Protein AF-A0A4Q7DIK8-F1 (afdb_monomer)

Structure (mmCIF, N/CA/C/O backbone):
data_AF-A0A4Q7DIK8-F1
#
_entry.id   AF-A0A4Q7DIK8-F1
#
loop_
_atom_site.group_PDB
_atom_site.id
_atom_site.type_symbol
_atom_site.label_atom_id
_atom_site.label_alt_id
_atom_site.label_comp_id
_atom_site.label_asym_id
_atom_site.label_entity_id
_atom_site.label_seq_id
_atom_site.pdbx_PDB_ins_code
_atom_site.Cartn_x
_atom_site.Cartn_y
_atom_site.Cartn_z
_atom_site.occupancy
_atom_site.B_iso_or_equiv
_atom_site.auth_seq_id
_atom_site.auth_comp_id
_atom_site.auth_asym_id
_atom_site.auth_atom_id
_atom_site.pdbx_PDB_model_num
ATOM 1 N N . MET A 1 1 ? 10.953 -14.340 -21.131 1.00 89.56 1 MET A N 1
ATOM 2 C CA . MET A 1 1 ? 10.930 -12.918 -20.715 1.00 89.56 1 MET A CA 1
ATOM 3 C C . MET A 1 1 ? 12.337 -12.342 -20.830 1.00 89.56 1 MET A C 1
ATOM 5 O O . MET A 1 1 ? 13.291 -13.097 -20.706 1.00 89.56 1 MET A O 1
ATOM 9 N N . THR A 1 2 ? 12.480 -11.043 -21.079 1.00 90.94 2 THR A N 1
ATOM 10 C CA . THR A 1 2 ? 13.755 -10.317 -20.963 1.00 90.94 2 THR A CA 1
ATOM 11 C C . THR A 1 2 ? 13.645 -9.273 -19.855 1.00 90.94 2 THR A C 1
ATOM 13 O O . THR A 1 2 ? 12.573 -8.693 -19.676 1.00 90.94 2 THR A O 1
ATOM 16 N N . PHE A 1 3 ? 14.715 -9.043 -19.096 1.00 88.62 3 PHE A N 1
ATOM 17 C CA . PHE A 1 3 ? 14.772 -7.987 -18.077 1.00 88.62 3 PHE A CA 1
ATOM 18 C C . PHE A 1 3 ? 16.204 -7.491 -17.864 1.00 88.62 3 PHE A C 1
ATOM 20 O O . PHE A 1 3 ? 17.167 -8.199 -18.154 1.00 88.62 3 PHE A O 1
ATOM 27 N N . ARG A 1 4 ? 16.341 -6.267 -17.352 1.00 85.25 4 ARG A N 1
ATOM 28 C CA . ARG A 1 4 ? 17.624 -5.615 -17.062 1.00 85.25 4 ARG A CA 1
ATOM 29 C C . ARG A 1 4 ? 17.922 -5.702 -15.569 1.00 85.25 4 ARG A C 1
ATOM 31 O O . ARG A 1 4 ? 17.053 -5.410 -14.754 1.00 85.25 4 ARG A O 1
ATOM 38 N N . VAL A 1 5 ? 19.151 -6.060 -15.213 1.00 82.25 5 VAL A N 1
ATOM 39 C CA . VAL A 1 5 ? 19.637 -6.062 -13.827 1.00 82.25 5 VAL A CA 1
ATOM 40 C C . VAL A 1 5 ? 20.800 -5.088 -13.712 1.00 82.25 5 VAL A C 1
ATOM 42 O O . VAL A 1 5 ? 21.776 -5.178 -14.457 1.00 82.25 5 VAL A O 1
ATOM 45 N N . HIS A 1 6 ? 20.708 -4.159 -12.764 1.00 76.75 6 HIS A N 1
ATOM 46 C CA . HIS A 1 6 ? 21.832 -3.304 -12.393 1.00 76.75 6 HIS A CA 1
ATOM 47 C C . HIS A 1 6 ? 22.761 -4.078 -11.462 1.00 76.75 6 HIS A C 1
ATOM 49 O O . HIS A 1 6 ? 22.359 -4.472 -10.368 1.00 76.75 6 HIS A O 1
ATOM 55 N N . VAL A 1 7 ? 24.006 -4.289 -11.886 1.00 70.88 7 VAL A N 1
ATOM 56 C CA . VAL A 1 7 ? 25.005 -4.997 -11.086 1.00 70.88 7 VAL A CA 1
ATOM 57 C C . VAL A 1 7 ? 25.750 -3.966 -10.230 1.00 70.88 7 VAL A C 1
ATOM 59 O O . VAL A 1 7 ? 26.405 -3.075 -10.783 1.00 70.88 7 VAL A O 1
ATOM 62 N N . PRO A 1 8 ? 25.672 -4.035 -8.887 1.00 59.69 8 PRO A N 1
ATOM 63 C CA . PRO A 1 8 ? 26.447 -3.150 -8.031 1.00 59.69 8 PRO A CA 1
ATOM 64 C C . PRO A 1 8 ? 27.931 -3.503 -8.174 1.00 59.69 8 PRO A C 1
ATOM 66 O O . PRO A 1 8 ? 28.354 -4.585 -7.775 1.00 59.69 8 PRO A O 1
ATOM 69 N N . LYS A 1 9 ? 28.739 -2.600 -8.735 1.00 54.91 9 LYS A N 1
ATOM 70 C CA . LYS A 1 9 ? 30.202 -2.673 -8.626 1.00 54.91 9 LYS A CA 1
ATOM 71 C C . LYS A 1 9 ? 30.689 -1.690 -7.568 1.00 54.91 9 LYS A C 1
ATOM 73 O O . LYS A 1 9 ? 30.215 -0.557 -7.495 1.00 54.91 9 LYS A O 1
ATOM 78 N N . HIS A 1 10 ? 31.670 -2.117 -6.777 1.00 51.19 10 HIS A N 1
ATOM 79 C CA . HIS A 1 10 ? 32.476 -1.223 -5.954 1.00 51.19 10 HIS A CA 1
ATOM 80 C C . HIS A 1 10 ? 33.332 -0.343 -6.886 1.00 51.19 10 HIS A C 1
ATOM 82 O O . HIS A 1 10 ? 34.371 -0.812 -7.317 1.00 51.19 10 HIS A O 1
ATOM 88 N N . ASN A 1 11 ? 32.872 0.877 -7.213 1.00 42.81 11 ASN A N 1
ATOM 89 C CA . ASN A 1 11 ? 33.620 1.991 -7.844 1.00 42.81 11 ASN A CA 1
ATOM 90 C C . ASN A 1 11 ? 34.547 1.671 -9.054 1.00 42.81 11 ASN A C 1
ATOM 92 O O . ASN A 1 11 ? 35.601 1.074 -8.847 1.00 42.81 11 ASN A O 1
ATOM 96 N N . PRO A 1 12 ? 34.405 2.337 -10.223 1.00 53.75 12 PRO A N 1
ATOM 97 C CA . PRO A 1 12 ? 33.257 2.613 -11.114 1.00 53.75 12 PRO A CA 1
ATOM 98 C C . PRO A 1 12 ? 33.407 1.906 -12.507 1.00 53.75 12 PRO A C 1
ATOM 100 O O . PRO A 1 12 ? 34.456 1.305 -12.745 1.00 53.75 12 PRO A O 1
ATOM 103 N N . PRO A 1 13 ? 32.437 1.977 -13.467 1.00 52.47 13 PRO A N 1
ATOM 104 C CA . PRO A 1 13 ? 31.058 2.486 -13.410 1.00 52.47 13 PRO A CA 1
ATOM 105 C C . PRO A 1 13 ? 29.984 1.374 -13.313 1.00 52.47 13 PRO A C 1
ATOM 107 O O . PRO A 1 13 ? 30.248 0.190 -13.536 1.00 52.47 13 PRO A O 1
ATOM 110 N N . HIS A 1 14 ? 28.754 1.771 -12.957 1.00 57.34 14 HIS A N 1
ATOM 111 C CA . HIS A 1 14 ? 27.573 0.902 -12.883 1.00 57.34 14 HIS A CA 1
ATOM 112 C C . HIS A 1 14 ? 27.315 0.211 -14.227 1.00 57.34 14 HIS A C 1
ATOM 114 O O . HIS A 1 14 ? 27.015 0.870 -15.219 1.00 57.34 14 HIS A O 1
ATOM 120 N N . TYR A 1 15 ? 27.399 -1.118 -14.245 1.00 70.88 15 TYR A N 1
ATOM 121 C CA . TYR A 1 15 ? 27.060 -1.923 -15.410 1.00 70.88 15 TYR A CA 1
ATOM 122 C C . TYR A 1 15 ? 25.641 -2.473 -15.253 1.00 70.88 15 TYR A C 1
ATOM 124 O O . TYR A 1 15 ? 25.227 -2.855 -14.154 1.00 70.88 15 TYR A O 1
ATOM 132 N N . ALA A 1 16 ? 24.891 -2.497 -16.349 1.00 75.81 16 ALA A N 1
ATOM 133 C CA . ALA A 1 16 ? 23.603 -3.160 -16.393 1.00 75.81 16 ALA A CA 1
ATOM 134 C C . ALA A 1 16 ? 23.646 -4.269 -17.435 1.00 75.81 16 ALA A C 1
ATOM 136 O O . ALA A 1 16 ? 24.087 -4.054 -18.562 1.00 75.81 16 ALA A O 1
ATOM 137 N N . GLU A 1 17 ? 23.168 -5.439 -17.044 1.00 86.25 17 GLU A N 1
ATOM 138 C CA . GLU A 1 17 ? 23.144 -6.619 -17.891 1.00 86.25 17 GLU A CA 1
ATOM 139 C C . GLU A 1 17 ? 21.695 -6.972 -18.209 1.00 86.25 17 GLU A C 1
ATOM 141 O O . GLU A 1 17 ? 20.828 -6.958 -17.331 1.00 86.25 17 GLU A O 1
ATOM 146 N N . THR A 1 18 ? 21.422 -7.268 -19.477 1.00 88.75 18 THR A N 1
ATOM 147 C CA . THR A 1 18 ? 20.115 -7.778 -19.888 1.00 88.75 18 THR A CA 1
ATOM 148 C C . THR A 1 18 ? 20.141 -9.299 -19.860 1.00 88.75 18 THR A C 1
ATOM 150 O O . THR A 1 18 ? 21.050 -9.923 -20.405 1.00 88.75 18 THR A O 1
ATOM 153 N N . PHE A 1 19 ? 19.120 -9.894 -19.254 1.00 90.75 19 PHE A N 1
ATOM 154 C CA . PHE A 1 19 ? 18.935 -11.332 -19.126 1.00 90.75 19 PHE A CA 1
ATOM 155 C C . PHE A 1 19 ? 17.759 -11.805 -19.971 1.00 90.75 19 PHE A C 1
ATOM 157 O O . PHE A 1 19 ? 16.762 -11.098 -20.138 1.00 90.75 19 PHE A O 1
ATOM 164 N N . PHE A 1 20 ? 17.874 -13.029 -20.472 1.00 91.88 20 PHE A N 1
ATOM 165 C CA . PHE A 1 20 ? 16.754 -13.848 -20.902 1.00 91.88 20 PHE A CA 1
ATOM 166 C C . PHE A 1 20 ? 16.366 -14.779 -19.752 1.00 91.88 20 PHE A C 1
ATOM 168 O O . PHE A 1 20 ? 17.232 -15.354 -19.097 1.00 91.88 20 PHE A O 1
ATOM 175 N N . ALA A 1 21 ? 15.069 -14.942 -19.522 1.00 90.00 21 ALA A N 1
ATOM 176 C CA . ALA A 1 21 ? 14.540 -15.875 -18.544 1.00 90.00 21 ALA A CA 1
ATOM 177 C C . ALA A 1 21 ? 13.369 -16.670 -19.102 1.00 90.00 21 ALA A C 1
ATOM 179 O O . ALA A 1 21 ? 12.461 -16.117 -19.734 1.00 90.00 21 ALA A O 1
ATOM 180 N N . GLU A 1 22 ? 13.373 -17.960 -18.812 1.00 88.50 22 GLU A N 1
ATOM 181 C CA . GLU A 1 22 ? 12.197 -18.801 -18.919 1.00 88.50 22 GLU A CA 1
ATOM 182 C C . GLU A 1 22 ? 11.321 -18.567 -17.689 1.00 88.50 22 GLU A C 1
ATOM 184 O O . GLU A 1 22 ? 11.814 -18.438 -16.564 1.00 88.50 22 GLU A O 1
ATOM 189 N N . VAL A 1 23 ? 10.018 -18.445 -17.921 1.00 85.62 23 VAL A N 1
ATOM 190 C CA . VAL A 1 23 ? 9.044 -18.214 -16.859 1.00 85.62 23 VAL A CA 1
ATOM 191 C C . VAL A 1 23 ? 7.925 -19.234 -16.978 1.00 85.62 23 VAL A C 1
ATOM 193 O O . VAL A 1 23 ? 7.512 -19.570 -18.089 1.00 85.62 23 VAL A O 1
ATOM 196 N N . ASP A 1 24 ? 7.445 -19.730 -15.844 1.00 84.75 24 ASP A N 1
ATOM 197 C CA . ASP A 1 24 ? 6.290 -20.621 -15.806 1.00 84.75 24 ASP A CA 1
ATOM 198 C C . ASP A 1 24 ? 4.965 -19.859 -16.032 1.00 84.75 24 ASP A C 1
ATOM 200 O O . ASP A 1 24 ? 4.926 -18.639 -16.211 1.00 84.75 24 ASP A O 1
ATOM 204 N N . GLN A 1 25 ? 3.846 -20.587 -16.010 1.00 80.62 25 GLN A N 1
ATOM 205 C CA . GLN A 1 25 ? 2.493 -20.028 -16.154 1.00 80.62 25 GLN A CA 1
ATOM 206 C C . GLN A 1 25 ? 2.082 -19.042 -15.041 1.00 80.62 25 GLN A C 1
ATOM 208 O O . GLN A 1 25 ? 1.108 -18.309 -15.197 1.00 80.62 25 GLN A O 1
ATOM 213 N N . ASN A 1 26 ? 2.806 -19.028 -13.919 1.00 77.50 26 ASN A N 1
ATOM 214 C CA . ASN A 1 26 ? 2.636 -18.090 -12.811 1.00 77.50 26 ASN A CA 1
ATOM 215 C C . ASN A 1 26 ? 3.695 -16.973 -12.839 1.00 77.50 26 ASN A C 1
ATOM 217 O O . ASN A 1 26 ? 3.801 -16.208 -11.882 1.00 77.50 26 ASN A O 1
ATOM 221 N N . PHE A 1 27 ? 4.471 -16.877 -13.924 1.00 79.75 27 PHE A N 1
ATOM 222 C CA . PHE A 1 27 ? 5.581 -15.946 -14.113 1.00 79.75 27 PHE A CA 1
ATOM 223 C C . PHE A 1 27 ? 6.752 -16.128 -13.135 1.00 79.75 27 PHE A C 1
ATOM 225 O O . PHE A 1 27 ? 7.579 -15.226 -12.983 1.00 79.75 27 PHE A O 1
ATOM 232 N N . GLY A 1 28 ? 6.864 -17.294 -12.496 1.00 79.12 28 GLY A N 1
ATOM 233 C CA . GLY A 1 28 ? 8.049 -17.678 -11.738 1.00 79.12 28 GLY A CA 1
ATOM 234 C C . GLY A 1 28 ? 9.219 -17.939 -12.682 1.00 79.12 28 GLY A C 1
ATOM 235 O O . GLY A 1 28 ? 9.071 -18.683 -13.649 1.00 79.12 28 GLY A O 1
ATOM 236 N N . ILE A 1 29 ? 10.381 -17.330 -12.421 1.00 82.75 29 ILE A N 1
ATOM 237 C CA . ILE A 1 29 ? 11.603 -17.581 -13.200 1.00 82.75 29 ILE A CA 1
ATOM 238 C C . ILE A 1 29 ? 12.072 -19.012 -12.920 1.00 82.75 29 ILE A C 1
ATOM 240 O O . ILE A 1 29 ? 12.455 -19.330 -11.795 1.00 82.75 29 ILE A O 1
ATOM 244 N N . THR A 1 30 ? 12.059 -19.864 -13.943 1.00 85.81 30 THR A N 1
ATOM 245 C CA . THR A 1 30 ? 12.507 -21.264 -13.848 1.00 85.81 30 THR A CA 1
ATOM 246 C C . THR A 1 30 ? 13.972 -21.414 -14.235 1.00 85.81 30 THR A C 1
ATOM 248 O O . THR A 1 30 ? 14.693 -22.233 -13.668 1.00 85.81 30 THR A O 1
ATOM 251 N N . SER A 1 31 ? 14.429 -20.598 -15.183 1.00 86.38 31 SER A N 1
ATOM 252 C CA . SER A 1 31 ? 15.817 -20.524 -15.622 1.00 86.38 31 SER A CA 1
ATOM 253 C C . SER A 1 31 ? 16.116 -19.129 -16.174 1.00 86.38 31 SER A C 1
ATOM 255 O O . SER A 1 31 ? 15.218 -18.430 -16.647 1.00 86.38 31 SER A O 1
ATOM 257 N N . TYR A 1 32 ? 17.372 -18.688 -16.099 1.00 90.19 32 TYR A N 1
ATOM 258 C CA . TYR A 1 32 ? 17.796 -17.432 -16.714 1.00 90.19 32 TYR A CA 1
ATOM 259 C C . TYR A 1 32 ? 19.259 -17.480 -17.153 1.00 90.19 32 TYR A C 1
ATOM 261 O O . TYR A 1 32 ? 20.084 -18.190 -16.576 1.00 90.19 32 TYR A O 1
ATOM 269 N N . CYS A 1 33 ? 19.589 -16.700 -18.176 1.00 87.62 33 CYS A N 1
ATOM 270 C CA . CYS A 1 33 ? 20.948 -16.515 -18.665 1.00 87.62 33 CYS A CA 1
ATOM 271 C C . CYS A 1 33 ? 21.146 -15.081 -19.176 1.00 87.62 33 CYS A C 1
ATOM 273 O O . CYS A 1 33 ? 20.181 -14.444 -19.609 1.00 87.62 33 CYS A O 1
ATOM 275 N N . PRO A 1 34 ? 22.378 -14.543 -19.152 1.00 88.62 34 PRO A N 1
ATOM 276 C CA . PRO A 1 34 ? 22.680 -13.297 -19.845 1.00 88.62 34 PRO A CA 1
ATOM 277 C C . PRO A 1 34 ? 22.240 -13.370 -21.308 1.00 88.62 34 PRO A C 1
ATOM 279 O O . PRO A 1 34 ? 22.505 -14.366 -21.986 1.00 88.62 34 PRO A O 1
ATOM 282 N N . LEU A 1 35 ? 21.563 -12.326 -21.790 1.00 85.50 35 LEU A N 1
ATOM 283 C CA . LEU A 1 35 ? 21.054 -12.263 -23.160 1.00 85.50 35 LEU A CA 1
ATOM 284 C C . LEU A 1 35 ? 22.212 -12.310 -24.166 1.00 85.50 35 LEU A C 1
ATOM 286 O O . LEU A 1 35 ? 22.162 -13.040 -25.154 1.00 85.50 35 LEU A O 1
ATOM 290 N N . ILE A 1 36 ? 23.263 -11.542 -23.879 1.00 83.25 36 ILE A N 1
ATOM 291 C CA . ILE A 1 36 ? 24.505 -11.471 -24.645 1.00 83.25 36 ILE A CA 1
ATOM 292 C C . ILE A 1 36 ? 25.635 -11.617 -23.644 1.00 83.25 36 ILE A C 1
ATOM 294 O O . ILE A 1 36 ? 25.729 -10.852 -22.684 1.00 83.25 36 ILE A O 1
ATOM 298 N N . ARG A 1 37 ? 26.508 -12.596 -23.868 1.00 71.75 37 ARG A N 1
ATOM 299 C CA . ARG A 1 37 ? 27.737 -12.701 -23.093 1.00 71.75 37 ARG A CA 1
ATOM 300 C C . ARG A 1 37 ? 28.683 -11.640 -23.629 1.00 71.75 37 ARG A C 1
ATOM 302 O O . ARG A 1 37 ? 29.248 -11.824 -24.706 1.00 71.75 37 ARG A O 1
ATOM 309 N N . LEU A 1 38 ? 28.821 -10.525 -22.915 1.00 62.56 38 LEU A N 1
ATOM 310 C CA . LEU A 1 38 ? 29.802 -9.524 -23.308 1.00 62.56 38 LEU A CA 1
ATOM 311 C C . LEU A 1 38 ? 31.180 -10.197 -23.417 1.00 62.56 38 LEU A C 1
ATOM 313 O O . LEU A 1 38 ? 31.559 -10.942 -22.499 1.00 62.56 38 LEU A O 1
ATOM 317 N N . PRO A 1 39 ? 31.942 -9.973 -24.505 1.00 58.38 39 PRO A N 1
ATOM 318 C CA . PRO A 1 39 ? 33.358 -10.298 -24.479 1.00 58.38 39 PRO A CA 1
ATOM 319 C C . PRO A 1 39 ? 33.961 -9.601 -23.256 1.00 58.38 39 PRO A C 1
ATOM 321 O O . PRO A 1 39 ? 33.611 -8.456 -22.965 1.00 58.38 39 PRO A O 1
ATOM 324 N N . LYS A 1 40 ? 34.804 -10.312 -22.491 1.00 55.03 40 LYS A N 1
ATOM 325 C CA . LYS A 1 40 ? 35.503 -9.713 -21.347 1.00 55.03 40 LYS A CA 1
ATOM 326 C C . LYS A 1 40 ? 36.159 -8.427 -21.842 1.00 55.03 40 LYS A C 1
ATOM 328 O O . LYS A 1 40 ? 37.007 -8.500 -22.728 1.00 55.03 40 LYS A O 1
ATOM 333 N N . ILE A 1 41 ? 35.727 -7.292 -21.298 1.00 55.66 41 ILE A N 1
ATOM 334 C CA . ILE A 1 41 ? 36.354 -5.994 -21.541 1.00 55.66 41 ILE A CA 1
ATOM 335 C C . ILE A 1 41 ? 37.841 -6.193 -21.232 1.00 55.66 41 ILE A C 1
ATOM 337 O O . ILE A 1 41 ? 38.178 -6.605 -20.120 1.00 55.66 41 ILE A O 1
ATOM 341 N N . GLN A 1 42 ? 38.709 -6.022 -22.232 1.00 52.72 42 GLN A N 1
ATOM 342 C CA . GLN A 1 42 ? 40.143 -5.938 -21.973 1.00 52.72 42 GLN A CA 1
ATOM 343 C C . GLN A 1 42 ? 40.355 -4.664 -21.157 1.00 52.72 42 GLN A C 1
ATOM 345 O O . GLN A 1 42 ? 39.875 -3.605 -21.549 1.00 52.72 42 GLN A O 1
ATOM 350 N N . GLU A 1 43 ? 41.004 -4.789 -19.998 1.00 55.69 43 GLU A N 1
ATOM 351 C CA . GLU A 1 43 ? 41.092 -3.741 -18.967 1.00 55.69 43 GLU A CA 1
ATOM 352 C C . GLU A 1 43 ? 41.741 -2.429 -19.455 1.00 55.69 43 GLU A C 1
ATOM 354 O O . GLU A 1 43 ? 41.616 -1.406 -18.786 1.00 55.69 43 GLU A O 1
ATOM 359 N N . ASP A 1 44 ? 42.360 -2.437 -20.638 1.00 53.91 44 ASP A N 1
ATOM 360 C CA . ASP A 1 44 ? 43.131 -1.321 -21.188 1.00 53.91 44 ASP A CA 1
ATOM 361 C C . ASP A 1 44 ? 42.332 -0.383 -22.123 1.00 53.91 44 ASP A C 1
ATOM 363 O O . ASP A 1 44 ? 42.804 0.709 -22.437 1.00 53.91 44 ASP A O 1
ATOM 367 N N . GLU A 1 45 ? 41.103 -0.737 -22.527 1.00 57.91 45 GLU A N 1
ATOM 368 C CA . GLU A 1 45 ? 40.205 0.141 -23.296 1.00 57.91 45 GLU A CA 1
ATOM 369 C C . GLU A 1 45 ? 38.839 0.241 -22.594 1.00 57.91 45 GLU A C 1
ATOM 371 O O . GLU A 1 45 ? 38.057 -0.710 -22.575 1.00 57.91 45 GLU A O 1
ATOM 376 N N . TRP A 1 46 ? 38.530 1.405 -22.008 1.00 60.75 46 TRP A N 1
ATOM 377 C CA . TRP A 1 46 ? 37.281 1.680 -21.274 1.00 60.75 46 TRP A CA 1
ATOM 378 C C . TRP A 1 46 ? 36.067 1.833 -22.213 1.00 60.75 46 TRP A C 1
ATOM 380 O O . TRP A 1 46 ? 35.387 2.860 -22.233 1.00 60.75 46 TRP A O 1
ATOM 390 N N . LEU A 1 47 ? 35.786 0.806 -23.015 1.00 67.88 47 LEU A N 1
ATOM 391 C CA . LEU A 1 47 ? 34.574 0.683 -23.815 1.00 67.88 47 LEU A CA 1
ATOM 392 C C . LEU A 1 47 ? 33.472 0.068 -22.949 1.00 67.88 47 LEU A C 1
ATOM 394 O O . LEU A 1 47 ? 33.456 -1.140 -22.700 1.00 67.88 47 LEU A O 1
ATOM 398 N N . VAL A 1 48 ? 32.523 0.888 -22.496 1.00 70.12 48 VAL A N 1
ATOM 399 C CA . VAL A 1 48 ? 31.336 0.371 -21.806 1.00 70.12 48 VAL A CA 1
ATOM 400 C C . VAL A 1 48 ? 30.249 0.142 -22.845 1.00 70.12 48 VAL A C 1
ATOM 402 O O . VAL A 1 48 ? 29.659 1.091 -23.361 1.00 70.12 48 VAL A O 1
ATOM 405 N N . VAL A 1 49 ? 30.001 -1.131 -23.147 1.00 79.50 49 VAL A N 1
ATOM 406 C CA . VAL A 1 49 ? 28.855 -1.563 -23.949 1.00 79.50 49 VAL A CA 1
ATOM 407 C C . VAL A 1 49 ? 27.790 -2.072 -22.998 1.00 79.50 49 VAL A C 1
ATO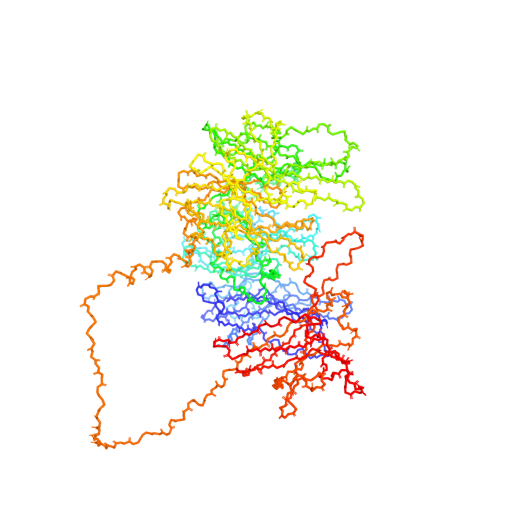M 409 O O . VAL A 1 49 ? 28.068 -2.990 -22.235 1.00 79.50 49 VAL A O 1
ATOM 412 N N . PHE A 1 50 ? 26.585 -1.517 -23.037 1.00 85.69 50 PHE A N 1
ATOM 413 C CA . PHE A 1 50 ? 25.435 -2.096 -22.346 1.00 85.69 50 PHE A CA 1
ATOM 414 C C . PHE A 1 50 ? 24.273 -2.308 -23.307 1.00 85.69 50 PHE A C 1
ATOM 416 O O . PHE A 1 50 ? 24.189 -1.701 -24.375 1.00 85.69 50 PHE A O 1
ATOM 423 N N . HIS A 1 51 ? 23.398 -3.235 -22.930 1.00 90.06 51 HIS A N 1
ATOM 424 C CA . HIS A 1 51 ? 22.243 -3.612 -23.728 1.00 90.06 51 HIS A CA 1
ATOM 425 C C . HIS A 1 51 ? 20.970 -3.292 -22.962 1.00 90.06 51 HIS A C 1
ATOM 427 O O . HIS A 1 51 ? 20.842 -3.686 -21.800 1.00 90.06 51 HIS A O 1
ATOM 433 N N . GLU A 1 52 ? 20.033 -2.613 -23.612 1.00 90.44 52 GLU A N 1
ATOM 434 C CA . GLU A 1 52 ? 18.756 -2.220 -23.024 1.00 90.44 52 GLU A CA 1
ATOM 435 C C . GLU A 1 52 ? 17.578 -2.455 -23.977 1.00 90.44 52 GLU A C 1
ATOM 437 O O . GLU A 1 52 ? 17.744 -2.819 -25.144 1.00 90.44 52 GLU A O 1
ATOM 442 N N . ASP A 1 53 ? 16.364 -2.321 -23.445 1.00 91.81 53 ASP A N 1
ATOM 443 C CA . ASP A 1 53 ? 15.106 -2.407 -24.190 1.00 91.81 53 ASP A CA 1
ATOM 444 C C . ASP A 1 53 ? 14.948 -3.660 -25.069 1.00 91.81 53 ASP A C 1
ATOM 446 O O . ASP A 1 53 ? 14.410 -3.597 -26.179 1.00 91.81 53 ASP A O 1
ATOM 450 N N . ALA A 1 54 ? 15.403 -4.817 -24.579 1.00 94.06 54 ALA A N 1
ATOM 451 C CA . ALA A 1 54 ? 15.307 -6.069 -25.319 1.00 94.06 54 ALA A CA 1
ATOM 452 C C . ALA A 1 54 ? 13.852 -6.538 -25.488 1.00 94.06 54 ALA A C 1
ATOM 454 O O . ALA A 1 54 ? 13.105 -6.666 -24.516 1.00 94.06 54 ALA A O 1
ATOM 455 N N . ARG A 1 55 ? 13.477 -6.867 -26.726 1.00 94.25 55 ARG A N 1
ATOM 456 C CA . ARG A 1 55 ? 12.155 -7.354 -27.141 1.00 94.25 55 ARG A CA 1
ATOM 457 C C . ARG A 1 55 ? 12.311 -8.675 -27.868 1.00 94.25 55 ARG A C 1
ATOM 459 O O . ARG A 1 55 ? 13.190 -8.808 -28.714 1.00 94.25 55 ARG A O 1
ATOM 466 N N . LEU A 1 56 ? 11.442 -9.630 -27.563 1.00 95.06 56 LEU A N 1
ATOM 467 C CA . LEU A 1 56 ? 11.444 -10.948 -28.190 1.00 95.06 56 LEU A CA 1
ATOM 468 C C . LEU A 1 56 ? 10.507 -10.969 -29.400 1.00 95.06 56 LEU A C 1
ATOM 470 O O . LEU A 1 56 ? 9.400 -10.429 -29.344 1.00 95.06 56 LEU A O 1
ATOM 474 N N . VAL A 1 57 ? 10.939 -11.611 -30.481 1.00 94.69 57 VAL A N 1
ATOM 475 C CA . VAL A 1 57 ? 10.127 -11.852 -31.679 1.00 94.69 57 VAL A CA 1
ATOM 476 C C . VAL A 1 57 ? 10.350 -13.280 -32.163 1.00 94.69 57 VAL A C 1
ATOM 478 O O . VAL A 1 57 ? 11.473 -13.783 -32.144 1.00 94.69 57 VAL A O 1
ATOM 481 N N . VAL A 1 58 ? 9.273 -13.938 -32.578 1.00 93.50 58 VAL A N 1
ATOM 482 C CA . VAL A 1 58 ? 9.331 -15.241 -33.245 1.00 93.50 58 VAL A CA 1
ATOM 483 C C . VAL A 1 58 ? 9.172 -15.004 -34.740 1.00 93.50 58 VAL A C 1
ATOM 485 O O . VAL A 1 58 ? 8.287 -14.256 -35.150 1.00 93.50 58 VAL A O 1
ATOM 488 N N . PHE A 1 59 ? 10.047 -15.610 -35.537 1.00 95.12 59 PHE A N 1
ATOM 489 C CA . PHE A 1 59 ? 9.974 -15.581 -36.993 1.00 95.12 59 PHE A CA 1
ATOM 490 C C . PHE A 1 59 ? 10.443 -16.919 -37.559 1.00 95.12 59 PHE A C 1
ATOM 492 O O . PHE A 1 59 ? 11.554 -17.353 -37.247 1.00 95.12 59 PHE A O 1
ATOM 499 N N . LYS A 1 60 ? 9.616 -17.573 -38.387 1.00 93.88 60 LYS A N 1
ATOM 500 C CA . LYS A 1 60 ? 9.911 -18.904 -38.967 1.00 93.88 60 LYS A CA 1
ATOM 501 C C . LYS A 1 60 ? 10.389 -19.911 -37.908 1.00 93.88 60 LYS A C 1
ATOM 503 O O . LYS A 1 60 ? 11.458 -20.508 -38.046 1.00 93.88 60 LYS A O 1
ATOM 508 N N . ASP A 1 61 ? 9.627 -20.013 -36.819 1.00 90.69 61 ASP A N 1
ATOM 509 C CA . ASP A 1 61 ? 9.880 -20.896 -35.667 1.00 90.69 61 ASP A CA 1
ATOM 510 C C . ASP A 1 61 ? 11.217 -20.668 -34.943 1.00 90.69 61 ASP A C 1
ATOM 512 O O . ASP A 1 61 ? 11.659 -21.492 -34.141 1.00 90.69 61 ASP A O 1
ATOM 516 N N . LYS A 1 62 ? 11.874 -19.531 -35.192 1.00 92.00 62 LYS A N 1
ATOM 517 C CA . LYS A 1 62 ? 13.095 -19.123 -34.498 1.00 92.00 62 LYS A CA 1
ATOM 518 C C . LYS A 1 62 ? 12.825 -17.918 -33.619 1.00 92.00 62 LYS A C 1
ATOM 520 O O . LYS A 1 62 ? 12.141 -16.975 -34.017 1.00 92.00 62 LYS A O 1
ATOM 525 N N . LEU A 1 63 ? 13.400 -17.952 -32.423 1.00 92.69 63 LEU A N 1
ATOM 526 C CA . LEU A 1 63 ? 13.371 -16.833 -31.499 1.00 92.69 63 LEU A CA 1
ATOM 527 C C . LEU A 1 63 ? 14.506 -15.862 -31.833 1.00 92.69 63 LEU A C 1
ATOM 529 O O . LEU A 1 63 ? 15.664 -16.259 -32.004 1.00 92.69 63 LEU A O 1
ATOM 533 N N . TYR A 1 64 ? 14.168 -14.582 -31.861 1.00 94.56 64 TYR A N 1
ATOM 534 C CA . TYR A 1 64 ? 15.099 -13.473 -31.978 1.00 94.56 64 TYR A CA 1
ATOM 535 C C . TYR A 1 64 ? 14.858 -12.484 -30.842 1.00 94.56 64 TYR A C 1
ATOM 537 O O . TYR A 1 64 ? 13.765 -12.415 -30.270 1.00 94.56 64 TYR A O 1
ATOM 545 N N . ALA A 1 65 ? 15.873 -11.684 -30.539 1.00 95.12 65 ALA A N 1
ATOM 546 C CA . ALA A 1 65 ? 15.735 -10.509 -29.700 1.00 95.12 65 ALA A CA 1
ATOM 547 C C . ALA A 1 65 ? 16.218 -9.273 -30.452 1.00 95.12 65 ALA A C 1
ATOM 549 O O . ALA A 1 65 ? 17.326 -9.264 -30.986 1.00 95.12 65 ALA A O 1
ATOM 550 N N . SER A 1 66 ? 15.409 -8.220 -30.450 1.00 95.25 66 SER A N 1
ATOM 551 C CA . SER A 1 66 ? 15.851 -6.875 -30.810 1.00 95.25 66 SER A CA 1
ATOM 552 C C . SER A 1 66 ? 16.159 -6.091 -29.545 1.00 95.25 66 SER A C 1
ATOM 554 O O . SER A 1 66 ? 15.343 -6.103 -28.628 1.00 95.25 66 SER A O 1
ATOM 556 N N . TYR A 1 67 ? 17.282 -5.395 -29.488 1.00 95.00 67 TYR A N 1
ATOM 557 C CA . TYR A 1 67 ? 17.716 -4.647 -28.308 1.00 95.00 67 TYR A CA 1
ATOM 558 C C . TYR A 1 67 ? 18.517 -3.417 -28.733 1.00 95.00 67 TYR A C 1
ATOM 560 O O . TYR A 1 67 ? 19.025 -3.346 -29.855 1.00 95.00 67 TYR A O 1
ATOM 568 N N . VAL A 1 68 ? 18.612 -2.441 -27.839 1.00 93.81 68 VAL A N 1
ATOM 569 C CA . VAL A 1 68 ? 19.501 -1.292 -27.998 1.00 93.81 68 VAL A CA 1
ATOM 570 C C . VAL A 1 68 ? 20.867 -1.696 -27.466 1.00 93.81 68 VAL A C 1
ATOM 572 O O . VAL A 1 68 ? 20.973 -2.291 -26.396 1.00 93.81 68 VAL A O 1
ATOM 575 N N . SER A 1 69 ? 21.913 -1.414 -28.230 1.00 91.94 69 SER A N 1
ATOM 576 C CA . SER A 1 69 ? 23.290 -1.473 -27.765 1.00 91.94 69 SER A CA 1
ATOM 577 C C . SER A 1 69 ? 23.803 -0.052 -27.648 1.00 91.94 69 SER A C 1
ATOM 579 O O . SER A 1 69 ? 23.965 0.633 -28.663 1.00 91.94 69 SER A O 1
ATOM 581 N N . ASP A 1 70 ? 24.072 0.349 -26.416 1.00 88.38 70 ASP A N 1
ATOM 582 C CA . ASP A 1 70 ? 24.684 1.622 -26.093 1.00 88.38 70 ASP A CA 1
ATOM 583 C C . ASP A 1 70 ? 26.175 1.434 -25.911 1.00 88.38 70 ASP A C 1
ATOM 585 O O . ASP A 1 70 ? 26.628 0.560 -25.168 1.00 88.38 70 ASP A O 1
ATOM 589 N N . VAL A 1 71 ? 26.936 2.254 -26.618 1.00 84.19 71 VAL A N 1
ATOM 590 C CA . VAL A 1 71 ? 28.387 2.291 -26.533 1.00 84.19 71 VAL A CA 1
ATOM 591 C C . VAL A 1 71 ? 28.778 3.678 -26.051 1.00 84.19 71 VAL A C 1
ATOM 593 O O . VAL A 1 71 ? 28.492 4.676 -26.716 1.00 84.19 71 VAL A O 1
ATOM 596 N N . SER A 1 72 ? 29.414 3.728 -24.882 1.00 78.31 72 SER A N 1
ATOM 597 C CA . SER A 1 72 ? 30.011 4.946 -24.339 1.00 78.31 72 SER A CA 1
ATOM 598 C C . SER A 1 72 ? 31.522 4.882 -24.518 1.00 78.31 72 SER A C 1
ATOM 600 O O . SER A 1 72 ? 32.170 3.971 -23.998 1.00 78.31 72 SER A O 1
ATOM 602 N N . TYR A 1 73 ? 32.074 5.865 -25.226 1.00 75.31 73 TYR A N 1
ATOM 603 C CA . TYR A 1 73 ? 33.516 6.047 -25.371 1.00 75.31 73 TYR A CA 1
ATOM 604 C C . TYR A 1 73 ? 33.997 7.072 -24.344 1.00 75.31 73 TYR A C 1
ATOM 606 O O . TYR A 1 73 ? 33.503 8.199 -24.316 1.00 75.31 73 TYR A O 1
ATOM 614 N N . GLN A 1 74 ? 34.954 6.687 -23.501 1.00 62.94 74 GLN A N 1
ATOM 615 C CA . GLN A 1 74 ? 35.600 7.598 -22.559 1.00 62.94 74 GLN A CA 1
ATOM 616 C C . GLN A 1 74 ? 36.771 8.321 -23.249 1.00 62.94 74 GLN A C 1
ATOM 618 O O . GLN A 1 74 ? 37.931 8.075 -22.936 1.00 62.94 74 GLN A O 1
ATOM 623 N N . ASP A 1 75 ? 36.469 9.176 -24.230 1.00 65.44 75 ASP A N 1
ATOM 624 C CA . ASP A 1 75 ? 37.379 10.255 -24.648 1.00 65.44 75 ASP A CA 1
ATOM 625 C C . ASP A 1 75 ? 36.926 11.593 -24.030 1.00 65.44 75 ASP A C 1
ATOM 627 O O . ASP A 1 75 ? 35.876 11.649 -23.380 1.00 65.44 75 ASP A O 1
ATOM 631 N N . ASP A 1 76 ? 37.699 12.669 -24.219 1.00 55.59 76 ASP A N 1
ATOM 632 C CA . ASP A 1 76 ? 37.428 14.016 -23.678 1.00 55.59 76 ASP A CA 1
ATOM 633 C C . ASP A 1 76 ? 36.043 14.605 -24.058 1.00 55.59 76 ASP A C 1
ATOM 635 O O . ASP A 1 76 ? 35.665 15.667 -23.560 1.00 55.59 76 ASP A O 1
ATOM 639 N N . SER A 1 77 ? 35.259 13.942 -24.917 1.00 59.47 77 SER A N 1
ATOM 640 C CA . SER A 1 77 ? 33.985 14.420 -25.460 1.00 59.47 77 SER A CA 1
ATOM 641 C C . SER A 1 77 ? 32.758 13.513 -25.249 1.00 59.47 77 SER A C 1
ATOM 643 O O . SER A 1 77 ? 31.691 13.863 -25.751 1.00 59.47 77 SER A O 1
ATOM 645 N N . TYR A 1 78 ? 32.847 12.419 -24.472 1.00 63.53 78 TYR A N 1
ATOM 646 C CA . TYR A 1 78 ? 31.726 11.494 -24.177 1.00 63.53 78 TYR A CA 1
ATOM 647 C C . TYR A 1 78 ? 30.837 11.210 -25.405 1.00 63.53 78 TYR A C 1
ATOM 649 O O . TYR A 1 78 ? 29.676 11.626 -25.485 1.00 63.53 78 TYR A O 1
ATOM 657 N N . HIS A 1 79 ? 31.365 10.481 -26.386 1.00 69.31 79 HIS A N 1
ATOM 658 C CA . HIS A 1 79 ? 30.550 10.023 -27.508 1.00 69.31 79 HIS A CA 1
ATOM 659 C C . HIS A 1 79 ? 29.602 8.899 -27.064 1.00 69.31 79 HIS A C 1
ATOM 661 O O . HIS A 1 79 ? 30.046 7.824 -26.654 1.00 69.31 79 HIS A O 1
ATOM 667 N N . TYR A 1 80 ? 28.293 9.150 -27.173 1.00 77.69 80 TYR A N 1
ATOM 668 C CA . TYR A 1 80 ? 27.235 8.179 -26.896 1.00 77.69 80 TYR A CA 1
ATOM 669 C C . TYR A 1 80 ? 26.621 7.682 -28.206 1.00 77.69 80 TYR A C 1
ATOM 671 O O . TYR A 1 80 ? 26.153 8.475 -29.030 1.00 77.69 80 TYR A O 1
ATOM 679 N N . GLN A 1 81 ? 26.628 6.367 -28.411 1.00 86.25 81 GLN A N 1
ATOM 680 C CA . GLN A 1 81 ? 26.019 5.729 -29.572 1.00 86.25 81 GLN A CA 1
ATOM 681 C C . GLN A 1 81 ? 24.990 4.692 -29.119 1.00 86.25 81 GLN A C 1
ATOM 683 O O . GLN A 1 81 ? 25.381 3.646 -28.614 1.00 86.25 81 GLN A O 1
ATOM 688 N N . SER A 1 82 ? 23.706 4.947 -29.377 1.00 91.44 82 SER A N 1
ATOM 689 C CA . SER A 1 82 ? 22.620 3.969 -29.234 1.00 91.44 82 SER A CA 1
ATOM 690 C C . SER A 1 82 ? 22.276 3.400 -30.598 1.00 91.44 82 SER A C 1
ATOM 692 O O . SER A 1 82 ? 21.818 4.126 -31.490 1.00 91.44 82 SER A O 1
ATOM 694 N N . CYS A 1 83 ? 22.502 2.105 -30.786 1.00 93.50 83 CYS A N 1
ATOM 695 C CA . CYS A 1 83 ? 22.158 1.422 -32.025 1.00 93.50 83 CYS A CA 1
ATOM 696 C C . CYS A 1 83 ? 21.216 0.250 -31.783 1.00 93.50 83 CYS A C 1
ATOM 698 O O . CYS A 1 83 ? 21.360 -0.503 -30.823 1.00 93.50 83 CYS A O 1
ATOM 700 N N . MET A 1 84 ? 20.269 0.066 -32.696 1.00 95.31 84 MET A N 1
ATOM 701 C CA . MET A 1 84 ? 19.401 -1.101 -32.694 1.00 95.31 84 MET A CA 1
ATOM 702 C C . MET A 1 84 ? 20.162 -2.304 -33.241 1.00 95.31 84 MET A C 1
ATOM 704 O O . MET A 1 84 ? 20.733 -2.251 -34.336 1.00 95.31 84 MET A O 1
ATOM 708 N N . GLN A 1 85 ? 20.125 -3.398 -32.491 1.00 94.88 85 GLN A N 1
ATOM 709 C CA . GLN A 1 85 ? 20.635 -4.700 -32.891 1.00 94.88 85 GLN A CA 1
ATOM 710 C C . GLN A 1 85 ? 19.511 -5.733 -32.875 1.00 94.88 85 GLN A C 1
ATOM 712 O O . GLN A 1 85 ? 18.515 -5.595 -32.163 1.00 94.88 85 GLN A O 1
ATOM 717 N N . VAL A 1 86 ? 19.681 -6.782 -33.670 1.00 94.50 86 VAL A N 1
ATOM 718 C CA . VAL A 1 86 ? 18.817 -7.961 -33.680 1.00 94.50 86 VAL A CA 1
ATOM 719 C C . VAL A 1 86 ? 19.687 -9.204 -33.657 1.00 94.50 86 VAL A C 1
ATOM 721 O O . VAL A 1 86 ? 20.619 -9.324 -34.447 1.00 94.50 86 VAL A O 1
ATOM 724 N N . GLY A 1 87 ? 19.406 -10.124 -32.745 1.00 92.50 87 GLY A N 1
ATOM 725 C CA . GLY A 1 87 ? 20.173 -11.350 -32.593 1.00 92.50 87 GLY A CA 1
ATOM 726 C C . GLY A 1 87 ? 19.292 -12.585 -32.560 1.00 92.50 87 GLY A C 1
ATOM 727 O O . GLY A 1 87 ? 18.174 -12.543 -32.046 1.00 92.50 87 GLY A O 1
ATOM 728 N N . SER A 1 88 ? 19.789 -13.685 -33.121 1.00 91.69 88 SER A N 1
ATOM 729 C CA . SER A 1 88 ? 19.129 -14.990 -33.023 1.00 91.69 88 SER A CA 1
ATOM 730 C C . SER A 1 88 ? 19.642 -15.764 -31.816 1.00 91.69 88 SER A C 1
ATOM 732 O O . SER A 1 88 ? 20.846 -15.757 -31.535 1.00 91.69 88 SER A O 1
ATOM 734 N N . PHE A 1 89 ? 18.741 -16.466 -31.137 1.00 89.19 89 PHE A N 1
ATOM 735 C CA . PHE A 1 89 ? 19.098 -17.316 -30.008 1.00 89.19 89 PHE A CA 1
ATOM 736 C C . PHE A 1 89 ? 19.754 -18.626 -30.465 1.00 89.19 89 PHE A C 1
ATOM 738 O O . PHE A 1 89 ? 19.336 -19.257 -31.435 1.00 89.19 89 PHE A O 1
ATOM 745 N N . SER A 1 90 ? 20.781 -19.050 -29.732 1.00 85.75 90 SER A N 1
ATOM 746 C CA . SER A 1 90 ? 21.311 -20.418 -29.764 1.00 85.75 90 SER A CA 1
ATOM 747 C C . SER A 1 90 ? 20.411 -21.381 -28.971 1.00 85.75 90 SER A C 1
ATOM 749 O O . SER A 1 90 ? 19.568 -20.921 -28.199 1.00 85.75 90 SER A O 1
ATOM 751 N N . PRO A 1 91 ? 20.614 -22.713 -29.071 1.00 80.06 91 PRO A N 1
ATOM 752 C CA . PRO A 1 91 ? 19.894 -23.685 -28.238 1.00 80.06 91 PRO A CA 1
ATOM 753 C C . PRO A 1 91 ? 20.033 -23.462 -26.721 1.00 80.06 91 PRO A C 1
ATOM 755 O O . PRO A 1 91 ? 19.186 -23.915 -25.964 1.00 80.06 91 PRO A O 1
ATOM 758 N N . GLY A 1 92 ? 21.083 -22.762 -26.273 1.00 80.19 92 GLY A N 1
ATOM 759 C CA . GLY A 1 92 ? 21.290 -22.384 -24.869 1.00 80.19 92 GLY A CA 1
ATOM 760 C C . GLY A 1 92 ? 20.688 -21.029 -24.482 1.00 80.19 92 GLY A C 1
ATOM 761 O O . GLY A 1 92 ? 21.107 -20.458 -23.481 1.00 80.19 92 GLY A O 1
ATOM 762 N N . TYR A 1 93 ? 19.784 -20.476 -25.297 1.00 84.69 93 TYR A N 1
ATOM 763 C CA . TYR A 1 93 ? 19.126 -19.180 -25.094 1.00 84.69 93 TYR A CA 1
ATOM 764 C C . TYR A 1 93 ? 20.068 -17.974 -24.934 1.00 84.69 93 TYR A C 1
ATOM 766 O O . TYR A 1 93 ? 19.696 -16.939 -24.384 1.00 84.69 93 TYR A O 1
ATOM 774 N N . GLN A 1 94 ? 21.261 -18.058 -25.521 1.00 86.50 94 GLN A N 1
ATOM 775 C CA . GLN A 1 94 ? 22.174 -16.922 -25.669 1.00 86.50 94 GLN A CA 1
ATOM 776 C C . GLN A 1 94 ? 22.154 -16.405 -27.102 1.00 86.50 94 GLN A C 1
ATOM 778 O O . GLN A 1 94 ? 22.132 -17.206 -28.045 1.00 86.50 94 GLN A O 1
ATOM 783 N N . ILE A 1 95 ? 22.219 -15.085 -27.276 1.00 86.56 95 ILE A N 1
ATOM 784 C CA . ILE A 1 95 ? 22.455 -14.475 -28.584 1.00 86.56 95 ILE A CA 1
ATOM 785 C C . ILE A 1 95 ? 23.905 -14.746 -28.983 1.00 86.56 95 ILE A C 1
ATOM 787 O O . ILE A 1 95 ? 24.838 -14.241 -28.363 1.00 86.56 95 ILE A O 1
ATOM 791 N N . VAL A 1 96 ? 24.084 -15.562 -30.021 1.00 78.75 96 VAL A N 1
ATOM 792 C CA . VAL A 1 96 ? 25.410 -15.936 -30.551 1.00 78.75 96 VAL A CA 1
ATOM 793 C C . VAL A 1 96 ? 25.801 -15.141 -31.790 1.00 78.75 96 VAL A C 1
ATOM 795 O O . VAL A 1 96 ? 26.979 -15.037 -32.112 1.00 78.75 96 VAL A O 1
ATOM 798 N N . THR A 1 97 ? 24.816 -14.582 -32.489 1.00 82.69 97 THR A N 1
ATOM 799 C CA . THR A 1 97 ? 25.015 -13.713 -33.649 1.00 82.69 97 THR A CA 1
ATOM 800 C C . THR A 1 97 ? 24.077 -12.524 -33.528 1.00 82.69 97 THR A C 1
ATOM 802 O O . THR A 1 97 ? 22.887 -12.699 -33.253 1.00 82.69 97 THR A O 1
ATOM 805 N N . SER A 1 98 ? 24.619 -11.321 -33.710 1.00 89.69 98 SER A N 1
ATOM 806 C CA . SER A 1 98 ? 23.856 -10.080 -33.755 1.00 89.69 98 SER A CA 1
ATOM 807 C C . SER A 1 98 ? 24.125 -9.335 -35.055 1.00 89.69 98 SER A C 1
ATOM 809 O O . SER A 1 98 ? 25.220 -9.374 -35.614 1.00 89.69 98 SER A O 1
ATOM 811 N N . PHE A 1 99 ? 23.093 -8.665 -35.544 1.00 91.38 99 PHE A N 1
ATOM 812 C CA . PHE A 1 99 ? 23.108 -7.866 -36.755 1.00 91.38 99 PHE A CA 1
ATOM 813 C C . PHE A 1 99 ? 22.688 -6.448 -36.398 1.00 91.38 99 PHE A C 1
ATOM 815 O O . PHE A 1 99 ? 21.815 -6.240 -35.552 1.00 91.38 99 PHE A O 1
ATOM 822 N N . ARG A 1 100 ? 23.288 -5.469 -37.070 1.00 93.38 100 ARG A N 1
ATOM 823 C CA . ARG A 1 100 ? 22.953 -4.053 -36.936 1.00 93.38 100 ARG A CA 1
ATOM 824 C C . ARG A 1 100 ? 22.289 -3.599 -38.236 1.00 93.38 100 ARG A C 1
ATOM 826 O O . ARG A 1 100 ? 23.001 -3.365 -39.212 1.00 93.38 100 ARG A O 1
ATOM 833 N N . PRO A 1 101 ? 20.947 -3.511 -38.301 1.00 94.25 101 PRO A N 1
ATOM 834 C CA . PRO A 1 101 ? 20.284 -3.210 -39.562 1.00 94.25 101 PRO A CA 1
ATOM 835 C C . PRO A 1 101 ? 20.659 -1.811 -40.056 1.00 94.25 101 PRO A C 1
ATOM 837 O O . PRO A 1 101 ? 20.628 -0.845 -39.287 1.00 94.25 101 PRO A O 1
ATOM 840 N N . ASN A 1 102 ? 20.985 -1.688 -41.340 1.00 94.69 102 ASN A N 1
ATOM 841 C CA . ASN A 1 102 ? 21.430 -0.454 -41.978 1.00 94.69 102 ASN A CA 1
ATOM 842 C C . ASN A 1 102 ? 20.246 0.465 -42.342 1.00 94.69 102 ASN A C 1
ATOM 844 O O . ASN A 1 102 ? 19.974 0.736 -43.509 1.00 94.69 102 ASN A O 1
ATOM 848 N N . ILE A 1 103 ? 19.509 0.923 -41.326 1.00 92.88 103 ILE A N 1
ATOM 849 C CA . ILE A 1 103 ? 18.334 1.800 -41.456 1.00 92.88 103 ILE A CA 1
ATOM 850 C C . ILE A 1 103 ? 18.588 3.134 -40.738 1.00 92.88 103 ILE A C 1
ATOM 852 O O . ILE A 1 103 ? 19.170 3.137 -39.663 1.00 92.88 103 ILE A O 1
ATOM 856 N N . ALA A 1 104 ? 18.119 4.265 -41.283 1.00 82.94 104 ALA A N 1
ATOM 857 C CA . ALA A 1 104 ? 18.023 5.562 -40.585 1.00 82.94 104 ALA A CA 1
ATOM 858 C C . ALA A 1 104 ? 19.290 5.993 -39.808 1.00 82.94 104 ALA A C 1
ATOM 860 O O . ALA A 1 104 ? 19.213 6.461 -38.673 1.00 82.94 104 ALA A O 1
ATOM 861 N N . ASN A 1 105 ? 20.472 5.835 -40.415 1.00 89.38 105 ASN A N 1
ATOM 862 C CA . ASN A 1 105 ? 21.773 6.129 -39.798 1.00 89.38 105 ASN A CA 1
ATOM 863 C C . ASN A 1 105 ? 22.101 5.271 -38.569 1.00 89.38 105 ASN A C 1
ATOM 865 O O . ASN A 1 105 ? 22.951 5.653 -37.771 1.00 89.38 105 ASN A O 1
ATOM 869 N N . ASN A 1 106 ? 21.491 4.096 -38.419 1.00 92.31 106 ASN A N 1
ATOM 870 C CA . ASN A 1 106 ? 21.774 3.186 -37.315 1.00 92.31 106 ASN A CA 1
ATOM 871 C C . ASN A 1 106 ? 23.236 2.758 -37.262 1.00 92.31 106 ASN A C 1
ATOM 873 O O . ASN A 1 106 ? 23.639 2.337 -36.199 1.00 92.31 106 ASN A O 1
ATOM 877 N N . ASN A 1 107 ? 24.027 2.899 -38.335 1.00 88.50 107 ASN A N 1
ATOM 878 C CA . ASN A 1 107 ? 25.477 2.647 -38.373 1.00 88.50 107 ASN A CA 1
ATOM 879 C C . ASN A 1 107 ? 26.349 3.908 -38.208 1.00 88.50 107 ASN A C 1
ATOM 881 O O . ASN A 1 107 ? 27.574 3.810 -38.165 1.00 88.50 107 ASN A O 1
ATOM 885 N N . ALA A 1 108 ? 25.752 5.099 -38.132 1.00 88.44 108 ALA A N 1
ATOM 886 C CA . ALA A 1 108 ? 26.504 6.345 -38.036 1.00 88.44 108 ALA A CA 1
ATOM 887 C C . ALA A 1 108 ? 27.133 6.523 -36.649 1.00 88.44 108 ALA A C 1
ATOM 889 O O . ALA A 1 108 ? 26.566 6.117 -35.630 1.00 88.44 108 ALA A O 1
ATOM 890 N N . LYS A 1 109 ? 28.289 7.196 -36.602 1.00 81.00 109 LYS A N 1
ATOM 891 C CA . LYS A 1 109 ? 28.840 7.726 -35.348 1.00 81.00 109 LYS A CA 1
ATOM 892 C C . LYS A 1 109 ? 27.803 8.677 -34.733 1.00 81.00 109 LYS A C 1
ATOM 894 O O . LYS A 1 109 ? 27.238 9.494 -35.456 1.00 81.00 109 LYS A O 1
ATOM 899 N N . ASN A 1 110 ? 27.539 8.546 -33.432 1.00 83.25 110 ASN A N 1
ATOM 900 C CA . ASN A 1 110 ? 26.503 9.295 -32.701 1.00 83.25 110 ASN A CA 1
ATOM 901 C C . ASN A 1 110 ? 25.052 8.993 -33.126 1.00 83.25 110 ASN A C 1
ATOM 903 O O . ASN A 1 110 ? 24.180 9.859 -33.034 1.00 83.25 110 ASN A O 1
ATOM 907 N N . CYS A 1 111 ? 24.762 7.783 -33.618 1.00 86.69 111 CYS A N 1
ATOM 908 C CA . CYS A 1 111 ? 23.373 7.382 -33.813 1.00 86.69 111 CYS A CA 1
ATOM 909 C C . CYS A 1 111 ? 22.655 7.261 -32.459 1.00 86.69 111 CYS A C 1
ATOM 911 O O . CYS A 1 111 ? 23.221 6.744 -31.500 1.00 86.69 111 CYS A O 1
ATOM 913 N N . LEU A 1 112 ? 21.409 7.729 -32.398 1.00 89.69 112 LEU A N 1
ATOM 914 C CA . LEU A 1 112 ? 20.520 7.599 -31.239 1.00 89.69 112 LEU A CA 1
ATOM 915 C C . LEU A 1 112 ? 19.265 6.822 -31.652 1.00 89.69 112 LEU A C 1
ATOM 917 O O . LEU A 1 112 ? 18.142 7.314 -31.554 1.00 89.69 112 LEU A O 1
ATOM 921 N N . GLN A 1 113 ? 19.475 5.636 -32.225 1.00 92.06 113 GLN A N 1
ATOM 922 C CA . GLN A 1 113 ? 18.400 4.763 -32.682 1.00 92.06 113 GLN A CA 1
ATOM 923 C C . GLN A 1 113 ? 17.977 3.840 -31.542 1.00 92.06 113 GLN A C 1
ATOM 925 O O . GLN A 1 113 ? 18.777 3.059 -31.034 1.00 92.06 113 GLN A O 1
ATOM 930 N N . ASN A 1 114 ? 16.705 3.916 -31.167 1.00 93.25 114 ASN A N 1
ATOM 931 C CA . ASN A 1 114 ? 16.086 3.027 -30.196 1.00 93.25 114 ASN A CA 1
ATOM 932 C C . ASN A 1 114 ? 14.656 2.673 -30.623 1.00 93.25 114 ASN A C 1
ATOM 934 O O . ASN A 1 114 ? 14.138 3.202 -31.607 1.00 93.25 114 ASN A O 1
ATOM 938 N N . ASN A 1 115 ? 14.006 1.792 -29.858 1.00 92.81 115 ASN A N 1
ATOM 939 C CA . ASN A 1 115 ? 12.562 1.569 -29.950 1.00 92.81 115 ASN A CA 1
ATOM 940 C C . ASN A 1 115 ? 12.042 1.045 -31.301 1.00 92.81 115 ASN A C 1
ATOM 942 O O . ASN A 1 115 ? 10.900 1.318 -31.655 1.00 92.81 115 ASN A O 1
ATOM 946 N N . TRP A 1 116 ? 12.826 0.279 -32.065 1.00 96.00 116 TRP A N 1
ATOM 947 C CA . TRP A 1 116 ? 12.281 -0.382 -33.259 1.00 96.00 116 TRP A CA 1
ATOM 948 C C . TRP A 1 116 ? 11.491 -1.638 -32.891 1.00 96.00 116 TRP A C 1
ATOM 950 O O . TRP A 1 116 ? 11.840 -2.349 -31.946 1.00 96.00 116 TRP A O 1
ATOM 960 N N . LEU A 1 117 ? 10.441 -1.917 -33.662 1.00 96.12 117 LEU A N 1
ATOM 961 C CA . LEU A 1 117 ? 9.568 -3.074 -33.469 1.00 96.12 117 LEU A CA 1
ATOM 962 C C . LEU A 1 117 ? 9.787 -4.092 -34.573 1.00 96.12 117 LEU A C 1
ATOM 964 O O . LEU A 1 117 ? 9.813 -3.732 -35.749 1.00 96.12 117 LEU A O 1
ATOM 968 N N . PHE A 1 118 ? 9.874 -5.358 -34.193 1.00 96.56 118 PHE A N 1
ATOM 969 C CA . PHE A 1 118 ? 10.041 -6.475 -35.110 1.00 96.56 118 PHE A CA 1
ATOM 970 C C . PHE A 1 118 ? 8.813 -7.372 -35.018 1.00 96.56 118 PHE A C 1
ATOM 972 O O . PHE A 1 118 ? 8.381 -7.721 -33.921 1.00 96.56 118 PHE A O 1
ATOM 979 N N . PHE A 1 119 ? 8.234 -7.749 -36.152 1.00 96.81 119 PHE A N 1
ATOM 980 C CA . PHE A 1 119 ? 7.062 -8.622 -36.167 1.00 96.81 119 PHE A CA 1
ATOM 981 C C . PHE A 1 119 ? 6.948 -9.393 -37.475 1.00 96.81 119 PHE A C 1
ATOM 983 O O . PHE A 1 119 ? 7.431 -8.956 -38.521 1.00 96.81 119 PHE A O 1
ATOM 990 N N . GLU A 1 120 ? 6.294 -10.549 -37.403 1.00 96.44 120 GLU A N 1
ATOM 991 C CA . GLU A 1 120 ? 5.992 -11.363 -38.571 1.00 96.44 120 GLU A CA 1
ATOM 992 C C . GLU A 1 120 ? 4.640 -10.961 -39.180 1.00 96.44 120 GLU A C 1
ATOM 994 O O . GLU A 1 120 ? 3.632 -10.800 -38.485 1.00 96.44 120 GLU A O 1
ATOM 999 N N . LYS A 1 121 ? 4.611 -10.816 -40.505 1.00 95.94 121 LYS A N 1
ATOM 1000 C CA . LYS A 1 121 ? 3.393 -10.603 -41.289 1.00 95.94 121 LYS A CA 1
ATOM 1001 C C . LYS A 1 121 ? 3.500 -11.340 -42.611 1.00 95.94 121 LYS A C 1
ATOM 1003 O O . LYS A 1 121 ? 4.401 -11.058 -43.389 1.00 95.94 121 LYS A O 1
ATOM 1008 N N . ASP A 1 122 ? 2.553 -12.234 -42.889 1.00 95.31 122 ASP A N 1
ATOM 1009 C CA . ASP A 1 122 ? 2.490 -12.982 -44.151 1.00 95.31 122 ASP A CA 1
ATOM 1010 C C . ASP A 1 122 ? 3.844 -13.657 -44.495 1.00 95.31 122 ASP A C 1
ATOM 1012 O O . ASP A 1 122 ? 4.349 -13.520 -45.607 1.00 95.31 122 ASP A O 1
ATOM 1016 N N . GLN A 1 123 ? 4.463 -14.331 -43.510 1.00 95.94 123 GLN A N 1
ATOM 1017 C CA . GLN A 1 123 ? 5.795 -14.968 -43.591 1.00 95.94 123 GLN A CA 1
ATOM 1018 C C . GLN A 1 123 ? 6.977 -14.015 -43.847 1.00 95.94 123 GLN A C 1
ATOM 1020 O O . GLN A 1 123 ? 8.083 -14.456 -44.180 1.00 95.94 123 GLN A O 1
ATOM 1025 N N . ARG A 1 124 ? 6.765 -12.707 -43.672 1.00 96.94 124 ARG A N 1
ATOM 1026 C CA . ARG A 1 124 ? 7.792 -11.670 -43.792 1.00 96.94 124 ARG A CA 1
ATOM 1027 C C . ARG A 1 124 ? 8.175 -11.135 -42.426 1.00 96.94 124 ARG A C 1
ATOM 1029 O O . ARG A 1 124 ? 7.303 -10.896 -41.591 1.00 96.94 124 ARG A O 1
ATOM 1036 N N . LEU A 1 125 ? 9.466 -10.898 -42.225 1.00 97.38 125 LEU A N 1
ATOM 1037 C CA . LEU A 1 125 ? 9.973 -10.216 -41.041 1.00 97.38 125 LEU A CA 1
ATOM 1038 C C . LEU A 1 125 ? 10.001 -8.717 -41.313 1.00 97.38 125 LEU A C 1
ATOM 1040 O O . LEU A 1 125 ? 10.747 -8.251 -42.174 1.00 97.38 125 LEU A O 1
ATOM 1044 N N . LEU A 1 126 ? 9.188 -7.963 -40.584 1.00 97.88 126 LEU A N 1
ATOM 1045 C CA . LEU A 1 126 ? 9.061 -6.523 -40.758 1.00 97.88 126 LEU A CA 1
ATOM 1046 C C . LEU A 1 126 ? 9.690 -5.769 -39.589 1.00 97.88 126 LEU A C 1
ATOM 1048 O O . LEU A 1 126 ? 9.634 -6.219 -38.445 1.00 97.88 126 LEU A O 1
ATOM 1052 N N . ILE A 1 127 ? 10.256 -4.600 -39.893 1.00 97.69 127 ILE A N 1
ATOM 1053 C CA . ILE A 1 127 ? 10.846 -3.675 -38.923 1.00 97.69 127 ILE A CA 1
ATOM 1054 C C . ILE A 1 127 ? 10.100 -2.349 -39.003 1.00 97.69 127 ILE A C 1
ATOM 1056 O O . ILE A 1 127 ? 10.105 -1.693 -40.043 1.00 97.69 127 ILE A O 1
ATOM 1060 N N . MET A 1 128 ? 9.489 -1.930 -37.904 1.00 96.94 128 MET A N 1
ATOM 1061 C CA . MET A 1 128 ? 8.857 -0.621 -37.771 1.00 96.94 128 MET A CA 1
ATOM 1062 C C . MET A 1 128 ? 9.760 0.293 -36.946 1.00 96.94 128 MET A C 1
ATOM 1064 O O . MET A 1 128 ? 9.997 0.034 -35.767 1.00 96.94 128 MET A O 1
ATOM 1068 N N . THR A 1 129 ? 10.283 1.352 -37.567 1.00 93.25 129 THR A N 1
ATOM 1069 C CA . THR A 1 129 ? 11.293 2.228 -36.943 1.00 93.25 129 THR A CA 1
ATOM 1070 C C . THR A 1 129 ? 10.711 3.510 -36.361 1.00 93.25 129 THR A C 1
ATOM 1072 O O . THR A 1 129 ? 11.287 4.090 -35.448 1.00 93.25 129 THR A O 1
ATOM 1075 N N . ILE A 1 130 ? 9.580 3.974 -36.895 1.00 90.00 130 ILE A N 1
ATOM 1076 C CA . ILE A 1 130 ? 8.850 5.161 -36.432 1.00 90.00 130 ILE A CA 1
ATOM 1077 C C . ILE A 1 130 ? 7.361 4.813 -36.481 1.00 90.00 130 ILE A C 1
ATOM 1079 O O . ILE A 1 130 ? 6.922 4.174 -37.438 1.00 90.00 130 ILE A O 1
ATOM 1083 N N . LEU A 1 131 ? 6.599 5.198 -35.451 1.00 87.31 131 LEU A N 1
ATOM 1084 C CA . LEU A 1 131 ? 5.151 4.962 -35.404 1.00 87.31 131 LEU A CA 1
ATOM 1085 C C . LEU A 1 131 ? 4.336 6.041 -36.114 1.00 87.31 131 LEU A C 1
ATOM 1087 O O . LEU A 1 131 ? 3.306 5.717 -36.690 1.00 87.31 131 LEU A O 1
ATOM 1091 N N . ASP A 1 132 ? 4.757 7.304 -36.056 1.00 86.56 132 ASP A N 1
ATOM 1092 C CA . ASP A 1 132 ? 3.994 8.423 -36.613 1.00 86.56 132 ASP A CA 1
ATOM 1093 C C . ASP A 1 132 ? 4.929 9.578 -37.045 1.00 86.56 132 ASP A C 1
ATOM 1095 O O . ASP A 1 132 ? 5.380 10.341 -36.186 1.00 86.56 132 ASP A O 1
ATOM 1099 N N . PRO A 1 133 ? 5.261 9.729 -38.346 1.00 90.44 133 PRO A N 1
ATOM 1100 C CA . PRO A 1 133 ? 4.812 8.917 -39.485 1.00 90.44 133 PRO A CA 1
ATOM 1101 C C . PRO A 1 133 ? 5.217 7.442 -39.361 1.00 90.44 133 PRO A C 1
ATOM 1103 O O . PRO A 1 133 ? 6.309 7.137 -38.884 1.00 90.44 133 PRO A O 1
ATOM 1106 N N . MET A 1 134 ? 4.348 6.518 -39.786 1.00 93.56 134 MET A N 1
ATOM 1107 C CA . MET A 1 134 ? 4.654 5.088 -39.694 1.00 93.56 134 MET A CA 1
ATOM 1108 C C . MET A 1 134 ? 5.628 4.682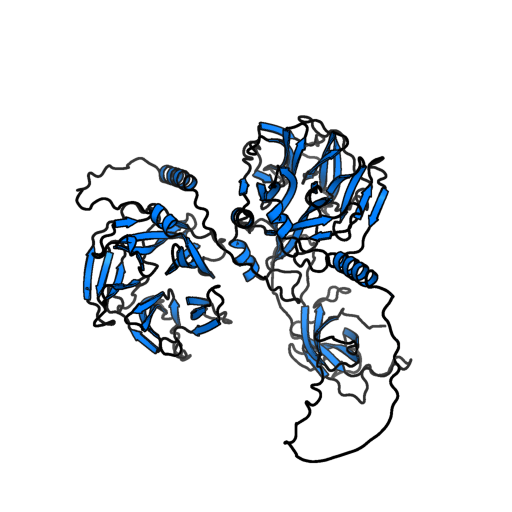 -40.801 1.00 93.56 134 MET A C 1
ATOM 1110 O O . MET A 1 134 ? 5.288 4.763 -41.982 1.00 93.56 134 MET A O 1
ATOM 1114 N N . VAL A 1 135 ? 6.819 4.205 -40.433 1.00 95.69 135 VAL A N 1
ATOM 1115 C CA . VAL A 1 135 ? 7.852 3.759 -41.383 1.00 95.69 135 VAL A CA 1
ATOM 1116 C C . VAL A 1 135 ? 8.160 2.284 -41.163 1.00 95.69 135 VAL A C 1
ATOM 1118 O O . VAL A 1 135 ? 8.549 1.891 -40.061 1.00 95.69 135 VAL A O 1
ATOM 1121 N N . VAL A 1 136 ? 8.016 1.479 -42.221 1.00 96.88 136 VAL A N 1
ATOM 1122 C CA . VAL A 1 136 ? 8.204 0.020 -42.169 1.00 96.88 136 VAL A CA 1
ATOM 1123 C C . VAL A 1 136 ? 9.204 -0.443 -43.227 1.00 96.88 136 VAL A C 1
ATOM 1125 O O . VAL A 1 136 ? 9.159 -0.012 -44.385 1.00 96.88 136 VAL A O 1
ATOM 1128 N N . TYR A 1 137 ? 10.078 -1.359 -42.825 1.00 97.94 137 TYR A N 1
ATOM 1129 C CA . TYR A 1 137 ? 11.058 -2.055 -43.650 1.00 97.94 137 TYR A CA 1
ATOM 1130 C C . TYR A 1 137 ? 10.773 -3.558 -43.655 1.00 97.94 137 TYR A C 1
ATOM 1132 O O . TYR A 1 137 ? 10.224 -4.103 -42.702 1.00 97.94 137 TYR A O 1
ATOM 1140 N N . ASP A 1 138 ? 11.165 -4.224 -44.730 1.00 97.69 138 ASP A N 1
ATOM 1141 C CA . ASP A 1 138 ? 11.146 -5.671 -44.886 1.00 97.69 138 ASP A CA 1
ATOM 1142 C C . ASP A 1 138 ? 12.568 -6.218 -44.751 1.00 97.69 138 ASP A C 1
ATOM 1144 O O . ASP A 1 138 ? 13.457 -5.838 -45.515 1.00 97.69 138 ASP A O 1
ATOM 1148 N N . ALA A 1 139 ? 12.763 -7.091 -43.770 1.00 97.12 139 ALA A N 1
ATOM 1149 C CA . ALA A 1 139 ? 14.027 -7.730 -43.428 1.00 97.12 139 ALA A CA 1
ATOM 1150 C C . ALA A 1 139 ? 14.001 -9.250 -43.676 1.00 97.12 139 ALA A C 1
ATOM 1152 O O . ALA A 1 139 ? 14.842 -9.976 -43.150 1.00 97.12 139 ALA A O 1
ATOM 1153 N N . THR A 1 140 ? 13.035 -9.740 -44.463 1.00 95.69 140 THR A N 1
ATOM 1154 C CA . THR A 1 140 ? 12.842 -11.176 -44.743 1.00 95.69 140 THR A CA 1
ATOM 1155 C C . THR A 1 140 ? 14.065 -11.811 -45.395 1.00 95.69 140 THR A C 1
ATOM 1157 O O . THR A 1 140 ? 14.460 -12.910 -45.006 1.00 95.69 140 THR A O 1
ATOM 1160 N N . ASP A 1 141 ? 14.663 -11.107 -46.359 1.00 95.56 141 ASP A N 1
ATOM 1161 C CA . ASP A 1 141 ? 15.807 -11.600 -47.132 1.00 95.56 141 ASP A CA 1
ATOM 1162 C C . ASP A 1 141 ? 17.153 -11.197 -46.505 1.00 95.56 141 ASP A C 1
ATOM 1164 O O . ASP A 1 141 ? 18.167 -11.857 -46.723 1.00 95.56 141 ASP A O 1
ATOM 1168 N N . SER A 1 142 ? 17.183 -10.113 -45.718 1.00 95.25 142 SER A N 1
ATOM 1169 C CA . SER A 1 142 ? 18.390 -9.615 -45.051 1.00 95.25 142 SER A CA 1
ATOM 1170 C C . SER A 1 142 ? 18.058 -8.778 -43.813 1.00 95.25 142 SER A C 1
ATOM 1172 O O . SER A 1 142 ? 17.405 -7.739 -43.911 1.00 95.25 142 SER A O 1
ATOM 1174 N N . LEU A 1 143 ? 18.580 -9.194 -42.654 1.00 91.94 143 LEU A N 1
ATOM 1175 C CA . LEU A 1 143 ? 18.544 -8.404 -41.415 1.00 91.94 143 LEU A CA 1
ATOM 1176 C C . LEU A 1 143 ? 19.490 -7.197 -41.460 1.00 91.94 143 LEU A C 1
ATOM 1178 O O . LEU A 1 143 ? 19.242 -6.197 -40.794 1.00 91.94 143 LEU A O 1
ATOM 1182 N N . GLU A 1 144 ? 20.576 -7.291 -42.227 1.00 93.19 144 GLU A N 1
ATOM 1183 C CA . GLU A 1 144 ? 21.590 -6.241 -42.327 1.00 93.19 144 GLU A CA 1
ATOM 1184 C C . GLU A 1 144 ? 21.161 -5.124 -43.280 1.00 93.19 144 GLU A C 1
ATOM 1186 O O . GLU A 1 144 ? 21.348 -3.950 -42.970 1.00 93.19 144 GLU A O 1
ATOM 1191 N N . ASN A 1 145 ? 20.506 -5.471 -44.393 1.00 95.56 145 ASN A N 1
ATOM 1192 C CA . ASN A 1 145 ? 20.054 -4.509 -45.400 1.00 95.56 145 ASN A CA 1
ATOM 1193 C C . ASN A 1 145 ? 18.534 -4.582 -45.649 1.00 95.56 145 ASN A C 1
ATOM 1195 O O . ASN A 1 145 ? 18.112 -4.978 -46.740 1.00 95.56 145 ASN A O 1
ATOM 1199 N N . PRO A 1 146 ? 17.688 -4.198 -44.672 1.00 96.62 146 PRO A N 1
ATOM 1200 C CA . PRO A 1 146 ? 16.240 -4.202 -44.853 1.00 96.62 146 PRO A CA 1
ATOM 1201 C C . PRO A 1 146 ? 15.780 -3.199 -45.916 1.00 96.62 146 PRO A C 1
ATOM 1203 O O . PRO A 1 146 ? 16.277 -2.074 -46.002 1.00 96.62 146 PRO A O 1
ATOM 1206 N N . ARG A 1 147 ? 14.757 -3.564 -46.690 1.00 96.94 147 ARG A N 1
ATOM 1207 C CA . ARG A 1 147 ? 14.181 -2.711 -47.739 1.00 96.94 147 ARG A CA 1
ATOM 1208 C C . ARG A 1 147 ? 12.996 -1.917 -47.203 1.00 96.94 147 ARG A C 1
ATOM 1210 O O . ARG A 1 147 ? 12.042 -2.511 -46.717 1.00 96.94 147 ARG A O 1
ATOM 1217 N N . LYS A 1 148 ? 12.994 -0.589 -47.344 1.00 97.06 148 LYS A N 1
ATOM 1218 C CA . LYS A 1 148 ? 11.829 0.246 -46.989 1.00 97.06 148 LYS A CA 1
ATOM 1219 C C . LYS A 1 148 ? 10.619 -0.144 -47.844 1.00 97.06 148 LYS A C 1
ATOM 1221 O O . LYS A 1 148 ? 10.730 -0.173 -49.068 1.00 97.06 148 LYS A O 1
ATOM 1226 N N . ILE A 1 149 ? 9.480 -0.430 -47.215 1.00 96.31 149 ILE A N 1
ATOM 1227 C CA . ILE A 1 149 ? 8.247 -0.833 -47.916 1.00 96.31 149 ILE A CA 1
ATOM 1228 C C . ILE A 1 149 ? 7.124 0.192 -47.813 1.00 96.31 149 ILE A C 1
ATOM 1230 O O . ILE A 1 149 ? 6.292 0.251 -48.711 1.00 96.31 149 ILE A O 1
ATOM 1234 N N . THR A 1 150 ? 7.090 1.000 -46.752 1.00 93.69 150 THR A N 1
ATOM 1235 C CA . THR A 1 150 ? 6.085 2.056 -46.605 1.00 93.69 150 THR A CA 1
ATOM 1236 C C . THR A 1 150 ? 6.590 3.205 -45.737 1.00 93.69 150 THR A C 1
ATOM 1238 O O . THR A 1 150 ? 7.435 3.026 -44.857 1.00 93.69 150 THR A O 1
ATOM 1241 N N . GLU A 1 151 ? 6.033 4.384 -45.983 1.00 92.56 151 GLU A N 1
ATOM 1242 C CA . GLU A 1 151 ? 6.076 5.550 -45.107 1.00 92.56 151 GLU A CA 1
ATOM 1243 C C . GLU A 1 151 ? 4.704 6.216 -45.178 1.00 92.56 151 GLU A C 1
ATOM 1245 O O . GLU A 1 151 ? 4.321 6.757 -46.213 1.00 92.56 151 GLU A O 1
ATOM 1250 N N . GLN A 1 152 ? 3.935 6.097 -44.101 1.00 89.44 152 GLN A N 1
ATOM 1251 C CA . GLN A 1 152 ? 2.620 6.716 -43.991 1.00 89.44 152 GLN A CA 1
ATOM 1252 C C . GLN A 1 152 ? 2.768 8.125 -43.420 1.00 89.44 152 GLN A C 1
ATOM 1254 O O . GLN A 1 152 ? 3.593 8.321 -42.529 1.00 89.44 152 GLN A O 1
ATOM 1259 N N . PRO A 1 153 ? 1.979 9.111 -43.878 1.00 86.81 153 PRO A N 1
ATOM 1260 C CA . PRO A 1 153 ? 2.022 10.454 -43.316 1.00 86.81 153 PRO A CA 1
ATOM 1261 C C . PRO A 1 153 ? 1.625 10.444 -41.837 1.00 86.81 153 PRO A C 1
ATOM 1263 O O . PRO A 1 153 ? 0.994 9.509 -41.351 1.00 86.81 153 PRO A O 1
ATOM 1266 N N . LYS A 1 154 ? 1.954 11.524 -41.127 1.00 86.62 154 LYS A N 1
ATOM 1267 C CA . LYS A 1 154 ? 1.582 11.694 -39.722 1.00 86.62 154 LYS A CA 1
ATOM 1268 C C . LYS A 1 154 ? 0.052 11.690 -39.548 1.00 86.62 154 LYS A C 1
ATOM 1270 O O . LYS A 1 154 ? -0.628 12.587 -40.054 1.00 86.62 154 LYS A O 1
ATOM 1275 N N . VAL A 1 155 ? -0.486 10.715 -38.817 1.00 84.12 155 VAL A N 1
ATOM 1276 C CA . VAL A 1 155 ? -1.926 10.538 -38.552 1.00 84.12 155 VAL A CA 1
ATOM 1277 C C . VAL A 1 155 ? -2.284 10.905 -37.109 1.00 84.12 155 VAL A C 1
ATOM 1279 O O . VAL A 1 155 ? -3.389 11.398 -36.858 1.00 84.12 155 VAL A O 1
ATOM 1282 N N . ILE A 1 156 ? -1.370 10.734 -36.145 1.00 86.31 156 ILE A N 1
ATOM 1283 C CA . ILE A 1 156 ? -1.664 10.982 -34.728 1.00 86.31 156 ILE A CA 1
ATOM 1284 C C . ILE A 1 156 ? -1.480 12.470 -34.400 1.00 86.31 156 ILE A C 1
ATOM 1286 O O . ILE A 1 156 ? -0.408 12.951 -34.036 1.00 86.31 156 ILE A O 1
ATOM 1290 N N . LYS A 1 157 ? -2.571 13.232 -34.536 1.00 84.38 157 LYS A N 1
ATOM 1291 C CA . LYS A 1 157 ? -2.589 14.685 -34.273 1.00 84.38 157 LYS A CA 1
ATOM 1292 C C . LYS A 1 157 ? -2.996 15.053 -32.843 1.00 84.38 157 LYS A C 1
ATOM 1294 O O . LYS A 1 157 ? -2.521 16.052 -32.319 1.00 84.38 157 LYS A O 1
ATOM 1299 N N . ASN A 1 158 ? -3.833 14.233 -32.206 1.00 85.81 158 ASN A N 1
ATOM 1300 C CA . ASN A 1 158 ? -4.459 14.550 -30.910 1.00 85.81 158 ASN A CA 1
ATOM 1301 C C . ASN A 1 158 ? -3.861 13.735 -29.754 1.00 85.81 158 ASN A C 1
ATOM 1303 O O . ASN A 1 158 ? -4.599 13.196 -28.935 1.00 85.81 158 ASN A O 1
ATOM 1307 N N . TRP A 1 159 ? -2.542 13.552 -29.739 1.00 90.31 159 TRP A N 1
ATOM 1308 C CA . TRP A 1 159 ? -1.845 12.966 -28.597 1.00 90.31 159 TRP A CA 1
ATOM 1309 C C . TRP A 1 159 ? -1.053 14.065 -27.892 1.00 90.31 159 TRP A C 1
ATOM 1311 O O . TRP A 1 159 ? -0.054 14.556 -28.413 1.00 90.31 159 TRP A O 1
ATOM 1321 N N . HIS A 1 160 ? -1.534 14.475 -26.721 1.00 91.56 160 HIS A N 1
ATOM 1322 C CA . HIS A 1 160 ? -1.010 15.636 -25.995 1.00 91.56 160 HIS A CA 1
ATOM 1323 C C . HIS A 1 160 ? 0.115 15.285 -25.009 1.00 91.56 160 HIS A C 1
ATOM 1325 O O . HIS A 1 160 ? 0.706 16.173 -24.406 1.00 91.56 160 HIS A O 1
ATOM 1331 N N . PHE A 1 161 ? 0.457 14.001 -24.878 1.00 91.00 161 PHE A N 1
ATOM 1332 C CA . PHE A 1 161 ? 1.362 13.488 -23.844 1.00 91.00 161 PHE A CA 1
ATOM 1333 C C . PHE A 1 161 ? 2.801 13.282 -24.348 1.00 91.00 161 PHE A C 1
ATOM 1335 O O . PHE A 1 161 ? 3.525 12.408 -23.869 1.00 91.00 161 PHE A O 1
ATOM 1342 N N . GLY A 1 162 ? 3.223 14.076 -25.336 1.00 93.25 162 GLY A N 1
ATOM 1343 C CA . GLY A 1 162 ? 4.588 14.090 -25.873 1.00 93.25 162 GLY A CA 1
ATOM 1344 C C . GLY A 1 162 ? 4.788 13.283 -27.156 1.00 93.25 162 GLY A C 1
ATOM 1345 O O . GLY A 1 162 ? 3.836 12.845 -27.793 1.00 93.25 162 GLY A O 1
ATOM 1346 N N . HIS A 1 163 ? 6.044 13.094 -27.569 1.00 92.81 163 HIS A N 1
ATOM 1347 C CA . HIS A 1 163 ? 6.350 12.371 -28.809 1.00 92.81 163 HIS A CA 1
ATOM 1348 C C . HIS A 1 163 ? 6.123 10.865 -28.645 1.00 92.81 163 HIS A C 1
ATOM 1350 O O . HIS A 1 163 ? 6.672 10.253 -27.729 1.00 92.81 163 HIS A O 1
ATOM 1356 N N . ILE A 1 164 ? 5.355 10.268 -29.556 1.00 94.12 164 ILE A N 1
ATOM 1357 C CA . ILE A 1 164 ? 5.072 8.830 -29.563 1.00 94.12 164 ILE A CA 1
ATOM 1358 C C . ILE A 1 164 ? 6.313 8.057 -30.005 1.00 94.12 164 ILE A C 1
ATOM 1360 O O . ILE A 1 164 ? 6.950 8.382 -31.006 1.00 94.12 164 ILE A O 1
ATOM 1364 N N . LYS A 1 165 ? 6.650 7.016 -29.255 1.00 94.25 165 LYS A N 1
ATOM 1365 C CA . LYS A 1 165 ? 7.757 6.101 -29.511 1.00 94.25 165 LYS A CA 1
ATOM 1366 C C . LYS A 1 165 ? 7.226 4.678 -29.504 1.00 94.25 165 LYS A C 1
ATOM 1368 O O . LYS A 1 165 ? 6.395 4.311 -28.671 1.00 94.25 165 LYS A O 1
ATOM 1373 N N . ALA A 1 166 ? 7.700 3.885 -30.455 1.00 93.50 166 ALA A N 1
ATOM 1374 C CA . ALA A 1 166 ? 7.368 2.473 -30.514 1.00 93.50 166 ALA A CA 1
ATOM 1375 C C . ALA A 1 166 ? 7.821 1.759 -29.237 1.00 93.50 166 ALA A C 1
ATOM 1377 O O . ALA A 1 166 ? 8.810 2.142 -28.619 1.00 93.50 166 ALA A O 1
ATOM 1378 N N . SER A 1 167 ? 7.060 0.760 -28.792 1.00 93.50 167 SER A N 1
ATOM 1379 C CA . SER A 1 167 ? 7.351 0.134 -27.506 1.00 93.50 167 SER A CA 1
ATOM 1380 C C . SER A 1 167 ? 7.168 -1.379 -27.493 1.00 93.50 167 SER A C 1
ATOM 1382 O O . SER A 1 167 ? 8.119 -2.064 -27.142 1.00 93.50 167 SER A O 1
ATOM 1384 N N . THR A 1 168 ? 6.039 -1.931 -27.945 1.00 96.62 168 THR A N 1
ATOM 1385 C CA . THR A 1 168 ? 5.860 -3.396 -28.050 1.00 96.62 168 THR A CA 1
ATOM 1386 C C . THR A 1 168 ? 5.841 -3.864 -29.491 1.00 96.62 168 THR A C 1
ATOM 1388 O O . THR A 1 168 ? 5.281 -3.173 -30.333 1.00 96.62 168 THR A O 1
ATOM 1391 N N . ASN A 1 169 ? 6.332 -5.072 -29.765 1.00 96.88 169 ASN A N 1
ATOM 1392 C CA . ASN A 1 169 ? 6.118 -5.706 -31.067 1.00 96.88 169 ASN A CA 1
ATOM 1393 C C . ASN A 1 169 ? 4.608 -5.838 -31.370 1.00 96.88 169 ASN A C 1
ATOM 1395 O O . ASN A 1 169 ? 3.854 -6.218 -30.467 1.00 96.88 169 ASN A O 1
ATOM 1399 N N . PRO A 1 170 ? 4.148 -5.515 -32.596 1.00 97.56 170 PRO A N 1
ATOM 1400 C CA . PRO A 1 170 ? 2.743 -5.642 -32.956 1.00 97.56 170 PRO A CA 1
ATOM 1401 C C . PRO A 1 170 ? 2.232 -7.081 -32.851 1.00 97.56 170 PRO A C 1
ATOM 1403 O O . PRO A 1 170 ? 2.885 -8.012 -33.320 1.00 97.56 170 PRO A O 1
ATOM 1406 N N . ILE A 1 171 ? 1.027 -7.250 -32.309 1.00 97.00 171 ILE A N 1
ATOM 1407 C CA . ILE A 1 171 ? 0.311 -8.531 -32.285 1.00 97.00 171 ILE A CA 1
ATOM 1408 C C . ILE A 1 171 ? -0.917 -8.463 -33.186 1.00 97.00 171 ILE A C 1
ATOM 1410 O O . ILE A 1 171 ? -1.608 -7.447 -33.228 1.00 97.00 171 ILE A O 1
ATOM 1414 N N . PHE A 1 172 ? -1.202 -9.536 -33.916 1.00 97.31 172 PHE A N 1
ATOM 1415 C CA . PHE A 1 172 ? -2.361 -9.582 -34.803 1.00 97.31 172 PHE A CA 1
ATOM 1416 C C . PHE A 1 172 ? -3.627 -9.988 -34.033 1.00 97.31 172 PHE A C 1
ATOM 1418 O O . PHE A 1 172 ? -3.652 -11.004 -33.336 1.00 97.31 172 PHE A O 1
ATOM 1425 N N . ILE A 1 173 ? -4.683 -9.183 -34.147 1.00 97.38 173 ILE A N 1
ATOM 1426 C CA . ILE A 1 173 ? -5.997 -9.412 -33.545 1.00 97.38 173 ILE A CA 1
ATOM 1427 C C . ILE A 1 173 ? -6.929 -9.928 -34.642 1.00 97.38 173 ILE A C 1
ATOM 1429 O O . ILE A 1 173 ? -7.484 -9.146 -35.416 1.00 97.38 173 ILE A O 1
ATOM 1433 N N . ASN A 1 174 ? -7.065 -11.256 -34.718 1.00 95.50 174 ASN A N 1
ATOM 1434 C CA . ASN A 1 174 ? -7.778 -11.961 -35.790 1.00 95.50 174 ASN A CA 1
ATOM 1435 C C . ASN A 1 174 ? -9.190 -11.417 -36.038 1.00 95.50 174 ASN A C 1
ATOM 1437 O O . ASN A 1 174 ? -9.546 -11.140 -37.176 1.00 95.50 174 ASN A O 1
ATOM 1441 N N . GLU A 1 175 ? -9.974 -11.219 -34.980 1.00 95.31 175 GLU A N 1
ATOM 1442 C CA . GLU A 1 175 ? -11.364 -10.760 -35.047 1.00 95.31 175 GLU A CA 1
ATOM 1443 C C . GLU A 1 175 ? -11.525 -9.321 -35.556 1.00 95.31 175 GLU A C 1
ATOM 1445 O O . GLU A 1 175 ? -12.624 -8.933 -35.940 1.00 95.31 175 GLU A O 1
ATOM 1450 N N . LEU A 1 176 ? -10.445 -8.534 -35.572 1.00 96.00 176 LEU A N 1
ATOM 1451 C CA . LEU A 1 176 ? -10.430 -7.175 -36.118 1.00 96.00 176 LEU A CA 1
ATOM 1452 C C . LEU A 1 176 ? -9.677 -7.080 -37.449 1.00 96.00 176 LEU A C 1
ATOM 1454 O O . LEU A 1 176 ? -9.669 -6.011 -38.053 1.00 96.00 176 LEU A O 1
ATOM 1458 N N . GLU A 1 177 ? -8.989 -8.149 -37.858 1.00 97.00 177 GLU A N 1
ATOM 1459 C CA . GLU A 1 177 ? -8.016 -8.170 -38.956 1.00 97.00 177 GLU A CA 1
ATOM 1460 C C . GLU A 1 177 ? -6.982 -7.027 -38.902 1.00 97.00 177 GLU A C 1
ATOM 1462 O O . GLU A 1 177 ? -6.551 -6.481 -39.923 1.00 97.00 177 GLU A O 1
ATOM 1467 N N . ARG A 1 178 ? -6.568 -6.654 -37.687 1.00 97.75 178 ARG A N 1
ATOM 1468 C CA . ARG A 1 178 ? -5.676 -5.518 -37.413 1.00 97.75 178 ARG A CA 1
ATOM 1469 C C . ARG A 1 178 ? -4.559 -5.903 -36.459 1.00 97.75 178 ARG A C 1
ATOM 1471 O O . ARG A 1 178 ? -4.673 -6.855 -35.693 1.00 97.75 178 ARG A O 1
ATOM 1478 N N . TYR A 1 179 ? -3.487 -5.127 -36.480 1.00 98.06 179 TYR A N 1
ATOM 1479 C CA . TYR A 1 179 ? -2.383 -5.234 -35.539 1.00 98.06 179 TYR A CA 1
ATOM 1480 C C . TYR A 1 179 ? -2.575 -4.264 -34.378 1.00 98.06 179 TYR A C 1
ATOM 1482 O O . TYR A 1 179 ? -2.832 -3.084 -34.602 1.00 98.06 179 TYR A O 1
ATOM 1490 N N . LEU A 1 180 ? -2.408 -4.753 -33.152 1.00 97.88 180 LEU A N 1
ATOM 1491 C CA . LEU A 1 180 ? -2.355 -3.964 -31.927 1.00 97.88 180 LEU A CA 1
ATOM 1492 C C . LEU A 1 180 ? -0.899 -3.755 -31.515 1.00 97.88 180 LEU A C 1
ATOM 1494 O O . LEU A 1 180 ? -0.123 -4.708 -31.455 1.00 97.88 180 LEU A O 1
ATOM 1498 N N . SER A 1 181 ? -0.544 -2.517 -31.188 1.00 97.62 181 SER A N 1
ATOM 1499 C CA . SER A 1 181 ? 0.757 -2.174 -30.618 1.00 97.62 181 SER A CA 1
ATOM 1500 C C . SER A 1 181 ? 0.593 -1.169 -29.488 1.00 97.62 181 SER A C 1
ATOM 1502 O O . SER A 1 181 ? -0.160 -0.203 -29.608 1.00 97.62 181 SER A O 1
ATOM 1504 N N . PHE A 1 182 ? 1.352 -1.358 -28.415 1.00 97.88 182 PHE A N 1
ATOM 1505 C CA . PHE A 1 182 ? 1.533 -0.359 -27.375 1.00 97.88 182 PHE A CA 1
ATOM 1506 C C . PHE A 1 182 ? 2.712 0.548 -27.713 1.00 97.88 182 PHE A C 1
ATOM 1508 O O . PHE A 1 182 ? 3.713 0.138 -28.315 1.00 97.88 182 PHE A O 1
ATOM 1515 N N . PHE A 1 183 ? 2.577 1.801 -27.312 1.00 96.88 183 PHE A N 1
ATOM 1516 C CA . PHE A 1 183 ? 3.571 2.842 -27.491 1.00 96.88 183 PHE A CA 1
ATOM 1517 C C . PHE A 1 183 ? 3.776 3.578 -26.171 1.00 96.88 183 PHE A C 1
ATOM 1519 O O . PHE A 1 183 ? 2.935 3.509 -25.273 1.00 96.88 183 PHE A O 1
ATOM 1526 N N . HIS A 1 184 ? 4.885 4.298 -26.057 1.00 96.31 184 HIS A N 1
ATOM 1527 C CA . HIS A 1 184 ? 5.087 5.224 -24.953 1.00 96.31 184 HIS A CA 1
ATOM 1528 C C . HIS A 1 184 ? 5.380 6.628 -25.478 1.00 96.31 184 HIS A C 1
ATOM 1530 O O . HIS A 1 184 ? 5.779 6.821 -26.625 1.00 96.31 184 HIS A O 1
ATOM 1536 N N . SER A 1 185 ? 5.181 7.626 -24.636 1.00 95.69 185 SER A N 1
ATOM 1537 C CA . SER A 1 185 ? 5.598 9.004 -24.876 1.00 95.69 185 SER A CA 1
ATOM 1538 C C . SER A 1 185 ? 6.098 9.617 -23.577 1.00 95.69 185 SER A C 1
ATOM 1540 O O . SER A 1 185 ? 6.008 8.992 -22.522 1.00 95.69 185 SER A O 1
ATOM 1542 N N . ASN A 1 186 ? 6.681 10.813 -23.634 1.00 94.38 186 ASN A N 1
ATOM 1543 C CA . ASN A 1 186 ? 7.035 11.543 -22.421 1.00 94.38 186 ASN A CA 1
ATOM 1544 C C . ASN A 1 186 ? 6.877 13.050 -22.554 1.00 94.38 186 ASN A C 1
ATOM 1546 O O . ASN A 1 186 ? 7.067 13.614 -23.631 1.00 94.38 186 ASN A O 1
ATOM 1550 N N . LEU A 1 187 ? 6.589 13.673 -21.414 1.00 89.75 187 LEU A N 1
ATOM 1551 C CA . LEU A 1 187 ? 6.688 15.109 -21.183 1.00 89.75 187 LEU A CA 1
ATOM 1552 C C . LEU A 1 187 ? 7.712 15.370 -20.076 1.00 89.75 187 LEU A C 1
ATOM 1554 O O . LEU A 1 187 ? 7.991 14.489 -19.264 1.00 89.75 187 LEU A O 1
ATOM 1558 N N . LEU A 1 188 ? 8.261 16.581 -20.040 1.00 87.56 188 LEU A N 1
ATOM 1559 C CA . LEU A 1 188 ? 8.996 17.063 -18.873 1.00 87.56 188 LEU A CA 1
ATOM 1560 C C . LEU A 1 188 ? 7.989 17.627 -17.868 1.00 87.56 188 LEU A C 1
ATOM 1562 O O . LEU A 1 188 ? 7.101 18.389 -18.251 1.00 87.56 188 LEU A O 1
ATOM 1566 N N . THR A 1 189 ? 8.114 17.243 -16.601 1.00 77.62 189 THR A N 1
ATOM 1567 C CA . THR A 1 189 ? 7.405 17.892 -15.496 1.00 77.62 189 THR A CA 1
ATOM 1568 C C . THR A 1 189 ? 7.963 19.297 -15.269 1.00 77.62 189 THR A C 1
ATOM 1570 O O . THR A 1 189 ? 9.013 19.661 -15.808 1.00 77.62 189 THR A O 1
ATOM 1573 N N . THR A 1 190 ? 7.285 20.088 -14.436 1.00 72.94 190 THR A N 1
ATOM 1574 C CA . THR A 1 190 ? 7.763 21.412 -13.996 1.00 72.94 190 THR A CA 1
ATOM 1575 C C . THR A 1 190 ? 9.157 21.361 -13.371 1.00 72.94 190 THR A C 1
ATOM 1577 O O . THR A 1 190 ? 9.920 22.311 -13.508 1.00 72.94 190 THR A O 1
ATOM 1580 N N . ASP A 1 191 ? 9.517 20.226 -12.769 1.00 74.75 191 ASP A N 1
ATOM 1581 C CA . ASP A 1 191 ? 10.809 20.002 -12.111 1.00 74.75 191 ASP A CA 1
ATOM 1582 C C . ASP A 1 191 ? 11.879 19.441 -13.069 1.00 74.75 191 ASP A C 1
ATOM 1584 O O . ASP A 1 191 ? 12.954 19.024 -12.643 1.00 74.75 191 ASP A O 1
ATOM 1588 N N . GLY A 1 192 ? 11.585 19.374 -14.373 1.00 81.88 192 GLY A N 1
ATOM 1589 C CA . GLY A 1 192 ? 12.498 18.853 -15.394 1.00 81.88 192 GLY A CA 1
ATOM 1590 C C . GLY A 1 192 ? 12.631 17.325 -15.418 1.00 81.88 192 GLY A C 1
ATOM 1591 O O . GLY A 1 192 ? 13.468 16.797 -16.152 1.00 81.88 192 GLY A O 1
ATOM 1592 N N . ILE A 1 193 ? 11.811 16.593 -14.659 1.00 81.62 193 ILE A N 1
ATOM 1593 C CA . ILE A 1 193 ? 11.804 15.124 -14.650 1.00 81.62 193 ILE A CA 1
ATOM 1594 C C . ILE A 1 193 ? 10.958 14.625 -15.825 1.00 81.62 193 ILE A C 1
ATOM 1596 O O . ILE A 1 193 ? 9.878 15.141 -16.093 1.00 81.62 193 ILE A O 1
ATOM 1600 N N . ARG A 1 194 ? 11.418 13.602 -16.553 1.00 87.12 194 ARG A N 1
ATOM 1601 C CA . ARG A 1 194 ? 10.600 12.986 -17.612 1.00 87.12 194 ARG A CA 1
ATOM 1602 C C . ARG A 1 194 ? 9.487 12.144 -16.992 1.00 87.12 194 ARG A C 1
ATOM 1604 O O . ARG A 1 194 ? 9.775 11.246 -16.208 1.00 87.12 194 ARG A O 1
ATOM 1611 N N . GLN A 1 195 ? 8.247 12.397 -17.393 1.00 90.81 195 GLN A N 1
ATOM 1612 C CA . GLN A 1 195 ? 7.074 11.587 -17.079 1.00 90.81 195 GLN A CA 1
ATOM 1613 C C . GLN A 1 195 ? 6.675 10.784 -18.314 1.00 90.81 195 GLN A C 1
ATOM 1615 O O . GLN A 1 195 ? 6.347 11.371 -19.347 1.00 90.81 195 GLN A O 1
ATOM 1620 N N . HIS A 1 196 ? 6.691 9.456 -18.210 1.00 93.19 196 HIS A N 1
ATOM 1621 C CA . HIS A 1 196 ? 6.268 8.570 -19.287 1.00 93.19 196 HIS A CA 1
ATOM 1622 C C . HIS A 1 196 ? 4.772 8.244 -19.221 1.00 93.19 196 HIS A C 1
ATOM 1624 O O . HIS A 1 196 ? 4.165 8.111 -18.153 1.00 93.19 196 HIS A O 1
ATOM 1630 N N . PHE A 1 197 ? 4.199 8.081 -20.408 1.00 93.56 197 PHE A N 1
ATOM 1631 C CA . PHE A 1 197 ? 2.802 7.738 -20.635 1.00 93.56 197 PHE A CA 1
ATOM 1632 C C . PHE A 1 197 ? 2.736 6.550 -21.583 1.00 93.56 197 PHE A C 1
ATOM 1634 O O . PHE A 1 197 ? 3.467 6.514 -22.572 1.00 93.56 197 PHE A O 1
ATOM 1641 N N . LEU A 1 198 ? 1.855 5.599 -21.295 1.00 96.31 198 LEU A N 1
ATOM 1642 C CA . LEU A 1 198 ? 1.653 4.386 -22.077 1.00 96.31 198 LEU A CA 1
ATOM 1643 C C . LEU A 1 198 ? 0.336 4.498 -22.848 1.00 96.31 198 LEU A C 1
ATOM 1645 O O . LEU A 1 198 ? -0.713 4.722 -22.246 1.00 96.31 198 LEU A O 1
ATOM 1649 N N . GLY A 1 199 ? 0.383 4.332 -24.168 1.00 96.88 199 GLY A N 1
ATOM 1650 C CA . GLY A 1 199 ? -0.787 4.301 -25.048 1.00 96.88 199 GLY A CA 1
ATOM 1651 C C . GLY A 1 199 ? -0.847 3.035 -25.904 1.00 96.88 199 GLY A C 1
ATOM 1652 O O . GLY A 1 199 ? 0.069 2.209 -25.888 1.00 96.88 199 GLY A O 1
ATOM 1653 N N . ALA A 1 200 ? -1.927 2.878 -26.667 1.00 97.69 200 ALA A N 1
ATOM 1654 C CA . ALA A 1 200 ? -2.086 1.789 -27.630 1.00 97.69 200 ALA A CA 1
ATOM 1655 C C . ALA A 1 200 ? -2.684 2.281 -28.949 1.00 97.69 200 ALA A C 1
ATOM 1657 O O . ALA A 1 200 ? -3.411 3.276 -28.992 1.00 97.69 200 ALA A O 1
ATOM 1658 N N . LEU A 1 201 ? -2.375 1.577 -30.036 1.00 97.75 201 LEU A N 1
ATOM 1659 C CA . LEU A 1 201 ? -2.925 1.839 -31.360 1.00 97.75 201 LEU A CA 1
ATOM 1660 C C . LEU A 1 201 ? -3.220 0.557 -32.132 1.00 97.75 201 LEU A C 1
ATOM 1662 O O . LEU A 1 201 ? -2.607 -0.486 -31.898 1.00 97.75 201 LEU A O 1
ATOM 1666 N N . LEU A 1 202 ? -4.158 0.673 -33.069 1.00 97.62 202 LEU A N 1
ATOM 1667 C CA . LEU A 1 202 ? -4.467 -0.323 -34.081 1.00 97.62 202 LEU A CA 1
ATOM 1668 C C . LEU A 1 202 ? -4.043 0.185 -35.455 1.00 97.62 202 LEU A C 1
ATOM 1670 O O . LEU A 1 202 ? -4.279 1.347 -35.800 1.00 97.62 202 LEU A O 1
ATOM 1674 N N . PHE A 1 203 ? -3.490 -0.713 -36.261 1.00 97.12 203 PHE A N 1
ATOM 1675 C CA . PHE A 1 203 ? -3.257 -0.472 -37.678 1.00 97.12 203 PHE A CA 1
ATOM 1676 C C . PHE A 1 203 ? -3.655 -1.676 -38.532 1.00 97.12 203 PHE A C 1
ATOM 1678 O O . PHE A 1 203 ? -3.647 -2.819 -38.074 1.00 97.12 203 PHE A O 1
ATOM 1685 N N . ASP A 1 204 ? -4.051 -1.417 -39.773 1.00 96.56 204 ASP A N 1
ATOM 1686 C CA . ASP A 1 204 ? -4.486 -2.456 -40.707 1.00 96.56 204 ASP A CA 1
ATOM 1687 C C . ASP A 1 204 ? -3.306 -3.191 -41.379 1.00 96.56 204 ASP A C 1
ATOM 1689 O O . ASP A 1 204 ? -2.128 -2.894 -41.163 1.00 96.56 204 ASP A O 1
ATOM 1693 N N . ARG A 1 205 ? -3.612 -4.168 -42.240 1.00 95.75 205 ARG A N 1
ATOM 1694 C CA . ARG A 1 205 ? -2.601 -4.924 -43.003 1.00 95.75 205 ARG A CA 1
ATOM 1695 C C . ARG A 1 205 ? -1.794 -4.077 -44.003 1.00 95.75 205 ARG A C 1
ATOM 1697 O O . ARG A 1 205 ? -0.788 -4.571 -44.514 1.00 95.75 205 ARG A O 1
ATOM 1704 N N . ASN A 1 206 ? -2.215 -2.845 -44.274 1.00 95.19 206 ASN A N 1
ATOM 1705 C CA . ASN A 1 206 ? -1.536 -1.879 -45.137 1.00 95.19 206 ASN A CA 1
ATOM 1706 C C . ASN A 1 206 ? -0.781 -0.812 -44.328 1.00 95.19 206 ASN A C 1
ATOM 1708 O O . ASN A 1 206 ? -0.290 0.156 -44.907 1.00 95.19 206 ASN A O 1
ATOM 1712 N N . PHE A 1 207 ? -0.651 -1.009 -43.010 1.00 95.38 207 PHE A N 1
ATOM 1713 C CA . PHE A 1 207 ? 0.037 -0.109 -42.085 1.00 95.38 207 PHE A CA 1
ATOM 1714 C C . PHE A 1 207 ? -0.671 1.239 -41.882 1.00 95.38 207 PHE A C 1
ATOM 1716 O O . PHE A 1 207 ? -0.064 2.192 -41.398 1.00 95.38 207 PHE A O 1
ATOM 1723 N N . ASN A 1 208 ? -1.965 1.338 -42.202 1.00 93.88 208 ASN A N 1
ATOM 1724 C CA . ASN A 1 208 ? -2.749 2.524 -41.878 1.00 93.88 208 ASN A CA 1
ATOM 1725 C C . ASN A 1 208 ? -3.153 2.473 -40.407 1.00 93.88 208 ASN A C 1
ATOM 1727 O O . ASN A 1 208 ? -3.824 1.531 -39.987 1.00 93.88 208 ASN A O 1
ATOM 1731 N N . ILE A 1 209 ? -2.796 3.497 -39.631 1.00 94.88 209 ILE A N 1
ATOM 1732 C CA . ILE A 1 209 ? -3.275 3.647 -38.251 1.00 94.88 209 ILE A CA 1
ATOM 1733 C C . ILE A 1 209 ? -4.781 3.910 -38.291 1.00 94.88 209 ILE A C 1
ATOM 1735 O O . ILE A 1 209 ? -5.224 4.981 -38.715 1.00 94.88 209 ILE A O 1
ATOM 1739 N N . THR A 1 210 ? -5.568 2.941 -37.835 1.00 95.50 210 THR A N 1
ATOM 1740 C CA . THR A 1 210 ? -7.033 3.009 -37.846 1.00 95.50 210 THR A CA 1
ATOM 1741 C C . THR A 1 210 ? -7.582 3.609 -36.561 1.00 95.50 210 THR A C 1
ATOM 1743 O O . THR A 1 210 ? -8.569 4.337 -36.595 1.00 95.50 210 THR A O 1
ATOM 1746 N N . GLU A 1 211 ? -6.964 3.302 -35.418 1.00 95.81 211 GLU A N 1
ATOM 1747 C CA . GLU A 1 211 ? -7.429 3.741 -34.100 1.00 95.81 211 GLU A CA 1
ATOM 1748 C C . GLU A 1 211 ? -6.248 3.918 -33.147 1.00 95.81 211 GLU A C 1
ATOM 1750 O O . GLU A 1 211 ? -5.223 3.255 -33.290 1.00 95.81 211 GLU A O 1
ATOM 1755 N N . TYR A 1 212 ? -6.381 4.804 -32.165 1.00 96.38 212 TYR A N 1
ATOM 1756 C CA . TYR A 1 212 ? -5.400 4.955 -31.091 1.00 96.38 212 TYR A CA 1
ATOM 1757 C C . TYR A 1 212 ? -6.045 5.548 -29.836 1.00 96.38 212 TYR A C 1
ATOM 1759 O O . TYR A 1 212 ? -7.070 6.235 -29.918 1.00 96.38 212 TYR A O 1
ATOM 1767 N N . SER A 1 213 ? -5.445 5.291 -28.675 1.00 92.50 213 SER A N 1
ATOM 1768 C CA . SER A 1 213 ? -5.867 5.858 -27.394 1.00 92.50 213 SER A CA 1
ATOM 1769 C C . SER A 1 213 ? -5.660 7.375 -27.394 1.00 92.50 213 SER A C 1
ATOM 1771 O O . SER A 1 213 ? -4.549 7.840 -27.650 1.00 92.50 213 SER A O 1
ATOM 1773 N N . LYS A 1 214 ? -6.701 8.167 -27.107 1.00 89.62 214 LYS A N 1
ATOM 1774 C CA . LYS A 1 214 ? -6.581 9.642 -27.028 1.00 89.62 214 LYS A CA 1
ATOM 1775 C C . LYS A 1 214 ? -5.976 10.129 -25.706 1.00 89.62 214 LYS A C 1
ATOM 1777 O O . LYS A 1 214 ? -5.427 11.226 -25.656 1.00 89.62 214 LYS A O 1
ATOM 1782 N N . ILE A 1 215 ? -6.070 9.303 -24.669 1.00 88.12 215 ILE A N 1
ATOM 1783 C CA . ILE A 1 215 ? -5.498 9.518 -23.337 1.00 88.12 215 ILE A CA 1
ATOM 1784 C C . ILE A 1 215 ? -4.568 8.348 -22.978 1.00 88.12 215 ILE A C 1
ATOM 1786 O O . ILE A 1 215 ? -4.689 7.280 -23.588 1.00 88.12 215 ILE A O 1
ATOM 1790 N N . PRO A 1 216 ? -3.639 8.516 -22.022 1.00 91.69 216 PRO A N 1
ATOM 1791 C CA . PRO A 1 216 ? -2.780 7.437 -21.563 1.00 91.69 216 PRO A CA 1
ATOM 1792 C C . PRO A 1 216 ? -3.612 6.325 -20.934 1.00 91.69 216 PRO A C 1
ATOM 1794 O O . PRO A 1 216 ? -4.494 6.587 -20.121 1.00 91.69 216 PRO A O 1
ATOM 1797 N N . LEU A 1 217 ? -3.294 5.082 -21.285 1.00 89.19 217 LEU A N 1
ATOM 1798 C CA . LEU A 1 217 ? -3.813 3.903 -20.593 1.00 89.19 217 LEU A CA 1
ATOM 1799 C C . LEU A 1 217 ? -3.197 3.790 -19.201 1.00 89.19 217 LEU A C 1
ATOM 1801 O O . LEU A 1 217 ? -3.870 3.413 -18.249 1.00 89.19 217 LEU A O 1
ATOM 1805 N N . PHE A 1 218 ? -1.910 4.129 -19.103 1.00 90.81 218 PHE A N 1
ATOM 1806 C CA . PHE A 1 218 ? -1.169 4.159 -17.853 1.00 90.81 218 PHE A CA 1
ATOM 1807 C C . PHE A 1 218 ? -0.184 5.327 -17.841 1.00 90.81 218 PHE A C 1
ATOM 1809 O O . PHE A 1 218 ? 0.296 5.781 -18.884 1.00 90.81 218 PHE A O 1
ATOM 1816 N N . MET A 1 219 ? 0.155 5.775 -16.639 1.00 89.69 219 MET A N 1
ATOM 1817 C CA . MET A 1 219 ? 1.232 6.722 -16.375 1.00 89.69 219 MET A CA 1
ATOM 1818 C C . MET A 1 219 ? 2.134 6.166 -15.278 1.00 89.69 219 MET A C 1
ATOM 1820 O O . MET A 1 219 ? 1.672 5.440 -14.399 1.00 89.69 219 MET A O 1
ATOM 1824 N N . SER A 1 220 ? 3.423 6.485 -15.332 1.00 78.88 220 SER A N 1
ATOM 1825 C CA . SER A 1 220 ? 4.360 6.098 -14.278 1.00 78.88 220 SER A CA 1
ATOM 1826 C C . SER A 1 220 ? 4.023 6.766 -12.949 1.00 78.88 220 SER A C 1
ATOM 1828 O O . SER A 1 220 ? 3.604 7.924 -12.919 1.00 78.88 220 SER A O 1
ATOM 1830 N N . THR A 1 221 ? 4.259 6.064 -11.843 1.00 73.81 221 THR A N 1
ATOM 1831 C CA . THR A 1 221 ? 4.155 6.652 -10.504 1.00 73.81 221 THR A CA 1
ATOM 1832 C C . THR A 1 221 ? 5.219 7.744 -10.340 1.00 73.81 221 THR A C 1
ATOM 1834 O O . THR A 1 221 ? 6.379 7.475 -10.666 1.00 73.81 221 THR A O 1
ATOM 1837 N N . PRO A 1 222 ? 4.891 8.930 -9.803 1.00 65.75 222 PRO A N 1
ATOM 1838 C CA . PRO A 1 222 ? 5.891 9.950 -9.508 1.00 65.75 222 PRO A CA 1
ATOM 1839 C C . PRO A 1 222 ? 6.974 9.384 -8.580 1.00 65.75 222 PRO A C 1
ATOM 1841 O O . PRO A 1 222 ? 6.680 8.951 -7.465 1.00 65.75 222 PRO A O 1
ATOM 1844 N N . HIS A 1 223 ? 8.224 9.330 -9.035 1.00 56.94 223 HIS A N 1
ATOM 1845 C CA . HIS A 1 223 ? 9.345 8.911 -8.207 1.00 56.94 223 HIS A CA 1
ATOM 1846 C C . HIS A 1 223 ? 9.884 10.097 -7.401 1.00 56.94 223 HIS A C 1
ATOM 1848 O O . HIS A 1 223 ? 9.877 11.241 -7.852 1.00 56.94 223 HIS A O 1
ATOM 1854 N N . THR A 1 224 ? 10.354 9.830 -6.179 1.00 48.47 224 THR A N 1
ATOM 1855 C CA . THR A 1 224 ? 10.864 10.885 -5.292 1.00 48.47 224 THR A CA 1
ATOM 1856 C C . THR A 1 224 ? 12.109 11.569 -5.883 1.00 48.47 224 THR A C 1
ATOM 1858 O O . THR A 1 224 ? 12.966 10.869 -6.428 1.00 48.47 224 THR A O 1
ATOM 1861 N N . PRO A 1 225 ? 12.307 12.880 -5.654 1.00 46.88 225 PRO A N 1
ATOM 1862 C CA . PRO A 1 225 ? 13.320 13.719 -6.317 1.00 46.88 225 PRO A CA 1
ATOM 1863 C C . PRO A 1 225 ? 14.803 13.373 -6.064 1.00 46.88 225 PRO A C 1
ATOM 1865 O O . PRO A 1 225 ? 15.680 14.088 -6.535 1.00 46.88 225 PRO A O 1
ATOM 1868 N N . ARG A 1 226 ? 15.145 12.305 -5.323 1.00 44.38 226 ARG A N 1
ATOM 1869 C CA . ARG A 1 226 ? 16.560 11.983 -5.022 1.00 44.38 226 ARG A CA 1
ATOM 1870 C C . ARG A 1 226 ? 17.295 11.212 -6.114 1.00 44.38 226 ARG A C 1
ATOM 1872 O O . ARG A 1 226 ? 18.516 11.115 -6.044 1.00 44.38 226 ARG A O 1
ATOM 1879 N N . HIS A 1 227 ? 16.594 10.663 -7.097 1.00 51.53 227 HIS A N 1
ATOM 1880 C CA . HIS A 1 227 ? 17.232 10.015 -8.236 1.00 51.53 227 HIS A CA 1
ATOM 1881 C C . HIS A 1 227 ? 16.788 10.756 -9.489 1.00 51.53 227 HIS A C 1
ATOM 1883 O O . HIS A 1 227 ? 15.593 10.844 -9.741 1.00 51.53 227 HIS A O 1
ATOM 1889 N N . MET A 1 228 ? 17.734 11.274 -10.278 1.00 51.78 228 MET A N 1
ATOM 1890 C CA . MET A 1 228 ? 17.460 11.925 -11.572 1.00 51.78 228 MET A CA 1
ATOM 1891 C C . MET A 1 228 ? 16.921 10.948 -12.642 1.00 51.78 228 MET A C 1
ATOM 1893 O O . MET A 1 228 ? 17.072 11.178 -13.839 1.00 51.78 228 MET A O 1
ATOM 1897 N N . THR A 1 229 ? 16.360 9.814 -12.230 1.00 63.50 229 THR A N 1
ATOM 1898 C CA . THR A 1 229 ? 15.765 8.815 -13.111 1.00 63.50 229 THR A CA 1
ATOM 1899 C C . THR A 1 229 ? 14.377 9.284 -13.522 1.00 63.50 229 THR A C 1
ATOM 1901 O O . THR A 1 229 ? 13.647 9.857 -12.713 1.00 63.50 229 THR A O 1
ATOM 1904 N N . ALA A 1 230 ? 14.011 9.047 -14.777 1.00 71.69 230 ALA A N 1
ATOM 1905 C CA . ALA A 1 230 ? 12.685 9.370 -15.281 1.00 71.69 230 ALA A CA 1
ATOM 1906 C C . ALA A 1 230 ? 11.596 8.600 -14.508 1.00 71.69 230 ALA A C 1
ATOM 1908 O O . ALA A 1 230 ? 11.806 7.467 -14.069 1.00 71.69 230 ALA A O 1
ATOM 1909 N N . ASN A 1 231 ? 10.412 9.200 -14.374 1.00 82.25 231 ASN A N 1
ATOM 1910 C CA . ASN A 1 231 ? 9.210 8.447 -14.039 1.00 82.25 231 ASN A CA 1
ATOM 1911 C C . ASN A 1 231 ? 8.875 7.654 -15.304 1.00 82.25 231 ASN A C 1
ATOM 1913 O O . ASN A 1 231 ? 8.476 8.228 -16.323 1.00 82.25 231 ASN A O 1
ATOM 1917 N N . THR A 1 232 ? 9.138 6.350 -15.278 1.00 85.50 232 THR A N 1
ATOM 1918 C CA . THR A 1 232 ? 9.106 5.507 -16.477 1.00 85.50 232 THR A CA 1
ATOM 1919 C C . THR A 1 232 ? 8.032 4.442 -16.358 1.00 85.50 232 THR A C 1
ATOM 1921 O O . THR A 1 232 ? 7.919 3.764 -15.345 1.00 85.50 232 THR A O 1
ATOM 1924 N N . ILE A 1 233 ? 7.210 4.309 -17.395 1.00 89.94 233 ILE A N 1
ATOM 1925 C CA . ILE A 1 233 ? 6.367 3.142 -17.628 1.00 89.94 233 ILE A CA 1
ATOM 1926 C C . ILE A 1 233 ? 6.551 2.765 -19.094 1.00 89.94 233 ILE A C 1
ATOM 1928 O O . ILE A 1 233 ? 6.110 3.479 -19.993 1.00 89.94 233 ILE A O 1
ATOM 1932 N N . MET A 1 234 ? 7.288 1.688 -19.343 1.00 91.94 234 MET A N 1
ATOM 1933 C CA . MET A 1 234 ? 7.673 1.291 -20.696 1.00 91.94 234 MET A CA 1
ATOM 1934 C C . MET A 1 234 ? 7.212 -0.126 -20.993 1.00 91.94 234 MET A C 1
ATOM 1936 O O . MET A 1 234 ? 7.695 -1.063 -20.363 1.00 91.94 234 MET A O 1
ATOM 1940 N N . PRO A 1 235 ? 6.279 -0.320 -21.938 1.00 95.12 235 PRO A N 1
ATOM 1941 C CA . PRO A 1 235 ? 5.905 -1.661 -22.351 1.00 95.12 235 PRO A CA 1
ATOM 1942 C C . PRO A 1 235 ? 6.923 -2.212 -23.358 1.00 95.12 235 PRO A C 1
ATOM 1944 O O . PRO A 1 235 ? 7.250 -1.538 -24.332 1.00 95.12 235 PRO A O 1
ATOM 1947 N N . HIS A 1 236 ? 7.414 -3.435 -23.159 1.00 92.31 236 HIS A N 1
ATOM 1948 C CA . HIS A 1 236 ? 8.460 -4.025 -24.014 1.00 92.31 236 HIS A CA 1
ATOM 1949 C C . HIS A 1 236 ? 7.959 -5.203 -24.858 1.00 92.31 236 HIS A C 1
ATOM 1951 O O . HIS A 1 236 ? 8.390 -5.381 -25.996 1.00 92.31 236 HIS A O 1
ATOM 1957 N N . GLY A 1 237 ? 7.019 -5.995 -24.346 1.00 94.56 237 GLY A N 1
ATOM 1958 C CA . GLY A 1 237 ? 6.458 -7.146 -25.047 1.00 94.56 237 GLY A CA 1
ATOM 1959 C C . GLY A 1 237 ? 4.978 -7.315 -24.747 1.00 94.56 237 GLY A C 1
ATOM 1960 O O . GLY A 1 237 ? 4.526 -7.015 -23.647 1.00 94.56 237 GLY A O 1
ATOM 1961 N N . CYS A 1 238 ? 4.222 -7.794 -25.730 1.00 96.25 238 CYS A N 1
ATOM 1962 C CA . CYS A 1 238 ? 2.817 -8.126 -25.562 1.00 96.25 238 CYS A CA 1
ATOM 1963 C C . CYS A 1 238 ? 2.527 -9.466 -26.235 1.00 96.25 238 CYS A C 1
ATOM 1965 O O . CYS A 1 238 ? 2.962 -9.693 -27.362 1.00 96.25 238 CYS A O 1
ATOM 1967 N N . ILE A 1 239 ? 1.794 -10.338 -25.549 1.00 95.19 239 ILE A N 1
ATOM 1968 C CA . ILE A 1 239 ? 1.210 -11.547 -26.133 1.00 95.19 239 ILE A CA 1
ATOM 1969 C C . ILE A 1 239 ? -0.273 -11.611 -25.794 1.00 95.19 239 ILE A C 1
ATOM 1971 O O . ILE A 1 239 ? -0.723 -11.055 -24.789 1.00 95.19 239 ILE A O 1
ATOM 1975 N N . ARG A 1 240 ? -1.036 -12.306 -26.633 1.00 95.31 240 ARG A N 1
ATOM 1976 C CA . ARG A 1 240 ? -2.446 -12.584 -26.377 1.00 95.31 240 ARG A CA 1
ATOM 1977 C C . ARG A 1 240 ? -2.595 -13.941 -25.701 1.00 95.31 240 ARG A C 1
ATOM 1979 O O . ARG A 1 240 ? -2.095 -14.941 -26.202 1.00 95.31 240 ARG A O 1
ATOM 1986 N N . GLU A 1 241 ? -3.341 -13.964 -24.608 1.00 93.50 241 GLU A N 1
ATOM 1987 C CA . GLU A 1 241 ? -3.773 -15.163 -23.898 1.00 93.50 241 GLU A CA 1
ATOM 1988 C C . GLU A 1 241 ? -5.306 -15.135 -23.796 1.00 93.50 241 GLU A C 1
ATOM 1990 O O . GLU A 1 241 ? -5.881 -14.490 -22.913 1.00 93.50 241 GLU A O 1
ATOM 1995 N N . ASN A 1 242 ? -5.984 -15.831 -24.713 1.00 93.94 242 ASN A N 1
ATOM 1996 C CA . ASN A 1 242 ? -7.447 -15.807 -24.845 1.00 93.94 242 ASN A CA 1
ATOM 1997 C C . ASN A 1 242 ? -7.978 -14.363 -25.013 1.00 93.94 242 ASN A C 1
ATOM 1999 O O . ASN A 1 242 ? -7.566 -13.654 -25.935 1.00 93.94 242 ASN A O 1
ATOM 2003 N N . ASP A 1 243 ? -8.857 -13.916 -24.112 1.00 94.12 243 ASP A N 1
ATOM 2004 C CA . ASP A 1 243 ? -9.418 -12.556 -24.070 1.00 94.12 243 ASP A CA 1
ATOM 2005 C C . ASP A 1 243 ? -8.553 -11.555 -23.290 1.00 94.12 243 ASP A C 1
ATOM 2007 O O . ASP A 1 243 ? -8.982 -10.432 -23.013 1.00 94.12 243 ASP A O 1
ATOM 2011 N N . ASN A 1 244 ? -7.340 -11.948 -22.902 1.00 94.38 244 ASN A N 1
ATOM 2012 C CA . ASN A 1 244 ? -6.406 -11.097 -22.181 1.00 94.38 244 ASN A CA 1
ATOM 2013 C C . ASN A 1 244 ? -5.144 -10.840 -22.998 1.00 94.38 244 ASN A C 1
ATOM 2015 O O . ASN A 1 244 ? -4.726 -11.630 -23.843 1.00 94.38 244 ASN A O 1
ATOM 2019 N N . LEU A 1 245 ? -4.510 -9.724 -22.685 1.00 96.25 245 LEU A N 1
ATOM 2020 C CA . LEU A 1 245 ? -3.174 -9.368 -23.108 1.00 96.25 245 LEU A CA 1
ATOM 2021 C C . LEU A 1 245 ? -2.249 -9.512 -21.906 1.00 96.25 245 LEU A C 1
ATOM 2023 O O . LEU A 1 245 ? -2.568 -9.030 -20.819 1.00 96.25 245 LEU A O 1
ATOM 2027 N N . LEU A 1 246 ? -1.106 -10.155 -22.107 1.00 95.50 246 LEU A N 1
ATOM 2028 C CA . LEU A 1 246 ? -0.002 -10.156 -21.158 1.00 95.50 246 LEU A CA 1
ATOM 2029 C C . LEU A 1 246 ? 1.031 -9.157 -21.670 1.00 95.50 246 LEU A C 1
ATOM 2031 O O . LEU A 1 246 ? 1.616 -9.355 -22.735 1.00 95.50 246 LEU A O 1
ATOM 2035 N N . LEU A 1 247 ? 1.204 -8.060 -20.941 1.00 96.06 247 LEU A N 1
ATOM 2036 C CA . LEU A 1 247 ? 2.046 -6.928 -21.313 1.00 96.06 247 LEU A CA 1
ATOM 2037 C C . LEU A 1 247 ? 3.223 -6.830 -20.341 1.00 96.06 247 LEU A C 1
ATOM 2039 O O . LEU A 1 247 ? 3.015 -6.540 -19.165 1.00 96.06 247 LEU A O 1
ATOM 2043 N N . SER A 1 248 ? 4.453 -7.050 -20.804 1.00 94.75 248 SER A N 1
ATOM 2044 C CA . SER A 1 248 ? 5.636 -6.804 -19.977 1.00 94.75 248 SER A CA 1
ATOM 2045 C C . SER A 1 248 ? 5.943 -5.311 -19.918 1.00 94.75 248 SER A C 1
ATOM 2047 O O . SER A 1 248 ? 5.927 -4.624 -20.943 1.00 94.75 248 SER A O 1
ATOM 2049 N N . VAL A 1 249 ? 6.227 -4.812 -18.717 1.00 93.38 249 VAL A N 1
ATOM 2050 C CA . VAL A 1 249 ? 6.444 -3.389 -18.439 1.00 93.38 249 VAL A CA 1
ATOM 2051 C C . VAL A 1 249 ? 7.675 -3.171 -17.561 1.00 93.38 249 VAL A C 1
ATOM 2053 O O . VAL A 1 249 ? 7.886 -3.895 -16.591 1.00 93.38 249 VAL A O 1
ATOM 2056 N N . GLY A 1 250 ? 8.473 -2.159 -17.885 1.00 90.94 250 GLY A N 1
ATOM 2057 C CA . GLY A 1 250 ? 9.454 -1.559 -16.983 1.00 90.94 250 GLY A CA 1
ATOM 2058 C C . GLY A 1 250 ? 8.828 -0.379 -16.240 1.00 90.94 250 GLY A C 1
ATOM 2059 O O . GLY A 1 250 ? 8.137 0.433 -16.856 1.00 90.94 250 GLY A O 1
ATOM 2060 N N . ILE A 1 251 ? 9.048 -0.286 -14.929 1.00 86.12 251 ILE A N 1
ATOM 2061 C CA . ILE A 1 251 ? 8.522 0.763 -14.051 1.00 86.12 251 ILE A CA 1
ATOM 2062 C C . ILE A 1 251 ? 9.698 1.463 -13.354 1.00 86.12 251 ILE A C 1
ATOM 2064 O O . ILE A 1 251 ? 10.473 0.839 -12.623 1.00 86.12 251 ILE A O 1
ATOM 2068 N N . ASN A 1 252 ? 9.815 2.771 -13.593 1.00 82.75 252 ASN A N 1
ATOM 2069 C CA . ASN A 1 252 ? 10.820 3.697 -13.057 1.00 82.75 252 ASN A CA 1
ATOM 2070 C C . ASN A 1 252 ? 12.267 3.204 -13.193 1.00 82.75 252 ASN A C 1
ATOM 2072 O O . ASN A 1 252 ? 13.071 3.440 -12.295 1.00 82.75 252 ASN A O 1
ATOM 2076 N N . ASP A 1 253 ? 12.566 2.466 -14.267 1.00 80.56 253 ASP A N 1
ATOM 2077 C CA . ASP A 1 253 ? 13.878 1.863 -14.549 1.00 80.56 253 ASP A CA 1
ATOM 2078 C C . ASP A 1 253 ? 14.430 1.007 -13.392 1.00 80.56 253 ASP A C 1
ATOM 2080 O O . ASP A 1 253 ? 15.636 0.824 -13.238 1.00 80.56 253 ASP A O 1
ATOM 2084 N N . LYS A 1 254 ? 13.531 0.485 -12.548 1.00 78.25 254 LYS A N 1
ATOM 2085 C CA . LYS A 1 254 ? 13.860 -0.249 -11.317 1.00 78.25 254 LYS A CA 1
ATOM 2086 C C . LYS A 1 254 ? 13.155 -1.587 -11.218 1.00 78.25 254 LYS A C 1
ATOM 2088 O O . LYS A 1 254 ? 13.722 -2.543 -10.701 1.00 78.25 254 LYS A O 1
ATOM 2093 N N . ILE A 1 255 ? 11.912 -1.640 -11.683 1.00 80.94 255 ILE A N 1
ATOM 2094 C CA . ILE A 1 255 ? 11.045 -2.804 -11.540 1.00 80.94 255 ILE A CA 1
ATOM 2095 C C . ILE A 1 255 ? 10.654 -3.275 -12.934 1.00 80.94 255 ILE A C 1
ATOM 2097 O O . ILE A 1 255 ? 10.307 -2.471 -13.793 1.00 80.94 255 ILE A O 1
ATOM 2101 N N . SER A 1 256 ? 10.700 -4.583 -13.159 1.00 85.12 256 SER A N 1
ATOM 2102 C CA . SER A 1 256 ? 10.069 -5.218 -14.317 1.00 85.12 256 SER A CA 1
ATOM 2103 C C . SER A 1 256 ? 8.826 -5.963 -13.845 1.00 85.12 256 SER A C 1
ATOM 2105 O O . SER A 1 256 ? 8.850 -6.595 -12.791 1.00 85.12 256 SER A O 1
ATOM 2107 N N . GLY A 1 257 ? 7.741 -5.894 -14.608 1.00 86.44 257 GLY A N 1
ATOM 2108 C CA . GLY A 1 257 ? 6.473 -6.536 -14.275 1.00 86.44 257 GLY A CA 1
ATOM 2109 C C . GLY A 1 257 ? 5.726 -7.034 -15.506 1.00 86.44 257 GLY A C 1
ATOM 2110 O O . GLY A 1 257 ? 6.115 -6.767 -16.644 1.00 86.44 257 GLY A O 1
ATOM 2111 N N . ILE A 1 258 ? 4.638 -7.764 -15.268 1.00 90.31 258 ILE A N 1
ATOM 2112 C CA . ILE A 1 258 ? 3.705 -8.226 -16.299 1.00 90.31 258 ILE A CA 1
ATOM 2113 C C . ILE A 1 258 ? 2.302 -7.772 -15.901 1.00 90.31 258 ILE A C 1
ATOM 2115 O O . ILE A 1 258 ? 1.833 -8.056 -14.801 1.00 90.31 258 ILE A O 1
ATOM 2119 N N . MET A 1 259 ? 1.627 -7.064 -16.801 1.00 91.88 259 MET A N 1
ATOM 2120 C CA . MET A 1 259 ? 0.236 -6.654 -16.651 1.00 91.88 259 MET A CA 1
ATOM 2121 C C . MET A 1 259 ? -0.669 -7.607 -17.429 1.00 91.88 259 MET A C 1
ATOM 2123 O O . MET A 1 259 ? -0.421 -7.880 -18.603 1.00 91.88 259 MET A O 1
ATOM 2127 N N . LYS A 1 260 ? -1.748 -8.073 -16.793 1.00 91.62 260 LYS A N 1
ATOM 2128 C CA . LYS A 1 260 ? -2.818 -8.826 -17.456 1.00 91.62 260 LYS A CA 1
ATOM 2129 C C . LYS A 1 260 ? -3.992 -7.895 -17.740 1.00 91.62 260 LYS A C 1
ATOM 2131 O O . LYS A 1 260 ? -4.650 -7.425 -16.815 1.00 91.62 260 LYS A O 1
ATOM 2136 N N . LEU A 1 261 ? -4.234 -7.612 -19.015 1.00 91.75 261 LEU A N 1
ATOM 2137 C CA . LEU A 1 261 ? -5.179 -6.592 -19.468 1.00 91.75 261 LEU A CA 1
ATOM 2138 C C . LEU A 1 261 ? -6.294 -7.238 -20.298 1.00 91.75 261 LEU A C 1
ATOM 2140 O O . LEU A 1 261 ? -5.988 -7.842 -21.325 1.00 91.75 261 LEU A O 1
ATOM 2144 N N . PRO A 1 262 ? -7.579 -7.107 -19.927 1.00 94.31 262 PRO A N 1
ATOM 2145 C CA . PRO A 1 262 ? -8.664 -7.589 -20.776 1.00 94.31 262 PRO A CA 1
ATOM 2146 C C . PRO A 1 262 ? -8.640 -6.881 -22.138 1.00 94.31 262 PRO A C 1
ATOM 2148 O O . PRO A 1 262 ? -8.719 -5.651 -22.198 1.00 94.31 262 PRO A O 1
ATOM 2151 N N . LEU A 1 263 ? -8.566 -7.640 -23.236 1.00 95.06 263 LEU A N 1
ATOM 2152 C CA . LEU A 1 263 ? -8.470 -7.107 -24.601 1.00 95.06 263 LEU A CA 1
ATOM 2153 C C . LEU A 1 263 ? -9.633 -6.157 -24.901 1.00 95.06 263 LEU A C 1
ATOM 2155 O O . LEU A 1 263 ? -9.419 -5.048 -25.383 1.00 95.06 263 LEU A O 1
ATOM 2159 N N . LYS A 1 264 ? -10.854 -6.556 -24.527 1.00 91.88 264 LYS A N 1
ATOM 2160 C CA . LYS A 1 264 ? -12.064 -5.734 -24.667 1.00 91.88 264 LYS A CA 1
ATOM 2161 C C . LYS A 1 264 ? -11.905 -4.343 -24.046 1.00 91.88 264 LYS A C 1
ATOM 2163 O O . LYS A 1 264 ? -12.356 -3.365 -24.634 1.00 91.88 264 LYS A O 1
ATOM 2168 N N . ASN A 1 265 ? -11.263 -4.251 -22.883 1.00 88.75 265 ASN A N 1
ATOM 2169 C CA . ASN A 1 265 ? -11.088 -2.979 -22.189 1.00 88.75 265 ASN A CA 1
ATOM 2170 C C . ASN A 1 265 ? -10.086 -2.093 -22.925 1.00 88.75 265 ASN A C 1
ATOM 2172 O O . ASN A 1 265 ? -10.331 -0.903 -23.064 1.00 88.75 265 ASN A O 1
ATOM 2176 N N . ILE A 1 266 ? -8.996 -2.669 -23.440 1.00 94.81 266 ILE A N 1
ATOM 2177 C CA . ILE A 1 266 ? -8.026 -1.924 -24.250 1.00 94.81 266 ILE A CA 1
ATOM 2178 C C . ILE A 1 266 ? -8.690 -1.403 -25.520 1.00 94.81 266 ILE A C 1
ATOM 2180 O O . ILE A 1 266 ? -8.616 -0.209 -25.788 1.00 94.81 266 ILE A O 1
ATOM 2184 N N . LEU A 1 267 ? -9.414 -2.250 -26.250 1.00 93.69 267 LEU A N 1
ATOM 2185 C CA . LEU A 1 267 ? -10.118 -1.839 -27.466 1.00 93.69 267 LEU A CA 1
ATOM 2186 C C . LEU A 1 267 ? -11.134 -0.717 -27.203 1.00 93.69 267 LEU A C 1
ATOM 2188 O O . LEU A 1 267 ? -11.212 0.221 -27.986 1.00 93.69 267 LEU A O 1
ATOM 2192 N N . ALA A 1 268 ? -11.846 -0.752 -26.073 1.00 85.94 268 ALA A N 1
ATOM 2193 C CA . ALA A 1 268 ? -12.812 0.286 -25.703 1.00 85.94 268 ALA A CA 1
ATOM 2194 C C . ALA A 1 268 ? -12.191 1.679 -25.462 1.00 85.94 268 ALA A C 1
ATOM 2196 O O . ALA A 1 268 ? -12.911 2.674 -25.478 1.00 85.94 268 ALA A O 1
ATOM 2197 N N . THR A 1 269 ? -10.875 1.768 -25.241 1.00 83.88 269 THR A N 1
ATOM 2198 C CA . THR A 1 269 ? -10.161 3.054 -25.089 1.00 83.88 269 THR A CA 1
ATOM 2199 C C . THR A 1 269 ? -9.688 3.652 -26.412 1.00 83.88 269 THR A C 1
ATOM 2201 O O . THR A 1 269 ? -9.250 4.806 -26.456 1.00 83.88 269 THR A O 1
ATOM 2204 N N . LEU A 1 270 ? -9.729 2.870 -27.492 1.00 92.38 270 LEU A N 1
ATOM 2205 C CA . LEU A 1 270 ? -9.243 3.299 -28.791 1.00 92.38 270 LEU A CA 1
ATOM 2206 C C . LEU A 1 270 ? -10.332 4.092 -29.504 1.00 92.38 270 LEU A C 1
ATOM 2208 O O . LEU A 1 270 ? -11.521 3.795 -29.424 1.00 92.38 270 LEU A O 1
ATOM 2212 N N . SER A 1 271 ? -9.920 5.159 -30.177 1.00 86.44 271 SER A N 1
ATOM 2213 C CA . SER A 1 271 ? -10.816 5.990 -30.973 1.00 86.44 271 SER A CA 1
ATOM 2214 C C . SER A 1 271 ? -10.345 6.029 -32.422 1.00 86.44 271 SER A C 1
ATOM 2216 O O . SER A 1 271 ? -9.128 6.109 -32.643 1.00 86.44 271 SER A O 1
ATOM 2218 N N . PRO A 1 272 ? -11.271 6.075 -33.400 1.00 84.81 272 PRO A N 1
ATOM 2219 C CA . PRO A 1 272 ? -10.938 6.221 -34.811 1.00 84.81 272 PRO A CA 1
ATOM 2220 C C . PRO A 1 272 ? -9.944 7.356 -35.080 1.00 84.81 272 PRO A C 1
ATOM 2222 O O . PRO A 1 272 ? -9.987 8.434 -34.463 1.00 84.81 272 PRO A O 1
ATOM 2225 N N . SER A 1 273 ? -9.024 7.112 -36.009 1.00 61.69 273 SER A N 1
ATOM 2226 C CA . SER A 1 273 ? -8.251 8.175 -36.638 1.00 61.69 273 SER A CA 1
ATOM 2227 C C . SER A 1 273 ? -9.158 8.952 -37.608 1.00 61.69 273 SER A C 1
ATOM 2229 O O . SER A 1 273 ? -10.045 8.367 -38.235 1.00 61.69 273 SER A O 1
ATOM 2231 N N . PRO A 1 274 ? -9.005 10.285 -37.726 1.00 64.81 274 PRO A N 1
ATOM 2232 C CA . PRO A 1 274 ? -9.747 11.041 -38.729 1.00 64.81 274 PRO A CA 1
ATOM 2233 C C . PRO A 1 274 ? -9.395 10.512 -40.131 1.00 64.81 274 PRO A C 1
ATOM 2235 O O . PRO A 1 274 ? -8.209 10.294 -40.394 1.00 64.81 274 PRO A O 1
ATOM 2238 N N . PRO A 1 275 ? -10.367 10.331 -41.044 1.00 57.62 275 PRO A N 1
ATOM 2239 C CA . PRO A 1 275 ? -10.068 9.884 -42.398 1.00 57.62 275 PRO A CA 1
ATOM 2240 C C . PRO A 1 275 ? -9.105 10.858 -43.094 1.00 57.62 275 PRO A C 1
ATOM 2242 O O . PRO A 1 275 ? -9.294 12.076 -43.047 1.00 57.62 275 PRO A O 1
ATOM 2245 N N . GLN A 1 276 ? -8.077 10.320 -43.764 1.00 51.50 276 GLN A N 1
ATOM 2246 C CA . GLN A 1 276 ? -7.018 11.097 -44.432 1.00 51.50 276 GLN A CA 1
ATOM 2247 C C . GLN A 1 276 ? -7.540 12.046 -45.536 1.00 51.50 276 GLN A C 1
ATOM 2249 O O . GLN A 1 276 ? -6.815 12.942 -45.962 1.00 51.50 276 GLN A O 1
ATOM 2254 N N . SER A 1 277 ? -8.788 11.892 -45.991 1.00 46.22 277 SER A N 1
ATOM 2255 C CA . SER A 1 277 ? -9.382 12.658 -47.095 1.00 46.22 277 SER A CA 1
ATOM 2256 C C . SER A 1 277 ? -9.972 14.026 -46.714 1.00 46.22 277 SER A C 1
ATOM 2258 O O . SER A 1 277 ? -10.454 14.737 -47.595 1.00 46.22 277 SER A O 1
ATOM 2260 N N . LEU A 1 278 ? -9.933 14.439 -45.444 1.00 41.78 278 LEU A N 1
ATOM 2261 C CA . LEU A 1 278 ? -10.375 15.776 -45.029 1.00 41.78 278 LEU A CA 1
ATOM 2262 C C . LEU A 1 278 ? -9.198 16.763 -45.048 1.00 41.78 278 LEU A C 1
ATOM 2264 O O . LEU A 1 278 ? -8.381 16.802 -44.125 1.00 41.78 278 LEU A O 1
ATOM 2268 N N . LYS A 1 279 ? -9.120 17.587 -46.105 1.00 38.25 279 LYS A N 1
ATOM 2269 C CA . LYS A 1 279 ? -8.302 18.812 -46.111 1.00 38.25 279 LYS A CA 1
ATOM 2270 C C . LYS A 1 279 ? -8.735 19.666 -44.916 1.00 38.25 279 LYS A C 1
ATOM 2272 O O . LYS A 1 279 ? -9.892 20.056 -44.824 1.00 38.25 279 LYS A O 1
ATOM 2277 N N . SER A 1 280 ? -7.821 19.889 -43.981 1.00 37.97 280 SER A N 1
ATOM 2278 C CA . SER A 1 280 ? -8.099 20.542 -42.705 1.00 37.97 280 SER A CA 1
ATOM 2279 C C . SER A 1 280 ? -8.509 22.005 -42.888 1.00 37.97 280 SER A C 1
ATOM 2281 O O . SER A 1 280 ? -7.660 22.833 -43.216 1.00 37.97 280 SER A O 1
ATOM 2283 N N . GLU A 1 281 ? -9.762 22.341 -42.585 1.00 33.50 281 GLU A N 1
ATOM 2284 C CA . GLU A 1 281 ? -10.065 23.644 -41.993 1.00 33.50 281 GLU A CA 1
ATOM 2285 C C . GLU A 1 281 ? -9.452 23.652 -40.590 1.00 33.50 281 GLU A C 1
ATOM 2287 O O . GLU A 1 281 ? -9.838 22.888 -39.702 1.00 33.50 281 GLU A O 1
ATOM 2292 N N . VAL A 1 282 ? -8.411 24.460 -40.414 1.00 34.53 282 VAL A N 1
ATOM 2293 C CA . VAL A 1 282 ? -7.775 24.678 -39.118 1.00 34.53 282 VAL A CA 1
ATOM 2294 C C . VAL A 1 282 ? -8.708 25.570 -38.305 1.00 34.53 282 VAL A C 1
ATOM 2296 O O . VAL A 1 282 ? -8.684 26.789 -38.440 1.00 34.53 282 VAL A O 1
ATOM 2299 N N . VAL A 1 283 ? -9.535 24.969 -37.451 1.00 35.50 283 VAL A N 1
ATOM 2300 C CA . VAL A 1 283 ? -10.190 25.706 -36.366 1.00 35.50 283 VAL A CA 1
ATOM 2301 C C . VAL A 1 283 ? -9.104 26.026 -35.341 1.00 35.50 283 VAL A C 1
ATOM 2303 O O . VAL A 1 283 ? -8.640 25.151 -34.610 1.00 35.50 283 VAL A O 1
ATOM 2306 N N . SER A 1 284 ? -8.634 27.272 -35.333 1.00 35.47 284 SER A N 1
ATOM 2307 C CA . SER A 1 284 ? -7.651 27.751 -34.367 1.00 35.47 284 SER A CA 1
ATOM 2308 C C . SER A 1 284 ? -8.245 27.715 -32.957 1.00 35.47 284 SER A C 1
ATOM 2310 O O . SER A 1 284 ? -9.118 28.512 -32.622 1.00 35.47 284 SER A O 1
ATOM 2312 N N . LEU A 1 285 ? -7.729 26.838 -32.095 1.00 41.19 285 LEU A N 1
ATOM 2313 C CA . LEU A 1 285 ? -7.943 26.881 -30.640 1.00 41.19 285 LEU A CA 1
ATOM 2314 C C . LEU A 1 285 ? -7.096 27.992 -29.983 1.00 41.19 285 LEU A C 1
ATOM 2316 O O . LEU A 1 285 ? -6.502 27.801 -28.925 1.00 41.19 285 LEU A O 1
ATOM 2320 N N . SER A 1 286 ? -7.004 29.160 -30.619 1.00 35.34 286 SER A N 1
ATOM 2321 C CA . SER A 1 286 ? -6.362 30.336 -30.038 1.00 35.34 286 SER A CA 1
ATOM 2322 C C . SER A 1 286 ? -7.253 30.878 -28.919 1.00 35.34 286 SER A C 1
ATOM 2324 O O . SER A 1 286 ? -8.292 31.472 -29.205 1.00 35.34 286 SER A O 1
ATOM 2326 N N . GLY A 1 287 ? -6.872 30.655 -27.657 1.00 41.91 287 GLY A N 1
ATOM 2327 C CA . GLY A 1 287 ? -7.511 31.307 -26.505 1.00 41.91 287 GLY A CA 1
ATOM 2328 C C . GLY A 1 287 ? -7.748 30.456 -25.255 1.00 41.91 287 GLY A C 1
ATOM 2329 O O . GLY A 1 287 ? -8.254 31.004 -24.285 1.00 41.91 287 GLY A O 1
ATOM 2330 N N . LYS A 1 288 ? -7.404 29.160 -25.240 1.00 47.53 288 LYS A N 1
ATOM 2331 C CA . LYS A 1 288 ? -7.475 28.334 -24.018 1.00 47.53 288 LYS A CA 1
ATOM 2332 C C . LYS A 1 288 ? -6.101 28.190 -23.380 1.00 47.53 288 LYS A C 1
ATOM 2334 O O . LYS A 1 288 ? -5.121 27.982 -24.100 1.00 47.53 288 LYS A O 1
ATOM 2339 N N . THR A 1 289 ? -6.026 28.322 -22.060 1.00 54.62 289 THR A N 1
ATOM 2340 C CA . THR A 1 289 ? -4.772 28.148 -21.318 1.00 54.62 289 THR A CA 1
ATOM 2341 C C . THR A 1 289 ? -4.415 26.661 -21.223 1.00 54.62 289 THR A C 1
ATOM 2343 O O . THR A 1 289 ? -5.252 25.778 -21.426 1.00 54.62 289 THR A O 1
ATOM 2346 N N . THR A 1 290 ? -3.151 26.358 -20.924 1.00 40.78 290 THR A N 1
ATOM 2347 C CA . THR A 1 290 ? -2.704 24.983 -20.648 1.00 40.78 290 THR A CA 1
ATOM 2348 C C . THR A 1 290 ? -3.464 24.372 -19.459 1.00 40.78 290 THR A C 1
ATOM 2350 O O . THR A 1 290 ? -3.712 23.167 -19.457 1.00 40.78 290 THR A O 1
ATOM 2353 N N . GLU A 1 291 ? -3.893 25.193 -18.495 1.00 42.97 291 GLU A N 1
ATOM 2354 C CA . GLU A 1 291 ? -4.744 24.788 -17.364 1.00 42.97 291 GLU A CA 1
ATOM 2355 C C . GLU A 1 291 ? -6.141 24.349 -17.822 1.00 42.97 291 GLU A C 1
ATOM 2357 O O . GLU A 1 291 ? -6.543 23.236 -17.497 1.00 42.97 291 GLU A O 1
ATOM 2362 N N . ASP A 1 292 ? -6.820 25.109 -18.692 1.00 44.28 292 ASP A N 1
ATOM 2363 C CA . ASP A 1 292 ? -8.162 24.752 -19.196 1.00 44.28 292 ASP A CA 1
ATOM 2364 C C . ASP A 1 292 ? -8.190 23.394 -19.923 1.00 44.28 292 ASP A C 1
ATOM 2366 O O . ASP A 1 292 ? -9.196 22.678 -19.941 1.00 44.28 292 ASP A O 1
ATOM 2370 N N . ILE A 1 293 ? -7.085 23.054 -20.592 1.00 45.75 293 ILE A N 1
ATOM 2371 C CA . ILE A 1 293 ? -6.916 21.775 -21.288 1.00 45.75 293 ILE A CA 1
ATOM 2372 C C . ILE A 1 293 ? -6.630 20.659 -20.275 1.00 45.75 293 ILE A C 1
ATOM 2374 O O . ILE A 1 293 ? -7.159 19.559 -20.423 1.00 45.75 293 ILE A O 1
ATOM 2378 N N . THR A 1 294 ? -5.832 20.943 -19.245 1.00 42.34 294 THR A N 1
ATOM 2379 C CA . THR A 1 294 ? -5.458 19.980 -18.199 1.00 42.34 294 THR A CA 1
ATOM 2380 C C . THR A 1 294 ? -6.660 19.605 -17.332 1.00 42.34 294 THR A C 1
ATOM 2382 O O . THR A 1 294 ? -6.906 18.417 -17.130 1.00 42.34 294 THR A O 1
ATOM 2385 N N . ASP A 1 295 ? -7.469 20.580 -16.917 1.00 44.16 295 ASP A N 1
ATOM 2386 C CA . ASP A 1 295 ? -8.664 20.354 -16.095 1.00 44.16 295 ASP A CA 1
ATOM 2387 C C . ASP A 1 295 ? -9.728 19.551 -16.843 1.00 44.16 295 ASP A C 1
ATOM 2389 O O . ASP A 1 295 ? -10.303 18.610 -16.298 1.00 44.16 295 ASP A O 1
ATOM 2393 N N . LYS A 1 296 ? -9.930 19.841 -18.133 1.00 44.56 296 LYS A N 1
ATOM 2394 C CA . LYS A 1 296 ? -10.848 19.065 -18.972 1.00 44.56 296 LYS A CA 1
ATOM 2395 C C . LYS A 1 296 ? -10.368 17.625 -19.189 1.00 44.56 296 LYS A C 1
ATOM 2397 O O . LYS A 1 296 ? -11.179 16.704 -19.190 1.00 44.56 296 LYS A O 1
ATOM 2402 N N . ILE A 1 297 ? -9.058 17.419 -19.350 1.00 43.19 297 ILE A N 1
ATOM 2403 C CA . ILE A 1 297 ? -8.461 16.078 -19.451 1.00 43.19 297 ILE A CA 1
ATOM 2404 C C . ILE A 1 297 ? -8.632 15.307 -18.136 1.00 43.19 297 ILE A C 1
ATOM 2406 O O . ILE A 1 297 ? -8.955 14.122 -18.180 1.00 43.19 297 ILE A O 1
ATOM 2410 N N . LEU A 1 298 ? -8.447 15.956 -16.983 1.00 41.75 298 LEU A N 1
ATOM 2411 C CA . LEU A 1 298 ? -8.662 15.349 -15.665 1.00 41.75 298 LEU A CA 1
ATOM 2412 C C . LEU A 1 298 ? -10.140 15.002 -15.431 1.00 41.75 298 LEU A C 1
ATOM 2414 O O . LEU A 1 298 ? -10.441 13.924 -14.919 1.00 41.75 298 LEU A O 1
ATOM 2418 N N . GLU A 1 299 ? -11.066 15.862 -15.860 1.00 41.94 299 GLU A N 1
ATOM 2419 C CA . GLU A 1 299 ? -12.507 15.604 -15.777 1.00 41.94 299 GLU A CA 1
ATOM 2420 C C . GLU A 1 299 ? -12.932 14.409 -16.651 1.00 41.94 299 GLU A C 1
ATOM 2422 O O . GLU A 1 299 ? -13.686 13.545 -16.197 1.00 41.94 299 GLU A O 1
ATOM 2427 N N . ASP A 1 300 ? -12.408 14.311 -17.878 1.00 42.06 300 ASP A N 1
ATOM 2428 C CA . ASP A 1 300 ? -12.652 13.177 -18.778 1.00 42.06 300 ASP A CA 1
ATOM 2429 C C . ASP A 1 300 ? -11.981 11.882 -18.264 1.00 42.06 300 ASP A C 1
ATOM 2431 O O . ASP A 1 300 ? -12.555 10.798 -18.392 1.00 42.06 300 ASP A O 1
ATOM 2435 N N . PHE A 1 301 ? -10.811 11.978 -17.615 1.00 37.59 301 PHE A N 1
ATOM 2436 C CA . PHE A 1 301 ? -10.100 10.848 -16.998 1.00 37.59 301 PHE A CA 1
ATOM 2437 C C . PHE A 1 301 ? -10.885 10.241 -15.824 1.00 37.59 301 PHE A C 1
ATOM 2439 O O . PHE A 1 301 ? -11.017 9.022 -15.732 1.00 37.59 301 PHE A O 1
ATOM 2446 N N . CYS A 1 302 ? -11.495 11.073 -14.974 1.00 36.25 302 CYS A N 1
ATOM 2447 C CA . CYS A 1 302 ? -12.317 10.626 -13.842 1.00 36.25 302 CYS A CA 1
ATOM 2448 C C . CYS A 1 302 ? -13.622 9.916 -14.253 1.00 36.25 302 CYS A C 1
ATOM 2450 O O . CYS A 1 302 ? -14.225 9.220 -13.436 1.00 36.25 302 CYS A O 1
ATOM 2452 N N . ARG A 1 303 ? -14.082 10.068 -15.504 1.00 34.50 303 ARG A N 1
ATOM 2453 C CA . ARG A 1 303 ? -15.326 9.446 -16.002 1.00 34.50 303 ARG A CA 1
ATOM 2454 C C . ARG A 1 303 ? -15.131 8.026 -16.539 1.00 34.50 303 ARG A C 1
ATOM 2456 O O . ARG A 1 303 ? -16.113 7.296 -16.693 1.00 34.50 303 ARG A O 1
ATOM 2463 N N . VAL A 1 304 ? -13.896 7.606 -16.811 1.00 32.09 304 VAL A N 1
ATOM 2464 C CA . VAL A 1 304 ? -13.596 6.260 -17.311 1.00 32.09 304 VAL A CA 1
ATOM 2465 C C . VAL A 1 304 ? -13.270 5.346 -16.125 1.00 32.09 304 VAL A C 1
ATOM 2467 O O . VAL A 1 304 ? -12.155 5.341 -15.617 1.00 32.09 304 VAL A O 1
ATOM 2470 N N . ASN A 1 305 ? -14.247 4.545 -15.682 1.00 28.23 305 ASN A N 1
ATOM 2471 C CA . ASN A 1 305 ? -14.057 3.517 -14.650 1.00 28.23 305 ASN A CA 1
ATOM 2472 C C . ASN A 1 305 ? -13.120 2.401 -15.153 1.00 28.23 305 ASN A C 1
ATOM 2474 O O . ASN A 1 305 ? -13.573 1.359 -15.628 1.00 28.23 305 ASN A O 1
ATOM 2478 N N . PHE A 1 306 ? -11.810 2.611 -15.056 1.00 31.75 306 PHE A N 1
ATOM 2479 C CA . PHE A 1 306 ? -10.801 1.578 -15.263 1.00 31.75 306 PHE A CA 1
ATOM 2480 C C . PHE A 1 306 ? -10.360 1.048 -13.897 1.00 31.75 306 PHE A C 1
ATOM 2482 O O . PHE A 1 306 ? -9.647 1.716 -13.156 1.00 31.75 306 PHE A O 1
ATOM 2489 N N . THR A 1 307 ? -10.768 -0.171 -13.555 1.00 27.75 307 THR A N 1
ATOM 2490 C CA . THR A 1 307 ? -10.132 -0.941 -12.477 1.00 27.75 307 THR A CA 1
ATOM 2491 C C . THR A 1 307 ? -9.419 -2.115 -13.141 1.00 27.75 307 THR A C 1
ATOM 2493 O O . THR A 1 307 ? -10.022 -3.178 -13.316 1.00 27.75 307 THR A O 1
ATOM 2496 N N . PRO A 1 308 ? -8.176 -1.949 -13.629 1.00 26.61 308 PRO A N 1
ATOM 2497 C CA . PRO A 1 308 ? -7.397 -3.104 -14.032 1.00 26.61 308 PRO A CA 1
ATOM 2498 C C . PRO A 1 308 ? -7.208 -3.973 -12.787 1.00 26.61 308 PRO A C 1
ATOM 2500 O O . PRO A 1 308 ? -6.709 -3.519 -11.762 1.00 26.61 308 PRO A O 1
ATOM 2503 N N . SER A 1 309 ? -7.635 -5.231 -12.852 1.00 24.92 309 SER A N 1
ATOM 2504 C CA . SER A 1 309 ? -7.270 -6.207 -11.835 1.00 24.92 309 SER A CA 1
ATOM 2505 C C . SER A 1 309 ? -5.784 -6.512 -12.002 1.00 24.92 309 SER A C 1
ATOM 2507 O O . SER A 1 309 ? -5.418 -7.418 -12.754 1.00 24.92 309 SER A O 1
ATOM 2509 N N . ILE A 1 310 ? -4.916 -5.757 -11.331 1.00 27.72 310 ILE A N 1
ATOM 2510 C CA . ILE A 1 310 ? -3.550 -6.210 -11.098 1.00 27.72 310 ILE A CA 1
ATOM 2511 C C . ILE A 1 310 ? -3.682 -7.386 -10.132 1.00 27.72 310 ILE A C 1
ATOM 2513 O O . ILE A 1 310 ? -3.870 -7.210 -8.930 1.00 27.72 310 ILE A O 1
ATOM 2517 N N . ARG A 1 311 ? -3.650 -8.617 -10.657 1.00 28.59 311 ARG A N 1
ATOM 2518 C CA . ARG A 1 311 ? -3.401 -9.784 -9.810 1.00 28.59 311 ARG A CA 1
ATOM 2519 C C . ARG A 1 311 ? -1.940 -9.729 -9.399 1.00 28.59 311 ARG A C 1
ATOM 2521 O O . ARG A 1 311 ? -1.081 -10.311 -10.052 1.00 28.59 311 ARG A O 1
ATOM 2528 N N . VAL A 1 312 ? -1.671 -9.026 -8.309 1.00 29.88 312 VAL A N 1
ATOM 2529 C CA . VAL A 1 312 ? -0.500 -9.321 -7.497 1.00 29.88 312 VAL A CA 1
ATOM 2530 C C . VAL A 1 312 ? -0.803 -10.674 -6.855 1.00 29.88 312 VAL A C 1
ATOM 2532 O O . VAL A 1 312 ? -1.589 -10.755 -5.915 1.00 29.88 312 VAL A O 1
ATOM 2535 N N . HIS A 1 313 ? -0.319 -11.755 -7.475 1.00 30.95 313 HIS A N 1
ATOM 2536 C CA . HIS A 1 313 ? -0.454 -13.116 -6.952 1.00 30.95 313 HIS A CA 1
ATOM 2537 C C . HIS A 1 313 ? -0.067 -13.144 -5.474 1.00 30.95 313 HIS A C 1
ATOM 2539 O O . HIS A 1 313 ? 0.871 -12.446 -5.118 1.00 30.95 313 HIS A O 1
ATOM 2545 N N . ASN A 1 314 ? -0.768 -13.947 -4.660 1.00 28.69 314 ASN A N 1
ATOM 2546 C CA . ASN A 1 314 ? -0.403 -14.324 -3.288 1.00 28.69 314 ASN A CA 1
ATOM 2547 C C . ASN A 1 314 ? 1.118 -14.273 -3.073 1.00 28.69 314 ASN A C 1
ATOM 2549 O O . ASN A 1 314 ? 1.825 -15.220 -3.421 1.00 28.69 314 ASN A O 1
ATOM 2553 N N . ILE A 1 315 ? 1.621 -13.155 -2.548 1.00 31.83 315 ILE A N 1
ATOM 2554 C CA . ILE A 1 315 ? 3.039 -13.027 -2.248 1.00 31.83 315 ILE A CA 1
ATOM 2555 C C . ILE A 1 315 ? 3.219 -13.633 -0.872 1.00 31.83 315 ILE A C 1
ATOM 2557 O O . ILE A 1 315 ? 2.925 -13.001 0.142 1.00 31.83 315 ILE A O 1
ATOM 2561 N N . ASP A 1 316 ? 3.725 -14.861 -0.852 1.00 29.22 316 ASP A N 1
ATOM 2562 C CA . ASP A 1 316 ? 4.505 -15.333 0.281 1.00 29.22 316 ASP A CA 1
ATOM 2563 C C . ASP A 1 316 ? 5.732 -14.420 0.384 1.00 29.22 316 ASP A C 1
ATOM 2565 O O . ASP A 1 316 ? 6.764 -14.658 -0.250 1.00 29.22 316 ASP A O 1
ATOM 2569 N N . ILE A 1 317 ? 5.618 -13.332 1.154 1.00 31.59 317 ILE A N 1
ATOM 2570 C CA . ILE A 1 317 ? 6.789 -12.580 1.600 1.00 31.59 317 ILE A CA 1
ATOM 2571 C C . ILE A 1 317 ? 7.509 -13.528 2.553 1.00 31.59 317 ILE A C 1
ATOM 2573 O O . ILE A 1 317 ? 7.169 -13.635 3.732 1.00 31.59 317 ILE A O 1
ATOM 2577 N N . LYS A 1 318 ? 8.459 -14.299 2.020 1.00 29.84 318 LYS A N 1
ATOM 2578 C CA . LYS A 1 318 ? 9.330 -15.156 2.820 1.00 29.84 318 LYS A CA 1
ATOM 2579 C C . LYS A 1 318 ? 10.297 -14.255 3.573 1.00 29.84 318 LYS A C 1
ATOM 2581 O O . LYS A 1 318 ? 11.408 -14.007 3.115 1.00 29.84 318 LYS A O 1
ATOM 2586 N N . PHE A 1 319 ? 9.854 -13.764 4.727 1.00 33.72 319 PHE A N 1
ATOM 2587 C CA . PHE A 1 319 ? 10.728 -13.106 5.685 1.00 33.72 319 PHE A CA 1
ATOM 2588 C C . PHE A 1 319 ? 11.868 -14.057 6.023 1.00 33.72 319 PHE A C 1
ATOM 2590 O O . PHE A 1 319 ? 11.641 -15.189 6.459 1.00 33.72 319 PHE A O 1
ATOM 2597 N N . HIS A 1 320 ? 13.100 -13.602 5.820 1.00 29.88 320 HIS A N 1
ATOM 2598 C CA . HIS A 1 320 ? 14.247 -14.326 6.333 1.00 29.88 320 HIS A CA 1
ATOM 2599 C C . HIS A 1 320 ? 14.139 -14.296 7.872 1.00 29.88 320 HIS A C 1
ATOM 2601 O O . HIS A 1 320 ? 14.091 -13.200 8.439 1.00 29.88 320 HIS A O 1
ATOM 2607 N N . PRO A 1 321 ? 14.089 -15.445 8.578 1.00 32.12 321 PRO A N 1
ATOM 2608 C CA . PRO A 1 321 ? 13.823 -15.495 10.025 1.00 32.12 321 PRO A CA 1
ATOM 2609 C C . PRO A 1 321 ? 14.791 -14.662 10.884 1.00 32.12 321 PRO A C 1
ATOM 2611 O O . PRO A 1 321 ? 14.501 -14.353 12.035 1.00 32.12 321 PRO A O 1
ATOM 2614 N N . SER A 1 322 ? 15.937 -14.281 10.317 1.00 35.03 322 SER A N 1
ATOM 2615 C CA . SER A 1 322 ? 16.983 -13.479 10.947 1.00 35.03 322 SER A CA 1
ATOM 2616 C C . SER A 1 322 ? 16.728 -11.960 10.974 1.00 35.03 322 SER A C 1
ATOM 2618 O O . SER A 1 322 ? 17.506 -11.257 11.612 1.00 35.03 322 SER A O 1
ATOM 2620 N N . GLU A 1 323 ? 15.695 -11.427 10.301 1.00 42.12 323 GLU A N 1
ATOM 2621 C CA . GLU A 1 323 ? 15.450 -9.970 10.170 1.00 42.12 323 GLU A CA 1
ATOM 2622 C C . GLU A 1 323 ? 14.007 -9.539 10.520 1.00 42.12 323 GLU A C 1
ATOM 2624 O O . GLU A 1 323 ? 13.427 -8.655 9.897 1.00 42.12 323 GLU A O 1
ATOM 2629 N N . SER A 1 324 ? 13.411 -10.112 11.568 1.00 39.16 324 SER A N 1
ATOM 2630 C CA . SER A 1 324 ? 11.995 -9.919 11.957 1.00 39.16 324 SER A CA 1
ATOM 2631 C C . SER A 1 324 ? 11.562 -8.497 12.380 1.00 39.16 324 SER A C 1
ATOM 2633 O O . SER A 1 324 ? 10.430 -8.310 12.821 1.00 39.16 324 SER A O 1
ATOM 2635 N N . SER A 1 325 ? 12.426 -7.481 12.270 1.00 41.91 325 SER A N 1
ATOM 2636 C CA . SER A 1 325 ? 12.126 -6.100 12.695 1.00 41.91 325 SER A CA 1
ATOM 2637 C C . SER A 1 325 ? 12.233 -5.038 11.596 1.00 41.91 325 SER A C 1
ATOM 2639 O O . SER A 1 325 ? 11.907 -3.876 11.858 1.00 41.91 325 SER A O 1
ATOM 2641 N N . ARG A 1 326 ? 12.671 -5.392 10.377 1.00 40.88 326 ARG A N 1
ATOM 2642 C CA . ARG A 1 326 ? 12.890 -4.432 9.282 1.00 40.88 326 ARG A CA 1
ATOM 2643 C C . ARG A 1 326 ? 12.440 -5.005 7.940 1.00 40.88 326 ARG A C 1
ATOM 2645 O O . ARG A 1 326 ? 12.612 -6.185 7.681 1.00 40.88 326 ARG A O 1
ATOM 2652 N N . LEU A 1 327 ? 11.892 -4.141 7.088 1.00 37.91 327 LEU A N 1
ATOM 2653 C CA . LEU A 1 327 ? 11.676 -4.435 5.668 1.00 37.91 327 LEU A CA 1
ATOM 2654 C C . LEU A 1 327 ? 12.940 -4.079 4.881 1.00 37.91 327 LEU A C 1
ATOM 2656 O O . LEU A 1 327 ? 13.522 -3.012 5.109 1.00 37.91 327 LEU A O 1
ATOM 2660 N N . SER A 1 328 ? 13.333 -4.920 3.927 1.00 47.00 328 SER A N 1
ATOM 2661 C CA . SER A 1 328 ? 14.372 -4.577 2.955 1.00 47.00 328 SER A CA 1
ATOM 2662 C C . SER A 1 328 ? 13.915 -3.437 2.032 1.00 47.00 328 SER A C 1
ATOM 2664 O O . SER A 1 328 ? 12.720 -3.170 1.873 1.00 47.00 328 SER A O 1
ATOM 2666 N N . HIS A 1 329 ? 14.866 -2.763 1.375 1.00 40.84 329 HIS A N 1
ATOM 2667 C CA . HIS A 1 329 ? 14.544 -1.725 0.386 1.00 40.84 329 HIS A CA 1
ATOM 2668 C C . HIS A 1 329 ? 13.669 -2.263 -0.756 1.00 40.84 329 HIS A C 1
ATOM 2670 O O . HIS A 1 329 ? 12.762 -1.563 -1.189 1.00 40.84 329 HIS A O 1
ATOM 2676 N N . ALA A 1 330 ? 13.899 -3.501 -1.207 1.00 37.00 330 ALA A N 1
ATOM 2677 C CA . ALA A 1 330 ? 13.128 -4.117 -2.286 1.00 37.00 330 ALA A CA 1
ATOM 2678 C C . ALA A 1 330 ? 11.676 -4.410 -1.872 1.00 37.00 330 ALA A C 1
ATOM 2680 O O . ALA A 1 330 ? 10.753 -4.145 -2.638 1.00 37.00 330 ALA A O 1
ATOM 2681 N N . GLU A 1 331 ? 11.455 -4.890 -0.644 1.00 42.56 331 GLU A N 1
ATOM 2682 C CA . GLU A 1 331 ? 10.107 -5.109 -0.100 1.00 42.56 331 GLU A CA 1
ATOM 2683 C C . GLU A 1 331 ? 9.379 -3.779 0.137 1.00 42.56 331 GLU A C 1
ATOM 2685 O O . GLU A 1 331 ? 8.208 -3.642 -0.210 1.00 42.56 331 GLU A O 1
ATOM 2690 N N . SER A 1 332 ? 10.084 -2.769 0.659 1.00 44.12 332 SER A N 1
ATOM 2691 C CA . SER A 1 332 ? 9.560 -1.404 0.807 1.00 44.12 332 SER A CA 1
ATOM 2692 C C . SER A 1 332 ? 9.193 -0.787 -0.546 1.00 44.12 332 SER A C 1
ATOM 2694 O O . SER A 1 332 ? 8.124 -0.197 -0.681 1.00 44.12 332 SER A O 1
ATOM 2696 N N . ASP A 1 333 ? 10.036 -0.954 -1.568 1.00 44.19 333 ASP A N 1
ATOM 2697 C CA . ASP A 1 333 ? 9.789 -0.455 -2.923 1.00 44.19 333 ASP A CA 1
ATOM 2698 C C . ASP A 1 333 ? 8.633 -1.185 -3.615 1.00 44.19 333 ASP A C 1
ATOM 2700 O O . ASP A 1 333 ? 7.853 -0.556 -4.326 1.00 44.19 333 ASP A O 1
ATOM 2704 N N . PHE A 1 334 ? 8.456 -2.481 -3.367 1.00 41.88 334 PHE A N 1
ATOM 2705 C CA . PHE A 1 334 ? 7.316 -3.234 -3.882 1.00 41.88 334 PHE A CA 1
ATOM 2706 C C . PHE A 1 334 ? 5.987 -2.771 -3.260 1.00 41.88 334 PHE A C 1
ATOM 2708 O O . PHE A 1 334 ? 5.006 -2.544 -3.970 1.00 41.88 334 PHE A O 1
ATOM 2715 N N . LEU A 1 335 ? 5.967 -2.530 -1.944 1.00 43.53 335 LEU A N 1
ATOM 2716 C CA . LEU A 1 335 ? 4.809 -1.967 -1.239 1.00 43.53 335 LEU A CA 1
ATOM 2717 C C . LEU A 1 335 ? 4.442 -0.549 -1.728 1.00 43.53 335 LEU A C 1
ATOM 2719 O O . LEU A 1 335 ? 3.307 -0.117 -1.532 1.00 43.53 335 LEU A O 1
ATOM 2723 N N . LYS A 1 336 ? 5.347 0.156 -2.436 1.00 52.47 336 LYS A N 1
ATOM 2724 C CA . LYS A 1 336 ? 5.048 1.437 -3.117 1.00 52.47 336 LYS A CA 1
ATOM 2725 C C . LYS A 1 336 ? 4.069 1.306 -4.272 1.00 52.47 336 LYS A C 1
ATOM 2727 O O . LYS A 1 336 ? 3.480 2.307 -4.666 1.00 52.47 336 LYS A O 1
ATOM 2732 N N . CYS A 1 337 ? 3.911 0.108 -4.826 1.00 41.56 337 CYS A N 1
ATOM 2733 C CA . CYS A 1 337 ? 3.170 -0.100 -6.065 1.00 41.56 337 CYS A CA 1
ATOM 2734 C C . CYS A 1 337 ? 1.692 -0.461 -5.866 1.00 41.56 337 CYS A C 1
ATOM 2736 O O . CYS A 1 337 ? 0.989 -0.540 -6.866 1.00 41.56 337 CYS A O 1
ATOM 2738 N N . ILE A 1 338 ? 1.216 -0.683 -4.629 1.00 56.44 338 ILE A N 1
ATOM 2739 C CA . ILE A 1 338 ? -0.164 -1.134 -4.379 1.00 56.44 338 ILE A CA 1
ATOM 2740 C C . ILE A 1 338 ? -0.936 -0.104 -3.552 1.00 56.44 338 ILE A C 1
ATOM 2742 O O . ILE A 1 338 ? -0.721 0.061 -2.350 1.00 56.44 338 ILE A O 1
ATOM 2746 N N . THR A 1 339 ? -1.894 0.558 -4.188 1.00 75.88 339 THR A N 1
ATOM 2747 C CA . THR A 1 339 ? -2.789 1.527 -3.551 1.00 75.88 339 THR A CA 1
ATOM 2748 C C . THR A 1 339 ? -3.751 0.851 -2.566 1.00 75.88 339 THR A C 1
ATOM 2750 O O . THR A 1 339 ? -4.110 -0.317 -2.750 1.00 75.88 339 THR A O 1
ATOM 2753 N N . PRO A 1 340 ? -4.269 1.558 -1.540 1.00 80.44 340 PRO A N 1
ATOM 2754 C CA . PRO A 1 340 ? -5.274 0.978 -0.651 1.00 80.44 340 PRO A CA 1
ATOM 2755 C C . PRO A 1 340 ? -6.539 0.556 -1.415 1.00 80.44 340 PRO A C 1
ATOM 2757 O O . PRO A 1 340 ? -7.202 -0.398 -1.023 1.00 80.44 340 PRO A O 1
ATOM 2760 N N . ALA A 1 341 ? -6.856 1.218 -2.535 1.00 78.12 341 ALA A N 1
ATOM 2761 C CA . ALA A 1 341 ? -7.985 0.868 -3.394 1.00 78.12 341 ALA A CA 1
ATOM 2762 C C . ALA A 1 341 ? -7.807 -0.503 -4.072 1.00 78.12 341 ALA A C 1
ATOM 2764 O O . ALA A 1 341 ? -8.753 -1.293 -4.110 1.00 78.12 341 ALA A O 1
ATOM 2765 N N . GLU A 1 342 ? -6.606 -0.815 -4.561 1.00 79.06 342 GLU A N 1
ATOM 2766 C CA . GLU A 1 342 ? -6.286 -2.125 -5.145 1.00 79.06 342 GLU A CA 1
ATOM 2767 C C . GLU A 1 342 ? -6.325 -3.228 -4.087 1.00 79.06 342 GLU A C 1
ATOM 2769 O O . GLU A 1 342 ? -6.929 -4.278 -4.313 1.00 79.06 342 GLU A O 1
ATOM 2774 N N . GLN A 1 343 ? -5.768 -2.965 -2.899 1.00 87.06 343 GLN A N 1
ATOM 2775 C CA . GLN A 1 343 ? -5.812 -3.911 -1.781 1.00 87.06 343 GLN A CA 1
ATOM 2776 C C . GLN A 1 343 ? -7.262 -4.212 -1.376 1.00 87.06 343 GLN A C 1
ATOM 2778 O O . GLN A 1 343 ? -7.640 -5.373 -1.251 1.00 87.06 343 GLN A O 1
ATOM 2783 N N . VAL A 1 344 ? -8.116 -3.193 -1.254 1.00 88.62 344 VAL A N 1
ATOM 2784 C CA . VAL A 1 344 ? -9.549 -3.362 -0.951 1.00 88.62 344 VAL A CA 1
ATOM 2785 C C . VAL A 1 344 ? -10.284 -4.119 -2.062 1.00 88.62 344 VAL A C 1
ATOM 2787 O O . VAL A 1 344 ? -11.087 -5.011 -1.778 1.00 88.62 344 VAL A O 1
ATOM 2790 N N . SER A 1 345 ? -9.972 -3.825 -3.325 1.00 86.38 345 SER A N 1
ATOM 2791 C CA . SER A 1 345 ? -10.567 -4.509 -4.479 1.00 86.38 345 SER A CA 1
ATOM 2792 C C . SER A 1 345 ? -10.204 -5.996 -4.530 1.00 86.38 345 SER A C 1
ATOM 2794 O O . SER A 1 345 ? -11.019 -6.802 -4.978 1.00 86.38 345 SER A O 1
ATOM 2796 N N . SER A 1 346 ? -9.032 -6.393 -4.018 1.00 85.12 346 SER A N 1
ATOM 2797 C CA . SER A 1 346 ? -8.624 -7.807 -3.936 1.00 85.12 346 SER A CA 1
ATOM 2798 C C . SER A 1 346 ? -9.545 -8.658 -3.045 1.00 85.12 346 SER A C 1
ATOM 2800 O O . SER A 1 346 ? -9.719 -9.850 -3.295 1.00 85.12 346 SER A O 1
ATOM 2802 N N . TYR A 1 347 ? -10.229 -8.028 -2.084 1.00 88.44 347 TYR A N 1
ATOM 2803 C CA . TYR A 1 347 ? -11.260 -8.652 -1.248 1.00 88.44 347 TYR A CA 1
ATOM 2804 C C . TYR A 1 347 ? -12.675 -8.538 -1.840 1.00 88.44 347 TYR A C 1
ATOM 2806 O O . TYR A 1 347 ? -13.649 -8.914 -1.189 1.00 88.44 347 TYR A O 1
ATOM 2814 N N . GLY A 1 348 ? -12.814 -8.005 -3.060 1.00 90.88 348 GLY A N 1
ATOM 2815 C CA . GLY A 1 348 ? -14.104 -7.651 -3.657 1.00 90.88 348 GLY A CA 1
ATOM 2816 C C . GLY A 1 348 ? -14.765 -6.435 -2.998 1.00 90.88 348 GLY A C 1
ATOM 2817 O O . GLY A 1 348 ? -15.975 -6.257 -3.127 1.00 90.88 348 GLY A O 1
ATOM 2818 N N . GLY A 1 349 ? -13.993 -5.637 -2.256 1.00 95.00 349 GLY A N 1
ATOM 2819 C CA . GLY A 1 349 ? -14.469 -4.449 -1.562 1.00 95.00 349 GLY A CA 1
ATOM 2820 C C . GLY A 1 349 ? -14.404 -3.172 -2.399 1.00 95.00 349 GLY A C 1
ATOM 2821 O O . GLY A 1 349 ? -14.014 -3.181 -3.567 1.00 95.00 349 GLY A O 1
ATOM 2822 N N . LYS A 1 350 ? -14.767 -2.045 -1.777 1.00 94.50 350 LYS A N 1
ATOM 2823 C CA . LYS A 1 350 ? -14.652 -0.695 -2.356 1.00 94.50 350 LYS A CA 1
ATOM 2824 C C . LYS A 1 350 ? -14.030 0.275 -1.360 1.00 94.50 350 LYS A C 1
ATOM 2826 O O . LYS A 1 350 ? -14.384 0.260 -0.185 1.00 94.50 350 LYS A O 1
ATOM 2831 N N . LEU A 1 351 ? -13.145 1.148 -1.833 1.00 93.88 351 LEU A N 1
ATOM 2832 C CA . LEU A 1 351 ? -12.618 2.263 -1.047 1.00 93.88 351 LEU A CA 1
ATOM 2833 C C . LEU A 1 351 ? -13.375 3.543 -1.414 1.00 93.88 351 LEU A C 1
ATOM 2835 O O . LEU A 1 351 ? -13.473 3.885 -2.590 1.00 93.88 351 LEU A O 1
ATOM 2839 N N . LYS A 1 352 ? -13.891 4.256 -0.414 1.00 92.81 352 LYS A N 1
ATOM 2840 C CA . LYS A 1 352 ? -14.539 5.564 -0.568 1.00 92.81 352 LYS A CA 1
ATOM 2841 C C . LYS A 1 352 ? -13.707 6.604 0.169 1.00 92.81 352 LYS A C 1
ATOM 2843 O O . LYS A 1 352 ? -13.584 6.528 1.390 1.00 92.81 352 LYS A O 1
ATOM 2848 N N . LEU A 1 353 ? -13.122 7.549 -0.562 1.00 90.88 353 LEU A N 1
ATOM 2849 C CA . LEU A 1 353 ? -12.480 8.711 0.054 1.00 90.88 353 LEU A CA 1
ATOM 2850 C C . LEU A 1 353 ? -13.565 9.650 0.575 1.00 90.88 353 LEU A C 1
ATOM 2852 O O . LEU A 1 353 ? -14.588 9.837 -0.083 1.00 90.88 353 LEU A O 1
ATOM 2856 N N . ILE A 1 354 ? -13.352 10.205 1.763 1.00 86.56 354 ILE A N 1
ATOM 2857 C CA . ILE A 1 354 ? -14.288 11.151 2.364 1.00 86.56 354 ILE A CA 1
ATOM 2858 C C . ILE A 1 354 ? -13.862 12.553 1.947 1.00 86.56 354 ILE A C 1
ATOM 2860 O O . ILE A 1 354 ? -12.713 12.937 2.164 1.00 86.56 354 ILE A O 1
ATOM 2864 N N . ASP A 1 355 ? -14.789 13.322 1.381 1.00 85.25 355 ASP A N 1
ATOM 2865 C CA . ASP A 1 355 ? -14.571 14.746 1.156 1.00 85.25 355 ASP A CA 1
ATOM 2866 C C . ASP A 1 355 ? -14.589 15.484 2.500 1.00 85.25 355 ASP A C 1
ATOM 2868 O O . ASP A 1 355 ? -15.628 15.658 3.140 1.00 85.25 355 ASP A O 1
ATOM 2872 N N . THR A 1 356 ? -13.402 15.886 2.940 1.00 87.25 356 THR A N 1
ATOM 2873 C CA . THR A 1 356 ? -13.176 16.606 4.193 1.00 87.25 356 THR A CA 1
ATOM 2874 C C . THR A 1 356 ? -12.940 18.102 3.982 1.00 87.25 356 THR A C 1
ATOM 2876 O O . THR A 1 356 ? -12.506 18.776 4.914 1.00 87.25 356 THR A O 1
ATOM 2879 N N . SER A 1 357 ? -13.215 18.638 2.786 1.00 81.06 357 SER A N 1
ATOM 2880 C CA . SER A 1 357 ? -12.988 20.051 2.431 1.00 81.06 357 SER A CA 1
ATOM 2881 C C . SER A 1 357 ? -13.788 21.046 3.278 1.00 81.06 357 SER A C 1
ATOM 2883 O O . SER A 1 357 ? -13.411 22.209 3.396 1.00 81.06 357 SER A O 1
ATOM 2885 N N . VAL A 1 358 ? -14.864 20.585 3.924 1.00 81.56 358 VAL A N 1
ATOM 2886 C CA . VAL A 1 358 ? -15.640 21.376 4.891 1.00 81.56 358 VAL A CA 1
ATOM 2887 C C . VAL A 1 358 ? -14.828 21.771 6.130 1.00 81.56 358 VAL A C 1
ATOM 2889 O O . VAL A 1 358 ? -15.168 22.740 6.809 1.00 81.56 358 VAL A O 1
ATOM 2892 N N . PHE A 1 359 ? -13.751 21.043 6.443 1.00 85.12 359 PHE A N 1
ATOM 2893 C CA . PHE A 1 359 ? -12.818 21.430 7.492 1.00 85.12 359 PHE A CA 1
ATOM 2894 C C . PHE A 1 359 ? -11.751 22.357 6.900 1.00 85.12 359 PHE A C 1
ATOM 2896 O O . PHE A 1 359 ? -11.037 21.975 5.980 1.00 85.12 359 PHE A O 1
ATOM 2903 N N . LEU A 1 360 ? -11.576 23.552 7.471 1.00 80.50 360 LEU A N 1
ATOM 2904 C CA . LEU A 1 360 ? -10.552 24.529 7.054 1.00 80.50 360 LEU A CA 1
ATOM 2905 C C . LEU A 1 360 ? -9.113 24.129 7.477 1.00 80.50 360 LEU A C 1
ATOM 2907 O O . LEU A 1 360 ? -8.295 24.984 7.813 1.00 80.50 360 LEU A O 1
ATOM 2911 N N . GLY A 1 361 ? -8.820 22.828 7.539 1.00 78.44 361 GLY A N 1
ATOM 2912 C CA . GLY A 1 361 ? -7.537 22.265 7.960 1.00 78.44 361 GLY A CA 1
ATOM 2913 C C . GLY A 1 361 ? -6.627 21.878 6.790 1.00 78.44 361 GLY A C 1
ATOM 2914 O O . GLY A 1 361 ? -7.046 21.834 5.639 1.00 78.44 361 GLY A O 1
ATOM 2915 N N . THR A 1 362 ? -5.367 21.558 7.091 1.00 75.00 362 THR A N 1
ATOM 2916 C CA . THR A 1 362 ? -4.392 21.009 6.128 1.00 75.00 362 THR A CA 1
ATOM 2917 C C . THR A 1 362 ? -4.525 19.501 5.931 1.00 75.00 362 THR A C 1
ATOM 2919 O O . THR A 1 362 ? -4.005 18.960 4.957 1.00 75.00 362 THR A O 1
ATOM 2922 N N . ALA A 1 363 ? -5.164 18.807 6.872 1.00 85.25 363 ALA A N 1
ATOM 2923 C CA . ALA A 1 363 ? -5.386 17.367 6.837 1.00 85.25 363 ALA A CA 1
ATOM 2924 C C . ALA A 1 363 ? -6.572 16.997 7.726 1.00 85.25 363 ALA A C 1
ATOM 2926 O O . ALA A 1 363 ? -6.736 17.586 8.794 1.00 85.25 363 ALA A O 1
ATOM 2927 N N . ALA A 1 364 ? -7.351 15.994 7.324 1.00 90.94 364 ALA A N 1
ATOM 2928 C CA . ALA A 1 364 ? -8.420 15.415 8.130 1.00 90.94 364 ALA A CA 1
ATOM 2929 C C . ALA A 1 364 ? -8.362 13.888 8.017 1.00 90.94 364 ALA A C 1
ATOM 2931 O O . ALA A 1 364 ? -8.650 13.308 6.969 1.00 90.94 364 ALA A O 1
ATOM 2932 N N . HIS A 1 365 ? -7.954 13.224 9.093 1.00 94.81 365 HIS A N 1
ATOM 2933 C CA . HIS A 1 365 ? -7.590 11.807 9.084 1.00 94.81 365 HIS A CA 1
ATOM 2934 C C . HIS A 1 365 ? -8.044 11.089 10.365 1.00 94.81 365 HIS A C 1
ATOM 2936 O O . HIS A 1 365 ? -8.716 11.666 11.223 1.00 94.81 365 HIS A O 1
ATOM 2942 N N . ASN A 1 366 ? -7.689 9.806 10.477 1.00 96.50 366 ASN A N 1
ATOM 2943 C CA . ASN A 1 366 ? -7.989 8.925 11.613 1.00 96.50 366 ASN A CA 1
ATOM 2944 C C . ASN A 1 366 ? -9.477 8.887 12.023 1.00 96.50 366 ASN A C 1
ATOM 2946 O O . ASN A 1 366 ? -9.791 9.055 13.205 1.00 96.50 366 ASN A O 1
ATOM 2950 N N . PRO A 1 367 ? -10.414 8.682 11.075 1.00 98.00 367 PRO A N 1
ATOM 2951 C CA . PRO A 1 367 ? -11.828 8.789 11.377 1.00 98.00 367 PRO A CA 1
ATOM 2952 C C . PRO A 1 367 ? -12.384 7.548 12.076 1.00 98.00 367 PRO A C 1
ATOM 2954 O O . PRO A 1 367 ? -12.157 6.430 11.612 1.00 98.00 367 PRO A O 1
ATOM 2957 N N . SER A 1 368 ? -13.192 7.710 13.126 1.00 98.44 368 SER A N 1
ATOM 2958 C CA . SER A 1 368 ? -13.959 6.609 13.732 1.00 98.44 368 SER A CA 1
ATOM 2959 C C . SER A 1 368 ? -15.424 6.674 13.330 1.00 98.44 368 SER A C 1
ATOM 2961 O O . SER A 1 368 ? -16.063 7.692 13.555 1.00 98.44 368 SER A O 1
ATOM 2963 N N . LEU A 1 369 ? -15.952 5.594 12.757 1.00 98.44 369 LEU A N 1
ATOM 2964 C CA . LEU A 1 369 ? -17.340 5.439 12.316 1.00 98.44 369 LEU A CA 1
ATOM 2965 C C . LEU A 1 369 ? -18.206 4.695 13.345 1.00 98.44 369 LEU A C 1
ATOM 2967 O O . LEU A 1 369 ? -17.788 3.667 13.880 1.00 98.44 369 LEU A O 1
ATOM 2971 N N . ILE A 1 370 ? -19.440 5.169 13.552 1.00 98.44 370 ILE A N 1
ATOM 2972 C CA . ILE A 1 370 ? -20.486 4.461 14.303 1.00 98.44 370 ILE A CA 1
ATOM 2973 C C . ILE A 1 370 ? -21.890 4.723 13.742 1.00 98.44 370 ILE A C 1
ATOM 2975 O O . ILE A 1 370 ? -22.140 5.744 13.099 1.00 98.44 370 ILE A O 1
ATOM 2979 N N . GLU A 1 371 ? -22.826 3.827 14.056 1.00 97.94 371 GLU A N 1
ATOM 2980 C CA . GLU A 1 371 ? -24.261 4.052 13.898 1.00 97.94 371 GLU A CA 1
ATOM 2981 C C . GLU A 1 371 ? -24.919 4.279 15.267 1.00 97.94 371 GLU A C 1
ATOM 2983 O O . GLU A 1 371 ? -24.690 3.528 16.216 1.00 97.94 371 GLU A O 1
ATOM 2988 N N . TYR A 1 372 ? -25.735 5.327 15.382 1.00 98.12 372 TYR A N 1
ATOM 2989 C CA . TYR A 1 372 ? -26.476 5.648 16.601 1.00 98.12 372 TYR A CA 1
ATOM 2990 C C . TYR A 1 372 ? -27.828 6.273 16.251 1.00 98.12 372 TYR A C 1
ATOM 2992 O O . TYR A 1 372 ? -27.904 7.187 15.430 1.00 98.12 372 TYR A O 1
ATOM 3000 N N . ALA A 1 373 ? -28.909 5.772 16.858 1.00 96.81 373 ALA A N 1
ATOM 3001 C CA . ALA A 1 373 ? -30.279 6.232 16.606 1.00 96.81 373 ALA A CA 1
ATOM 3002 C C . ALA A 1 373 ? -30.627 6.341 15.099 1.00 96.81 373 ALA A C 1
ATOM 3004 O O . ALA A 1 373 ? -31.189 7.342 14.654 1.00 96.81 373 ALA A O 1
ATOM 3005 N N . GLY A 1 374 ? -30.229 5.340 14.300 1.00 96.38 374 GLY A N 1
ATOM 3006 C CA . GLY A 1 374 ? -30.485 5.272 12.852 1.00 96.38 374 GLY A CA 1
ATOM 3007 C C . GLY A 1 374 ? -29.686 6.259 11.990 1.00 96.38 374 GLY A C 1
ATOM 3008 O O . GLY A 1 374 ? -29.975 6.408 10.806 1.00 96.38 374 GLY A O 1
ATOM 3009 N N . ASN A 1 375 ? -28.703 6.957 12.561 1.00 98.12 375 ASN A N 1
ATOM 3010 C CA . ASN A 1 375 ? -27.840 7.899 11.852 1.00 98.12 375 ASN A CA 1
ATOM 3011 C C . ASN A 1 375 ? -26.380 7.436 11.903 1.00 98.12 375 ASN A C 1
ATOM 3013 O O . ASN A 1 375 ? -25.959 6.797 12.869 1.00 98.12 375 ASN A O 1
ATOM 3017 N N . ARG A 1 376 ? -25.598 7.813 10.887 1.00 98.38 376 ARG A N 1
ATOM 3018 C CA . ARG A 1 376 ? -24.151 7.584 10.855 1.00 98.38 376 ARG A CA 1
ATOM 3019 C C . ARG A 1 376 ? -23.402 8.795 11.368 1.00 98.38 376 ARG A C 1
ATOM 3021 O O . ARG A 1 376 ? -23.692 9.934 10.990 1.00 98.38 376 ARG A O 1
ATOM 3028 N N . TYR A 1 377 ? -22.405 8.524 12.193 1.00 98.69 377 TYR A N 1
ATOM 3029 C CA . TYR A 1 377 ? -21.531 9.541 12.742 1.00 98.69 377 TYR A CA 1
ATOM 3030 C C . TYR A 1 377 ? -20.077 9.142 12.572 1.00 98.69 377 TYR A C 1
ATOM 3032 O O . TYR A 1 377 ? -19.733 7.963 12.660 1.00 98.69 377 TYR A O 1
ATOM 3040 N N . MET A 1 378 ? -19.235 10.143 12.342 1.00 98.62 378 MET A N 1
ATOM 3041 C CA . MET A 1 378 ? -17.796 9.979 12.244 1.00 98.62 378 MET A CA 1
ATOM 3042 C C . MET A 1 378 ? -17.071 11.000 13.113 1.00 98.62 378 MET A C 1
ATOM 3044 O O . MET A 1 378 ? -17.544 12.123 13.288 1.00 98.62 378 MET A O 1
ATOM 3048 N N . THR A 1 379 ? -15.918 10.624 13.652 1.00 98.50 379 THR A N 1
ATOM 3049 C CA . THR A 1 379 ? -14.927 11.592 14.137 1.00 98.50 379 THR A CA 1
ATOM 3050 C C . THR A 1 379 ? -13.892 11.872 13.059 1.00 98.50 379 THR A C 1
ATOM 3052 O O . THR A 1 379 ? -13.696 11.047 12.175 1.00 98.50 379 THR A O 1
ATOM 3055 N N . PHE A 1 380 ? -13.222 13.019 13.135 1.00 97.44 380 PHE A N 1
ATOM 3056 C CA . PHE A 1 380 ? -12.086 13.364 12.279 1.00 97.44 380 PHE A CA 1
ATOM 3057 C C . PHE A 1 380 ? -11.034 14.089 13.107 1.00 97.44 380 PHE A C 1
ATOM 3059 O O . PHE A 1 380 ? -11.369 15.040 13.813 1.00 97.44 380 PHE A O 1
ATOM 3066 N N . ARG A 1 381 ? -9.767 13.681 13.007 1.00 95.69 381 ARG A N 1
ATOM 3067 C CA . ARG A 1 381 ? -8.636 14.468 13.504 1.00 95.69 381 ARG A CA 1
ATOM 3068 C C . ARG A 1 381 ? -8.224 15.446 12.412 1.00 95.69 381 ARG A C 1
ATOM 3070 O O . ARG A 1 381 ? -7.755 15.021 11.360 1.00 95.69 381 ARG A O 1
ATOM 3077 N N . VAL A 1 382 ? -8.401 16.735 12.665 1.00 92.69 382 VAL A N 1
ATOM 3078 C CA . VAL A 1 382 ? -8.127 17.812 11.713 1.00 92.69 382 VAL A CA 1
ATOM 3079 C C . VAL A 1 382 ? -6.904 18.591 12.168 1.00 92.69 382 VAL A C 1
ATOM 3081 O O . VAL A 1 382 ? -6.878 19.095 13.288 1.00 92.69 382 VAL A O 1
ATOM 3084 N N . HIS A 1 383 ? -5.890 18.689 11.313 1.00 88.06 383 HIS A N 1
ATOM 3085 C CA . HIS A 1 383 ? -4.715 19.527 11.559 1.00 88.06 383 HIS A CA 1
ATOM 3086 C C . HIS A 1 383 ? -4.939 20.900 10.947 1.00 88.06 383 HIS A C 1
ATOM 3088 O O . HIS A 1 383 ? -5.370 21.003 9.801 1.00 88.06 383 HIS A O 1
ATOM 3094 N N . PHE A 1 384 ? -4.610 21.951 11.688 1.00 83.44 384 PHE A N 1
ATOM 3095 C CA . PHE A 1 384 ? -4.676 23.326 11.207 1.00 83.44 384 PHE A CA 1
ATOM 3096 C C . PHE A 1 384 ? -3.272 23.888 10.969 1.00 83.44 384 PHE A C 1
ATOM 3098 O O . PHE A 1 384 ? -2.354 23.589 11.742 1.00 83.44 384 PHE A O 1
ATOM 3105 N N . PRO A 1 385 ? -3.090 24.725 9.933 1.00 72.19 385 PRO A N 1
ATOM 3106 C CA . PRO A 1 385 ? -1.851 25.463 9.752 1.00 72.19 385 PRO A CA 1
ATOM 3107 C C . PRO A 1 385 ? -1.791 26.546 10.837 1.00 72.19 385 PRO A C 1
ATOM 3109 O O . PRO A 1 385 ? -2.610 27.464 10.833 1.00 72.19 385 PRO A O 1
ATOM 3112 N N . LYS A 1 386 ? -0.864 26.446 11.797 1.00 61.84 386 LYS A N 1
ATOM 3113 C CA . LYS A 1 386 ? -0.655 27.500 12.803 1.00 61.84 386 LYS A CA 1
ATOM 3114 C C . LYS A 1 386 ? 0.691 28.190 12.610 1.00 61.84 386 LYS A C 1
ATOM 3116 O O . LYS A 1 386 ? 1.699 27.558 12.299 1.00 61.84 386 LYS A O 1
ATOM 3121 N N . HIS A 1 387 ? 0.705 29.500 12.856 1.00 49.25 387 HIS A N 1
ATOM 3122 C CA . HIS A 1 387 ? 1.928 30.258 13.087 1.00 49.25 387 HIS A CA 1
ATOM 3123 C C . HIS A 1 387 ? 2.487 29.862 14.461 1.00 49.25 387 HIS A C 1
ATOM 3125 O O . HIS A 1 387 ? 2.037 30.390 15.465 1.00 49.25 387 HIS A O 1
ATOM 3131 N N . ASN A 1 388 ? 3.426 28.911 14.479 1.00 49.66 388 ASN A N 1
ATOM 3132 C CA . ASN A 1 388 ? 4.367 28.610 15.570 1.00 49.66 388 ASN A CA 1
ATOM 3133 C C . ASN A 1 388 ? 3.752 28.488 17.000 1.00 49.66 388 ASN A C 1
ATOM 3135 O O . ASN A 1 388 ? 3.539 29.507 17.654 1.00 49.66 388 ASN A O 1
ATOM 3139 N N . PRO A 1 389 ? 3.517 27.276 17.553 1.00 53.12 389 PRO A N 1
ATOM 3140 C CA . PRO A 1 389 ? 4.089 25.986 17.164 1.00 53.12 389 PRO A CA 1
ATOM 3141 C C . PRO A 1 389 ? 3.451 25.395 15.896 1.00 53.12 389 PRO A C 1
ATOM 3143 O O . PRO A 1 389 ? 2.308 25.717 15.571 1.00 53.12 389 PRO A O 1
ATOM 3146 N N . PRO A 1 390 ? 4.194 24.558 15.147 1.00 55.94 390 PRO A N 1
ATOM 3147 C CA . PRO A 1 390 ? 3.946 24.353 13.721 1.00 55.94 390 PRO A CA 1
ATOM 3148 C C . PRO A 1 390 ? 2.645 23.612 13.378 1.00 55.94 390 PRO A C 1
ATOM 3150 O O . PRO A 1 390 ? 2.186 23.752 12.250 1.00 55.94 390 PRO A O 1
ATOM 3153 N N . TYR A 1 391 ? 2.013 22.886 14.312 1.00 65.25 391 TYR A N 1
ATOM 3154 C CA . TYR A 1 391 ? 0.754 22.174 14.051 1.00 65.25 391 TYR A CA 1
ATOM 3155 C C . TYR A 1 391 ? -0.111 22.064 15.312 1.00 65.25 391 TYR A C 1
ATOM 3157 O O . TYR A 1 391 ? 0.381 21.727 16.387 1.00 65.25 391 TYR A O 1
ATOM 3165 N N . TYR A 1 392 ? -1.413 22.318 15.170 1.00 80.25 392 TYR A N 1
ATOM 3166 C CA . TYR A 1 392 ? -2.422 22.017 16.186 1.00 80.25 392 TYR A CA 1
ATOM 3167 C C . TYR A 1 392 ? -3.495 21.117 15.571 1.00 80.25 392 TYR A C 1
ATOM 3169 O O . TYR A 1 392 ? -3.953 21.371 14.455 1.00 80.25 392 TYR A O 1
ATOM 3177 N N . ALA A 1 393 ? -3.859 20.056 16.293 1.00 87.75 393 ALA A N 1
ATOM 3178 C CA . ALA A 1 393 ? -4.873 19.100 15.879 1.00 87.75 393 ALA A CA 1
ATOM 3179 C C . ALA A 1 393 ? -6.115 19.200 16.771 1.00 87.75 393 ALA A C 1
ATOM 3181 O O . ALA A 1 393 ? -6.013 19.180 17.999 1.00 87.75 393 ALA A O 1
ATOM 3182 N N . GLU A 1 394 ? -7.285 19.242 16.141 1.00 91.69 394 GLU A N 1
ATOM 3183 C CA . GLU A 1 394 ? -8.586 19.207 16.803 1.00 91.69 394 GLU A CA 1
ATOM 3184 C C . GLU A 1 394 ? -9.380 17.996 16.330 1.00 91.69 394 GLU A C 1
ATOM 3186 O O . GLU A 1 394 ? -9.289 17.586 15.173 1.00 91.69 394 GLU A O 1
ATOM 3191 N N . THR A 1 395 ? -10.187 17.422 17.218 1.00 95.50 395 THR A N 1
ATOM 3192 C CA . THR A 1 395 ? -11.104 16.350 16.836 1.00 95.50 395 THR A CA 1
ATOM 3193 C C . THR A 1 395 ? -12.499 16.914 16.595 1.00 95.50 395 THR A C 1
ATOM 3195 O O . THR A 1 395 ? -13.096 17.501 17.497 1.00 95.50 395 THR A O 1
ATOM 3198 N N . PHE A 1 396 ? -13.053 16.662 15.413 1.00 96.44 396 PHE A N 1
ATOM 3199 C CA . PHE A 1 396 ? -14.430 16.985 15.052 1.00 96.44 396 PHE A CA 1
ATOM 3200 C C . PHE A 1 396 ? -15.331 15.760 15.148 1.00 96.44 396 PHE A C 1
ATOM 3202 O O . PHE A 1 396 ? -14.896 14.638 14.903 1.00 96.44 396 PHE A O 1
ATOM 3209 N N . PHE A 1 397 ? -16.595 15.994 15.482 1.00 98.12 397 PHE A N 1
ATOM 3210 C CA . PHE A 1 397 ? -17.696 15.047 15.385 1.00 98.12 397 PHE A CA 1
ATOM 3211 C C . PHE A 1 397 ? -18.610 15.475 14.241 1.00 98.12 397 PHE A C 1
ATOM 3213 O O . PHE A 1 397 ? -19.034 16.628 14.180 1.00 98.12 397 PHE A O 1
ATOM 3220 N N . ALA A 1 398 ? -18.931 14.554 13.345 1.00 97.81 398 ALA A N 1
ATOM 3221 C CA . ALA A 1 398 ? -19.722 14.825 12.160 1.00 97.81 398 ALA A CA 1
ATOM 3222 C C . ALA A 1 398 ? -20.838 13.799 11.996 1.00 97.81 398 ALA A C 1
ATOM 3224 O O . ALA A 1 398 ? -20.652 12.604 12.217 1.00 97.81 398 ALA A O 1
ATOM 3225 N N . LYS A 1 399 ? -21.998 14.271 11.547 1.00 98.38 399 LYS A N 1
ATOM 3226 C CA . LYS A 1 399 ? -23.045 13.425 10.982 1.00 98.38 399 LYS A CA 1
ATOM 3227 C C . LYS A 1 399 ? -22.762 13.239 9.497 1.00 98.38 399 LYS A C 1
ATOM 3229 O O . LYS A 1 399 ? -22.599 14.229 8.778 1.00 98.38 399 LYS A O 1
ATOM 3234 N N . VAL A 1 400 ? -22.768 11.996 9.035 1.00 97.88 400 VAL A N 1
ATOM 3235 C CA . VAL A 1 400 ? -22.552 11.663 7.623 1.00 97.88 400 VAL A CA 1
ATOM 3236 C C . VAL A 1 400 ? -23.780 10.982 7.027 1.00 97.88 400 VAL A C 1
ATOM 3238 O O . VAL A 1 400 ? -24.556 10.341 7.742 1.00 97.88 400 VAL A O 1
ATOM 3241 N N . ASP A 1 401 ? -23.986 11.148 5.726 1.00 96.94 401 ASP A N 1
ATOM 3242 C CA . ASP A 1 401 ? -25.030 10.435 4.993 1.00 96.94 401 ASP A CA 1
ATOM 3243 C C . ASP A 1 401 ? -24.598 9.001 4.608 1.00 96.94 401 ASP A C 1
ATOM 3245 O O . ASP A 1 401 ? -23.560 8.487 5.034 1.00 96.94 401 ASP A O 1
ATOM 3249 N N . GLN A 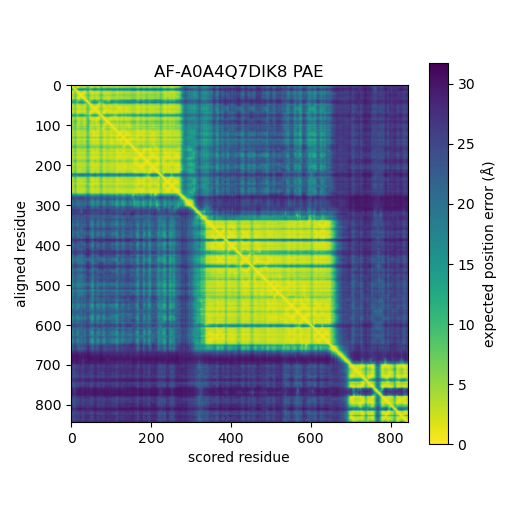1 402 ? -25.420 8.317 3.808 1.00 94.69 402 GLN A N 1
ATOM 3250 C CA . GLN A 1 402 ? -25.151 6.947 3.352 1.00 94.69 402 GLN A CA 1
ATOM 3251 C C . GLN A 1 402 ? -23.940 6.841 2.406 1.00 94.69 402 GLN A C 1
ATOM 3253 O O . GLN A 1 402 ? -23.324 5.778 2.319 1.00 94.69 402 GLN A O 1
ATOM 3258 N N . ASN A 1 403 ? -23.581 7.938 1.736 1.00 91.44 403 ASN A N 1
ATOM 3259 C CA . ASN A 1 403 ? -22.425 8.057 0.850 1.00 91.44 403 ASN A CA 1
ATOM 3260 C C . ASN A 1 403 ? -21.198 8.645 1.564 1.00 91.44 403 ASN A C 1
ATOM 3262 O O . ASN A 1 403 ? -20.193 8.913 0.912 1.00 91.44 403 ASN A O 1
ATOM 3266 N N . PHE A 1 404 ? -21.263 8.809 2.890 1.00 95.56 404 PHE A N 1
ATOM 3267 C CA . PHE A 1 404 ? -20.237 9.439 3.720 1.00 95.56 404 PHE A CA 1
ATOM 3268 C C . PHE A 1 404 ? -20.010 10.933 3.438 1.00 95.56 404 PHE A C 1
ATOM 3270 O O . PHE A 1 404 ? -18.980 11.480 3.826 1.00 95.56 404 PHE A O 1
ATOM 3277 N N . GLY A 1 405 ? -20.983 11.617 2.829 1.00 91.19 405 GLY A N 1
ATOM 3278 C CA . GLY A 1 405 ? -21.000 13.076 2.748 1.00 91.19 405 GLY A CA 1
ATOM 3279 C C . GLY A 1 405 ? -21.239 13.693 4.128 1.00 91.19 405 GLY A C 1
ATOM 3280 O O . GLY A 1 405 ? -22.154 13.280 4.847 1.00 91.19 405 GLY A O 1
ATOM 3281 N N . ILE A 1 406 ? -20.420 14.672 4.523 1.00 92.44 406 ILE A N 1
ATOM 3282 C CA . ILE A 1 406 ? -20.561 15.372 5.808 1.00 92.44 406 ILE A CA 1
ATOM 3283 C C . ILE A 1 406 ? -21.762 16.325 5.737 1.00 92.44 406 ILE A C 1
ATOM 3285 O O . ILE A 1 406 ? -21.757 17.297 4.991 1.00 92.44 406 ILE A O 1
ATOM 3289 N N . THR A 1 407 ? -22.793 16.059 6.544 1.00 94.25 407 THR A N 1
ATOM 3290 C CA . THR A 1 407 ? -24.054 16.834 6.548 1.00 94.25 407 THR A CA 1
ATOM 3291 C C . THR A 1 407 ? -24.114 17.890 7.650 1.00 94.25 407 THR A C 1
ATOM 3293 O O . THR A 1 407 ? -24.801 18.898 7.521 1.00 94.25 407 THR A O 1
ATOM 3296 N N . SER A 1 408 ? -23.399 17.663 8.750 1.00 93.50 408 SER A N 1
ATOM 3297 C CA . SER A 1 408 ? -23.229 18.616 9.850 1.00 93.50 408 SER A CA 1
ATOM 3298 C C . SER A 1 408 ? -22.027 18.198 10.686 1.00 93.50 408 SER A C 1
ATOM 3300 O O . SER A 1 408 ? -21.779 16.996 10.809 1.00 93.50 408 SER A O 1
ATOM 3302 N N . TYR A 1 409 ? -21.325 19.144 11.301 1.00 97.00 409 TYR A N 1
ATOM 3303 C CA . TYR A 1 409 ? -20.196 18.849 12.179 1.00 97.00 409 TYR A CA 1
ATOM 3304 C C . TYR A 1 409 ? -20.062 19.879 13.303 1.00 97.00 409 TYR A C 1
ATOM 3306 O O . TYR A 1 409 ? -20.551 21.003 13.204 1.00 97.00 409 TYR A O 1
ATOM 3314 N N . CYS A 1 410 ? -19.390 19.488 14.380 1.00 94.75 410 CYS A N 1
ATOM 3315 C CA . CYS A 1 410 ? -18.972 20.363 15.469 1.00 94.75 410 CYS A CA 1
ATOM 3316 C C . CYS A 1 410 ? -17.641 19.860 16.050 1.00 94.75 410 CYS A C 1
ATOM 3318 O O . CYS A 1 410 ? -17.327 18.676 15.900 1.00 94.75 410 CYS A O 1
ATOM 3320 N N . PRO A 1 411 ? -16.850 20.702 16.734 1.00 94.88 411 PRO A N 1
ATOM 3321 C CA . PRO A 1 411 ? -15.774 20.205 17.586 1.00 94.88 411 PRO A CA 1
ATOM 3322 C C . PRO A 1 411 ? -16.308 19.137 18.543 1.00 94.88 411 PRO A C 1
ATOM 3324 O O . PRO A 1 411 ? -17.385 19.306 19.116 1.00 94.88 411 PRO A O 1
ATOM 3327 N N . LEU A 1 412 ? -15.596 18.025 18.706 1.00 95.81 412 LEU A N 1
ATOM 3328 C CA . LEU A 1 412 ? -16.031 16.951 19.600 1.00 95.81 412 LEU A CA 1
ATOM 3329 C C . LEU A 1 412 ? -15.817 17.332 21.066 1.00 95.81 412 LEU A C 1
ATOM 3331 O O . LEU A 1 412 ? -16.601 16.939 21.924 1.00 95.81 412 LEU A O 1
ATOM 3335 N N . ILE A 1 413 ? -14.745 18.062 21.370 1.00 94.12 413 ILE A N 1
ATOM 3336 C CA . ILE A 1 413 ? -14.304 18.332 22.740 1.00 94.12 413 ILE A CA 1
ATOM 3337 C C . ILE A 1 413 ? -14.300 19.835 22.961 1.00 94.12 413 ILE A C 1
ATOM 3339 O O . ILE A 1 413 ? -13.737 20.579 22.159 1.00 94.12 413 ILE A O 1
ATOM 3343 N N . GLN A 1 414 ? -14.906 20.275 24.064 1.00 88.19 414 GLN A N 1
ATOM 3344 C CA . GLN A 1 414 ? -14.808 21.666 24.467 1.00 88.19 414 GLN A CA 1
ATOM 3345 C C . GLN A 1 414 ? -13.425 21.897 25.057 1.00 88.19 414 GLN A C 1
ATOM 3347 O O . GLN A 1 414 ? -13.138 21.500 26.188 1.00 88.19 414 GLN A O 1
ATOM 3352 N N . LEU A 1 415 ? -12.555 22.535 24.285 1.00 75.75 415 LEU A N 1
ATOM 3353 C CA . LEU A 1 415 ? -11.250 22.906 24.796 1.00 75.75 415 LEU A CA 1
ATOM 3354 C C . LEU A 1 415 ? -11.394 24.041 25.811 1.00 75.75 415 LEU A C 1
ATOM 3356 O O . LEU A 1 415 ? -12.129 25.004 25.556 1.00 75.75 415 LEU A O 1
ATOM 3360 N N . PRO A 1 416 ? -10.707 23.965 26.966 1.00 72.31 416 PRO A N 1
ATOM 3361 C CA . PRO A 1 416 ? -10.552 25.145 27.797 1.00 72.31 416 PRO A CA 1
ATOM 3362 C C . PRO A 1 416 ? -9.913 26.243 26.941 1.00 72.31 416 PRO A C 1
ATOM 3364 O O . PRO A 1 416 ? -8.987 25.977 26.176 1.00 72.31 416 PRO A O 1
ATOM 3367 N N . LYS A 1 417 ? -10.421 27.477 27.046 1.00 68.19 417 LYS A N 1
ATOM 3368 C CA . LYS A 1 417 ? -9.779 28.641 26.427 1.00 68.19 417 LYS A CA 1
ATOM 3369 C C . LYS A 1 417 ? -8.443 28.865 27.131 1.00 68.19 417 LYS A C 1
ATOM 3371 O O . LYS A 1 417 ? -8.398 29.540 28.155 1.00 68.19 417 LYS A O 1
ATOM 3376 N N . ILE A 1 418 ? -7.386 28.243 26.627 1.00 66.50 418 ILE A N 1
ATOM 3377 C CA . ILE A 1 418 ? -6.020 28.533 27.049 1.00 66.50 418 ILE A CA 1
ATOM 3378 C C . ILE A 1 418 ? -5.597 29.779 26.256 1.00 66.50 418 ILE A C 1
ATOM 3380 O O . ILE A 1 418 ? -5.757 29.775 25.032 1.00 66.50 418 ILE A O 1
ATOM 3384 N N . PRO A 1 419 ? -5.150 30.864 26.915 1.00 69.25 419 PRO A N 1
ATOM 3385 C CA . PRO A 1 419 ? -4.569 32.014 26.227 1.00 69.25 419 PRO A CA 1
ATOM 3386 C C . PRO A 1 419 ? -3.483 31.563 25.239 1.00 69.25 419 PRO A C 1
ATOM 3388 O O . PRO A 1 419 ? -2.747 30.624 25.530 1.00 69.25 419 PRO A O 1
ATOM 3391 N N . GLU A 1 420 ? -3.404 32.187 24.059 1.00 64.88 420 GLU A N 1
ATOM 3392 C CA . GLU A 1 420 ? -2.510 31.743 22.969 1.00 64.88 420 GLU A CA 1
ATOM 3393 C C . GLU A 1 420 ? -1.021 31.710 23.356 1.00 64.88 420 GLU A C 1
ATOM 3395 O O . GLU A 1 420 ? -0.234 31.017 22.715 1.00 64.88 420 GLU A O 1
ATOM 3400 N N . ASP A 1 421 ? -0.650 32.424 24.414 1.00 68.75 421 ASP A N 1
ATOM 3401 C CA . ASP A 1 421 ? 0.687 32.542 24.984 1.00 68.75 421 ASP A CA 1
ATOM 3402 C C . ASP A 1 421 ? 0.967 31.570 26.146 1.00 68.75 421 ASP A C 1
ATOM 3404 O O . ASP A 1 421 ? 2.085 31.544 26.662 1.00 68.75 421 ASP A O 1
ATOM 3408 N N . GLN A 1 422 ? -0.009 30.761 26.573 1.00 65.44 422 GLN A N 1
ATOM 3409 C CA . GLN A 1 422 ? 0.121 29.917 27.761 1.00 65.44 422 GLN A CA 1
ATOM 3410 C C . GLN A 1 422 ? 0.273 28.430 27.433 1.00 65.44 422 GLN A C 1
ATOM 3412 O O . GLN A 1 422 ? -0.566 27.800 26.793 1.00 65.44 422 GLN A O 1
ATOM 3417 N N . TRP A 1 423 ? 1.351 27.854 27.959 1.00 63.84 423 TRP A N 1
ATOM 3418 C CA . TRP A 1 423 ? 1.585 26.415 28.020 1.00 63.84 423 TRP A CA 1
ATOM 3419 C C . TRP A 1 423 ? 0.987 25.819 29.303 1.00 63.84 423 TRP A C 1
ATOM 3421 O O . TRP A 1 423 ? 0.926 26.509 30.325 1.00 63.84 423 TRP A O 1
ATOM 3431 N N . PRO A 1 424 ? 0.585 24.531 29.308 1.00 70.69 424 PRO A N 1
ATOM 3432 C CA . PRO A 1 424 ? 0.793 23.513 28.272 1.00 70.69 424 PRO A CA 1
ATOM 3433 C C . PRO A 1 424 ? -0.232 23.531 27.127 1.00 70.69 424 PRO A C 1
ATOM 3435 O O . PRO A 1 424 ? -1.403 23.840 27.336 1.00 70.69 424 PRO A O 1
ATOM 3438 N N . VAL A 1 425 ? 0.189 23.095 25.934 1.00 76.31 425 VAL A N 1
ATOM 3439 C CA . VAL A 1 425 ? -0.732 22.849 24.813 1.00 76.31 425 VAL A CA 1
ATOM 3440 C C . VAL A 1 425 ? -1.321 21.449 24.953 1.00 76.31 425 VAL A C 1
ATOM 3442 O O . VAL A 1 425 ? -0.590 20.468 25.118 1.00 76.31 425 VAL A O 1
ATOM 3445 N N . VAL A 1 426 ? -2.650 21.364 24.901 1.00 84.00 426 VAL A N 1
ATOM 3446 C CA . VAL A 1 426 ? -3.387 20.101 24.973 1.00 84.00 426 VAL A CA 1
ATOM 3447 C C . VAL A 1 426 ? -3.959 19.774 23.600 1.00 84.00 426 VAL A C 1
ATOM 3449 O O . VAL A 1 426 ? -4.728 20.557 23.046 1.00 84.00 426 VAL A O 1
ATOM 3452 N N . PHE A 1 427 ? -3.619 18.598 23.082 1.00 87.94 427 PHE A N 1
ATOM 3453 C CA . PHE A 1 427 ? -4.153 18.060 21.837 1.00 87.94 427 PHE A CA 1
ATOM 3454 C C . PHE A 1 427 ? -5.079 16.884 22.123 1.00 87.94 427 PHE A C 1
ATOM 3456 O O . PHE A 1 427 ? -4.904 16.136 23.095 1.00 87.94 427 PHE A O 1
ATOM 3463 N N . HIS A 1 428 ? -6.077 16.716 21.262 1.00 92.75 428 HIS A N 1
ATOM 3464 C CA . HIS A 1 428 ? -7.002 15.598 21.329 1.00 92.75 428 HIS A CA 1
ATOM 3465 C C . HIS A 1 428 ? -7.012 14.857 20.007 1.00 92.75 428 HIS A C 1
ATOM 3467 O O . HIS A 1 428 ? -7.355 15.421 18.968 1.00 92.75 428 HIS A O 1
ATOM 3473 N N . GLU A 1 429 ? -6.628 13.590 20.066 1.00 94.31 429 GLU A N 1
ATOM 3474 C CA . GLU A 1 429 ? -6.335 12.790 18.888 1.00 94.31 429 GLU A CA 1
ATOM 3475 C C . GLU A 1 429 ? -7.128 11.488 18.908 1.00 94.31 429 GLU A C 1
ATOM 3477 O O . GLU A 1 429 ? -7.494 10.971 19.971 1.00 94.31 429 GLU A O 1
ATOM 3482 N N . ASP A 1 430 ? -7.315 10.915 17.718 1.00 96.44 430 ASP A N 1
ATOM 3483 C CA . ASP A 1 430 ? -7.594 9.489 17.567 1.00 96.44 430 ASP A CA 1
ATOM 3484 C C . ASP A 1 430 ? -8.869 9.020 18.293 1.00 96.44 430 ASP A C 1
ATOM 3486 O O . ASP A 1 430 ? -8.923 7.937 18.893 1.00 96.44 430 ASP A O 1
ATOM 3490 N N . ALA A 1 431 ? -9.904 9.865 18.264 1.00 97.94 431 ALA A N 1
ATOM 3491 C CA . ALA A 1 431 ? -11.162 9.601 18.939 1.00 97.94 431 ALA A CA 1
ATOM 3492 C C . ALA A 1 431 ? -11.913 8.423 18.315 1.00 97.94 431 ALA A C 1
ATOM 3494 O O . ALA A 1 431 ? -12.136 8.389 17.107 1.00 97.94 431 ALA A O 1
ATOM 3495 N N . ARG A 1 432 ? -12.366 7.502 19.166 1.00 98.31 432 ARG A N 1
ATOM 3496 C CA . ARG A 1 432 ? -13.142 6.307 18.831 1.00 98.31 432 ARG A CA 1
ATOM 3497 C C . ARG A 1 432 ? -14.542 6.423 19.405 1.00 98.31 432 ARG A C 1
ATOM 3499 O O . ARG A 1 432 ? -14.693 6.673 20.603 1.00 98.31 432 ARG A O 1
ATOM 3506 N N . LEU A 1 433 ? -15.549 6.237 18.561 1.00 98.50 433 LEU A N 1
ATOM 3507 C CA . LEU A 1 433 ? -16.950 6.306 18.959 1.00 98.50 433 LEU A CA 1
ATOM 3508 C C . LEU A 1 433 ? -17.444 4.949 19.463 1.00 98.50 433 LEU A C 1
ATOM 3510 O O . LEU A 1 433 ? -17.094 3.902 18.919 1.00 98.50 433 LEU A O 1
ATOM 3514 N N . MET A 1 434 ? -18.281 4.965 20.496 1.00 98.06 434 MET A N 1
ATOM 3515 C CA . MET A 1 434 ? -18.975 3.776 20.992 1.00 98.06 434 MET A CA 1
ATOM 3516 C C . MET A 1 434 ? -20.359 4.129 21.538 1.00 98.06 434 MET A C 1
ATOM 3518 O O . MET A 1 434 ? -20.604 5.261 21.959 1.00 98.06 434 MET A O 1
ATOM 3522 N N . VAL A 1 435 ? -21.240 3.135 21.595 1.00 98.12 435 VAL A N 1
ATOM 3523 C CA . VAL A 1 435 ? -22.523 3.225 22.297 1.00 98.12 435 VAL A CA 1
ATOM 3524 C C . VAL A 1 435 ? -22.449 2.347 23.541 1.00 98.12 435 VAL A C 1
ATOM 3526 O O . VAL A 1 435 ? -21.953 1.226 23.474 1.00 98.12 435 VAL A O 1
ATOM 3529 N N . PHE A 1 436 ? -22.920 2.866 24.673 1.00 98.00 436 PHE A N 1
ATOM 3530 C CA . PHE A 1 436 ? -23.080 2.100 25.907 1.00 98.00 436 PHE A CA 1
ATOM 3531 C C . PHE A 1 436 ? -24.356 2.521 26.622 1.00 98.00 436 PHE A C 1
ATOM 3533 O O . PHE A 1 436 ? -24.565 3.716 26.849 1.00 98.00 436 PHE A O 1
ATOM 3540 N N . LYS A 1 437 ? -25.228 1.559 26.956 1.00 97.00 437 LYS A N 1
ATOM 3541 C CA . LYS A 1 437 ? -26.534 1.826 27.594 1.00 97.00 437 LYS A CA 1
ATOM 3542 C C . LYS A 1 437 ? -27.320 2.930 26.869 1.00 97.00 437 LYS A C 1
ATOM 3544 O O . LYS A 1 437 ? -27.847 3.853 27.492 1.00 97.00 437 LYS A O 1
ATOM 3549 N N . ASN A 1 438 ? -27.358 2.836 25.537 1.00 96.50 438 ASN A N 1
ATOM 3550 C CA . ASN A 1 438 ? -28.027 3.780 24.636 1.00 96.50 438 ASN A CA 1
ATOM 3551 C C . ASN A 1 438 ? -27.550 5.244 24.768 1.00 96.50 438 ASN A C 1
ATOM 3553 O O . ASN A 1 438 ? -28.319 6.179 24.561 1.00 96.50 438 ASN A O 1
ATOM 3557 N N . LYS A 1 439 ? -26.284 5.456 25.139 1.00 97.81 439 LYS A N 1
ATOM 3558 C CA . LYS A 1 439 ? -25.628 6.767 25.129 1.00 97.81 439 LYS A CA 1
ATOM 3559 C C . LYS A 1 439 ? -24.379 6.714 24.269 1.00 97.81 439 LYS A C 1
ATOM 3561 O O . LYS A 1 439 ? -23.679 5.702 24.252 1.00 97.81 439 LYS A O 1
ATOM 3566 N N . LEU A 1 440 ? -24.104 7.816 23.581 1.00 98.25 440 LEU A N 1
ATOM 3567 C CA . LEU A 1 440 ? -22.917 7.964 22.755 1.00 98.25 440 LEU A CA 1
ATOM 3568 C C . LEU A 1 440 ? -21.731 8.405 23.619 1.00 98.25 440 LEU A C 1
ATOM 3570 O O . LEU A 1 440 ? -21.844 9.321 24.439 1.00 98.25 440 LEU A O 1
ATOM 3574 N N . TYR A 1 441 ? -20.594 7.748 23.421 1.00 98.50 441 TYR A N 1
ATOM 3575 C CA . TYR A 1 441 ? -19.323 8.077 24.049 1.00 98.50 441 TYR A CA 1
ATOM 3576 C C . TYR A 1 441 ? -18.243 8.224 22.983 1.00 98.50 441 TYR A C 1
ATOM 3578 O O . TYR A 1 441 ? -18.290 7.571 21.939 1.00 98.50 441 TYR A O 1
ATOM 3586 N N . ALA A 1 442 ? -17.239 9.044 23.281 1.00 98.44 442 ALA A N 1
ATOM 3587 C CA . ALA A 1 442 ? -15.982 9.031 22.553 1.00 98.44 442 ALA A CA 1
ATOM 3588 C C . ALA A 1 442 ? -14.826 8.802 23.522 1.00 98.44 442 ALA A C 1
ATOM 3590 O O . ALA A 1 442 ? -14.704 9.510 24.526 1.00 98.44 442 ALA A O 1
ATOM 3591 N N . SER A 1 443 ? -13.970 7.834 23.202 1.00 98.19 443 SER A N 1
ATOM 3592 C CA . SER A 1 443 ? -12.667 7.670 23.842 1.00 98.19 443 SER A CA 1
ATOM 3593 C C . SER A 1 443 ? -11.581 8.257 22.954 1.00 98.19 443 SER A C 1
ATOM 3595 O O . SER A 1 443 ? -11.575 7.973 21.762 1.00 98.19 443 SER A O 1
ATOM 3597 N N . TYR A 1 444 ? -10.654 9.031 23.496 1.00 97.75 444 TYR A N 1
ATOM 3598 C CA . TYR A 1 444 ? -9.642 9.743 22.715 1.00 97.75 444 TYR A CA 1
ATOM 3599 C C . TYR A 1 444 ? -8.333 9.867 23.489 1.00 97.75 444 TYR A C 1
ATOM 3601 O O . TYR A 1 444 ? -8.30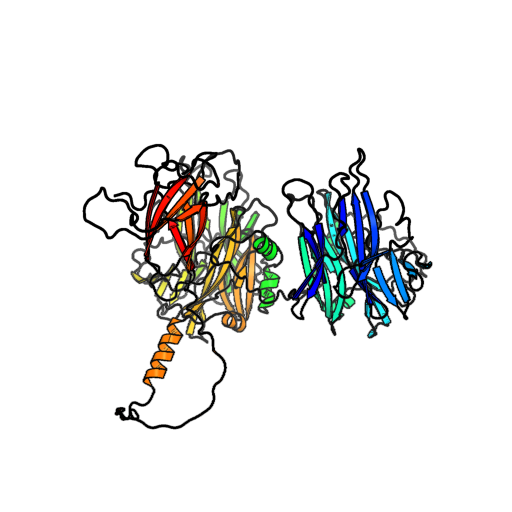4 9.747 24.719 1.00 97.75 444 TYR A O 1
ATOM 3609 N N . VAL A 1 445 ? -7.248 10.108 22.759 1.00 96.25 445 VAL A N 1
ATOM 3610 C CA . VAL A 1 445 ? -5.944 10.416 23.342 1.00 96.25 445 VAL A CA 1
ATOM 3611 C C . VAL A 1 445 ? -5.914 11.904 23.670 1.00 96.25 445 VAL A C 1
ATOM 3613 O O . VAL A 1 445 ? -6.261 12.738 22.840 1.00 96.25 445 VAL A O 1
ATOM 3616 N N . SER A 1 446 ? -5.513 12.244 24.889 1.00 94.06 446 SER A N 1
ATOM 3617 C CA . SER A 1 446 ? -5.203 13.607 25.301 1.00 94.06 446 SER A CA 1
ATOM 3618 C C . SER A 1 446 ? -3.699 13.709 25.490 1.00 94.06 446 SER A C 1
ATOM 3620 O O . SER A 1 446 ? -3.174 13.168 26.466 1.00 94.06 446 SER A O 1
ATOM 3622 N N . ASP A 1 447 ? -3.052 14.416 24.571 1.00 88.50 447 ASP A N 1
ATOM 3623 C CA . ASP A 1 447 ? -1.624 14.706 24.616 1.00 88.50 447 ASP A CA 1
ATOM 3624 C C . ASP A 1 447 ? -1.416 16.081 25.248 1.00 88.50 447 ASP A C 1
ATOM 3626 O O . ASP A 1 447 ? -2.065 17.053 24.866 1.00 88.50 447 ASP A O 1
ATOM 3630 N N . VAL A 1 448 ? -0.551 16.159 26.254 1.00 84.31 448 VAL A N 1
ATOM 3631 C CA . VAL A 1 448 ? -0.163 17.410 26.909 1.00 84.31 448 VAL A CA 1
ATOM 3632 C C . VAL A 1 448 ? 1.323 17.608 26.664 1.00 84.31 448 VAL A C 1
ATOM 3634 O O . VAL A 1 448 ? 2.129 16.764 27.058 1.00 84.31 448 VAL A O 1
ATOM 3637 N N . SER A 1 449 ? 1.668 18.709 26.002 1.00 78.44 449 SER A N 1
ATOM 3638 C CA . SER A 1 449 ? 3.052 19.124 25.789 1.00 78.44 449 SER A CA 1
ATOM 3639 C C . SER A 1 449 ? 3.366 20.278 26.735 1.00 78.44 449 SER A C 1
ATOM 3641 O O . SER A 1 449 ? 2.608 21.246 26.793 1.00 78.44 449 SER A O 1
ATOM 3643 N N . TYR A 1 450 ? 4.472 20.184 27.471 1.00 75.50 450 TYR A N 1
ATOM 3644 C CA . TYR A 1 450 ? 4.966 21.229 28.376 1.00 75.50 450 TYR A CA 1
ATOM 3645 C C . TYR A 1 450 ? 6.180 21.934 27.749 1.00 75.50 450 TYR A C 1
ATOM 3647 O O . TYR A 1 450 ? 6.981 21.277 27.094 1.00 75.50 450 TYR A O 1
ATOM 3655 N N . GLN A 1 451 ? 6.316 23.252 27.946 1.00 63.34 451 GLN A N 1
ATOM 3656 C CA . GLN A 1 451 ? 7.380 24.074 27.334 1.00 63.34 451 GLN A CA 1
ATOM 3657 C C . GLN A 1 451 ? 8.757 23.949 28.010 1.00 63.34 451 GLN A C 1
ATOM 3659 O O . GLN A 1 451 ? 9.684 24.642 27.612 1.00 63.34 451 GLN A O 1
ATOM 3664 N N . ASP A 1 452 ? 8.893 23.135 29.057 1.00 62.53 452 ASP A N 1
ATOM 3665 C CA . ASP A 1 452 ? 10.163 23.023 29.783 1.00 62.53 452 ASP A CA 1
ATOM 3666 C C . ASP A 1 452 ? 11.259 22.394 28.895 1.00 62.53 452 ASP A C 1
ATOM 3668 O O . ASP A 1 452 ? 10.937 21.656 27.957 1.00 62.53 452 ASP A O 1
ATOM 3672 N N . ASP A 1 453 ? 12.538 22.652 29.199 1.00 54.59 453 ASP A N 1
ATOM 3673 C CA . ASP A 1 453 ? 13.736 22.335 28.382 1.00 54.59 453 ASP A CA 1
ATOM 3674 C C . ASP A 1 453 ? 13.881 20.840 27.986 1.00 54.59 453 ASP A C 1
ATOM 3676 O O . ASP A 1 453 ? 14.752 20.459 27.197 1.00 54.59 453 ASP A O 1
ATOM 3680 N N . SER A 1 454 ? 13.017 19.968 28.507 1.00 58.12 454 SER A N 1
ATOM 3681 C CA . SER A 1 454 ? 12.993 18.519 28.303 1.00 58.12 454 SER A CA 1
ATOM 3682 C C . SER A 1 454 ? 11.826 17.977 27.460 1.00 58.12 454 SER A C 1
ATOM 3684 O O . SER A 1 454 ? 11.745 16.757 27.332 1.00 58.12 454 SER A O 1
ATOM 3686 N N . TYR A 1 455 ? 10.935 18.808 26.886 1.00 59.84 455 TYR A N 1
ATOM 3687 C CA . TYR A 1 455 ? 9.757 18.366 26.101 1.00 59.84 455 TYR A CA 1
ATOM 3688 C C . TYR A 1 455 ? 9.057 17.137 26.717 1.00 59.84 455 TYR A C 1
ATOM 3690 O O . TYR A 1 455 ? 8.999 16.052 26.135 1.00 59.84 455 TYR A O 1
ATOM 3698 N N . HIS A 1 456 ? 8.524 17.274 27.932 1.00 64.62 456 HIS A N 1
ATOM 3699 C CA . HIS A 1 456 ? 7.743 16.190 28.522 1.00 64.62 456 HIS A CA 1
ATOM 3700 C C . HIS A 1 456 ? 6.408 16.032 27.778 1.00 64.62 456 HIS A C 1
ATOM 3702 O O . HIS A 1 456 ? 5.560 16.925 27.816 1.00 64.62 456 HIS A O 1
ATOM 3708 N N . TYR A 1 457 ? 6.218 14.880 27.131 1.00 75.19 457 TYR A N 1
ATOM 3709 C CA . TYR A 1 457 ? 4.950 14.477 26.526 1.00 75.19 457 TYR A CA 1
ATOM 3710 C C . TYR A 1 457 ? 4.198 13.539 27.463 1.00 75.19 457 TYR A C 1
ATOM 3712 O O . TYR A 1 457 ? 4.688 12.468 27.825 1.00 75.19 457 TYR A O 1
ATOM 3720 N N . GLN A 1 458 ? 2.978 13.925 27.823 1.00 86.06 458 GLN A N 1
ATOM 3721 C CA . GLN A 1 458 ? 2.039 13.041 28.498 1.00 86.06 458 GLN A CA 1
ATOM 3722 C C . GLN A 1 458 ? 0.931 12.657 27.524 1.00 86.06 458 GLN A C 1
ATOM 3724 O O . GLN A 1 458 ? 0.154 13.518 27.124 1.00 86.06 458 GLN A O 1
ATOM 3729 N N . SER A 1 459 ? 0.806 11.368 27.217 1.00 92.38 459 SER A N 1
ATOM 3730 C CA . SER A 1 459 ? -0.329 10.809 26.480 1.00 92.38 459 SER A CA 1
ATOM 3731 C C . SER A 1 459 ? -1.211 10.003 27.417 1.00 92.38 459 SER A C 1
ATOM 3733 O O . SER A 1 459 ? -0.751 9.062 28.074 1.00 92.38 459 SER A O 1
ATOM 3735 N N . CYS A 1 460 ? -2.488 10.359 27.496 1.00 94.69 460 CYS A N 1
ATOM 3736 C CA . CYS A 1 460 ? -3.452 9.620 28.303 1.00 94.69 460 CYS A CA 1
ATOM 3737 C C . CYS A 1 460 ? -4.758 9.366 27.561 1.00 94.69 460 CYS A C 1
ATOM 3739 O O . CYS A 1 460 ? -5.200 10.175 26.747 1.00 94.69 460 CYS A O 1
ATOM 3741 N N . MET A 1 461 ? -5.409 8.256 27.893 1.00 97.00 461 MET A N 1
ATOM 3742 C CA . MET A 1 461 ? -6.735 7.929 27.387 1.00 97.00 461 MET A CA 1
ATOM 3743 C C . MET A 1 461 ? -7.804 8.621 28.233 1.00 97.00 461 MET A C 1
ATOM 3745 O O . MET A 1 461 ? -7.813 8.509 29.465 1.00 97.00 461 MET A O 1
ATOM 3749 N N . LYS A 1 462 ? -8.728 9.310 27.562 1.00 97.06 462 LYS A N 1
ATOM 3750 C CA . LYS A 1 462 ? -9.933 9.914 28.143 1.00 97.06 462 LYS A CA 1
ATOM 3751 C C . LYS A 1 462 ? -11.179 9.353 27.471 1.00 97.06 462 LYS A C 1
ATOM 3753 O O . LYS A 1 462 ? -11.120 8.904 26.332 1.00 97.06 462 LYS A O 1
ATOM 3758 N N . ILE A 1 463 ? -12.305 9.393 28.174 1.00 97.88 463 ILE A N 1
ATOM 3759 C CA . ILE A 1 463 ? -13.622 9.035 27.642 1.00 97.88 463 ILE A CA 1
ATOM 3760 C C . ILE A 1 463 ? -14.686 9.992 28.182 1.00 97.88 463 ILE A C 1
ATOM 3762 O O . ILE A 1 463 ? -14.671 10.347 29.362 1.00 97.88 463 ILE A O 1
ATOM 3766 N N . GLY A 1 464 ? -15.611 10.420 27.328 1.00 97.38 464 GLY A N 1
ATOM 3767 C CA . GLY A 1 464 ? -16.732 11.278 27.711 1.00 97.38 464 GLY A CA 1
ATOM 3768 C C . GLY A 1 464 ? -18.000 10.914 26.948 1.00 97.38 464 GLY A C 1
ATOM 3769 O O . GLY A 1 464 ? -17.932 10.530 25.781 1.00 97.38 464 GLY A O 1
ATOM 3770 N N . SER A 1 465 ? -19.148 11.013 27.619 1.00 97.38 465 SER A N 1
ATOM 3771 C CA . SER A 1 465 ? -20.461 10.903 26.976 1.00 97.38 465 SER A CA 1
ATOM 3772 C C . SER A 1 465 ? -20.909 12.250 26.429 1.00 97.38 465 SER A C 1
ATOM 3774 O O . SER A 1 465 ? -20.645 13.280 27.051 1.00 97.38 465 SER A O 1
ATOM 3776 N N . PHE A 1 466 ? -21.665 12.239 25.340 1.00 97.62 466 PHE A N 1
ATOM 3777 C CA . PHE A 1 466 ? -22.237 13.442 24.742 1.00 97.62 466 PHE A CA 1
ATOM 3778 C C . PHE A 1 466 ? -23.493 13.096 23.932 1.00 97.62 466 PHE A C 1
ATOM 3780 O O . PHE A 1 466 ? -23.784 11.924 23.684 1.00 97.62 466 PHE A O 1
ATOM 3787 N N . SER A 1 467 ? -24.247 14.117 23.526 1.00 97.44 467 SER A N 1
ATOM 3788 C CA . SER A 1 467 ? -25.349 13.964 22.566 1.00 97.44 467 SER A CA 1
ATOM 3789 C C . SER A 1 467 ? -24.916 14.482 21.192 1.00 97.44 467 SER A C 1
ATOM 3791 O O . SER A 1 467 ? -24.102 15.405 21.137 1.00 97.44 467 SER A O 1
ATOM 3793 N N . PRO A 1 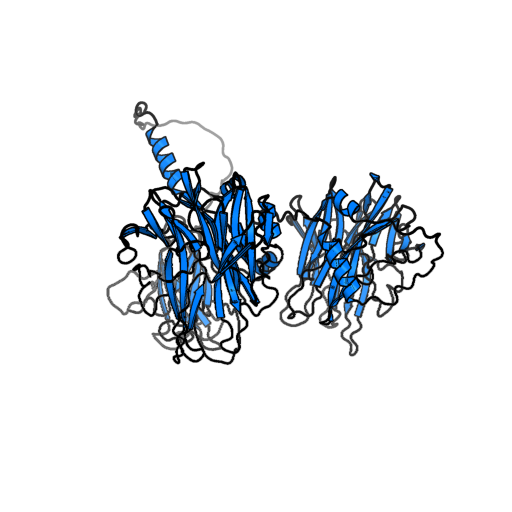468 ? -25.462 13.965 20.075 1.00 96.12 468 PRO A N 1
ATOM 3794 C CA . PRO A 1 468 ? -25.168 14.510 18.752 1.00 96.12 468 PRO A CA 1
ATOM 3795 C C . PRO A 1 468 ? -25.374 16.033 18.684 1.00 96.12 468 PRO A C 1
ATOM 3797 O O . PRO A 1 468 ? -26.413 16.540 19.104 1.00 96.12 468 PRO A O 1
ATOM 3800 N N . GLY A 1 469 ? -24.375 16.755 18.168 1.00 89.00 469 GLY A N 1
ATOM 3801 C CA . GLY A 1 469 ? -24.362 18.223 18.101 1.00 89.00 469 GLY A CA 1
ATOM 3802 C C . GLY A 1 469 ? -23.887 18.931 19.379 1.00 89.00 469 GLY A C 1
ATOM 3803 O O . GLY A 1 469 ? -23.812 20.156 19.396 1.00 89.00 469 GLY A O 1
ATOM 3804 N N . GLN A 1 470 ? -23.555 18.189 20.440 1.00 94.56 470 GLN A N 1
ATOM 3805 C CA . GLN A 1 470 ? -22.953 18.718 21.666 1.00 94.56 470 GLN A CA 1
ATOM 3806 C C . GLN A 1 470 ? -21.474 18.336 21.759 1.00 94.56 470 GLN A C 1
ATOM 3808 O O . GLN A 1 470 ? -21.052 17.300 21.248 1.00 94.56 470 GLN A O 1
ATOM 3813 N N . GLN A 1 471 ? -20.704 19.162 22.465 1.00 96.19 471 GLN A N 1
ATOM 3814 C CA . GLN A 1 471 ? -19.304 18.886 22.782 1.00 96.19 471 GLN A CA 1
ATOM 3815 C C . GLN A 1 471 ? -19.195 18.068 24.077 1.00 96.19 471 GLN A C 1
ATOM 3817 O O . GLN A 1 471 ? -20.048 18.159 24.963 1.00 96.19 471 GLN A O 1
ATOM 3822 N N . ILE A 1 472 ? -18.109 17.316 24.228 1.00 95.62 472 ILE A N 1
ATOM 3823 C CA . ILE A 1 472 ? -17.708 16.717 25.501 1.00 95.62 472 ILE A CA 1
ATOM 3824 C C . ILE A 1 472 ? -17.184 17.837 26.400 1.00 95.62 472 ILE A C 1
ATOM 3826 O O . ILE A 1 472 ? -16.102 18.376 26.172 1.00 95.62 472 ILE A O 1
ATOM 3830 N N . ILE A 1 473 ? -17.968 18.168 27.427 1.00 92.06 473 ILE A N 1
ATOM 3831 C CA . ILE A 1 473 ? -17.627 19.176 28.445 1.00 92.06 473 ILE A CA 1
ATOM 3832 C C . ILE A 1 473 ? -16.899 18.523 29.625 1.00 92.06 473 ILE A C 1
ATOM 3834 O O . ILE A 1 473 ? -15.977 19.090 30.205 1.00 92.06 473 ILE A O 1
ATOM 3838 N N . THR A 1 474 ? -17.303 17.303 29.986 1.00 90.88 474 THR A N 1
ATOM 3839 C CA . THR A 1 474 ? -16.688 16.523 31.061 1.00 90.88 474 THR A CA 1
ATOM 3840 C C . THR A 1 474 ? -16.200 15.188 30.517 1.00 90.88 474 THR A C 1
ATOM 3842 O O . THR A 1 474 ? -16.929 14.448 29.860 1.00 90.88 474 THR A O 1
ATOM 3845 N N . SER A 1 475 ? -14.933 14.880 30.785 1.00 93.81 475 SER A N 1
ATOM 3846 C CA . SER A 1 475 ? -14.322 13.599 30.441 1.00 93.81 475 SER A CA 1
ATOM 3847 C C . SER A 1 475 ? -13.741 12.947 31.687 1.00 93.81 475 SER A C 1
ATOM 3849 O O . SER A 1 475 ? -13.341 13.608 32.645 1.00 93.81 475 SER A O 1
ATOM 3851 N N . SER A 1 476 ? -13.719 11.623 31.677 1.00 94.44 476 SER A N 1
ATOM 3852 C CA . SER A 1 476 ? -13.081 10.802 32.694 1.00 94.44 476 SER A CA 1
ATOM 3853 C C . SER A 1 476 ? -11.781 10.234 32.147 1.00 94.44 476 SER A C 1
ATOM 3855 O O . SER A 1 476 ? -11.695 9.851 30.981 1.00 94.44 476 SER A O 1
ATOM 3857 N N . ARG A 1 477 ? -10.773 10.154 33.011 1.00 94.56 477 ARG A N 1
ATOM 3858 C CA . ARG A 1 477 ? -9.491 9.506 32.740 1.00 94.56 477 ARG A CA 1
ATOM 3859 C C . ARG A 1 477 ? -9.479 8.179 33.500 1.00 94.56 477 ARG A C 1
ATOM 3861 O O . ARG A 1 477 ? -9.443 8.224 34.733 1.00 94.56 477 ARG A O 1
ATOM 3868 N N . PRO A 1 478 ? -9.598 7.017 32.830 1.00 95.06 478 PRO A N 1
ATOM 3869 C CA . PRO A 1 478 ? -9.704 5.768 33.565 1.00 95.06 478 PRO A CA 1
ATOM 3870 C C . PRO A 1 478 ? -8.419 5.476 34.347 1.00 95.06 478 PRO A C 1
ATOM 3872 O O . PRO A 1 478 ? -7.324 5.629 33.801 1.00 95.06 478 PRO A O 1
ATOM 3875 N N . CYS A 1 479 ? -8.544 5.065 35.613 1.00 94.38 479 CYS A N 1
ATOM 3876 C CA . CYS A 1 479 ? -7.399 4.738 36.474 1.00 94.38 479 CYS A CA 1
ATOM 3877 C C . CYS A 1 479 ? -6.901 3.312 36.200 1.00 94.38 479 CYS A C 1
ATOM 3879 O O . CYS A 1 479 ? -7.083 2.409 37.011 1.00 94.38 479 CYS A O 1
ATOM 3881 N N . ILE A 1 480 ? -6.335 3.109 35.012 1.00 93.88 480 ILE A N 1
ATOM 3882 C CA . ILE A 1 480 ? -5.740 1.841 34.579 1.00 93.88 480 ILE A CA 1
ATOM 3883 C C . ILE A 1 480 ? -4.257 2.074 34.320 1.00 93.88 480 ILE A C 1
ATOM 3885 O O . ILE A 1 480 ? -3.889 3.071 33.695 1.00 93.88 480 ILE A O 1
ATOM 3889 N N . ASP A 1 481 ? -3.417 1.159 34.795 1.00 89.94 481 ASP A N 1
ATOM 3890 C CA . ASP A 1 481 ? -1.963 1.214 34.660 1.00 89.94 481 ASP A CA 1
ATOM 3891 C C . ASP A 1 481 ? -1.402 2.578 35.103 1.00 89.94 481 ASP A C 1
ATOM 3893 O O . ASP A 1 481 ? -1.812 3.153 36.114 1.00 89.94 481 ASP A O 1
ATOM 3897 N N . ASN A 1 482 ? -0.468 3.138 34.337 1.00 90.06 482 ASN A N 1
ATOM 3898 C CA . ASN A 1 482 ? 0.061 4.471 34.577 1.00 90.06 482 ASN A CA 1
ATOM 3899 C C . ASN A 1 482 ? -0.773 5.566 33.900 1.00 90.06 482 ASN A C 1
ATOM 3901 O O . ASN A 1 482 ? -0.296 6.692 33.816 1.00 90.06 482 ASN A O 1
ATOM 3905 N N . ASN A 1 483 ? -2.006 5.295 33.443 1.00 92.38 483 ASN A N 1
ATOM 3906 C CA . ASN A 1 483 ? -2.788 6.265 32.679 1.00 92.38 483 ASN A CA 1
ATOM 3907 C C . ASN A 1 483 ? -3.031 7.558 33.433 1.00 92.38 483 ASN A C 1
ATOM 3909 O O . ASN A 1 483 ? -3.348 8.493 32.738 1.00 92.38 483 ASN A O 1
ATOM 3913 N N . ASN A 1 484 ? -2.868 7.649 34.761 1.00 86.44 484 ASN A N 1
ATOM 3914 C CA . ASN A 1 484 ? -3.002 8.875 35.567 1.00 86.44 484 ASN A CA 1
ATOM 3915 C C . ASN A 1 484 ? -1.674 9.568 35.940 1.00 86.44 484 ASN A C 1
ATOM 3917 O O . ASN A 1 484 ? -1.695 10.604 36.606 1.00 86.44 484 ASN A O 1
ATOM 3921 N N . THR A 1 485 ? -0.520 9.035 35.537 1.00 85.81 485 THR A N 1
ATOM 3922 C CA . THR A 1 485 ? 0.792 9.583 35.920 1.00 85.81 485 THR A CA 1
ATOM 3923 C C . THR A 1 485 ? 1.295 10.605 34.903 1.00 85.81 485 THR A C 1
ATOM 3925 O O . THR A 1 485 ? 0.917 10.566 33.733 1.00 85.81 485 THR A O 1
ATOM 3928 N N . LYS A 1 486 ? 2.162 11.536 35.330 1.00 77.94 486 LYS A N 1
ATOM 3929 C CA . LYS A 1 486 ? 2.732 12.594 34.467 1.00 77.94 486 LYS A CA 1
ATOM 3930 C C . LYS A 1 486 ? 3.526 12.058 33.264 1.00 77.94 486 LYS A C 1
ATOM 3932 O O . LYS A 1 486 ? 3.573 12.735 32.251 1.00 77.94 486 LYS A O 1
ATOM 3937 N N . ASN A 1 487 ? 4.034 10.827 33.344 1.00 80.19 487 ASN A N 1
ATOM 3938 C CA . ASN A 1 487 ? 4.852 10.191 32.303 1.00 80.19 487 ASN A CA 1
ATOM 3939 C C . ASN A 1 487 ? 4.096 9.060 31.581 1.00 80.19 487 ASN A C 1
ATOM 3941 O O . ASN A 1 487 ? 4.695 8.086 31.127 1.00 80.19 487 ASN A O 1
ATOM 3945 N N . SER A 1 488 ? 2.763 9.125 31.555 1.00 82.12 488 SER A N 1
ATOM 3946 C CA . SER A 1 488 ? 1.950 8.125 30.871 1.00 82.12 488 SER A CA 1
ATOM 3947 C C . SER A 1 488 ? 2.096 8.263 29.358 1.00 82.12 488 SER A C 1
ATOM 3949 O O . SER A 1 488 ? 1.987 9.366 28.831 1.00 82.12 488 SER A O 1
ATOM 3951 N N . LEU A 1 489 ? 2.283 7.142 28.659 1.00 90.44 489 LEU A N 1
ATOM 3952 C CA . LEU A 1 489 ? 2.240 7.059 27.193 1.00 90.44 489 LEU A CA 1
ATOM 3953 C C . LEU A 1 489 ? 1.115 6.113 26.754 1.00 90.44 489 LEU A C 1
ATOM 3955 O O . LEU A 1 489 ? 1.316 5.173 25.987 1.00 90.44 489 LEU A O 1
ATOM 3959 N N . GLN A 1 490 ? -0.077 6.329 27.311 1.00 94.44 490 GLN A N 1
ATOM 3960 C CA . GLN A 1 490 ? -1.241 5.482 27.077 1.00 94.44 490 GLN A CA 1
ATOM 3961 C C . GLN A 1 490 ? -1.989 5.955 25.832 1.00 94.44 490 GLN A C 1
ATOM 3963 O O . GLN A 1 490 ? -2.479 7.084 25.777 1.00 94.44 490 GLN A O 1
ATOM 3968 N N . LYS A 1 491 ? -2.068 5.073 24.835 1.00 95.88 491 LYS A N 1
ATOM 3969 C CA . LYS A 1 491 ? -2.779 5.268 23.567 1.00 95.88 491 LYS A CA 1
ATOM 3970 C C . LYS A 1 491 ? -3.472 3.959 23.179 1.00 95.88 491 LYS A C 1
ATOM 3972 O O . LYS A 1 491 ? -3.168 2.909 23.741 1.00 95.88 491 LYS A O 1
ATOM 3977 N N . ASN A 1 492 ? -4.337 4.008 22.166 1.00 96.50 492 ASN A N 1
ATOM 3978 C CA . ASN A 1 492 ? -4.840 2.810 21.479 1.00 96.50 492 ASN A CA 1
ATOM 3979 C C . ASN A 1 492 ? -5.630 1.826 22.356 1.00 96.50 492 ASN A C 1
ATOM 3981 O O . ASN A 1 492 ? -5.565 0.621 22.133 1.00 96.50 492 ASN A O 1
ATOM 3985 N N . TRP A 1 493 ? -6.383 2.317 23.343 1.00 98.00 493 TRP A N 1
ATOM 3986 C CA . TRP A 1 493 ? -7.352 1.471 24.044 1.00 98.00 493 TRP A CA 1
ATOM 3987 C C . TRP A 1 493 ? -8.637 1.345 23.229 1.00 98.00 493 TRP A C 1
ATOM 3989 O O . TRP A 1 493 ? -9.044 2.294 22.554 1.00 98.00 493 TRP A O 1
ATOM 3999 N N . ALA A 1 494 ? -9.286 0.188 23.329 1.00 97.81 494 ALA A N 1
ATOM 4000 C CA . ALA A 1 494 ? -10.573 -0.070 22.698 1.00 97.81 494 ALA A CA 1
ATOM 4001 C C . ALA A 1 494 ? -11.656 -0.252 23.763 1.00 97.81 494 ALA A C 1
ATOM 4003 O O . ALA A 1 494 ? -11.453 -0.951 24.756 1.00 97.81 494 ALA A O 1
ATOM 4004 N N . PHE A 1 495 ? -12.810 0.371 23.550 1.00 98.25 495 PHE A N 1
ATOM 4005 C CA . PHE A 1 495 ? -13.934 0.339 24.477 1.00 98.25 495 PHE A CA 1
ATOM 4006 C C . PHE A 1 495 ? -15.150 -0.273 23.786 1.00 98.25 495 PHE A C 1
ATOM 4008 O O . PHE A 1 495 ? -15.409 0.008 22.618 1.00 98.25 495 PHE A O 1
ATOM 4015 N N . PHE A 1 496 ? -15.909 -1.110 24.487 1.00 98.06 496 PHE A N 1
ATOM 4016 C CA . PHE A 1 496 ? -17.098 -1.742 23.914 1.00 98.06 496 PHE A CA 1
ATOM 4017 C C . PHE A 1 496 ? -18.084 -2.187 24.991 1.00 98.06 496 PHE A C 1
ATOM 4019 O O . PHE A 1 496 ? -17.735 -2.330 26.164 1.00 98.06 496 PHE A O 1
ATOM 4026 N N . GLU A 1 497 ? -19.332 -2.393 24.579 1.00 98.12 497 GLU A N 1
ATOM 4027 C CA . GLU A 1 497 ? -20.37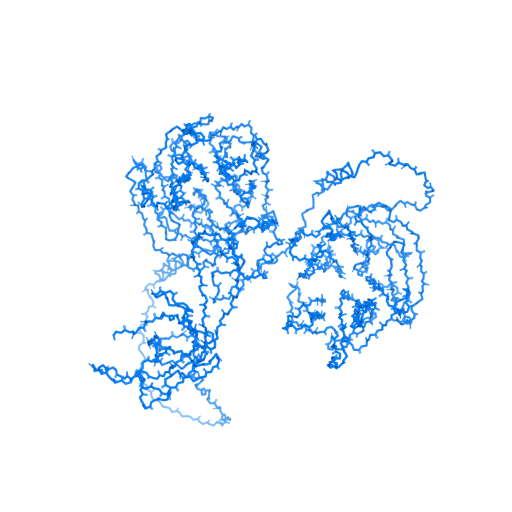6 -2.953 25.428 1.00 98.12 497 GLU A CA 1
ATOM 4028 C C . GLU A 1 497 ? -20.429 -4.478 25.263 1.00 98.12 497 GLU A C 1
ATOM 4030 O O . GLU A 1 497 ? -20.516 -5.000 24.150 1.00 98.12 497 GLU A O 1
ATOM 4035 N N . LYS A 1 498 ? -20.400 -5.201 26.385 1.00 97.44 498 LYS A N 1
ATOM 4036 C CA . LYS A 1 498 ? -20.637 -6.649 26.444 1.00 97.44 498 LYS A CA 1
ATOM 4037 C C . LYS A 1 498 ? -21.555 -6.948 27.614 1.00 97.44 498 LYS A C 1
ATOM 4039 O O . LYS A 1 498 ? -21.217 -6.611 28.741 1.00 97.44 498 LYS A O 1
ATOM 4044 N N . ASP A 1 499 ? -22.700 -7.577 27.363 1.00 96.81 499 ASP A N 1
ATOM 4045 C CA . ASP A 1 499 ? -23.664 -7.958 28.406 1.00 96.81 499 ASP A CA 1
ATOM 4046 C C . ASP A 1 499 ? -24.028 -6.785 29.346 1.00 96.81 499 ASP A C 1
ATOM 4048 O O . ASP A 1 499 ? -24.016 -6.922 30.567 1.00 96.81 499 ASP A O 1
ATOM 4052 N N . GLN A 1 500 ? -24.296 -5.601 28.773 1.00 97.31 500 GLN A N 1
ATOM 4053 C CA . GLN A 1 500 ? -24.569 -4.341 29.494 1.00 97.31 500 GLN A CA 1
ATOM 4054 C C . GLN A 1 500 ? -23.417 -3.818 30.373 1.00 97.31 500 GLN A C 1
ATOM 4056 O O . GLN A 1 500 ? -23.623 -2.944 31.228 1.00 97.31 500 GLN A O 1
ATOM 4061 N N . ARG A 1 501 ? -22.197 -4.322 30.158 1.00 98.06 501 ARG A N 1
ATOM 4062 C CA . ARG A 1 501 ? -20.974 -3.904 30.850 1.00 98.06 501 ARG A CA 1
ATOM 4063 C C . ARG A 1 501 ? -20.071 -3.098 29.930 1.00 98.06 501 ARG A C 1
ATOM 4065 O O . ARG A 1 501 ? -19.949 -3.406 28.744 1.00 98.06 501 ARG A O 1
ATOM 4072 N N . LEU A 1 502 ? -19.442 -2.067 30.489 1.00 98.38 502 LEU A N 1
ATOM 4073 C CA . LEU A 1 502 ? -18.464 -1.237 29.794 1.00 98.38 502 LEU A CA 1
ATOM 4074 C C . LEU A 1 502 ? -17.089 -1.888 29.918 1.00 98.38 502 LEU A C 1
ATOM 4076 O O . LEU A 1 502 ? -16.477 -1.857 30.985 1.00 98.38 502 LEU A O 1
ATOM 4080 N N . MET A 1 503 ? -16.608 -2.456 28.822 1.00 98.56 503 MET A N 1
ATOM 4081 C CA . MET A 1 503 ? -15.340 -3.173 28.771 1.00 98.56 503 MET A CA 1
ATOM 4082 C C . MET A 1 503 ? -14.258 -2.300 28.143 1.00 98.56 503 MET A C 1
ATOM 4084 O O . MET A 1 503 ? -14.528 -1.537 27.212 1.00 98.56 503 MET A O 1
ATOM 4088 N N . ILE A 1 504 ? -13.028 -2.430 28.639 1.00 98.50 504 ILE A N 1
ATOM 4089 C CA . ILE A 1 504 ? -11.853 -1.698 28.153 1.00 98.50 504 ILE A CA 1
ATOM 4090 C C . ILE A 1 504 ? -10.743 -2.699 27.856 1.00 98.50 504 ILE A C 1
ATOM 4092 O O . ILE A 1 504 ? -10.300 -3.401 28.763 1.00 98.50 504 ILE A O 1
ATOM 4096 N N . ILE A 1 505 ? -10.271 -2.737 26.611 1.00 98.31 505 ILE A N 1
ATOM 4097 C CA . ILE A 1 505 ? -9.065 -3.469 26.214 1.00 98.31 505 ILE A CA 1
ATOM 4098 C C . ILE A 1 505 ? -7.906 -2.478 26.170 1.00 98.31 505 ILE A C 1
ATOM 4100 O O . ILE A 1 505 ? -7.920 -1.550 25.356 1.00 98.31 505 ILE A O 1
ATOM 4104 N N . THR A 1 506 ? -6.901 -2.677 27.024 1.00 97.50 506 THR A N 1
ATOM 4105 C CA . THR A 1 506 ? -5.684 -1.843 27.034 1.00 97.50 506 THR A CA 1
ATOM 4106 C C . THR A 1 506 ? -4.540 -2.459 26.232 1.00 97.50 506 THR A C 1
ATOM 4108 O O . THR A 1 506 ? -3.690 -1.734 25.719 1.00 97.50 506 THR A O 1
ATOM 4111 N N . MET A 1 507 ? -4.547 -3.784 26.051 1.00 95.81 507 MET A N 1
ATOM 4112 C CA . MET A 1 507 ? -3.628 -4.527 25.186 1.00 95.81 507 MET A CA 1
ATOM 4113 C C . MET A 1 507 ? -4.363 -5.699 24.530 1.00 95.81 507 MET A C 1
ATOM 4115 O O . MET A 1 507 ? -5.153 -6.368 25.193 1.00 95.81 507 MET A O 1
ATOM 4119 N N . LEU A 1 508 ? -4.114 -5.937 23.236 1.00 93.81 508 LEU A N 1
ATOM 4120 C CA . LEU A 1 508 ? -4.710 -7.065 22.507 1.00 93.8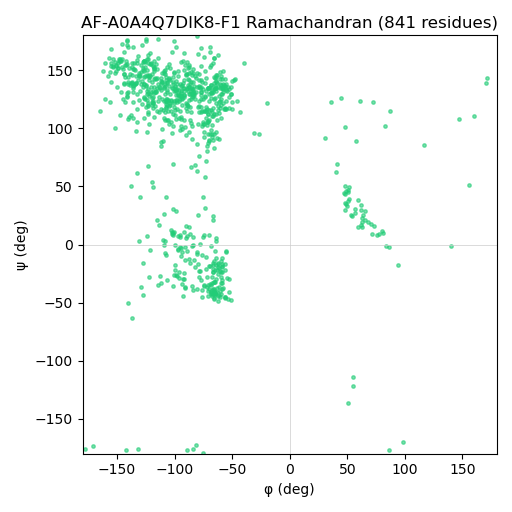1 508 LEU A CA 1
ATOM 4121 C C . LEU A 1 508 ? -3.934 -8.366 22.699 1.00 93.81 508 LEU A C 1
ATOM 4123 O O . LEU A 1 508 ? -4.558 -9.412 22.816 1.00 93.81 508 LEU A O 1
ATOM 4127 N N . ASP A 1 509 ? -2.601 -8.302 22.733 1.00 90.75 509 ASP A N 1
ATOM 4128 C CA . ASP A 1 509 ? -1.757 -9.470 22.971 1.00 90.75 509 ASP A CA 1
ATOM 4129 C C . ASP A 1 509 ? -0.475 -9.069 23.739 1.00 90.75 509 ASP A C 1
ATOM 4131 O O . ASP A 1 509 ? 0.341 -8.311 23.199 1.00 90.75 509 ASP A O 1
ATOM 4135 N N . PRO A 1 510 ? -0.296 -9.487 25.011 1.00 94.00 510 PRO A N 1
ATOM 4136 C CA . PRO A 1 510 ? -1.264 -10.222 25.832 1.00 94.00 510 PRO A CA 1
ATOM 4137 C C . PRO A 1 510 ? -2.611 -9.491 25.955 1.00 94.00 510 PRO A C 1
ATOM 4139 O O . PRO A 1 510 ? -2.649 -8.263 26.052 1.00 94.00 510 PRO A O 1
ATOM 4142 N N . MET A 1 511 ? -3.715 -10.244 25.947 1.00 96.31 511 MET A N 1
ATOM 4143 C CA . MET A 1 511 ? -5.066 -9.682 26.066 1.00 96.31 511 MET A CA 1
ATOM 4144 C C . MET A 1 511 ? -5.311 -9.216 27.504 1.00 96.31 511 MET A C 1
ATOM 4146 O O . MET A 1 511 ? -5.371 -10.043 28.419 1.00 96.31 511 MET A O 1
ATOM 4150 N N . VAL A 1 512 ? -5.494 -7.909 27.701 1.00 97.44 512 VAL A N 1
ATOM 4151 C CA . VAL A 1 512 ? -5.771 -7.306 29.014 1.00 97.44 512 VAL A CA 1
ATOM 4152 C C . VAL A 1 512 ? -7.075 -6.521 28.970 1.00 97.44 512 VAL A C 1
ATOM 4154 O O . VAL A 1 512 ? -7.203 -5.555 28.213 1.00 97.44 512 VAL A O 1
ATOM 4157 N N . VAL A 1 513 ? -8.036 -6.935 29.802 1.00 98.06 513 VAL A N 1
ATOM 4158 C CA . VAL A 1 513 ? -9.404 -6.396 29.808 1.00 98.06 513 VAL A CA 1
ATOM 4159 C C . VAL A 1 513 ? -9.813 -5.940 31.204 1.00 98.06 513 VAL A C 1
ATOM 4161 O O . VAL A 1 513 ? -9.634 -6.655 32.195 1.00 98.06 513 VAL A O 1
ATOM 4164 N N . PHE A 1 514 ? -10.437 -4.769 31.266 1.00 98.44 514 PHE A N 1
ATOM 4165 C CA . PHE A 1 514 ? -11.025 -4.186 32.466 1.00 98.44 514 PHE A CA 1
ATOM 4166 C C . PHE A 1 514 ? -12.536 -4.004 32.307 1.00 98.44 514 PHE A C 1
ATOM 4168 O O . PHE A 1 514 ? -13.033 -3.739 31.215 1.00 98.44 514 PHE A O 1
ATOM 4175 N N . ASP A 1 515 ? -13.251 -4.102 33.422 1.00 98.25 515 ASP A N 1
ATOM 4176 C CA . ASP A 1 515 ? -14.651 -3.722 33.572 1.00 98.25 515 ASP A CA 1
ATOM 4177 C C . ASP A 1 515 ? -14.743 -2.352 34.239 1.00 98.25 515 ASP A C 1
ATOM 4179 O O . ASP A 1 515 ? -14.316 -2.179 35.382 1.00 98.25 515 ASP A O 1
ATOM 4183 N N . ALA A 1 516 ? -15.318 -1.388 33.533 1.00 97.81 516 ALA A N 1
ATOM 4184 C CA . ALA A 1 516 ? -15.532 -0.030 34.012 1.00 97.81 516 ALA A CA 1
ATOM 4185 C C . ALA A 1 516 ? -17.022 0.326 34.144 1.00 97.81 516 ALA A C 1
ATOM 4187 O O . ALA A 1 516 ? -17.367 1.507 34.156 1.00 97.81 516 ALA A O 1
ATOM 4188 N N . THR A 1 517 ? -17.904 -0.676 34.239 1.00 97.44 517 THR A N 1
ATOM 4189 C CA . THR A 1 517 ? -19.367 -0.494 34.301 1.00 97.44 517 THR A CA 1
ATOM 4190 C C . THR A 1 517 ? -19.797 0.405 35.451 1.00 97.44 517 THR A C 1
ATOM 4192 O O . THR A 1 517 ? -20.623 1.296 35.251 1.00 97.44 517 THR A O 1
ATOM 4195 N N . ASP A 1 518 ? -19.220 0.186 36.634 1.00 95.69 518 ASP A N 1
ATOM 4196 C CA . ASP A 1 518 ? -19.603 0.897 37.856 1.00 95.69 518 ASP A CA 1
ATOM 4197 C C . ASP A 1 518 ? -18.759 2.158 38.084 1.00 95.69 518 ASP A C 1
ATOM 4199 O O . ASP A 1 518 ? -19.219 3.126 38.691 1.00 95.69 518 ASP A O 1
ATOM 4203 N N . SER A 1 519 ? -17.505 2.164 37.615 1.00 95.06 519 SER A N 1
ATOM 4204 C CA . SER A 1 519 ? -16.586 3.282 37.822 1.00 95.06 519 SER A CA 1
ATOM 4205 C C . SER A 1 519 ? -15.420 3.286 36.838 1.00 95.06 519 SER A C 1
ATOM 4207 O O . SER A 1 519 ? -14.607 2.365 36.806 1.00 95.06 519 SER A O 1
ATOM 4209 N N . LEU A 1 520 ? -15.248 4.405 36.130 1.00 91.56 520 LEU A N 1
ATOM 4210 C CA . LEU A 1 520 ? -14.024 4.688 35.371 1.00 91.56 520 LEU A CA 1
ATOM 4211 C C . LEU A 1 520 ? -12.843 5.044 36.289 1.00 91.56 520 LEU A C 1
ATOM 4213 O O . LEU A 1 520 ? -11.692 4.912 35.885 1.00 91.56 520 LEU A O 1
ATOM 4217 N N . LYS A 1 521 ? -13.095 5.481 37.531 1.00 93.12 521 LYS A N 1
ATOM 4218 C CA . LYS A 1 521 ? -12.028 5.790 38.500 1.00 93.12 521 LYS A CA 1
ATOM 4219 C C . LYS A 1 521 ? -11.445 4.542 39.154 1.00 93.12 521 LYS A C 1
ATOM 4221 O O . LYS A 1 521 ? -10.287 4.579 39.535 1.00 93.12 521 LYS A O 1
ATOM 4226 N N . ASN A 1 522 ? -12.233 3.475 39.275 1.00 94.44 522 ASN A N 1
ATOM 4227 C CA . ASN A 1 522 ? -11.819 2.204 39.872 1.00 94.44 522 ASN A CA 1
ATOM 4228 C C . ASN A 1 522 ? -12.247 1.025 38.977 1.00 94.44 522 ASN A C 1
ATOM 4230 O O . ASN A 1 522 ? -13.074 0.214 39.397 1.00 94.44 522 ASN A O 1
ATOM 4234 N N . PRO A 1 523 ? -11.751 0.948 37.731 1.00 96.56 523 PRO A N 1
ATOM 4235 C CA . PRO A 1 523 ? -12.096 -0.144 36.835 1.00 96.56 523 PRO A CA 1
ATOM 4236 C C . PRO A 1 523 ? -11.494 -1.455 37.352 1.00 96.56 523 PRO A C 1
ATOM 4238 O O . PRO A 1 523 ? -10.343 -1.507 37.788 1.00 96.56 523 PRO A O 1
ATOM 4241 N N . ARG A 1 524 ? -12.270 -2.537 37.306 1.00 97.25 524 ARG A N 1
ATOM 4242 C CA . ARG A 1 524 ? -11.856 -3.856 37.794 1.00 97.25 524 ARG A CA 1
ATOM 4243 C C . ARG A 1 524 ? -11.161 -4.626 36.678 1.00 97.25 524 ARG A C 1
ATOM 4245 O O . ARG A 1 524 ? -11.795 -4.934 35.672 1.00 97.25 524 ARG A O 1
ATOM 4252 N N . LYS A 1 525 ? -9.888 -4.992 36.861 1.00 97.56 525 LYS A N 1
ATOM 4253 C CA . LYS A 1 525 ? -9.187 -5.908 35.945 1.00 97.56 525 LYS A CA 1
ATOM 4254 C C . LYS A 1 525 ? -9.929 -7.245 35.922 1.00 97.56 525 LYS A C 1
ATOM 4256 O O . LYS A 1 525 ? -10.104 -7.862 36.969 1.00 97.56 525 LYS A O 1
ATOM 4261 N N . LEU A 1 526 ? -10.412 -7.658 34.754 1.00 95.56 526 LEU A N 1
ATOM 4262 C CA . LEU A 1 526 ? -11.122 -8.926 34.593 1.00 95.56 526 LEU A CA 1
ATOM 4263 C C . LEU A 1 526 ? -10.184 -10.044 34.189 1.00 95.56 526 LEU A C 1
ATOM 4265 O O . LEU A 1 526 ? -10.297 -11.150 34.707 1.00 95.56 526 LEU A O 1
ATOM 4269 N N . ILE A 1 527 ? -9.299 -9.758 33.236 1.00 95.62 527 ILE A N 1
ATOM 4270 C CA . ILE A 1 527 ? -8.403 -10.764 32.694 1.00 95.62 527 ILE A CA 1
ATOM 4271 C C . ILE A 1 527 ? -7.099 -10.147 32.204 1.00 95.62 527 ILE A C 1
ATOM 4273 O O . ILE A 1 527 ? -7.052 -9.004 31.750 1.00 95.62 527 ILE A O 1
ATOM 4277 N N . GLU A 1 528 ? -6.050 -10.949 32.302 1.00 94.38 528 GLU A N 1
ATOM 4278 C CA . GLU A 1 528 ? -4.760 -10.770 31.655 1.00 94.38 528 GLU A CA 1
ATOM 4279 C C . GLU A 1 528 ? -4.323 -12.152 31.191 1.00 94.38 528 GLU A C 1
ATOM 4281 O O . GLU A 1 528 ? -4.080 -13.042 32.006 1.00 94.38 528 GLU A O 1
ATOM 4286 N N . LYS A 1 529 ? -4.331 -12.361 29.875 1.00 91.81 529 LYS A N 1
ATOM 4287 C CA . LYS A 1 529 ? -3.897 -13.621 29.265 1.00 91.81 529 LYS A CA 1
ATOM 4288 C C . LYS A 1 529 ? -2.427 -13.546 28.909 1.00 91.81 529 LYS A C 1
ATOM 4290 O O . LYS A 1 529 ? -1.889 -12.463 28.725 1.00 91.81 529 LYS A O 1
ATOM 4295 N N . SER A 1 530 ? -1.776 -14.693 28.785 1.00 86.25 530 SER A N 1
ATOM 4296 C CA . SER A 1 530 ? -0.430 -14.755 28.217 1.00 86.25 530 SER A CA 1
ATOM 4297 C C . SER A 1 530 ? -0.433 -14.355 26.739 1.00 86.25 530 SER A C 1
ATOM 4299 O O . SER A 1 530 ? -1.473 -14.398 26.086 1.00 86.25 530 SER A O 1
ATOM 4301 N N . LEU A 1 531 ? 0.743 -13.989 26.223 1.00 85.31 531 LEU A N 1
ATOM 4302 C CA . LEU A 1 531 ? 0.958 -13.731 24.799 1.00 85.31 531 LEU A CA 1
ATOM 4303 C C . LEU A 1 531 ? 0.639 -14.987 23.980 1.00 85.31 531 LEU A C 1
ATOM 4305 O O . LEU A 1 531 ? 1.228 -16.048 24.230 1.00 85.31 531 LEU A O 1
ATOM 4309 N N . VAL A 1 532 ? -0.245 -14.851 22.995 1.00 84.56 532 VAL A N 1
ATOM 4310 C CA . VAL A 1 532 ? -0.720 -15.969 22.174 1.00 84.56 532 VAL A CA 1
ATOM 4311 C C . VAL A 1 532 ? -0.285 -15.840 20.708 1.00 84.56 532 VAL A C 1
ATOM 4313 O O . VAL A 1 532 ? 0.062 -16.839 20.083 1.00 84.56 532 VAL A O 1
ATOM 4316 N N . ILE A 1 533 ? -0.208 -14.622 20.166 1.00 88.38 533 ILE A N 1
ATOM 4317 C CA . ILE A 1 533 ? 0.172 -14.357 18.775 1.00 88.38 533 ILE A CA 1
ATOM 4318 C C . ILE A 1 533 ? 1.694 -14.181 18.688 1.00 88.38 533 ILE A C 1
ATOM 4320 O O . ILE A 1 533 ? 2.240 -13.097 18.884 1.00 88.38 533 ILE A O 1
ATOM 4324 N N . ARG A 1 534 ? 2.403 -15.272 18.378 1.00 86.00 534 ARG A N 1
ATOM 4325 C CA . ARG A 1 534 ? 3.877 -15.279 18.261 1.00 86.00 534 ARG A CA 1
ATOM 4326 C C . ARG A 1 534 ? 4.399 -15.208 16.827 1.00 86.00 534 ARG A C 1
ATOM 4328 O O . ARG A 1 534 ? 5.567 -14.900 16.627 1.00 86.00 534 ARG A O 1
ATOM 4335 N N . ASP A 1 535 ? 3.556 -15.503 15.845 1.00 85.56 535 ASP A N 1
ATOM 4336 C CA . ASP A 1 535 ? 3.910 -15.596 14.423 1.00 85.56 535 ASP A CA 1
ATOM 4337 C C . ASP A 1 535 ? 3.488 -14.360 13.605 1.00 85.56 535 ASP A C 1
ATOM 4339 O O . ASP A 1 535 ? 3.616 -14.357 12.383 1.00 85.56 535 ASP A O 1
ATOM 4343 N N . TRP A 1 536 ? 3.025 -13.285 14.254 1.00 89.69 536 TRP A N 1
ATOM 4344 C CA . TRP A 1 536 ? 2.810 -11.998 13.593 1.00 89.69 536 TRP A CA 1
ATOM 4345 C C . TRP A 1 536 ? 4.138 -11.245 13.437 1.00 89.69 536 TRP A C 1
ATOM 4347 O O . TRP A 1 536 ? 4.658 -10.652 14.382 1.00 89.69 536 TRP A O 1
ATOM 4357 N N . LEU A 1 537 ? 4.683 -11.247 12.219 1.00 87.94 537 LEU A N 1
ATOM 4358 C CA . LEU A 1 537 ? 6.020 -10.713 11.918 1.00 87.94 537 LEU A CA 1
ATOM 4359 C C . LEU A 1 537 ? 6.056 -9.196 11.661 1.00 87.94 537 LEU A C 1
ATOM 4361 O O . LEU A 1 537 ? 7.117 -8.627 11.428 1.00 87.94 537 LEU A O 1
ATOM 4365 N N . PHE A 1 538 ? 4.912 -8.512 11.712 1.00 89.00 538 PHE A N 1
ATOM 4366 C CA . PHE A 1 538 ? 4.774 -7.127 11.242 1.00 89.00 538 PHE A CA 1
ATOM 4367 C C . PHE A 1 538 ? 4.789 -6.106 12.390 1.00 89.00 538 PHE A C 1
ATOM 4369 O O . PHE A 1 538 ? 4.150 -5.052 12.325 1.00 89.00 538 PHE A O 1
ATOM 4376 N N . GLY A 1 539 ? 5.507 -6.426 13.468 1.00 92.44 539 GLY A N 1
ATOM 4377 C CA . GLY A 1 539 ? 5.675 -5.583 14.651 1.00 92.44 539 GLY A CA 1
ATOM 4378 C C . GLY A 1 539 ? 4.577 -5.742 15.705 1.00 92.44 539 GLY A C 1
ATOM 4379 O O . GLY A 1 539 ? 3.669 -6.553 15.580 1.00 92.44 539 GLY A O 1
ATOM 4380 N N . ARG A 1 540 ? 4.645 -4.953 16.784 1.00 94.00 540 ARG A N 1
ATOM 4381 C CA . ARG A 1 540 ? 3.737 -5.113 17.934 1.00 94.00 540 ARG A CA 1
ATOM 4382 C C . ARG A 1 540 ? 2.291 -4.741 17.586 1.00 94.00 540 ARG A C 1
ATOM 4384 O O . ARG A 1 540 ? 2.034 -3.608 17.177 1.00 94.00 540 ARG A O 1
ATOM 4391 N N . ILE A 1 541 ? 1.366 -5.666 17.841 1.00 95.75 541 ILE A N 1
ATOM 4392 C CA . ILE A 1 541 ? -0.083 -5.483 17.685 1.00 95.75 541 ILE A CA 1
ATOM 4393 C C . ILE A 1 541 ? -0.607 -4.446 18.691 1.00 95.75 541 ILE A C 1
ATOM 4395 O O . ILE A 1 541 ? -0.277 -4.480 19.879 1.00 95.75 541 ILE A O 1
ATOM 4399 N N . ARG A 1 542 ? -1.438 -3.514 18.216 1.00 96.31 542 ARG A N 1
ATOM 4400 C CA . ARG A 1 542 ? -2.072 -2.448 19.006 1.00 96.31 542 ARG A CA 1
ATOM 4401 C C . ARG A 1 542 ? -3.552 -2.350 18.664 1.00 96.31 542 ARG A C 1
ATOM 4403 O O . ARG A 1 542 ? -3.921 -2.424 17.491 1.00 96.31 542 ARG A O 1
ATOM 4410 N N . ALA A 1 543 ? -4.398 -2.161 19.678 1.00 96.06 543 ALA A N 1
ATOM 4411 C CA . ALA A 1 543 ? -5.833 -2.041 19.446 1.00 96.06 543 ALA A CA 1
ATOM 4412 C C . ALA A 1 543 ? -6.148 -0.790 18.621 1.00 96.06 543 ALA A C 1
ATOM 4414 O O . ALA A 1 543 ? -5.485 0.243 18.732 1.00 96.06 543 ALA A O 1
ATOM 4415 N N . SER A 1 544 ? -7.147 -0.895 17.751 1.00 95.50 544 SER A N 1
ATOM 4416 C CA . SER A 1 544 ? -7.430 0.171 16.802 1.00 95.50 544 SER A CA 1
ATOM 4417 C C . SER A 1 544 ? -8.923 0.437 16.698 1.00 95.50 544 SER A C 1
ATOM 4419 O O . SER A 1 544 ? -9.357 1.495 17.138 1.00 95.50 544 SER A O 1
ATOM 4421 N N . THR A 1 545 ? -9.735 -0.516 16.244 1.00 98.38 545 THR A N 1
ATOM 4422 C CA . THR A 1 545 ? -11.200 -0.359 16.273 1.00 98.38 545 THR A CA 1
ATOM 4423 C C . THR A 1 545 ? -11.795 -0.832 17.594 1.00 98.38 545 THR A C 1
ATOM 4425 O O . THR A 1 545 ? -11.269 -1.747 18.231 1.00 98.38 545 THR A O 1
ATOM 4428 N N . ASN A 1 546 ? -12.941 -0.271 17.975 1.00 98.31 546 ASN A N 1
ATOM 4429 C CA . ASN A 1 546 ? -13.767 -0.869 19.022 1.00 98.31 546 ASN A CA 1
ATOM 4430 C C . ASN A 1 546 ? -14.298 -2.240 18.549 1.00 98.31 546 ASN A C 1
ATOM 4432 O O . ASN A 1 546 ? -14.706 -2.344 17.389 1.00 98.31 546 ASN A O 1
ATOM 4436 N N . PRO A 1 547 ? -14.272 -3.290 19.395 1.00 98.44 547 PRO A N 1
ATOM 4437 C CA . PRO A 1 547 ? -14.799 -4.597 19.025 1.00 98.44 547 PRO A CA 1
ATOM 4438 C C . PRO A 1 547 ? -16.276 -4.556 18.625 1.00 98.44 547 PRO A C 1
ATOM 4440 O O . PRO A 1 547 ? -17.091 -3.934 19.307 1.00 98.44 547 PRO A O 1
ATOM 4443 N N . ILE A 1 548 ? -16.627 -5.283 17.565 1.00 97.94 548 ILE A N 1
ATOM 4444 C CA . ILE A 1 548 ? -18.015 -5.513 17.145 1.00 97.94 548 ILE A CA 1
ATOM 4445 C C . ILE A 1 548 ? -18.360 -6.994 17.255 1.00 97.94 548 ILE A C 1
ATOM 4447 O O . ILE A 1 548 ? -17.526 -7.852 16.977 1.00 97.94 548 ILE A O 1
ATOM 4451 N N . PHE A 1 549 ? -19.585 -7.313 17.659 1.00 97.81 549 PHE A N 1
ATOM 4452 C CA . PHE A 1 549 ? -20.026 -8.701 17.766 1.00 97.81 549 PHE A CA 1
ATOM 4453 C C . PHE A 1 549 ? -20.501 -9.236 16.407 1.00 97.81 549 PHE A C 1
ATOM 4455 O O . PHE A 1 549 ? -21.330 -8.612 15.741 1.00 97.81 549 PHE A O 1
ATOM 4462 N N . ILE A 1 550 ? -19.985 -10.395 15.996 1.00 97.75 550 ILE A N 1
ATOM 4463 C CA . ILE A 1 550 ? -20.330 -11.077 14.746 1.00 97.75 550 ILE A CA 1
ATOM 4464 C C . ILE A 1 550 ? -21.195 -12.295 15.073 1.00 97.75 550 ILE A C 1
ATOM 4466 O O . ILE A 1 550 ? -20.717 -13.302 15.596 1.00 97.75 550 ILE A O 1
ATOM 4470 N N . ASN A 1 551 ? -22.488 -12.199 14.762 1.00 95.38 551 ASN A N 1
ATOM 4471 C CA . ASN A 1 551 ? -23.488 -13.205 15.130 1.00 95.38 551 ASN A CA 1
ATOM 4472 C C . ASN A 1 551 ? -23.217 -14.594 14.523 1.00 95.38 551 ASN A C 1
ATOM 4474 O O . ASN A 1 551 ? -23.458 -15.599 15.187 1.00 95.38 551 ASN A O 1
ATOM 4478 N N . GLU A 1 552 ? -22.704 -14.657 13.293 1.00 92.94 552 GLU A N 1
ATOM 4479 C CA . GLU A 1 552 ? -22.458 -15.892 12.533 1.00 92.94 552 GLU A CA 1
ATOM 4480 C C . GLU A 1 552 ? -21.478 -16.819 13.247 1.00 92.94 552 GLU A C 1
ATOM 4482 O O . GLU A 1 552 ? -21.673 -18.031 13.261 1.00 92.94 552 GLU A O 1
ATOM 4487 N N . CYS A 1 553 ? -20.438 -16.245 13.854 1.00 94.44 553 CYS A N 1
ATOM 4488 C CA . CYS A 1 553 ? -19.413 -16.985 14.583 1.00 94.44 553 CYS A CA 1
ATOM 4489 C C . CYS A 1 553 ? -19.488 -16.792 16.103 1.00 94.44 553 CYS A C 1
ATOM 4491 O O . CYS A 1 553 ? -18.687 -17.383 16.820 1.00 94.44 553 CYS A O 1
ATOM 4493 N N . LYS A 1 554 ? -20.445 -15.995 16.605 1.00 96.81 554 LYS A N 1
ATOM 4494 C CA . LYS A 1 554 ? -20.621 -15.659 18.031 1.00 96.81 554 LYS A CA 1
ATOM 4495 C C . LYS A 1 554 ? -19.324 -15.174 18.700 1.00 96.81 554 LYS A C 1
ATOM 4497 O O . LYS A 1 554 ? -19.053 -15.497 19.856 1.00 96.81 554 LYS A O 1
ATOM 4502 N N . ARG A 1 555 ? -18.521 -14.409 17.960 1.00 97.81 555 ARG A N 1
ATOM 4503 C CA . ARG A 1 555 ? -17.217 -13.871 18.378 1.00 97.81 555 ARG A CA 1
ATOM 4504 C C . ARG A 1 555 ? -17.190 -12.358 18.162 1.00 97.81 555 ARG A C 1
ATOM 4506 O O . ARG A 1 555 ? -17.950 -11.815 17.361 1.00 97.81 555 ARG A O 1
ATOM 4513 N N . TYR A 1 556 ? -16.310 -11.675 18.875 1.00 98.50 556 TYR A N 1
ATOM 4514 C CA . TYR A 1 556 ? -16.012 -10.265 18.668 1.00 98.50 556 TYR A CA 1
ATOM 4515 C C . TYR A 1 556 ? -14.903 -10.109 17.636 1.00 98.50 556 TYR A C 1
ATOM 4517 O O . TYR A 1 556 ? -13.867 -10.756 17.745 1.00 98.50 556 TYR A O 1
ATOM 4525 N N . LEU A 1 557 ? -15.105 -9.219 16.671 1.00 98.38 557 LEU A N 1
ATOM 4526 C CA . LEU A 1 557 ? -14.125 -8.826 15.669 1.00 98.38 557 LEU A CA 1
ATOM 4527 C C . LEU A 1 557 ? -13.533 -7.471 16.032 1.00 98.38 557 LEU A C 1
ATOM 4529 O O . LEU A 1 557 ? -14.263 -6.529 16.345 1.00 98.38 557 LEU A O 1
ATOM 4533 N N . THR A 1 558 ? -12.212 -7.351 15.940 1.00 98.44 558 THR A N 1
ATOM 4534 C CA . THR A 1 558 ? -11.535 -6.055 15.988 1.00 98.44 558 THR A CA 1
ATOM 4535 C C . THR A 1 558 ? -10.386 -6.000 14.989 1.00 98.44 558 THR A C 1
ATOM 4537 O O . THR A 1 558 ? -9.650 -6.970 14.802 1.00 98.44 558 THR A O 1
ATOM 4540 N N . PHE A 1 559 ? -10.241 -4.848 14.342 1.00 98.50 559 PHE A N 1
ATOM 4541 C CA . PHE A 1 559 ? -9.064 -4.503 13.569 1.00 98.50 559 PHE A CA 1
ATOM 4542 C C . PHE A 1 559 ? -8.002 -3.896 14.481 1.00 98.50 559 PHE A C 1
ATOM 4544 O O . PHE A 1 559 ? -8.274 -3.066 15.359 1.00 98.50 559 PHE A O 1
ATOM 4551 N N . PHE A 1 560 ? -6.766 -4.289 14.222 1.00 98.12 560 PHE A N 1
ATOM 4552 C CA . PHE A 1 560 ? -5.589 -3.811 14.919 1.00 98.12 560 PHE A CA 1
ATOM 4553 C C . PHE A 1 560 ? -4.606 -3.205 13.923 1.00 98.12 560 PHE A C 1
ATOM 4555 O O . PHE A 1 560 ? -4.689 -3.441 12.716 1.00 98.12 560 PHE A O 1
ATOM 4562 N N . HIS A 1 561 ? -3.657 -2.433 14.435 1.00 98.00 561 HIS A N 1
ATOM 4563 C CA . HIS A 1 561 ? -2.513 -1.996 13.647 1.00 98.00 561 HIS A CA 1
ATOM 4564 C C . HIS A 1 561 ? -1.207 -2.420 14.313 1.00 98.00 561 HIS A C 1
ATOM 4566 O O . HIS A 1 561 ? -1.131 -2.623 15.527 1.00 98.00 561 HIS A O 1
ATOM 4572 N N . SER A 1 562 ? -0.164 -2.523 13.509 1.00 96.75 562 SER A N 1
ATOM 4573 C CA . SER A 1 562 ? 1.218 -2.689 13.946 1.00 96.75 562 SER A CA 1
ATOM 4574 C C . SER A 1 562 ? 2.125 -1.860 13.041 1.00 96.75 562 SER A C 1
ATOM 4576 O O . SER A 1 562 ? 1.657 -1.228 12.094 1.00 96.75 562 SER A O 1
ATOM 4578 N N . HIS A 1 563 ? 3.417 -1.800 13.348 1.00 95.56 563 HIS A N 1
ATOM 4579 C CA . HIS A 1 563 ? 4.376 -1.163 12.455 1.00 95.56 563 HIS A CA 1
ATOM 4580 C C . HIS A 1 563 ? 5.761 -1.785 12.588 1.00 95.56 563 HIS A C 1
ATOM 4582 O O . HIS A 1 563 ? 6.133 -2.273 13.657 1.00 95.56 563 HIS A O 1
ATOM 4588 N N . LEU A 1 564 ? 6.525 -1.683 11.507 1.00 89.12 564 LEU A N 1
ATOM 4589 C CA . LEU A 1 564 ? 7.967 -1.900 11.471 1.00 89.12 564 LEU A CA 1
ATOM 4590 C C . LEU A 1 564 ? 8.659 -0.579 11.129 1.00 89.12 564 LEU A C 1
ATOM 4592 O O . LEU A 1 564 ? 8.033 0.341 10.599 1.00 89.12 564 LEU A O 1
ATOM 4596 N N . VAL A 1 565 ? 9.950 -0.481 11.431 1.00 86.88 565 VAL A N 1
ATOM 4597 C CA . VAL A 1 565 ? 10.783 0.643 10.988 1.00 86.88 565 VAL A CA 1
ATOM 4598 C C . VAL A 1 565 ? 11.582 0.170 9.780 1.00 86.88 565 VAL A C 1
ATOM 4600 O O . VAL A 1 565 ? 12.303 -0.825 9.853 1.00 86.88 565 VAL A O 1
ATOM 4603 N N . THR A 1 566 ? 11.424 0.845 8.650 1.00 77.19 566 THR A N 1
ATOM 4604 C CA . THR A 1 566 ? 12.172 0.561 7.424 1.00 77.19 566 THR A CA 1
ATOM 4605 C C . THR A 1 566 ? 13.648 0.935 7.590 1.00 77.19 566 THR A C 1
ATOM 4607 O O . THR A 1 566 ? 14.041 1.649 8.515 1.00 77.19 566 THR A O 1
ATOM 4610 N N . THR A 1 567 ? 14.502 0.473 6.678 1.00 71.12 567 THR A N 1
ATOM 4611 C CA . THR A 1 567 ? 15.944 0.779 6.695 1.00 71.12 567 THR A CA 1
ATOM 4612 C C . THR A 1 567 ? 16.278 2.268 6.576 1.00 71.12 567 THR A C 1
ATOM 4614 O O . THR A 1 567 ? 17.354 2.674 7.000 1.00 71.12 567 THR A O 1
ATOM 4617 N N . ASP A 1 568 ? 15.377 3.080 6.023 1.00 71.50 568 ASP A N 1
ATOM 4618 C CA . ASP A 1 568 ? 15.480 4.543 5.949 1.00 71.50 568 ASP A CA 1
ATOM 4619 C C . ASP A 1 568 ? 14.825 5.267 7.142 1.00 71.50 568 ASP A C 1
ATOM 4621 O O . ASP A 1 568 ? 14.706 6.491 7.130 1.00 71.50 568 ASP A O 1
ATOM 4625 N N . GLY A 1 569 ? 14.440 4.535 8.194 1.00 80.38 569 GLY A N 1
ATOM 4626 C CA . GLY A 1 569 ? 13.916 5.098 9.441 1.00 80.38 569 GLY A CA 1
ATOM 4627 C C . GLY A 1 569 ? 12.434 5.481 9.400 1.00 80.38 569 GLY A C 1
ATOM 4628 O O . GLY A 1 569 ? 11.948 6.117 10.334 1.00 80.38 569 GLY A O 1
ATOM 4629 N N . ILE A 1 570 ? 11.700 5.101 8.352 1.00 83.44 570 ILE A N 1
ATOM 4630 C CA . ILE A 1 570 ? 10.270 5.393 8.210 1.00 83.44 570 ILE A CA 1
ATOM 4631 C C . ILE A 1 570 ? 9.458 4.306 8.920 1.00 83.44 570 ILE A C 1
ATOM 4633 O O . ILE A 1 570 ? 9.698 3.109 8.767 1.00 83.44 570 ILE A O 1
ATOM 4637 N N . ARG A 1 571 ? 8.449 4.698 9.702 1.00 90.12 571 ARG A N 1
ATOM 4638 C CA . ARG A 1 571 ? 7.502 3.727 10.270 1.00 90.12 571 ARG A CA 1
ATOM 4639 C C . ARG A 1 571 ? 6.515 3.269 9.202 1.00 90.12 571 ARG A C 1
ATOM 4641 O O . ARG A 1 571 ? 5.698 4.062 8.749 1.00 90.12 571 ARG A O 1
ATOM 4648 N N . GLN A 1 572 ? 6.555 1.995 8.840 1.00 92.50 572 GLN A N 1
ATOM 4649 C CA . GLN A 1 572 ? 5.599 1.367 7.935 1.00 92.50 572 GLN A CA 1
ATOM 4650 C C . GLN A 1 572 ? 4.500 0.696 8.756 1.00 92.50 572 GLN A C 1
ATOM 4652 O O . GLN A 1 572 ? 4.781 -0.246 9.496 1.00 92.50 572 GLN A O 1
ATOM 4657 N N . TYR A 1 573 ? 3.264 1.182 8.641 1.00 95.06 573 TYR A N 1
ATOM 4658 C CA . TYR A 1 573 ? 2.123 0.616 9.358 1.00 95.06 573 TYR A CA 1
ATOM 4659 C C . TYR A 1 573 ? 1.423 -0.485 8.561 1.00 95.06 573 TYR A C 1
ATOM 4661 O O . TYR A 1 573 ? 1.297 -0.430 7.335 1.00 95.06 573 TYR A O 1
ATOM 4669 N N . PHE A 1 574 ? 0.928 -1.463 9.311 1.00 95.38 574 PHE A N 1
ATOM 4670 C CA . PHE A 1 574 ? 0.202 -2.626 8.827 1.00 95.38 574 PHE A CA 1
ATOM 4671 C C . PHE A 1 574 ? -1.126 -2.733 9.566 1.00 95.38 574 PHE A C 1
ATOM 4673 O O . PHE A 1 574 ? -1.202 -2.440 10.761 1.00 95.38 574 PHE A O 1
ATOM 4680 N N . LEU A 1 575 ? -2.156 -3.180 8.860 1.00 97.06 575 LEU A N 1
ATOM 4681 C CA . LEU A 1 575 ? -3.503 -3.369 9.374 1.00 97.06 575 LEU A CA 1
ATOM 4682 C C . LEU A 1 575 ? -3.834 -4.863 9.359 1.00 97.06 575 LEU A C 1
ATOM 4684 O O . LEU A 1 575 ? -3.776 -5.499 8.307 1.00 97.06 575 LEU A O 1
ATOM 4688 N N . GLY A 1 576 ? -4.188 -5.413 10.518 1.00 97.44 576 GLY A N 1
ATOM 4689 C CA . GLY A 1 576 ? -4.644 -6.796 10.672 1.00 97.44 576 GLY A CA 1
ATOM 4690 C C . GLY A 1 576 ? -6.005 -6.880 11.362 1.00 97.44 576 GLY A C 1
ATOM 4691 O O . GLY A 1 576 ? -6.574 -5.866 11.776 1.00 97.44 576 GLY A O 1
ATOM 4692 N N . LEU A 1 577 ? -6.539 -8.092 11.492 1.00 97.62 577 LEU A N 1
ATOM 4693 C CA . LEU A 1 577 ? -7.763 -8.348 12.252 1.00 97.62 577 LEU A CA 1
ATOM 4694 C C . LEU A 1 577 ? -7.637 -9.579 13.144 1.00 97.62 577 LEU A C 1
ATOM 4696 O O . LEU A 1 577 ? -6.854 -10.486 12.863 1.00 97.62 577 LEU A O 1
ATOM 4700 N N . LEU A 1 578 ? -8.445 -9.624 14.198 1.00 98.00 578 LEU A N 1
ATOM 4701 C CA . LEU A 1 578 ? -8.590 -10.806 15.038 1.00 98.00 578 LEU A CA 1
ATOM 4702 C C . LEU A 1 578 ? -10.031 -11.011 15.505 1.00 98.00 578 LEU A C 1
ATOM 4704 O O . LEU A 1 578 ? -10.828 -10.067 15.552 1.00 98.00 578 LEU A O 1
ATOM 4708 N N . LEU A 1 579 ? -10.335 -12.257 15.862 1.00 98.06 579 LEU A N 1
ATOM 4709 C CA . LEU A 1 579 ? -11.549 -12.680 16.543 1.00 98.06 579 LEU A CA 1
ATOM 4710 C C . LEU A 1 579 ? -11.233 -13.128 17.967 1.00 98.06 579 LEU A C 1
ATOM 4712 O O . LEU A 1 579 ? -10.273 -13.868 18.199 1.00 98.06 579 LEU A O 1
ATOM 4716 N N . PHE A 1 580 ? -12.093 -12.768 18.913 1.00 97.88 580 PHE A N 1
ATOM 4717 C CA . PHE A 1 580 ? -12.064 -13.327 20.261 1.00 97.88 580 PHE A CA 1
ATOM 4718 C C . PHE A 1 580 ? -13.456 -13.707 20.767 1.00 97.88 580 PHE A C 1
ATOM 4720 O O . PHE A 1 580 ? -14.462 -13.126 20.365 1.00 97.88 580 PHE A O 1
ATOM 4727 N N . ASP A 1 581 ? -13.526 -14.707 21.639 1.00 97.12 581 ASP A N 1
ATOM 4728 C CA . ASP A 1 581 ? -14.789 -15.211 22.185 1.00 97.12 581 ASP A CA 1
ATOM 4729 C C . ASP A 1 581 ? -15.297 -14.405 23.401 1.00 97.12 581 ASP A C 1
ATOM 4731 O O . ASP A 1 581 ? -14.723 -13.396 23.819 1.00 97.12 581 ASP A O 1
ATOM 4735 N N . ASN A 1 582 ? -16.397 -14.860 24.002 1.00 96.50 582 ASN A N 1
ATOM 4736 C CA . ASN A 1 582 ? -17.001 -14.225 25.178 1.00 96.50 582 ASN A CA 1
ATOM 4737 C C . ASN A 1 582 ? -16.135 -14.270 26.450 1.00 96.50 582 ASN A C 1
ATOM 4739 O O . ASN A 1 582 ? -16.433 -13.544 27.403 1.00 96.50 582 ASN A O 1
ATOM 4743 N N . GLU A 1 583 ? -15.093 -15.096 26.467 1.00 96.12 583 GLU A N 1
ATOM 4744 C CA . GLU A 1 583 ? -14.108 -15.223 27.542 1.00 96.12 583 GLU A CA 1
ATOM 4745 C C . GLU A 1 583 ? -12.801 -14.488 27.202 1.00 96.12 583 GLU A C 1
ATOM 4747 O O . GLU A 1 583 ? -11.807 -14.614 27.922 1.00 96.12 583 GLU A O 1
ATOM 4752 N N . PHE A 1 584 ? -12.782 -13.713 26.112 1.00 96.88 584 PHE A N 1
ATOM 4753 C CA . PHE A 1 584 ? -11.618 -12.994 25.590 1.00 96.88 584 PHE A CA 1
ATOM 4754 C C . PHE A 1 584 ? -10.483 -13.917 25.130 1.00 96.88 584 PHE A C 1
ATOM 4756 O O . PHE A 1 584 ? -9.312 -13.549 25.212 1.00 96.88 584 PHE A O 1
ATOM 4763 N N . ASN A 1 585 ? -10.759 -15.168 24.744 1.00 95.56 585 ASN A N 1
ATOM 4764 C CA . ASN A 1 585 ? -9.761 -16.012 24.079 1.00 95.56 585 ASN A CA 1
ATOM 4765 C C . ASN A 1 585 ? -9.625 -15.521 22.642 1.00 95.56 585 ASN A C 1
ATOM 4767 O O . ASN A 1 585 ? -10.630 -15.447 21.940 1.00 95.56 585 ASN A O 1
ATOM 4771 N N . ILE A 1 586 ? -8.408 -15.195 22.202 1.00 96.31 586 ILE A N 1
ATOM 4772 C CA . ILE A 1 586 ? -8.148 -14.961 20.779 1.00 96.31 586 ILE A CA 1
ATOM 4773 C C . ILE A 1 586 ? -8.335 -16.304 20.072 1.00 96.31 586 ILE A C 1
ATOM 4775 O O . ILE A 1 586 ? -7.650 -17.277 20.381 1.00 96.31 586 ILE A O 1
ATOM 4779 N N . THR A 1 587 ? -9.303 -16.348 19.168 1.00 95.81 587 THR A N 1
ATOM 4780 C CA . THR A 1 587 ? -9.734 -17.569 18.468 1.00 95.81 587 THR A CA 1
ATOM 4781 C C . THR A 1 587 ? -9.155 -17.637 17.067 1.00 95.81 587 THR A C 1
ATOM 4783 O O . THR A 1 587 ? -8.746 -18.706 16.625 1.00 95.81 587 THR A O 1
ATOM 4786 N N . ASP A 1 588 ? -9.031 -16.490 16.402 1.00 95.75 588 ASP A N 1
ATOM 4787 C CA . ASP A 1 588 ? -8.472 -16.387 15.062 1.00 95.75 588 ASP A CA 1
ATOM 4788 C C . ASP A 1 588 ? -7.822 -15.016 14.881 1.00 95.75 588 ASP A C 1
ATOM 4790 O O . ASP A 1 588 ? -8.217 -14.037 15.515 1.00 95.75 588 ASP A O 1
ATOM 4794 N N . TYR A 1 589 ? -6.847 -14.921 13.986 1.00 96.56 589 TYR A N 1
ATOM 4795 C CA . TYR A 1 589 ? -6.259 -13.651 13.562 1.00 96.56 589 TYR A CA 1
ATOM 4796 C C . TYR A 1 589 ? -5.683 -13.781 12.152 1.00 96.56 589 TYR A C 1
ATOM 4798 O O . TYR A 1 589 ? -5.427 -14.881 11.650 1.00 96.56 589 TYR A O 1
ATOM 4806 N N . SER A 1 590 ? -5.513 -12.643 11.488 1.00 94.44 590 SER A N 1
ATOM 4807 C CA . SER A 1 590 ? -4.809 -12.565 10.213 1.00 94.44 590 SER A CA 1
ATOM 4808 C C . SER A 1 590 ? -3.318 -12.810 10.454 1.00 94.44 590 SER A C 1
ATOM 4810 O O . SER A 1 590 ? -2.712 -12.081 11.237 1.00 94.44 590 SER A O 1
ATOM 4812 N N . LYS A 1 591 ? -2.713 -13.799 9.787 1.00 89.75 591 LYS A N 1
ATOM 4813 C CA . LYS A 1 591 ? -1.262 -14.070 9.895 1.00 89.75 591 LYS A CA 1
ATOM 4814 C C . LYS A 1 591 ? -0.402 -13.107 9.079 1.00 89.75 591 LYS A C 1
ATOM 4816 O O . LYS A 1 591 ? 0.768 -12.899 9.381 1.00 89.75 591 LYS A O 1
ATOM 4821 N N . THR A 1 592 ? -1.003 -12.504 8.063 1.00 89.50 592 THR A N 1
ATOM 4822 C CA . THR A 1 592 ? -0.419 -11.460 7.224 1.00 89.50 592 THR A CA 1
ATOM 4823 C C . THR A 1 592 ? -1.277 -10.196 7.316 1.00 89.50 592 THR A C 1
ATOM 4825 O O . THR A 1 592 ? -2.466 -10.295 7.632 1.00 89.50 592 THR A O 1
ATOM 4828 N N . PRO A 1 593 ? -0.725 -9.003 7.040 1.00 93.56 593 PRO A N 1
ATOM 4829 C CA . PRO A 1 593 ? -1.501 -7.782 6.957 1.00 93.56 593 PRO A CA 1
ATOM 4830 C C . PRO A 1 593 ? -2.615 -7.932 5.933 1.00 93.56 593 PRO A C 1
ATOM 4832 O O . PRO A 1 593 ? -2.386 -8.397 4.818 1.00 93.56 593 PRO A O 1
ATOM 4835 N N . LEU A 1 594 ? -3.812 -7.499 6.310 1.00 92.06 594 LEU A N 1
ATOM 4836 C CA . LEU A 1 594 ? -4.894 -7.296 5.354 1.00 92.06 594 LEU A CA 1
ATOM 4837 C C . LEU A 1 594 ? -4.577 -6.127 4.439 1.00 92.06 594 LEU A C 1
ATOM 4839 O O . LEU A 1 594 ? -4.836 -6.194 3.240 1.00 92.06 594 LEU A O 1
ATOM 4843 N N . PHE A 1 595 ? -4.048 -5.060 5.045 1.00 93.12 595 PHE A N 1
ATOM 4844 C CA . PHE A 1 595 ? -3.686 -3.841 4.351 1.00 93.12 595 PHE A CA 1
ATOM 4845 C C . PHE A 1 595 ? -2.342 -3.314 4.837 1.00 93.12 595 PHE A C 1
ATOM 4847 O O . PHE A 1 595 ? -1.991 -3.405 6.017 1.00 93.12 595 PHE A O 1
ATOM 4854 N N . VAL A 1 596 ? -1.605 -2.721 3.912 1.00 91.38 596 VAL A N 1
ATOM 4855 C CA . VAL A 1 596 ? -0.308 -2.090 4.128 1.00 91.38 596 VAL A CA 1
ATOM 4856 C C . VAL A 1 596 ? -0.399 -0.653 3.633 1.00 91.38 596 VAL A C 1
ATOM 4858 O O . VAL A 1 596 ? -1.006 -0.392 2.591 1.00 91.38 596 VAL A O 1
ATOM 4861 N N . SER A 1 597 ? 0.151 0.300 4.384 1.00 86.44 597 SER A N 1
ATOM 4862 C CA . SER A 1 597 ? 0.086 1.703 3.976 1.00 86.44 597 SER A CA 1
ATOM 4863 C C . SER A 1 597 ? 0.879 1.954 2.699 1.00 86.44 597 SER A C 1
ATOM 4865 O O . SER A 1 597 ? 1.952 1.387 2.489 1.00 86.44 597 SER A O 1
ATOM 4867 N N . THR A 1 598 ? 0.365 2.845 1.854 1.00 79.44 598 THR A N 1
ATOM 4868 C CA . THR A 1 598 ? 1.114 3.336 0.699 1.00 79.44 598 THR A CA 1
ATOM 4869 C C . THR A 1 598 ? 2.175 4.327 1.139 1.00 79.44 598 THR A C 1
ATOM 4871 O O . THR A 1 598 ? 1.851 5.264 1.872 1.00 79.44 598 THR A O 1
ATOM 4874 N N . PRO A 1 599 ? 3.408 4.205 0.646 1.00 73.31 599 PRO A N 1
ATOM 4875 C CA . PRO A 1 599 ? 4.462 5.152 0.944 1.00 73.31 599 PRO A CA 1
ATOM 4876 C C . PRO A 1 599 ? 4.105 6.570 0.524 1.00 73.31 599 PRO A C 1
ATOM 4878 O O . PRO A 1 599 ? 3.569 6.803 -0.561 1.00 73.31 599 PRO A O 1
ATOM 4881 N N . HIS A 1 600 ? 4.379 7.517 1.414 1.00 62.12 600 HIS A N 1
ATOM 4882 C CA . HIS A 1 600 ? 4.128 8.922 1.145 1.00 62.12 600 HIS A CA 1
ATOM 4883 C C . HIS A 1 600 ? 5.107 9.433 0.076 1.00 62.12 600 HIS A C 1
ATOM 4885 O O . HIS A 1 600 ? 6.306 9.146 0.129 1.00 62.12 600 HIS A O 1
ATOM 4891 N N . LEU A 1 601 ? 4.603 10.193 -0.904 1.00 53.00 601 LEU A N 1
ATOM 4892 C CA . LEU A 1 601 ? 5.428 10.759 -1.981 1.00 53.00 601 LEU A CA 1
ATOM 4893 C C . LEU A 1 601 ? 6.398 11.832 -1.453 1.00 53.00 601 LEU A C 1
ATOM 4895 O O . LEU A 1 601 ? 7.495 11.999 -1.987 1.00 53.00 601 LEU A O 1
ATOM 4899 N N . GLU A 1 602 ? 6.036 12.513 -0.362 1.00 54.62 602 GLU A N 1
ATOM 4900 C CA . GLU A 1 602 ? 6.891 13.506 0.293 1.00 54.62 602 GLU A CA 1
ATOM 4901 C C . GLU A 1 602 ? 7.616 12.908 1.504 1.00 54.62 602 GLU A C 1
ATOM 4903 O O . GLU A 1 602 ? 6.989 12.433 2.452 1.00 54.62 602 GLU A O 1
ATOM 4908 N N . ARG A 1 603 ? 8.951 12.996 1.510 1.00 46.41 603 ARG A N 1
ATOM 4909 C CA . ARG A 1 603 ? 9.833 12.438 2.556 1.00 46.41 603 ARG A CA 1
ATOM 4910 C C . ARG A 1 603 ? 9.740 13.132 3.922 1.00 46.41 603 ARG A C 1
ATOM 4912 O O . ARG A 1 603 ? 10.450 12.738 4.839 1.00 46.41 603 ARG A O 1
ATOM 4919 N N . HIS A 1 604 ? 8.926 14.175 4.065 1.00 52.91 604 HIS A N 1
ATOM 4920 C CA . HIS A 1 604 ? 8.832 14.939 5.313 1.00 52.91 604 HIS A CA 1
ATOM 4921 C C . HIS A 1 604 ? 8.026 14.221 6.405 1.00 52.91 604 HIS A C 1
ATOM 4923 O O . HIS A 1 604 ? 8.037 14.651 7.556 1.00 52.91 604 HIS A O 1
ATOM 4929 N N . MET A 1 605 ? 7.359 13.114 6.071 1.00 58.59 605 MET A N 1
ATOM 4930 C CA . MET A 1 605 ? 6.626 12.301 7.032 1.00 58.59 605 MET A CA 1
ATOM 4931 C C . MET A 1 605 ? 7.465 11.126 7.542 1.00 58.59 605 MET A C 1
ATOM 4933 O O . MET A 1 605 ? 7.915 10.285 6.772 1.00 58.59 605 MET A O 1
ATOM 4937 N N . ALA A 1 606 ? 7.614 11.022 8.865 1.00 72.38 606 ALA A N 1
ATOM 4938 C CA . ALA A 1 606 ? 8.339 9.931 9.530 1.00 72.38 606 ALA A CA 1
ATOM 4939 C C . ALA A 1 606 ? 7.570 8.586 9.557 1.00 72.38 606 ALA A C 1
ATOM 4941 O O . ALA A 1 606 ? 7.966 7.650 10.261 1.00 72.38 606 ALA A O 1
ATOM 4942 N N . ALA A 1 607 ? 6.434 8.484 8.858 1.00 85.94 607 ALA A N 1
ATOM 4943 C CA . ALA A 1 607 ? 5.598 7.292 8.839 1.00 85.94 607 ALA A CA 1
ATOM 4944 C C . ALA A 1 607 ? 4.739 7.194 7.569 1.00 85.94 607 ALA A C 1
ATOM 4946 O O . ALA A 1 607 ? 4.137 8.178 7.147 1.00 85.94 607 ALA A O 1
ATOM 4947 N N . ASN A 1 608 ? 4.617 5.980 7.037 1.00 89.56 608 ASN A N 1
ATOM 4948 C CA . ASN A 1 608 ? 3.574 5.583 6.098 1.00 89.56 608 ASN A CA 1
ATOM 4949 C C . ASN A 1 608 ? 2.456 4.953 6.931 1.00 89.56 608 ASN A C 1
ATOM 4951 O O . ASN A 1 608 ? 2.636 3.848 7.459 1.00 89.56 608 ASN A O 1
ATOM 4955 N N . THR A 1 609 ? 1.317 5.623 7.093 1.00 92.50 609 THR A N 1
ATOM 4956 C CA . THR A 1 609 ? 0.267 5.185 8.028 1.00 92.50 609 THR A CA 1
ATOM 4957 C C . THR A 1 609 ? -0.962 4.636 7.307 1.00 92.50 609 THR A C 1
ATOM 4959 O O . THR A 1 609 ? -1.410 5.158 6.289 1.00 92.50 609 THR A O 1
ATOM 4962 N N . ILE A 1 610 ? -1.504 3.538 7.830 1.00 95.06 610 ILE A N 1
ATOM 4963 C CA . ILE A 1 610 ? -2.854 3.061 7.531 1.00 95.06 610 ILE A CA 1
ATOM 4964 C C . ILE A 1 610 ? -3.449 2.599 8.854 1.00 95.06 610 ILE A C 1
ATOM 4966 O O . ILE A 1 610 ? -2.948 1.665 9.479 1.00 95.06 610 ILE A O 1
ATOM 4970 N N . LEU A 1 611 ? -4.443 3.327 9.350 1.00 96.19 611 LEU A N 1
ATOM 4971 C CA . LEU A 1 611 ? -4.899 3.186 10.731 1.00 96.19 611 LEU A CA 1
ATOM 4972 C C . LEU A 1 611 ? -6.425 3.084 10.787 1.00 96.19 611 LEU A C 1
ATOM 4974 O O . LEU A 1 611 ? -7.100 4.042 10.406 1.00 96.19 611 LEU A O 1
ATOM 4978 N N . PRO A 1 612 ? -6.994 1.959 11.257 1.00 97.62 612 PRO A N 1
ATOM 4979 C CA . PRO A 1 612 ? -8.440 1.817 11.389 1.00 97.62 612 PRO A CA 1
ATOM 4980 C C . PRO A 1 612 ? -8.944 2.344 12.739 1.00 97.62 612 PRO A C 1
ATOM 4982 O O . PRO A 1 612 ? -8.376 2.021 13.781 1.00 97.62 612 PRO A O 1
ATOM 4985 N N . TYR A 1 613 ? -10.036 3.107 12.761 1.00 96.94 613 TYR A N 1
ATOM 4986 C CA . TYR A 1 613 ? -10.550 3.711 14.008 1.00 96.94 613 TYR A CA 1
ATOM 4987 C C . TYR A 1 613 ? -12.024 3.425 14.297 1.00 96.94 613 TYR A C 1
ATOM 4989 O O . TYR A 1 613 ? -12.467 3.591 15.435 1.00 96.94 613 TYR A O 1
ATOM 4997 N N . GLY A 1 614 ? -12.803 2.968 13.320 1.00 97.62 614 GLY A N 1
ATOM 4998 C CA . GLY A 1 614 ? -14.180 2.536 13.542 1.00 97.62 614 GLY A CA 1
ATOM 4999 C C . GLY A 1 614 ? -14.603 1.476 12.543 1.00 97.62 614 GLY A C 1
ATOM 5000 O O . GLY A 1 614 ? -14.132 1.449 11.410 1.00 97.62 614 GLY A O 1
ATOM 5001 N N . CYS A 1 615 ? -15.470 0.577 12.985 1.00 98.38 615 CYS A N 1
ATOM 5002 C CA . CYS A 1 615 ? -16.021 -0.478 12.155 1.00 98.38 615 CYS A CA 1
ATOM 5003 C C . CYS A 1 615 ? -17.490 -0.650 12.520 1.00 98.38 615 CYS A C 1
ATOM 5005 O O . CYS A 1 615 ? -17.820 -0.772 13.700 1.00 98.38 615 CYS A O 1
ATOM 5007 N N . ILE A 1 616 ? -18.360 -0.674 11.517 1.00 98.12 616 ILE A N 1
ATOM 5008 C CA . ILE A 1 616 ? -19.752 -1.093 11.675 1.00 98.12 616 ILE A CA 1
ATOM 5009 C C . ILE A 1 616 ? -20.069 -2.184 10.665 1.00 98.12 616 ILE A C 1
ATOM 5011 O O . ILE A 1 616 ? -19.417 -2.311 9.628 1.00 98.12 616 ILE A O 1
ATOM 5015 N N . ARG A 1 617 ? -21.097 -2.969 10.966 1.00 97.38 617 ARG A N 1
ATOM 5016 C CA . ARG A 1 617 ? -21.619 -3.965 10.043 1.00 97.38 617 ARG A CA 1
ATOM 5017 C C . ARG A 1 617 ? -22.827 -3.404 9.305 1.00 97.38 617 ARG A C 1
ATOM 5019 O O . ARG A 1 617 ? -23.783 -2.969 9.936 1.00 97.38 617 ARG A O 1
ATOM 5026 N N . GLU A 1 618 ? -22.810 -3.496 7.982 1.00 96.69 618 GLU A N 1
ATOM 5027 C CA . GLU A 1 618 ? -23.954 -3.213 7.121 1.00 96.69 618 GLU A CA 1
ATOM 5028 C C . GLU A 1 618 ? -24.272 -4.456 6.285 1.00 96.69 618 GLU A C 1
ATOM 5030 O O . GLU A 1 618 ? -23.591 -4.759 5.307 1.00 96.69 618 GLU A O 1
ATOM 5035 N N . LYS A 1 619 ? -25.329 -5.186 6.667 1.00 96.25 619 LYS A N 1
ATOM 5036 C CA . LYS A 1 619 ? -25.731 -6.451 6.025 1.00 96.25 619 LYS A CA 1
ATOM 5037 C C . LYS A 1 619 ? -24.567 -7.460 5.998 1.00 96.25 619 LYS A C 1
ATOM 5039 O O . LYS A 1 619 ? -24.118 -7.899 7.060 1.00 96.25 619 LYS A O 1
ATOM 5044 N N . ASP A 1 620 ? -24.083 -7.795 4.804 1.00 97.50 620 ASP A N 1
ATOM 5045 C CA . ASP A 1 620 ? -22.989 -8.737 4.548 1.00 97.50 620 ASP A CA 1
ATOM 5046 C C . ASP A 1 620 ? -21.628 -8.045 4.390 1.00 97.50 620 ASP A C 1
ATOM 5048 O O . ASP A 1 620 ? -20.637 -8.699 4.069 1.00 97.50 620 ASP A O 1
ATOM 5052 N N . ASN A 1 621 ? -21.566 -6.733 4.623 1.00 98.00 621 ASN A N 1
ATOM 5053 C CA . ASN A 1 621 ? -20.353 -5.936 4.522 1.00 98.00 621 ASN A CA 1
ATOM 5054 C C . ASN A 1 621 ? -19.937 -5.368 5.884 1.00 98.00 621 ASN A C 1
ATOM 5056 O O . ASN A 1 621 ? -20.756 -5.070 6.758 1.00 98.00 621 ASN A O 1
ATOM 5060 N N . LEU A 1 622 ? -18.634 -5.177 6.038 1.00 98.50 622 LEU A N 1
ATOM 5061 C CA . LEU A 1 622 ? -18.023 -4.338 7.054 1.00 98.50 622 LEU A CA 1
ATOM 5062 C C . LEU A 1 622 ? -17.735 -2.968 6.438 1.00 98.50 622 LEU A C 1
ATOM 5064 O O . LEU A 1 622 ? -17.180 -2.885 5.344 1.00 98.50 622 LEU A O 1
ATOM 5068 N N . LEU A 1 623 ? -18.092 -1.904 7.149 1.00 98.56 623 LEU A N 1
ATOM 5069 C CA . LEU A 1 623 ? -17.707 -0.535 6.825 1.00 98.56 623 LEU A CA 1
ATOM 5070 C C . LEU A 1 623 ? -16.616 -0.121 7.810 1.00 98.56 623 LEU A C 1
ATOM 5072 O O . LEU A 1 623 ? -16.897 0.140 8.980 1.00 98.56 623 LEU A O 1
ATOM 5076 N N . LEU A 1 624 ? -15.371 -0.107 7.341 1.00 98.62 624 LEU A N 1
ATOM 5077 C CA . LEU A 1 624 ? -14.176 0.162 8.136 1.00 98.62 624 LEU A CA 1
ATOM 5078 C C . LEU A 1 624 ? -13.641 1.559 7.818 1.00 98.62 624 LEU A C 1
ATOM 5080 O O . LEU A 1 624 ? -13.190 1.814 6.704 1.00 98.62 624 LEU A O 1
ATOM 5084 N N . SER A 1 625 ? -13.667 2.464 8.790 1.00 98.62 625 SER A N 1
ATOM 5085 C CA . SER A 1 625 ? -13.111 3.806 8.640 1.00 98.62 625 SER A CA 1
ATOM 5086 C C . SER A 1 625 ? -11.610 3.815 8.937 1.00 98.62 625 SER A C 1
ATOM 5088 O O . SER A 1 625 ? -11.160 3.283 9.958 1.00 98.62 625 SER A O 1
ATOM 5090 N N . ILE A 1 626 ? -10.836 4.417 8.033 1.00 97.88 626 ILE A N 1
ATOM 5091 C CA . ILE A 1 626 ? -9.370 4.403 8.051 1.00 97.88 626 ILE A CA 1
ATOM 5092 C C . ILE A 1 626 ? -8.770 5.791 7.806 1.00 97.88 626 ILE A C 1
ATOM 5094 O O . ILE A 1 626 ? -9.294 6.590 7.027 1.00 97.88 626 ILE A O 1
ATOM 5098 N N . GLY A 1 627 ? -7.647 6.064 8.468 1.00 95.88 627 GLY A N 1
ATOM 5099 C CA . GLY A 1 627 ? -6.733 7.152 8.126 1.00 95.88 627 GLY A CA 1
ATOM 5100 C C . GLY A 1 627 ? -5.622 6.642 7.210 1.00 95.88 627 GLY A C 1
ATOM 5101 O O . GLY A 1 627 ? -5.093 5.555 7.448 1.00 95.88 627 GLY A O 1
ATOM 5102 N N . ILE A 1 628 ? -5.276 7.412 6.178 1.00 92.81 628 ILE A N 1
ATOM 5103 C CA . ILE A 1 628 ? -4.180 7.115 5.246 1.00 92.81 628 ILE A CA 1
ATOM 5104 C C . ILE A 1 628 ? -3.151 8.240 5.338 1.00 92.81 628 ILE A C 1
ATOM 5106 O O . ILE A 1 628 ? -3.477 9.408 5.103 1.00 92.81 628 ILE A O 1
ATOM 5110 N N . ASN A 1 629 ? -1.916 7.864 5.668 1.00 90.81 629 ASN A N 1
ATOM 5111 C CA . ASN A 1 629 ? -0.748 8.734 5.784 1.00 90.81 629 ASN A CA 1
ATOM 5112 C C . ASN A 1 629 ? -0.992 9.996 6.613 1.00 90.81 629 ASN A C 1
ATOM 5114 O O . ASN A 1 629 ? -0.483 11.048 6.267 1.00 90.81 629 ASN A O 1
ATOM 5118 N N . ASP A 1 630 ? -1.817 9.921 7.657 1.00 91.38 630 ASP A N 1
ATOM 5119 C CA . ASP A 1 630 ? -2.207 11.052 8.510 1.00 91.38 630 ASP A CA 1
ATOM 5120 C C . ASP A 1 630 ? -2.654 12.303 7.718 1.00 91.38 630 ASP A C 1
ATOM 5122 O O . ASP A 1 630 ? -2.485 13.443 8.150 1.00 91.38 630 ASP A O 1
ATOM 5126 N N . LYS A 1 631 ? -3.226 12.092 6.526 1.00 87.75 631 LYS A N 1
ATOM 5127 C CA . LYS A 1 631 ? -3.688 13.154 5.619 1.00 87.75 631 LYS A CA 1
ATOM 5128 C C . LYS A 1 631 ? -5.131 12.967 5.193 1.00 87.75 631 LYS A C 1
ATOM 5130 O O . LYS A 1 631 ? -5.890 13.933 5.168 1.00 87.75 631 LYS A O 1
ATOM 5135 N N . ILE A 1 632 ? -5.485 11.729 4.859 1.00 89.06 632 ILE A N 1
ATOM 5136 C CA . ILE A 1 632 ? -6.739 11.394 4.189 1.00 89.06 632 ILE A CA 1
ATOM 5137 C C . ILE A 1 632 ? -7.589 10.508 5.098 1.00 89.06 632 ILE A C 1
ATOM 5139 O O . ILE A 1 632 ? -7.080 9.620 5.788 1.00 89.06 632 ILE A O 1
ATOM 5143 N N . SER A 1 633 ? -8.899 10.732 5.052 1.00 94.56 633 SER A N 1
ATOM 5144 C CA . SER A 1 633 ? -9.920 9.875 5.647 1.00 94.56 633 SER A CA 1
ATOM 5145 C C . SER A 1 633 ? -10.632 9.069 4.566 1.00 94.56 633 SER A C 1
ATOM 5147 O O . SER A 1 633 ? -11.004 9.606 3.521 1.00 94.56 633 SER A O 1
ATOM 5149 N N . ALA A 1 634 ? -10.860 7.784 4.818 1.00 96.62 634 ALA A N 1
ATOM 5150 C CA . ALA A 1 634 ? -11.597 6.920 3.906 1.00 96.62 634 ALA A CA 1
ATOM 5151 C C . ALA A 1 634 ? -12.457 5.894 4.654 1.00 96.62 634 ALA A C 1
ATOM 5153 O O . ALA A 1 634 ? -12.265 5.643 5.847 1.00 96.62 634 ALA A O 1
ATOM 5154 N N . VAL A 1 635 ? -13.388 5.271 3.931 1.00 98.12 635 VAL A N 1
ATOM 5155 C CA . VAL A 1 635 ? -14.119 4.078 4.367 1.00 98.12 635 VAL A CA 1
ATOM 5156 C C . VAL A 1 635 ? -13.883 2.943 3.384 1.00 98.12 635 VAL A C 1
ATOM 5158 O O . VAL A 1 635 ? -14.056 3.104 2.176 1.00 98.12 635 VAL A O 1
ATOM 5161 N N . MET A 1 636 ? -13.511 1.783 3.911 1.00 98.12 636 MET A N 1
ATOM 5162 C CA . MET A 1 636 ? -13.470 0.526 3.177 1.00 98.12 636 MET A CA 1
ATOM 5163 C C . MET A 1 636 ? -14.790 -0.219 3.379 1.00 98.12 636 MET A C 1
ATOM 5165 O O . MET A 1 636 ? -15.190 -0.487 4.509 1.00 98.12 636 MET A O 1
ATOM 5169 N N . GLU A 1 637 ? -15.451 -0.571 2.285 1.00 98.06 637 GLU A N 1
ATOM 5170 C CA . GLU A 1 637 ? -16.580 -1.497 2.254 1.00 98.06 637 GLU A CA 1
ATOM 5171 C C . GLU A 1 637 ? -16.033 -2.889 1.927 1.00 98.06 637 GLU A C 1
ATOM 5173 O O . GLU A 1 637 ? -15.559 -3.114 0.814 1.00 98.06 637 GLU A O 1
ATOM 5178 N N . LEU A 1 638 ? -16.039 -3.800 2.900 1.00 97.88 638 LEU A N 1
ATOM 5179 C CA . LEU A 1 638 ? -15.395 -5.114 2.809 1.00 97.88 638 LEU A CA 1
ATOM 5180 C C . LEU A 1 638 ? -16.427 -6.239 2.972 1.00 97.88 638 LEU A C 1
ATOM 5182 O O . LEU A 1 638 ? -17.104 -6.266 4.001 1.00 97.88 638 LEU A O 1
ATOM 5186 N N . PRO A 1 639 ? -16.531 -7.208 2.046 1.00 98.00 639 PRO A N 1
ATOM 5187 C CA . PRO A 1 639 ? -17.427 -8.348 2.226 1.00 98.00 639 PRO A CA 1
ATOM 5188 C C . PRO A 1 639 ? -17.027 -9.176 3.454 1.00 98.00 639 PRO A C 1
ATOM 5190 O O . PRO A 1 639 ? -15.931 -9.740 3.500 1.00 98.00 639 PRO A O 1
ATOM 5193 N N . LEU A 1 640 ? -17.922 -9.295 4.440 1.00 97.56 640 LEU A N 1
ATOM 5194 C CA . LEU A 1 640 ? -17.662 -9.952 5.728 1.00 97.56 640 LEU A CA 1
ATOM 5195 C C . LEU A 1 640 ? -17.124 -11.369 5.526 1.00 97.56 640 LEU A C 1
ATOM 5197 O O . LEU A 1 640 ? -16.109 -11.737 6.109 1.00 97.56 640 LEU A O 1
ATOM 5201 N N . LYS A 1 641 ? -17.770 -12.141 4.646 1.00 96.38 641 LYS A N 1
ATOM 5202 C CA . LYS A 1 641 ? -17.356 -13.511 4.329 1.00 96.38 641 LYS A CA 1
ATOM 5203 C C . LYS A 1 641 ? -15.900 -13.572 3.854 1.00 96.38 641 LYS A C 1
ATOM 5205 O O . LYS A 1 641 ? -15.142 -14.399 4.343 1.00 96.38 641 LYS A O 1
ATOM 5210 N N . LYS A 1 642 ? -15.501 -12.674 2.948 1.00 95.38 642 LYS A N 1
ATOM 5211 C CA . LYS A 1 642 ? -14.140 -12.625 2.393 1.00 95.38 642 LYS A CA 1
ATOM 5212 C C . LYS A 1 642 ? -13.107 -12.237 3.442 1.00 95.38 642 LYS A C 1
ATOM 5214 O O . LYS A 1 642 ? -12.024 -12.802 3.448 1.00 95.38 642 LYS A O 1
ATOM 5219 N N . VAL A 1 643 ? -13.454 -11.316 4.340 1.00 94.88 643 VAL A N 1
ATOM 5220 C CA . VAL A 1 643 ? -12.584 -10.922 5.456 1.00 94.88 643 VAL A CA 1
ATOM 5221 C C . VAL A 1 643 ? -12.394 -12.082 6.430 1.00 94.88 643 VAL A C 1
ATOM 5223 O O . VAL A 1 643 ? -11.264 -12.379 6.799 1.00 94.88 643 VAL A O 1
ATOM 5226 N N . LEU A 1 644 ? -13.466 -12.783 6.808 1.00 95.44 644 LEU A N 1
ATOM 5227 C CA . LEU A 1 644 ? -13.377 -13.941 7.701 1.00 95.44 644 LEU A CA 1
ATOM 5228 C C . LEU A 1 644 ? -12.594 -15.110 7.080 1.00 95.44 644 LEU A C 1
ATOM 5230 O O . LEU A 1 644 ? -11.894 -15.806 7.802 1.00 95.44 644 LEU A O 1
ATOM 5234 N N . GLU A 1 645 ? -12.649 -15.299 5.757 1.00 93.19 645 GLU A N 1
ATOM 5235 C CA . GLU A 1 645 ? -11.857 -16.314 5.035 1.00 93.19 645 GLU A CA 1
ATOM 5236 C C . GLU A 1 645 ? -10.331 -16.100 5.148 1.00 93.19 645 GLU A C 1
ATOM 5238 O O . GLU A 1 645 ? -9.573 -17.039 4.921 1.00 93.19 645 GLU A O 1
ATOM 5243 N N . THR A 1 646 ? -9.866 -14.894 5.507 1.00 90.50 646 THR A N 1
ATOM 5244 C CA . THR A 1 646 ? -8.428 -14.592 5.706 1.00 90.50 646 THR A CA 1
ATOM 5245 C C . THR A 1 646 ? -7.879 -15.053 7.051 1.00 90.50 646 THR A C 1
ATOM 5247 O O . THR A 1 646 ? -6.663 -15.096 7.260 1.00 90.50 646 THR A O 1
ATOM 5250 N N . LEU A 1 647 ? -8.771 -15.344 7.994 1.00 92.19 647 LEU A N 1
ATOM 5251 C CA . LEU A 1 647 ? -8.406 -15.668 9.356 1.00 92.19 647 LEU A CA 1
ATOM 5252 C C . LEU A 1 647 ? -7.882 -17.097 9.441 1.00 92.19 647 LEU A C 1
ATOM 5254 O O . LEU A 1 647 ? -8.461 -18.028 8.886 1.00 92.19 647 LEU A O 1
ATOM 5258 N N . SER A 1 648 ? -6.788 -17.272 10.176 1.00 84.56 648 SER A N 1
ATOM 5259 C CA . SER A 1 648 ? -6.301 -18.600 10.537 1.00 84.56 648 SER A CA 1
ATOM 5260 C C . SER A 1 648 ? -6.757 -18.947 11.955 1.00 84.56 648 SER A C 1
ATOM 5262 O O . SER A 1 648 ? -6.551 -18.125 12.855 1.00 84.56 648 SER A O 1
ATOM 5264 N N . PRO A 1 649 ? -7.313 -20.151 12.184 1.00 82.50 649 PRO A N 1
ATOM 5265 C CA . PRO A 1 649 ? -7.684 -20.580 13.523 1.00 82.50 649 PRO A CA 1
ATOM 5266 C C . PRO A 1 649 ? -6.445 -20.682 14.410 1.00 82.50 649 PRO A C 1
ATOM 5268 O O . PRO A 1 649 ? -5.388 -21.169 13.989 1.00 82.50 649 PRO A O 1
ATOM 5271 N N . HIS A 1 650 ? -6.581 -20.235 15.652 1.00 71.69 650 HIS A N 1
ATOM 5272 C CA . HIS A 1 650 ? -5.523 -20.313 16.643 1.00 71.69 650 HIS A CA 1
ATOM 5273 C C . HIS A 1 650 ? -5.285 -21.787 17.064 1.00 71.69 650 HIS A C 1
ATOM 5275 O O . HIS A 1 650 ? -6.252 -22.497 17.359 1.00 71.69 650 HIS A O 1
ATOM 5281 N N . PRO A 1 651 ? -4.025 -22.271 17.154 1.00 63.00 651 PRO A N 1
ATOM 5282 C CA . PRO A 1 651 ? -3.706 -23.681 17.432 1.00 63.00 651 PRO A CA 1
ATOM 5283 C C . PRO A 1 651 ? -4.369 -24.280 18.682 1.00 63.00 651 PRO A C 1
ATOM 5285 O O . PRO A 1 651 ? -4.688 -25.464 18.704 1.00 63.00 651 PRO A O 1
ATOM 5288 N N . CYS A 1 652 ? -4.635 -23.463 19.702 1.00 57.50 652 CYS A N 1
ATOM 5289 C CA . CYS A 1 652 ? -5.199 -23.927 20.973 1.00 57.50 652 CYS A CA 1
ATOM 5290 C C . CYS A 1 652 ? -6.634 -24.502 20.849 1.00 57.50 652 CYS A C 1
ATOM 5292 O O . CYS A 1 652 ? -7.042 -25.309 21.683 1.00 57.50 652 CYS A O 1
ATOM 5294 N N . GLU A 1 653 ? -7.401 -24.161 19.799 1.00 55.28 653 GLU A N 1
ATOM 5295 C CA . GLU A 1 653 ? -8.690 -24.831 19.525 1.00 55.28 653 GLU A CA 1
ATOM 5296 C C . GLU A 1 653 ? -8.511 -26.218 18.885 1.00 55.28 653 GLU A C 1
ATOM 5298 O O . GLU A 1 653 ? -9.316 -27.111 19.156 1.00 55.28 653 GLU A O 1
ATOM 5303 N N . LYS A 1 654 ? -7.449 -26.438 18.093 1.00 56.56 654 LYS A N 1
ATOM 5304 C CA . LYS A 1 654 ? -7.153 -27.767 17.531 1.00 56.56 654 LYS A CA 1
ATOM 5305 C C . LYS A 1 654 ? -6.820 -28.767 18.629 1.00 56.56 654 LYS A C 1
ATOM 5307 O O . LYS A 1 654 ? -7.375 -29.853 18.619 1.00 56.56 654 LYS A O 1
ATOM 5312 N N . GLU A 1 655 ? -6.018 -28.378 19.618 1.00 56.78 655 GLU A N 1
ATOM 5313 C CA . GLU A 1 655 ? -5.675 -29.270 20.734 1.00 56.78 655 GLU A CA 1
ATOM 5314 C C . GLU A 1 655 ? -6.899 -29.661 21.574 1.00 56.78 655 GLU A C 1
ATOM 5316 O O . GLU A 1 655 ? -7.026 -30.818 21.968 1.00 56.78 655 GLU A O 1
ATOM 5321 N N . LYS A 1 656 ? -7.850 -28.739 21.798 1.00 61.75 656 LYS A N 1
ATOM 5322 C CA . LYS A 1 656 ? -9.110 -29.067 22.489 1.00 61.75 656 LYS A CA 1
ATOM 5323 C C . LYS A 1 656 ? -9.993 -30.007 21.671 1.00 61.75 656 LYS A C 1
ATOM 5325 O O . LYS A 1 656 ? -10.612 -30.897 22.256 1.00 61.75 656 LYS A O 1
ATOM 5330 N N . LYS A 1 657 ? -10.061 -29.822 20.349 1.00 60.88 657 LYS A N 1
ATOM 5331 C CA . LYS A 1 657 ? -10.847 -30.685 19.459 1.00 60.88 657 LYS A CA 1
ATOM 5332 C C . LYS A 1 657 ? -10.218 -32.074 19.322 1.00 60.88 657 LYS A C 1
ATOM 5334 O O . LYS A 1 657 ? -10.903 -33.063 19.528 1.00 60.88 657 LYS A O 1
ATOM 5339 N N . ASP A 1 658 ? -8.902 -32.146 19.147 1.00 63.28 658 ASP A N 1
ATOM 5340 C CA . ASP A 1 658 ? -8.164 -33.410 19.086 1.00 63.28 658 ASP A CA 1
ATOM 5341 C C . ASP A 1 658 ? -8.202 -34.163 20.432 1.00 63.28 658 ASP A C 1
ATOM 5343 O O . ASP A 1 658 ? -8.252 -35.390 20.452 1.00 63.28 658 ASP A O 1
ATOM 5347 N N . MET A 1 659 ? -8.239 -33.466 21.577 1.00 57.66 659 MET A N 1
ATOM 5348 C CA . MET A 1 659 ? -8.456 -34.100 22.888 1.00 57.66 659 MET A CA 1
ATOM 5349 C C . MET A 1 659 ? -9.890 -34.600 23.096 1.00 57.66 659 MET A C 1
ATOM 5351 O O . MET A 1 659 ? -10.086 -35.633 23.741 1.00 57.66 659 MET A O 1
ATOM 5355 N N . THR A 1 660 ? -10.894 -33.876 22.597 1.00 67.56 660 THR A N 1
ATOM 5356 C CA . THR A 1 660 ? -12.301 -34.298 22.713 1.00 67.56 660 THR A CA 1
ATOM 5357 C C . THR A 1 660 ? -12.627 -35.444 21.758 1.00 67.56 660 THR A C 1
ATOM 5359 O O . THR A 1 660 ? -13.322 -36.371 22.160 1.00 67.56 660 THR A O 1
ATOM 5362 N N . ASP A 1 661 ? -12.024 -35.473 20.569 1.00 65.94 661 ASP A N 1
ATOM 5363 C CA . ASP A 1 661 ? -12.150 -36.598 19.638 1.00 65.94 661 ASP A CA 1
ATOM 5364 C C . ASP A 1 661 ? -11.395 -37.848 20.145 1.00 65.94 661 ASP A C 1
ATOM 5366 O O . ASP A 1 661 ? -11.913 -38.956 20.043 1.00 65.94 661 ASP A O 1
ATOM 5370 N N . ARG A 1 662 ? -10.242 -37.699 20.824 1.00 61.19 662 ARG A N 1
ATOM 5371 C CA . ARG A 1 662 ? -9.525 -38.825 21.475 1.00 61.19 662 ARG A CA 1
ATOM 5372 C C . ARG A 1 662 ? -10.215 -39.401 22.712 1.00 61.19 662 ARG A C 1
ATOM 5374 O O . ARG A 1 662 ? -9.877 -40.500 23.134 1.00 61.19 662 ARG A O 1
ATOM 5381 N N . THR A 1 663 ? -11.141 -38.667 23.324 1.00 56.22 663 THR A N 1
ATOM 5382 C CA . THR A 1 663 ? -11.919 -39.151 24.482 1.00 56.22 663 THR A CA 1
ATOM 5383 C C . THR A 1 663 ? -13.288 -39.707 24.088 1.00 56.22 663 THR A C 1
ATOM 5385 O O . THR A 1 663 ? -13.980 -40.265 24.937 1.00 56.22 663 THR A O 1
ATOM 5388 N N . ALA A 1 664 ? -13.655 -39.606 22.805 1.00 53.41 664 ALA A N 1
ATOM 5389 C CA . ALA A 1 664 ? -14.850 -40.214 22.228 1.00 53.41 664 ALA A CA 1
ATOM 5390 C C . ALA A 1 664 ? -14.587 -41.584 21.567 1.00 53.41 664 ALA A C 1
ATOM 5392 O O . ALA A 1 664 ? -15.536 -42.216 21.102 1.00 53.41 664 ALA A O 1
ATOM 5393 N N . GLU A 1 665 ? -13.337 -42.066 21.543 1.00 47.59 665 GLU A N 1
ATOM 5394 C CA . GLU A 1 665 ? -13.035 -43.446 21.153 1.00 47.59 665 GLU A CA 1
ATOM 5395 C C . GLU A 1 665 ? -13.361 -44.418 22.301 1.00 47.59 665 GLU A C 1
ATOM 5397 O O . GLU A 1 665 ? -12.943 -44.260 23.448 1.00 47.59 665 GLU A O 1
ATOM 5402 N N . ASP A 1 666 ? -14.185 -45.399 21.951 1.00 48.75 666 ASP A N 1
ATOM 5403 C CA . ASP A 1 666 ? -14.811 -46.418 22.786 1.00 48.75 666 ASP A CA 1
ATOM 5404 C C . ASP A 1 666 ? -13.807 -47.150 23.715 1.00 48.75 666 ASP A C 1
ATOM 5406 O O . ASP A 1 666 ? -12.863 -47.777 23.227 1.00 48.75 666 ASP A O 1
ATOM 5410 N N . PRO A 1 667 ? -13.998 -47.150 25.053 1.00 46.91 667 PRO A N 1
ATOM 5411 C CA . PRO A 1 667 ? -13.120 -47.864 25.981 1.00 46.91 667 PRO A CA 1
ATOM 5412 C C . PRO A 1 667 ? -13.218 -49.404 25.913 1.00 46.91 667 PRO A C 1
ATOM 5414 O O . PRO A 1 667 ? -12.651 -50.081 26.772 1.00 46.91 667 PRO A O 1
ATOM 5417 N N . SER A 1 668 ? -13.927 -49.992 24.942 1.00 43.94 668 SER A N 1
ATOM 5418 C CA . SER A 1 668 ? -14.251 -51.426 24.930 1.00 43.94 668 SER A CA 1
ATOM 5419 C C . SER A 1 668 ? -13.351 -52.353 24.093 1.00 43.94 668 SER A C 1
ATOM 5421 O O . SER A 1 668 ? -13.648 -53.545 24.022 1.00 43.94 668 SER A O 1
ATOM 5423 N N . SER A 1 669 ? -12.223 -51.906 23.518 1.00 44.00 669 SER A N 1
ATOM 5424 C CA . SER A 1 669 ? -11.414 -52.792 22.648 1.00 44.00 669 SER A CA 1
ATOM 5425 C C . SER A 1 669 ? -9.889 -52.745 22.817 1.00 44.00 669 SER A C 1
ATOM 5427 O O . SER A 1 669 ? -9.161 -52.685 21.826 1.00 44.00 669 SER A O 1
ATOM 5429 N N . VAL A 1 670 ? -9.371 -52.855 24.044 1.00 38.81 670 VAL A N 1
ATOM 5430 C CA . VAL A 1 670 ? -7.937 -53.145 24.260 1.00 38.81 670 VAL A CA 1
ATOM 5431 C C . VAL A 1 670 ? -7.768 -54.558 24.821 1.00 38.81 670 VAL A C 1
ATOM 5433 O O . VAL A 1 670 ? -7.747 -54.771 26.031 1.00 38.81 670 VAL A O 1
ATOM 5436 N N . ASN A 1 671 ? -7.647 -55.533 23.915 1.00 37.78 671 ASN A N 1
ATOM 5437 C CA . ASN A 1 671 ? -7.121 -56.859 24.234 1.00 37.78 671 ASN A CA 1
ATOM 5438 C C . ASN A 1 671 ? -5.601 -56.759 24.411 1.00 37.78 671 ASN A C 1
ATOM 5440 O O . ASN A 1 671 ? -4.866 -56.451 23.474 1.00 37.78 671 ASN A O 1
ATOM 5444 N N . LEU A 1 672 ? -5.148 -57.020 25.635 1.00 39.53 672 LEU A N 1
ATOM 5445 C CA . LEU A 1 672 ? -3.749 -57.231 25.989 1.00 39.53 672 LEU A CA 1
ATOM 5446 C C . LEU A 1 672 ? -3.320 -58.629 25.529 1.00 39.53 672 LEU A C 1
ATOM 5448 O O . LEU A 1 672 ? -3.648 -59.615 26.186 1.00 39.53 672 LEU A O 1
ATOM 5452 N N . GLU A 1 673 ? -2.545 -58.715 24.450 1.00 31.25 673 GLU A N 1
ATOM 5453 C CA . GLU A 1 673 ? -1.732 -59.901 24.163 1.00 31.25 673 GLU A CA 1
ATOM 5454 C C . GLU A 1 673 ? -0.244 -59.574 24.334 1.00 31.25 673 GLU A C 1
ATOM 5456 O O . GLU A 1 673 ? 0.341 -58.733 23.653 1.00 31.25 673 GLU A O 1
ATOM 5461 N N . THR A 1 674 ? 0.359 -60.242 25.314 1.00 36.69 674 THR A N 1
ATOM 5462 C CA . THR A 1 674 ? 1.796 -60.292 25.602 1.00 36.69 674 THR A CA 1
ATOM 5463 C C . THR A 1 674 ? 2.549 -61.094 24.539 1.00 36.69 674 THR A C 1
ATOM 5465 O O . THR A 1 674 ? 2.138 -62.222 24.262 1.00 36.69 674 THR A O 1
ATOM 5468 N N . PRO A 1 675 ? 3.701 -60.626 24.019 1.00 34.28 675 PRO A N 1
ATOM 5469 C CA . PRO A 1 675 ? 4.522 -61.443 23.141 1.00 34.28 675 PRO A CA 1
ATOM 5470 C C . PRO A 1 675 ? 5.540 -62.271 23.940 1.00 34.28 675 PRO A C 1
ATOM 5472 O O . PRO A 1 675 ? 6.409 -61.747 24.639 1.00 34.28 675 PRO A O 1
ATOM 5475 N N . THR A 1 676 ? 5.437 -63.590 23.801 1.00 32.00 676 THR A N 1
ATOM 5476 C CA . THR A 1 676 ? 6.434 -64.585 24.214 1.00 32.00 676 THR A CA 1
ATOM 5477 C C . THR A 1 676 ? 7.564 -64.711 23.189 1.00 32.00 676 THR A C 1
ATOM 5479 O O . THR A 1 676 ? 7.322 -64.828 21.990 1.00 32.00 676 THR A O 1
ATOM 5482 N N . PHE A 1 677 ? 8.802 -64.758 23.685 1.00 39.75 677 PHE A N 1
ATOM 5483 C CA . PHE A 1 677 ? 10.015 -65.139 22.954 1.00 39.75 677 PHE A CA 1
ATOM 5484 C C . PHE A 1 677 ? 10.111 -66.667 22.778 1.00 39.75 677 PHE A C 1
ATOM 5486 O O . PHE A 1 677 ? 10.047 -67.373 23.782 1.00 39.75 677 PHE A O 1
ATOM 5493 N N . ALA A 1 678 ? 10.377 -67.162 21.556 1.00 31.81 678 ALA A N 1
ATOM 5494 C CA . ALA A 1 678 ? 11.043 -68.456 21.308 1.00 31.81 678 ALA A CA 1
ATOM 5495 C C . ALA A 1 678 ? 11.559 -68.625 19.850 1.00 31.81 678 ALA A C 1
ATOM 5497 O O . ALA A 1 678 ? 10.787 -68.662 18.900 1.00 31.81 678 ALA A O 1
ATOM 5498 N N . SER A 1 679 ? 12.892 -68.706 19.734 1.00 33.59 679 SER A N 1
ATOM 5499 C CA . SER A 1 679 ? 13.763 -69.605 18.933 1.00 33.59 679 SER A CA 1
ATOM 5500 C C . SER A 1 679 ? 13.424 -70.134 17.511 1.00 33.59 679 SER A C 1
ATOM 5502 O O . SER A 1 679 ? 12.518 -70.939 17.344 1.00 33.59 679 SER A O 1
ATOM 5504 N N . LEU A 1 680 ? 14.363 -69.823 16.590 1.00 32.75 680 LEU A N 1
ATOM 5505 C CA . LEU A 1 680 ? 15.189 -70.683 15.690 1.00 32.75 680 LEU A CA 1
ATOM 5506 C C . LEU A 1 680 ? 14.581 -71.625 14.616 1.00 32.75 680 LEU A C 1
ATOM 5508 O O . LEU A 1 680 ? 13.896 -72.584 14.938 1.00 32.75 680 LEU A O 1
ATOM 5512 N N . GLU A 1 681 ? 15.019 -71.402 13.358 1.00 30.80 681 GLU A N 1
ATOM 5513 C CA . GLU A 1 681 ? 15.719 -72.309 12.391 1.00 30.80 681 GLU A CA 1
ATOM 5514 C C . GLU A 1 681 ? 15.310 -71.984 10.928 1.00 30.80 681 GLU A C 1
ATOM 5516 O O . GLU A 1 681 ? 14.141 -72.019 10.576 1.00 30.80 681 GLU A O 1
ATOM 5521 N N . SER A 1 682 ? 16.188 -71.383 10.111 1.00 33.50 682 SER A N 1
ATOM 5522 C CA . SER A 1 682 ? 17.159 -71.970 9.153 1.00 33.50 682 SER A CA 1
ATOM 5523 C C . SER A 1 682 ? 16.607 -72.261 7.734 1.00 33.50 682 SER A C 1
ATOM 5525 O O . SER A 1 682 ? 15.728 -73.097 7.559 1.00 33.50 682 SER A O 1
ATOM 5527 N N . ASN A 1 683 ? 17.131 -71.551 6.711 1.00 31.09 683 ASN A N 1
ATOM 5528 C CA . ASN A 1 683 ? 17.798 -72.104 5.504 1.00 31.09 683 ASN A CA 1
ATOM 5529 C C . ASN A 1 683 ? 17.867 -71.134 4.287 1.00 31.09 683 ASN A C 1
ATOM 5531 O O . ASN A 1 683 ? 16.882 -70.878 3.609 1.00 31.09 683 ASN A O 1
ATOM 5535 N N . PHE A 1 684 ? 19.106 -70.694 4.007 1.00 30.34 684 PHE A N 1
ATOM 5536 C CA . PHE A 1 684 ? 19.858 -70.751 2.732 1.00 30.34 684 PHE A CA 1
ATOM 5537 C C . PHE A 1 684 ? 19.568 -69.887 1.459 1.00 30.34 684 PHE A C 1
ATOM 5539 O O . PHE A 1 684 ? 18.569 -70.037 0.769 1.00 30.34 684 PHE A O 1
ATOM 5546 N N . VAL A 1 685 ? 20.650 -69.163 1.083 1.00 30.86 685 VAL A N 1
ATOM 5547 C CA . VAL A 1 685 ? 21.240 -68.803 -0.246 1.00 30.86 685 VAL A CA 1
ATOM 5548 C C . VAL A 1 685 ? 20.700 -67.616 -1.075 1.00 30.86 685 VAL A C 1
ATOM 5550 O O . VAL A 1 685 ? 19.797 -67.765 -1.890 1.00 30.86 685 VAL A O 1
ATOM 5553 N N . SER A 1 686 ? 21.421 -66.480 -1.035 1.00 30.98 686 SER A N 1
ATOM 5554 C CA . SER A 1 686 ? 22.259 -65.914 -2.136 1.00 30.98 686 SER A CA 1
ATOM 5555 C C . SER A 1 686 ? 22.757 -64.497 -1.776 1.00 30.98 686 SER A C 1
ATOM 5557 O O . SER A 1 686 ? 21.999 -63.749 -1.162 1.00 30.98 686 SER A O 1
ATOM 5559 N N . PRO A 1 687 ? 23.992 -64.082 -2.133 1.00 34.94 687 PRO A N 1
ATOM 5560 C CA . PRO A 1 687 ? 24.548 -62.800 -1.699 1.00 34.94 687 PRO A CA 1
ATOM 5561 C C . PRO A 1 687 ? 24.213 -61.660 -2.678 1.00 34.94 687 PRO A C 1
ATOM 5563 O O . PRO A 1 687 ? 24.439 -61.814 -3.881 1.00 34.94 687 PRO A O 1
ATOM 5566 N N . PRO A 1 688 ? 23.789 -60.479 -2.197 1.00 33.44 688 PRO A N 1
ATOM 5567 C CA . PRO A 1 688 ? 23.981 -59.236 -2.920 1.00 33.44 688 PRO A CA 1
ATOM 5568 C C . PRO A 1 688 ? 25.106 -58.396 -2.296 1.00 33.44 688 PRO A C 1
ATOM 5570 O O . PRO A 1 688 ? 25.466 -58.539 -1.130 1.00 33.44 688 PRO A O 1
ATOM 5573 N N . ALA A 1 689 ? 25.670 -57.552 -3.154 1.00 33.69 689 ALA A N 1
ATOM 5574 C CA . ALA A 1 689 ? 26.790 -56.634 -2.979 1.00 33.69 689 ALA A CA 1
ATOM 5575 C C . ALA A 1 689 ? 26.855 -55.885 -1.626 1.00 33.69 689 ALA A C 1
ATOM 5577 O O . ALA A 1 689 ? 25.822 -55.665 -0.992 1.00 33.69 689 ALA A O 1
ATOM 5578 N N . PRO A 1 690 ? 28.051 -55.426 -1.197 1.00 34.59 690 PRO A N 1
ATOM 5579 C CA . PRO A 1 690 ? 28.201 -54.684 0.047 1.00 34.59 690 PRO A CA 1
ATOM 5580 C C . PRO A 1 690 ? 27.416 -53.369 -0.029 1.00 34.59 690 PRO A C 1
ATOM 5582 O O . PRO A 1 690 ? 27.805 -52.424 -0.714 1.00 34.59 690 PRO A O 1
ATOM 5585 N N . ILE A 1 691 ? 26.301 -53.318 0.696 1.00 35.41 691 ILE A N 1
ATOM 5586 C CA . ILE A 1 691 ? 25.622 -52.076 1.046 1.00 35.41 691 ILE A CA 1
ATOM 5587 C C . ILE A 1 691 ? 26.530 -51.381 2.058 1.00 35.41 691 ILE A C 1
ATOM 5589 O O . ILE A 1 691 ? 26.661 -51.822 3.200 1.00 35.41 691 ILE A O 1
ATOM 5593 N N . LEU A 1 692 ? 27.190 -50.312 1.616 1.00 33.47 692 LEU A N 1
ATOM 5594 C CA . LEU A 1 692 ? 27.777 -49.328 2.514 1.00 33.47 692 LEU A CA 1
ATOM 5595 C C . LEU A 1 692 ? 26.652 -48.814 3.416 1.00 33.47 692 LEU A C 1
ATOM 5597 O O . LEU A 1 692 ? 25.672 -48.245 2.933 1.00 33.47 692 LEU A O 1
ATOM 5601 N N . SER A 1 693 ? 26.773 -49.054 4.720 1.00 35.44 693 SER A N 1
ATOM 5602 C CA . SER A 1 693 ? 25.933 -48.395 5.710 1.00 35.44 693 SER A CA 1
ATOM 5603 C C . SER A 1 693 ? 26.069 -46.878 5.526 1.00 35.44 693 SER A C 1
ATOM 5605 O O . SER A 1 693 ? 27.185 -46.395 5.303 1.00 35.44 693 SER A O 1
ATOM 5607 N N . PRO A 1 694 ? 24.976 -46.098 5.602 1.00 39.91 694 PRO A N 1
ATOM 5608 C CA . PRO A 1 694 ? 25.092 -44.658 5.725 1.00 39.91 694 PRO A CA 1
ATOM 5609 C C . PRO A 1 694 ? 25.740 -44.403 7.083 1.00 39.91 694 PRO A C 1
ATOM 5611 O O . PRO A 1 694 ? 25.089 -44.421 8.126 1.00 39.91 694 PRO A O 1
ATOM 5614 N N . SER A 1 695 ? 27.062 -44.251 7.067 1.00 40.25 695 SER A N 1
ATOM 5615 C CA . SER A 1 695 ? 27.828 -43.695 8.167 1.00 40.25 695 SER A CA 1
ATOM 5616 C C . SER A 1 695 ? 27.099 -42.449 8.638 1.00 40.25 695 SER A C 1
ATOM 5618 O O . SER A 1 695 ? 26.828 -41.566 7.823 1.00 40.25 695 SER A O 1
ATOM 5620 N N . SER A 1 696 ? 26.765 -42.425 9.925 1.00 43.91 696 SER A N 1
ATOM 5621 C CA . SER A 1 696 ? 26.297 -41.271 10.682 1.00 43.91 696 SER A CA 1
ATOM 5622 C C . SER A 1 696 ? 26.904 -39.976 10.138 1.00 43.91 696 SER A C 1
ATOM 5624 O O . SER A 1 696 ? 28.033 -39.611 10.472 1.00 43.91 696 SER A O 1
ATOM 5626 N N . LEU A 1 697 ? 26.164 -39.290 9.267 1.00 47.19 697 LEU A N 1
ATOM 5627 C CA . LEU A 1 697 ? 26.405 -37.888 8.977 1.00 47.19 697 LEU A CA 1
ATOM 5628 C C . LEU A 1 697 ? 26.135 -37.194 10.302 1.00 47.19 697 LEU A C 1
ATOM 5630 O O . LEU A 1 697 ? 24.979 -37.010 10.677 1.00 47.19 697 LEU A O 1
ATOM 5634 N N . ASN A 1 698 ? 27.212 -36.944 11.052 1.00 56.69 698 ASN A N 1
ATOM 5635 C CA . ASN A 1 698 ? 27.192 -36.194 12.297 1.00 56.69 698 ASN A CA 1
ATOM 5636 C C . ASN A 1 698 ? 26.289 -34.985 12.072 1.00 56.69 698 ASN A C 1
ATOM 5638 O O . ASN A 1 698 ? 26.591 -34.154 11.215 1.00 56.69 698 ASN A O 1
ATOM 5642 N N . SER A 1 699 ? 25.159 -34.936 12.773 1.00 81.69 699 SER A N 1
ATOM 5643 C CA . SER A 1 699 ? 24.196 -33.848 12.672 1.00 81.69 699 SER A CA 1
ATOM 5644 C C . SER A 1 699 ? 24.881 -32.570 13.143 1.00 81.69 699 SER A C 1
ATOM 5646 O O . SER A 1 699 ? 24.956 -32.304 14.338 1.00 81.69 699 SER A O 1
ATOM 5648 N N . GLN A 1 700 ? 25.475 -31.828 12.212 1.00 92.06 700 GLN A N 1
ATOM 5649 C CA . GLN A 1 700 ? 26.099 -30.552 12.513 1.00 92.06 700 GLN A CA 1
ATOM 5650 C C . GLN A 1 700 ? 25.014 -29.487 12.679 1.00 92.06 700 GLN A C 1
ATOM 5652 O O . GLN A 1 700 ? 24.036 -29.456 11.936 1.00 92.06 700 GLN A O 1
ATOM 5657 N N . ILE A 1 701 ? 25.224 -28.598 13.639 1.00 92.00 701 ILE A N 1
ATOM 5658 C CA . ILE A 1 701 ? 24.333 -27.512 14.025 1.00 92.00 701 ILE A CA 1
ATOM 5659 C C . ILE A 1 701 ? 25.003 -26.207 13.616 1.00 92.00 701 ILE A C 1
ATOM 5661 O O . ILE A 1 701 ? 26.143 -25.945 14.004 1.00 92.00 701 ILE A O 1
ATOM 5665 N N . ALA A 1 702 ? 24.314 -25.383 12.830 1.00 92.94 702 ALA A N 1
ATOM 5666 C CA . ALA A 1 702 ? 24.827 -24.067 12.466 1.00 92.94 702 ALA A CA 1
ATOM 5667 C C . ALA A 1 702 ? 24.619 -23.090 13.630 1.00 92.94 702 ALA A C 1
ATOM 5669 O O . ALA A 1 702 ? 23.482 -22.759 13.964 1.00 92.94 702 ALA A O 1
ATOM 5670 N N . VAL A 1 703 ? 25.699 -22.614 14.244 1.00 94.19 703 VAL A N 1
ATOM 5671 C CA . VAL A 1 703 ? 25.661 -21.634 15.335 1.00 94.19 703 VAL A CA 1
ATOM 5672 C C . VAL A 1 703 ? 26.139 -20.278 14.833 1.00 94.19 703 VAL A C 1
ATOM 5674 O O . VAL A 1 703 ? 27.271 -20.149 14.370 1.00 94.19 703 VAL A O 1
ATOM 5677 N N . THR A 1 704 ? 25.290 -19.259 14.942 1.00 93.81 704 THR A N 1
ATOM 5678 C CA . THR A 1 704 ? 25.599 -17.863 14.609 1.00 93.81 704 THR A CA 1
ATOM 5679 C C . THR A 1 704 ? 25.732 -17.041 15.885 1.00 93.81 704 THR A C 1
ATOM 5681 O O . THR A 1 704 ? 24.767 -16.879 16.627 1.00 93.81 704 THR A O 1
ATOM 5684 N N . PHE A 1 705 ? 26.912 -16.471 16.118 1.00 94.19 705 PHE A N 1
ATOM 5685 C CA . PHE A 1 705 ? 27.156 -15.526 17.206 1.00 94.19 705 PHE A CA 1
ATOM 5686 C C . PHE A 1 705 ? 26.839 -14.103 16.752 1.00 94.19 705 PHE A C 1
ATOM 5688 O O . PHE A 1 705 ? 27.247 -13.700 15.658 1.00 94.19 705 PHE A O 1
ATOM 5695 N N . ILE A 1 706 ? 26.151 -13.336 17.598 1.00 91.88 706 ILE A N 1
ATOM 5696 C CA . ILE A 1 706 ? 25.850 -11.916 17.380 1.00 91.88 706 ILE A CA 1
ATOM 5697 C C . ILE A 1 706 ? 26.315 -11.118 18.596 1.00 91.88 706 ILE A C 1
ATOM 5699 O O . ILE A 1 706 ? 25.915 -11.411 19.718 1.00 91.88 706 ILE A O 1
ATOM 5703 N N . VAL A 1 707 ? 27.125 -10.085 18.372 1.00 91.81 707 VAL A N 1
ATOM 5704 C CA . VAL A 1 707 ? 27.669 -9.211 19.422 1.00 91.81 707 VAL A CA 1
ATOM 5705 C C . VAL A 1 707 ? 27.295 -7.762 19.118 1.00 91.81 707 VAL A C 1
ATOM 5707 O O . VAL A 1 707 ? 27.504 -7.294 17.994 1.00 91.81 707 VAL A O 1
ATOM 5710 N N . SER A 1 708 ? 26.774 -7.033 20.109 1.00 87.38 708 SER A N 1
ATOM 5711 C CA . SER A 1 708 ? 26.610 -5.577 19.988 1.00 87.38 708 SER A CA 1
ATOM 5712 C C . SER A 1 708 ? 27.979 -4.919 19.853 1.00 87.38 708 SER A C 1
ATOM 5714 O O . SER A 1 708 ? 28.887 -5.210 20.613 1.00 87.38 708 SER A O 1
ATOM 5716 N N . GLY A 1 709 ? 28.154 -4.018 18.901 1.00 83.50 709 GLY A N 1
ATOM 5717 C CA . GLY A 1 709 ? 29.377 -3.246 18.720 1.00 83.50 709 GLY A CA 1
ATOM 5718 C C . GLY A 1 709 ? 29.572 -2.166 19.787 1.00 83.50 709 GLY A C 1
ATOM 5719 O O . GLY A 1 709 ? 30.657 -1.598 19.879 1.00 83.50 709 GLY A O 1
ATOM 5720 N N . ILE A 1 710 ? 28.561 -1.892 20.610 1.00 81.94 710 ILE A N 1
ATOM 5721 C CA . ILE A 1 710 ? 28.648 -0.984 21.754 1.00 81.94 710 ILE A CA 1
ATOM 5722 C C . ILE A 1 710 ? 28.416 -1.798 23.027 1.00 81.94 710 ILE A C 1
ATOM 5724 O O . ILE A 1 710 ? 27.479 -2.593 23.115 1.00 81.94 710 ILE A O 1
ATOM 5728 N N . ASP A 1 711 ? 29.283 -1.603 24.016 1.00 81.56 711 ASP A N 1
ATOM 5729 C CA . ASP A 1 711 ? 29.040 -2.086 25.371 1.00 81.56 711 ASP A CA 1
ATOM 5730 C C . ASP A 1 711 ? 27.932 -1.235 26.007 1.00 81.56 711 ASP A C 1
ATOM 5732 O O . ASP A 1 711 ? 28.098 -0.029 26.206 1.00 81.56 711 ASP A O 1
ATOM 5736 N N . PHE A 1 712 ? 26.797 -1.862 26.326 1.00 72.75 712 PHE A N 1
ATOM 5737 C CA . PHE A 1 712 ? 25.626 -1.189 26.892 1.00 72.75 712 PHE A CA 1
ATOM 5738 C C . PHE A 1 712 ? 25.915 -0.491 28.223 1.00 72.75 712 PHE A C 1
ATOM 5740 O O . PHE A 1 712 ? 25.337 0.567 28.485 1.00 72.75 712 PHE A O 1
ATOM 5747 N N . ASN A 1 713 ? 26.812 -1.048 29.042 1.00 74.38 713 ASN A N 1
ATOM 5748 C CA . ASN A 1 713 ? 27.117 -0.513 30.365 1.00 74.38 713 ASN A CA 1
ATOM 5749 C C . ASN A 1 713 ? 28.006 0.728 30.266 1.00 74.38 713 ASN A C 1
ATOM 5751 O O . ASN A 1 713 ? 27.736 1.740 30.912 1.00 74.38 713 ASN A O 1
ATOM 5755 N N . SER A 1 714 ? 29.050 0.682 29.433 1.00 79.62 714 SER A N 1
ATOM 5756 C CA . SER A 1 714 ? 29.988 1.802 29.288 1.00 79.62 714 SER A CA 1
ATOM 5757 C C . SER A 1 714 ? 29.623 2.801 28.188 1.00 79.62 714 SER A C 1
ATOM 5759 O O . SER A 1 714 ? 30.207 3.886 28.142 1.00 79.62 714 SER A O 1
ATOM 5761 N N . ARG A 1 715 ? 28.688 2.451 27.293 1.00 79.06 715 ARG A N 1
ATOM 5762 C CA . ARG A 1 715 ? 28.354 3.184 26.056 1.00 79.06 715 ARG A CA 1
ATOM 5763 C C . ARG A 1 715 ? 29.566 3.432 25.149 1.00 79.06 715 ARG A C 1
ATOM 5765 O O . ARG A 1 715 ? 29.570 4.373 24.356 1.00 79.06 715 ARG A O 1
ATOM 5772 N N . LYS A 1 716 ? 30.612 2.606 25.258 1.00 82.62 716 LYS A N 1
ATOM 5773 C CA . LYS A 1 716 ? 31.816 2.677 24.419 1.00 82.62 716 LYS A CA 1
ATOM 5774 C C . LYS A 1 716 ? 31.767 1.621 23.322 1.00 82.62 716 LYS A C 1
ATOM 5776 O O . LYS A 1 716 ? 31.264 0.518 23.520 1.00 82.62 716 LYS A O 1
ATOM 5781 N N . TYR A 1 717 ? 32.343 1.956 22.171 1.00 85.00 717 TYR A N 1
ATOM 5782 C CA . TYR A 1 717 ? 32.571 0.994 21.098 1.00 85.00 717 TYR A CA 1
ATOM 5783 C C . TYR A 1 717 ? 33.487 -0.139 21.574 1.00 85.00 717 TYR A C 1
ATOM 5785 O O . TYR A 1 717 ? 34.524 0.109 22.195 1.00 85.00 717 TYR A O 1
ATOM 5793 N N . LEU A 1 718 ? 33.118 -1.382 21.262 1.00 86.25 718 LEU A N 1
ATOM 5794 C CA . LEU A 1 718 ? 33.909 -2.555 21.625 1.00 86.25 718 LEU A CA 1
ATOM 5795 C C . LEU A 1 718 ? 35.258 -2.595 20.914 1.00 86.25 718 LEU A C 1
ATOM 5797 O O . LEU A 1 718 ? 36.222 -3.075 21.504 1.00 86.25 718 LEU A O 1
ATOM 5801 N N . THR A 1 719 ? 35.354 -2.082 19.689 1.00 87.19 719 THR A N 1
ATOM 5802 C CA . THR A 1 719 ? 36.605 -2.056 18.920 1.00 87.19 719 THR A CA 1
ATOM 5803 C C . THR A 1 719 ? 36.946 -0.640 18.460 1.00 87.19 719 THR A C 1
ATOM 5805 O O . THR A 1 719 ? 36.066 0.204 18.277 1.00 87.19 719 THR A O 1
ATOM 5808 N N . GLN A 1 720 ? 38.235 -0.374 18.269 1.00 84.50 720 GLN A N 1
ATOM 5809 C CA . GLN A 1 720 ? 38.758 0.828 17.619 1.00 84.50 720 GLN A CA 1
ATOM 5810 C C . GLN A 1 720 ? 38.955 0.597 16.106 1.00 84.50 720 GLN A C 1
ATOM 5812 O O . GLN A 1 720 ? 38.951 -0.551 15.652 1.00 84.50 720 GLN A O 1
ATOM 5817 N N . PRO A 1 721 ? 39.131 1.654 15.285 1.00 80.62 721 PRO A N 1
ATOM 5818 C CA . PRO A 1 721 ? 39.525 1.489 13.888 1.00 80.62 721 PRO A CA 1
ATOM 5819 C C . PRO A 1 721 ? 40.783 0.623 13.760 1.00 80.62 721 PRO A C 1
ATOM 5821 O O . PRO A 1 721 ? 41.797 0.897 14.393 1.00 80.62 721 PRO A O 1
ATOM 5824 N N . GLY A 1 722 ? 40.701 -0.421 12.937 1.00 78.25 722 GLY A N 1
ATOM 5825 C CA . GLY A 1 722 ? 41.770 -1.406 12.774 1.00 78.25 722 GLY A CA 1
ATOM 5826 C C . GLY A 1 722 ? 41.627 -2.643 13.661 1.00 78.25 722 GLY A C 1
ATOM 5827 O O . GLY A 1 722 ? 42.188 -3.667 13.305 1.00 78.25 722 GLY A O 1
ATOM 5828 N N . GLU A 1 723 ? 40.825 -2.613 14.727 1.00 86.06 723 GLU A N 1
ATOM 5829 C CA . GLU A 1 723 ? 40.522 -3.785 15.560 1.00 86.06 723 GLU A CA 1
ATOM 5830 C C . GLU A 1 723 ? 39.292 -4.558 15.033 1.00 86.06 723 GLU A C 1
ATOM 5832 O O . GLU A 1 723 ? 38.421 -4.013 14.344 1.00 86.06 723 GLU A O 1
ATOM 5837 N N . GLY A 1 724 ? 39.200 -5.842 15.381 1.00 89.31 724 GLY A N 1
ATOM 5838 C CA . GLY A 1 724 ? 38.052 -6.710 15.106 1.00 89.31 724 GLY A CA 1
ATOM 5839 C C . GLY A 1 724 ? 37.595 -7.487 16.342 1.00 89.31 724 GLY A C 1
ATOM 5840 O O . GLY A 1 724 ? 38.117 -7.292 17.441 1.00 89.31 724 GLY A O 1
ATOM 5841 N N . LEU A 1 725 ? 36.607 -8.367 16.156 1.00 92.12 725 LEU A N 1
ATOM 5842 C CA . LEU A 1 725 ? 36.155 -9.314 17.177 1.00 92.12 725 LEU A CA 1
ATOM 5843 C C . LEU A 1 725 ? 36.265 -10.749 16.658 1.00 92.12 725 LEU A C 1
ATOM 5845 O O . LEU A 1 725 ? 36.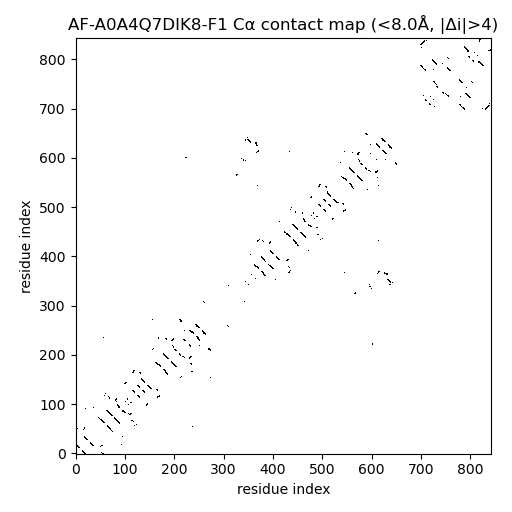024 -11.010 15.477 1.00 92.12 725 LEU A O 1
ATOM 5849 N N . LEU A 1 726 ? 36.571 -11.687 17.550 1.00 93.75 726 LEU A N 1
ATOM 5850 C CA . LEU A 1 726 ? 36.471 -13.121 17.284 1.00 93.75 726 LEU A CA 1
ATOM 5851 C C . LEU A 1 726 ? 35.861 -13.852 18.478 1.00 93.75 726 LEU A C 1
ATOM 5853 O O . LEU A 1 726 ? 35.950 -13.389 19.614 1.00 93.75 726 LEU A O 1
ATOM 5857 N N . ILE A 1 727 ? 35.269 -15.012 18.218 1.00 94.56 727 ILE A N 1
ATOM 5858 C CA . ILE A 1 727 ? 34.848 -15.961 19.249 1.00 94.56 727 ILE A CA 1
ATOM 5859 C C . ILE A 1 727 ? 35.819 -17.133 19.237 1.00 94.56 727 ILE A C 1
ATOM 5861 O O . ILE A 1 727 ? 35.966 -17.781 18.202 1.00 94.56 727 ILE A O 1
ATOM 5865 N N . ARG A 1 728 ? 36.443 -17.428 20.379 1.00 93.38 728 ARG A N 1
ATOM 5866 C CA . ARG A 1 728 ? 37.095 -18.720 20.634 1.00 93.38 728 ARG A CA 1
ATOM 5867 C C . ARG A 1 728 ? 36.066 -19.671 21.225 1.00 93.38 728 ARG A C 1
ATOM 5869 O O . ARG A 1 728 ? 35.312 -19.259 22.099 1.00 93.38 728 ARG A O 1
ATOM 5876 N N . TYR A 1 729 ? 36.033 -20.921 20.786 1.00 94.75 729 TYR A N 1
ATOM 5877 C CA . TYR A 1 729 ? 35.132 -21.936 21.332 1.00 94.75 729 TYR A CA 1
ATOM 5878 C C . TYR A 1 729 ? 35.814 -23.308 21.408 1.00 94.75 729 TYR A C 1
ATOM 5880 O O . TYR A 1 729 ? 36.754 -23.592 20.664 1.00 94.75 729 TYR A O 1
ATOM 5888 N N . GLY A 1 730 ? 35.351 -24.161 22.319 1.00 95.25 730 GLY A N 1
ATOM 5889 C CA . GLY A 1 730 ? 35.921 -25.488 22.563 1.00 95.25 730 GLY A CA 1
ATOM 5890 C C . GLY A 1 730 ? 35.148 -26.257 23.631 1.00 95.25 730 GLY A C 1
ATOM 5891 O O . GLY A 1 730 ? 34.125 -25.777 24.125 1.00 95.25 730 GLY A O 1
ATOM 5892 N N . ARG A 1 731 ? 35.622 -27.450 24.004 1.00 93.94 731 ARG A N 1
ATOM 5893 C CA . ARG A 1 731 ? 34.985 -28.222 25.082 1.00 93.94 731 ARG A CA 1
ATOM 5894 C C . ARG A 1 731 ? 35.168 -27.508 26.428 1.00 93.94 731 ARG A C 1
ATOM 5896 O O . ARG A 1 731 ? 36.281 -27.070 26.732 1.00 93.94 731 ARG A O 1
ATOM 5903 N N . PRO A 1 732 ? 34.102 -27.364 27.234 1.00 91.69 732 PRO A N 1
ATOM 5904 C CA . PRO A 1 732 ? 34.209 -26.745 28.546 1.00 91.69 732 PRO A CA 1
ATOM 5905 C C . PRO A 1 732 ? 35.014 -27.646 29.487 1.00 91.69 732 PRO A C 1
ATOM 5907 O O . PRO A 1 732 ? 34.769 -28.852 29.552 1.00 91.69 732 PRO A O 1
ATOM 5910 N N . LYS A 1 733 ? 35.914 -27.064 30.285 1.00 86.12 733 LYS A N 1
ATOM 5911 C CA . LYS A 1 733 ? 36.556 -27.798 31.385 1.00 86.12 733 LYS A CA 1
ATOM 5912 C C . LYS A 1 733 ? 35.491 -28.195 32.431 1.00 86.12 733 LYS A C 1
ATOM 5914 O O . LYS A 1 733 ? 34.589 -27.393 32.719 1.00 86.12 733 LYS A O 1
ATOM 5919 N N . PRO A 1 734 ? 35.554 -29.404 33.024 1.00 80.19 734 PRO A N 1
ATOM 5920 C CA . PRO A 1 734 ? 34.697 -29.772 34.147 1.00 80.19 734 PRO A CA 1
ATOM 5921 C C . PRO A 1 734 ? 34.918 -28.789 35.299 1.00 80.19 734 PRO A C 1
ATOM 5923 O O . PRO A 1 734 ? 36.043 -28.628 35.766 1.00 80.19 734 PRO A O 1
ATOM 5926 N N . TRP A 1 735 ? 33.856 -28.114 35.740 1.00 61.66 735 TRP A N 1
ATOM 5927 C CA . TRP A 1 735 ? 33.943 -27.058 36.751 1.00 61.66 735 TRP A CA 1
ATOM 5928 C C . TRP A 1 735 ? 34.523 -27.616 38.062 1.00 61.66 735 TRP A C 1
ATOM 5930 O O . TRP A 1 735 ? 33.866 -28.386 38.766 1.00 61.66 735 TRP A O 1
ATOM 5940 N N . ARG A 1 736 ? 35.760 -27.235 38.400 1.00 62.78 736 ARG A N 1
ATOM 5941 C CA . ARG A 1 736 ? 36.341 -27.410 39.737 1.00 62.78 736 ARG A CA 1
ATOM 5942 C C . ARG A 1 736 ? 36.269 -26.059 40.443 1.00 62.78 736 ARG A C 1
ATOM 5944 O O . ARG A 1 736 ? 36.475 -25.026 39.827 1.00 62.78 736 ARG A O 1
ATOM 5951 N N . ARG A 1 737 ? 35.912 -26.063 41.727 1.00 55.31 737 ARG A N 1
ATOM 5952 C CA . ARG A 1 737 ? 35.511 -24.891 42.536 1.00 55.31 737 ARG A CA 1
ATOM 5953 C C . ARG A 1 737 ? 36.621 -23.843 42.813 1.00 55.31 737 ARG A C 1
ATOM 5955 O O . ARG A 1 737 ? 36.539 -23.155 43.824 1.00 55.31 737 ARG A O 1
ATOM 5962 N N . ILE A 1 738 ? 37.664 -23.734 41.986 1.00 52.62 738 ILE A N 1
ATOM 5963 C CA . ILE A 1 738 ? 38.840 -22.880 42.230 1.00 52.62 738 ILE A CA 1
ATOM 5964 C C . ILE A 1 738 ? 39.067 -21.962 41.015 1.00 52.62 738 ILE A C 1
ATOM 5966 O O . ILE A 1 738 ? 39.143 -22.426 39.883 1.00 52.62 738 ILE A O 1
ATOM 5970 N N . SER A 1 739 ? 39.148 -20.652 41.256 1.00 53.50 739 SER A N 1
ATOM 5971 C CA . SER A 1 739 ? 38.967 -19.557 40.284 1.00 53.50 739 SER A CA 1
ATOM 5972 C C . SER A 1 739 ? 40.164 -19.244 39.367 1.00 53.50 739 SER A C 1
ATOM 5974 O O . SER A 1 739 ? 40.307 -18.105 38.937 1.00 53.50 739 SER A O 1
ATOM 5976 N N . ILE A 1 740 ? 41.057 -20.202 39.102 1.00 57.88 740 ILE A N 1
ATOM 5977 C CA . ILE A 1 740 ? 42.314 -19.946 38.357 1.00 57.88 740 ILE A CA 1
ATOM 5978 C C . ILE A 1 740 ? 42.550 -20.957 37.222 1.00 57.88 740 ILE A C 1
ATOM 5980 O O . ILE A 1 740 ? 43.577 -20.931 36.553 1.00 57.88 740 ILE A O 1
ATOM 5984 N N . ASP A 1 741 ? 41.607 -21.872 36.998 1.00 58.09 741 ASP A N 1
ATOM 5985 C CA . ASP A 1 741 ? 41.713 -22.878 35.945 1.00 58.09 741 ASP A CA 1
ATOM 5986 C C . ASP A 1 741 ? 41.306 -22.304 34.567 1.00 58.09 741 ASP A C 1
ATOM 5988 O O . ASP A 1 741 ? 40.345 -21.534 34.488 1.00 58.09 741 ASP A O 1
ATOM 5992 N N . PRO A 1 742 ? 41.968 -22.700 33.460 1.00 64.94 742 PRO A N 1
ATOM 5993 C CA . PRO A 1 742 ? 41.579 -22.285 32.112 1.00 64.94 742 PRO A CA 1
ATOM 5994 C C . PRO A 1 742 ? 40.143 -22.704 31.764 1.00 64.94 742 PRO A C 1
ATOM 5996 O O . PRO A 1 742 ? 39.676 -23.786 32.122 1.00 64.94 742 PRO A O 1
ATOM 5999 N N . PHE A 1 743 ? 39.443 -21.824 31.041 1.00 84.06 743 PHE A N 1
ATOM 6000 C CA . PHE A 1 743 ? 38.016 -21.953 30.716 1.00 84.06 743 PHE A CA 1
ATOM 6001 C C . PHE A 1 743 ? 37.702 -23.122 29.759 1.00 84.06 743 PHE A C 1
ATOM 6003 O O . PHE A 1 743 ? 36.653 -23.768 29.862 1.00 84.06 743 PHE A O 1
ATOM 6010 N N . PHE A 1 744 ? 38.629 -23.417 28.846 1.00 89.62 744 PHE A N 1
ATOM 6011 C CA . PHE A 1 744 ? 38.568 -24.564 27.940 1.00 89.62 744 PHE A CA 1
ATOM 6012 C C . PHE A 1 744 ? 39.276 -25.778 28.552 1.00 89.62 744 PHE A C 1
ATOM 6014 O O . PHE A 1 744 ? 40.223 -25.628 29.323 1.00 89.62 744 PHE A O 1
ATOM 6021 N N . ASP A 1 745 ? 38.833 -26.985 28.204 1.00 87.88 745 ASP A N 1
ATOM 6022 C CA . ASP A 1 745 ? 39.587 -28.205 28.509 1.00 87.88 745 ASP A CA 1
ATOM 6023 C C . ASP A 1 745 ? 40.946 -28.157 27.793 1.00 87.88 745 ASP A C 1
ATOM 6025 O O . ASP A 1 745 ? 41.004 -28.150 26.567 1.00 87.88 745 ASP A O 1
ATOM 6029 N N . GLU A 1 746 ? 42.037 -28.127 28.561 1.00 83.44 746 GLU A N 1
ATOM 6030 C CA . GLU A 1 746 ? 43.419 -28.048 28.062 1.00 83.44 746 GLU A CA 1
ATOM 6031 C C . GLU A 1 746 ? 43.789 -29.212 27.134 1.00 83.44 746 GLU A C 1
ATOM 6033 O O . GLU A 1 746 ? 44.685 -29.087 26.301 1.00 83.44 746 GLU A O 1
ATOM 6038 N N . ASN A 1 747 ? 43.092 -30.345 27.257 1.00 86.06 747 ASN A N 1
ATOM 6039 C CA . ASN A 1 747 ? 43.320 -31.520 26.421 1.00 86.06 747 ASN A CA 1
ATOM 6040 C C . ASN A 1 747 ? 42.484 -31.503 25.132 1.00 86.06 747 ASN A C 1
ATOM 6042 O O . ASN A 1 747 ? 42.633 -32.396 24.296 1.00 86.06 747 ASN A O 1
ATOM 6046 N N . ALA A 1 748 ? 41.594 -30.520 24.963 1.00 85.19 748 ALA A N 1
ATOM 6047 C CA . ALA A 1 748 ? 40.749 -30.375 23.788 1.00 85.19 748 ALA A CA 1
ATOM 6048 C C . ALA A 1 748 ? 41.207 -29.183 22.928 1.00 85.19 748 ALA A C 1
ATOM 6050 O O . ALA A 1 748 ? 41.475 -28.100 23.450 1.00 85.19 748 ALA A O 1
ATOM 6051 N N . PRO A 1 749 ? 41.266 -29.333 21.593 1.00 85.50 749 PRO A N 1
ATOM 6052 C CA . PRO A 1 749 ? 41.586 -28.213 20.722 1.00 85.50 749 PRO A CA 1
ATOM 6053 C C . PRO A 1 749 ? 40.503 -27.129 20.817 1.00 85.50 749 PRO A C 1
ATOM 6055 O O . PRO A 1 749 ? 39.306 -27.423 20.844 1.00 85.50 749 PRO A O 1
ATOM 6058 N N . THR A 1 750 ? 40.929 -25.867 20.817 1.00 89.31 750 THR A N 1
ATOM 6059 C CA . THR A 1 750 ? 40.035 -24.714 20.656 1.00 89.31 750 THR A CA 1
ATOM 6060 C C . THR A 1 750 ? 40.026 -24.264 19.201 1.00 89.31 750 THR A C 1
ATOM 6062 O O . THR A 1 750 ? 41.004 -24.413 18.469 1.00 89.31 750 THR A O 1
ATOM 6065 N N . CYS A 1 751 ? 38.898 -23.720 18.763 1.00 92.25 751 CYS A N 1
ATOM 6066 C CA . CYS A 1 751 ? 38.717 -23.149 17.435 1.00 92.25 751 CYS A CA 1
ATOM 6067 C C . CYS A 1 751 ? 38.302 -21.681 17.555 1.00 92.25 751 CYS A C 1
ATOM 6069 O O . CYS A 1 751 ? 37.923 -21.218 18.630 1.00 92.25 751 CYS A O 1
ATOM 6071 N N . SER A 1 752 ? 38.391 -20.930 16.456 1.00 92.88 752 SER A N 1
ATOM 6072 C CA . SER A 1 752 ? 37.992 -19.518 16.420 1.00 92.88 752 SER A CA 1
ATOM 6073 C C . SER A 1 752 ? 37.078 -19.223 15.236 1.00 92.88 752 SER A C 1
ATOM 6075 O O . SER A 1 752 ? 37.257 -19.785 14.158 1.00 92.88 752 SER A O 1
ATOM 6077 N N . VAL A 1 753 ? 36.127 -18.310 15.418 1.00 93.62 753 VAL A N 1
ATOM 6078 C CA . VAL A 1 753 ? 35.341 -17.709 14.335 1.00 93.62 753 VAL A CA 1
ATOM 6079 C C . VAL A 1 753 ? 35.496 -16.194 14.383 1.00 93.62 753 VAL A C 1
ATOM 6081 O O . VAL A 1 753 ? 35.222 -15.551 15.396 1.00 93.62 753 VAL A O 1
ATOM 6084 N N . ILE A 1 754 ? 35.973 -15.622 13.280 1.00 91.81 754 ILE A N 1
ATOM 6085 C CA . ILE A 1 754 ? 36.141 -14.176 13.138 1.00 91.81 754 ILE A CA 1
ATOM 6086 C C . ILE A 1 754 ? 34.769 -13.561 12.884 1.00 91.81 754 ILE A C 1
ATOM 6088 O O . ILE A 1 754 ? 34.021 -14.020 12.016 1.00 91.81 754 ILE A O 1
ATOM 6092 N N . LEU A 1 755 ? 34.436 -12.514 13.631 1.00 92.00 755 LEU A N 1
ATOM 6093 C CA . LEU A 1 755 ? 33.182 -11.808 13.448 1.00 92.00 755 LEU A CA 1
ATOM 6094 C C . LEU A 1 755 ? 33.357 -10.728 12.387 1.00 92.00 755 LEU A C 1
ATOM 6096 O O . LEU A 1 755 ? 34.262 -9.895 12.441 1.00 92.00 755 LEU A O 1
ATOM 6100 N N . SER A 1 756 ? 32.446 -10.720 11.425 1.00 86.38 756 SER A N 1
ATOM 6101 C CA . SER A 1 756 ? 32.356 -9.650 10.445 1.00 86.38 756 SER A CA 1
ATOM 6102 C C . SER A 1 756 ? 31.511 -8.520 11.015 1.00 86.38 756 SER A C 1
ATOM 6104 O O . SER A 1 756 ? 30.370 -8.721 11.437 1.00 86.38 756 SER A O 1
ATOM 6106 N N . ASN A 1 757 ? 32.083 -7.320 11.019 1.00 78.25 757 ASN A N 1
ATOM 6107 C CA . ASN A 1 757 ? 31.356 -6.083 11.281 1.00 78.25 757 ASN A CA 1
ATOM 6108 C C . ASN A 1 757 ? 30.282 -5.890 10.206 1.00 78.25 757 ASN A C 1
ATOM 6110 O O . ASN A 1 757 ? 30.609 -5.640 9.042 1.00 78.25 757 ASN A O 1
ATOM 6114 N N . ARG A 1 758 ? 29.005 -5.971 10.586 1.00 67.25 758 ARG A N 1
ATOM 6115 C CA . ARG A 1 758 ? 27.911 -5.569 9.704 1.00 67.25 758 ARG A CA 1
ATOM 6116 C C . ARG A 1 758 ? 27.786 -4.052 9.767 1.00 67.25 758 ARG A C 1
ATOM 6118 O O . ARG A 1 758 ? 27.026 -3.489 10.555 1.00 67.25 758 ARG A O 1
ATOM 6125 N N . LYS A 1 759 ? 28.562 -3.371 8.923 1.00 47.56 759 LYS A N 1
ATOM 6126 C CA . LYS A 1 759 ? 28.520 -1.914 8.787 1.00 47.56 759 LYS A CA 1
ATOM 6127 C C . LYS A 1 759 ? 27.313 -1.505 7.936 1.00 47.56 759 LYS A C 1
ATOM 6129 O O . LYS A 1 759 ? 27.462 -1.118 6.782 1.00 47.56 759 LYS A O 1
ATOM 6134 N N . SER A 1 760 ? 26.112 -1.540 8.503 1.00 36.91 760 SER A N 1
ATOM 6135 C CA . SER A 1 760 ? 24.998 -0.755 7.960 1.00 36.91 760 SER A CA 1
ATOM 6136 C C . SER A 1 760 ? 25.266 0.721 8.286 1.00 36.91 760 SER A C 1
ATOM 6138 O O . SER A 1 760 ? 24.789 1.242 9.289 1.00 36.91 760 SER A O 1
ATOM 6140 N N . MET A 1 761 ? 26.118 1.387 7.495 1.00 31.59 761 MET A N 1
ATOM 6141 C CA . MET A 1 761 ? 26.336 2.834 7.597 1.00 31.59 761 MET A CA 1
ATOM 6142 C C . MET A 1 761 ? 25.064 3.574 7.171 1.00 31.59 761 MET A C 1
ATOM 6144 O O . MET A 1 761 ? 24.833 3.764 5.983 1.00 31.59 761 MET A O 1
ATOM 6148 N N . CYS A 1 762 ? 24.295 4.074 8.133 1.00 30.67 762 CYS A N 1
ATOM 6149 C CA . CYS A 1 762 ? 23.527 5.301 7.945 1.00 30.67 762 CYS A CA 1
ATOM 6150 C C . CYS A 1 762 ? 24.144 6.372 8.844 1.00 30.67 762 CYS A C 1
ATOM 6152 O O . CYS A 1 762 ? 23.740 6.553 9.988 1.00 30.67 762 CYS A O 1
ATOM 6154 N N . PHE A 1 763 ? 25.143 7.087 8.323 1.00 27.86 763 PHE A N 1
ATOM 6155 C CA . PHE A 1 763 ? 25.452 8.412 8.847 1.00 27.86 763 PHE A CA 1
ATOM 6156 C C . PHE A 1 763 ? 24.371 9.365 8.336 1.00 27.86 763 PHE A C 1
ATOM 6158 O O . PHE A 1 763 ? 24.381 9.763 7.175 1.00 27.86 763 PHE A O 1
ATOM 6165 N N . SER A 1 764 ? 23.432 9.721 9.207 1.00 29.89 764 SER A N 1
ATOM 6166 C CA . SER A 1 764 ? 22.700 10.977 9.096 1.00 29.89 764 SER A CA 1
ATOM 6167 C C . SER A 1 764 ? 23.419 11.978 9.992 1.00 29.89 764 SER A C 1
ATOM 6169 O O . SER A 1 764 ? 23.235 11.974 11.207 1.00 29.89 764 SER A O 1
ATOM 6171 N N . LEU A 1 765 ? 24.268 12.821 9.402 1.00 33.47 765 LEU A N 1
ATOM 6172 C CA . LEU A 1 765 ? 24.650 14.082 10.032 1.00 33.47 765 LEU A CA 1
ATOM 6173 C C . LEU A 1 765 ? 23.419 14.992 10.002 1.00 33.47 765 LEU A C 1
ATOM 6175 O O . LEU A 1 765 ? 23.212 15.740 9.050 1.00 33.47 765 LEU A O 1
ATOM 6179 N N . SER A 1 766 ? 22.590 14.914 11.037 1.00 31.03 766 SER A N 1
ATOM 6180 C CA . SER A 1 766 ? 21.650 15.977 11.374 1.00 31.03 766 SER A CA 1
ATOM 6181 C C . SER A 1 766 ? 22.217 16.740 12.566 1.00 31.03 766 SER A C 1
ATOM 6183 O O . SER A 1 766 ? 22.222 16.248 13.693 1.00 31.03 766 SER A O 1
ATOM 6185 N N . ASN A 1 767 ? 22.725 17.941 12.294 1.00 36.25 767 ASN A N 1
ATOM 6186 C CA . ASN A 1 767 ? 22.955 18.953 13.316 1.00 36.25 767 ASN A CA 1
ATOM 6187 C C . ASN A 1 767 ? 21.628 19.260 14.032 1.00 36.25 767 ASN A C 1
ATOM 6189 O O . ASN A 1 767 ? 20.639 19.547 13.362 1.00 36.25 767 ASN A O 1
ATOM 6193 N N . GLY A 1 768 ? 21.643 19.265 15.370 1.00 37.31 768 GLY A N 1
ATOM 6194 C CA . GLY A 1 768 ? 20.614 19.905 16.202 1.00 37.31 768 GLY A CA 1
ATOM 6195 C C . GLY A 1 768 ? 19.799 18.977 17.112 1.00 37.31 768 GLY A C 1
ATOM 6196 O O . GLY A 1 768 ? 18.705 18.570 16.754 1.00 37.31 768 GLY A O 1
ATOM 6197 N N . ASN A 1 769 ? 20.343 18.700 18.302 1.00 41.75 769 ASN A N 1
ATOM 6198 C CA . ASN A 1 769 ? 19.689 18.464 19.604 1.00 41.75 769 ASN A CA 1
ATOM 6199 C C . ASN A 1 769 ? 18.278 17.822 19.669 1.00 41.75 769 ASN A C 1
ATOM 6201 O O . ASN A 1 769 ? 17.294 18.542 19.769 1.00 41.75 769 ASN A O 1
ATOM 6205 N N . GLN A 1 770 ? 18.200 16.487 19.784 1.00 36.03 770 GLN A N 1
ATOM 6206 C CA . GLN A 1 770 ? 17.609 15.726 20.916 1.00 36.03 770 GLN A CA 1
ATOM 6207 C C . GLN A 1 770 ? 17.509 14.226 20.563 1.00 36.03 770 GLN A C 1
ATOM 6209 O O . GLN A 1 770 ? 17.225 13.860 19.426 1.00 36.03 770 GLN A O 1
ATOM 6214 N N . ARG A 1 771 ? 17.821 13.361 21.540 1.00 40.97 771 ARG A N 1
ATOM 6215 C CA . ARG A 1 771 ? 18.007 11.906 21.404 1.00 40.97 771 ARG A CA 1
ATOM 6216 C C . ARG A 1 771 ? 16.791 11.147 21.934 1.00 40.97 771 ARG A C 1
ATOM 6218 O O . ARG A 1 771 ? 16.506 11.261 23.118 1.00 40.97 771 ARG A O 1
ATOM 6225 N N . ASP A 1 772 ? 16.190 10.307 21.096 1.00 34.78 772 ASP A N 1
ATOM 6226 C CA . ASP A 1 772 ? 15.440 9.121 21.527 1.00 34.78 772 ASP A CA 1
ATOM 6227 C C . ASP A 1 772 ? 15.877 7.940 20.648 1.00 34.78 772 ASP A C 1
ATOM 6229 O O . ASP A 1 772 ? 15.483 7.785 19.491 1.00 34.78 772 ASP A O 1
ATOM 6233 N N . GLU A 1 773 ? 16.796 7.148 21.194 1.00 34.94 773 GLU A N 1
ATOM 6234 C CA . GLU A 1 773 ? 17.530 6.086 20.513 1.00 34.94 773 GLU A CA 1
ATOM 6235 C C . GLU A 1 773 ? 16.926 4.717 20.866 1.00 34.94 773 GLU A C 1
ATOM 6237 O O . GLU A 1 773 ? 17.208 4.149 21.917 1.00 34.94 773 GLU A O 1
ATOM 6242 N N . THR A 1 774 ? 16.134 4.133 19.961 1.00 34.47 774 THR A N 1
ATOM 6243 C CA . THR A 1 774 ? 16.064 2.662 19.842 1.00 34.47 774 THR A CA 1
ATOM 6244 C C . THR A 1 774 ? 16.909 2.249 18.645 1.00 34.47 774 THR A C 1
ATOM 6246 O O . THR A 1 774 ? 16.428 1.873 17.578 1.00 34.47 774 THR A O 1
ATOM 6249 N N . VAL A 1 775 ? 18.219 2.410 18.815 1.00 35.81 775 VAL A N 1
ATOM 6250 C CA . VAL A 1 775 ? 19.230 1.980 17.856 1.00 35.81 775 VAL A CA 1
ATOM 6251 C C . VAL A 1 775 ? 19.391 0.467 18.050 1.00 35.81 775 VAL A C 1
ATOM 6253 O O . VAL A 1 775 ? 19.772 0.023 19.128 1.00 35.81 775 VAL A O 1
ATOM 6256 N N . ILE A 1 776 ? 19.118 -0.351 17.023 1.00 41.00 776 ILE A N 1
ATOM 6257 C CA . ILE A 1 776 ? 19.858 -1.620 16.925 1.00 41.00 776 ILE A CA 1
ATOM 6258 C C . ILE A 1 776 ? 21.237 -1.197 16.448 1.00 41.00 776 ILE A C 1
ATOM 6260 O O . ILE A 1 776 ? 21.446 -0.919 15.263 1.00 41.00 776 ILE A O 1
ATOM 6264 N N . GLU A 1 777 ? 22.093 -0.981 17.440 1.00 52.75 777 GLU A N 1
ATOM 6265 C CA . GLU A 1 777 ? 23.456 -0.498 17.312 1.00 52.75 777 GLU A CA 1
ATOM 6266 C C . GLU A 1 777 ? 24.248 -1.443 16.407 1.00 52.75 777 GLU A C 1
ATOM 6268 O O . GLU A 1 777 ? 23.961 -2.636 16.287 1.00 52.75 777 GLU A O 1
ATOM 6273 N N . TRP A 1 778 ? 25.215 -0.852 15.709 1.00 63.56 778 TRP A N 1
ATOM 6274 C CA . TRP A 1 778 ? 26.352 -1.512 15.076 1.00 63.56 778 TRP A CA 1
ATOM 6275 C C . TRP A 1 778 ? 26.621 -2.909 15.664 1.00 63.56 778 TRP A C 1
ATOM 6277 O O . TRP A 1 778 ? 26.817 -2.993 16.865 1.00 63.56 778 TRP A O 1
ATOM 6287 N N . SER A 1 779 ? 26.611 -3.993 14.876 1.00 83.75 779 SER A N 1
ATOM 6288 C CA . SER A 1 779 ? 26.788 -5.362 15.398 1.00 83.75 779 SER A CA 1
ATOM 6289 C C . SER A 1 779 ? 27.802 -6.185 14.604 1.00 83.75 779 SER A C 1
ATOM 6291 O O . SER A 1 779 ? 28.098 -5.924 13.433 1.00 83.75 779 SER A O 1
ATOM 6293 N N . TRP A 1 780 ? 28.353 -7.193 15.272 1.00 88.62 780 TRP A N 1
ATOM 6294 C CA . TRP A 1 780 ? 29.336 -8.129 14.746 1.00 88.62 780 TRP A CA 1
ATOM 6295 C C . TRP A 1 780 ? 28.729 -9.527 14.704 1.00 88.62 780 TRP A C 1
ATOM 6297 O O . TRP A 1 780 ? 28.096 -9.946 15.671 1.00 88.62 780 TRP A O 1
ATOM 6307 N N . SER A 1 781 ? 28.917 -10.256 13.601 1.00 92.44 781 SER A N 1
ATOM 6308 C CA . SER A 1 781 ? 28.369 -11.611 13.457 1.00 92.44 781 SER A CA 1
ATOM 6309 C C . SER A 1 781 ? 29.339 -12.587 12.803 1.00 92.44 781 SER A C 1
ATOM 6311 O O . SER A 1 781 ? 30.065 -12.205 11.885 1.00 92.44 781 SER A O 1
ATOM 6313 N N . GLY A 1 782 ? 29.290 -13.852 13.208 1.00 91.88 782 GLY A N 1
ATOM 6314 C CA . GLY A 1 782 ? 30.062 -14.950 12.623 1.00 91.88 782 GLY A CA 1
ATOM 6315 C C . GLY A 1 782 ? 29.366 -16.282 12.885 1.00 91.88 782 GLY A C 1
ATOM 6316 O O . GLY A 1 782 ? 28.659 -16.411 13.881 1.00 91.88 782 GLY A O 1
ATOM 6317 N N . SER A 1 783 ? 29.510 -17.246 11.974 1.00 93.94 783 SER A N 1
ATOM 6318 C CA . SER A 1 783 ? 28.828 -18.546 12.073 1.00 93.94 783 SER A CA 1
ATOM 6319 C C . SER A 1 783 ? 29.802 -19.713 11.972 1.00 93.94 783 SER A C 1
ATOM 6321 O O . SER A 1 783 ? 30.823 -19.612 11.294 1.00 93.94 783 SER A O 1
ATOM 6323 N N . VAL A 1 784 ? 29.470 -20.819 12.632 1.00 95.44 784 VAL A N 1
ATOM 6324 C CA . VAL A 1 784 ? 30.258 -22.054 12.672 1.00 95.44 784 VAL A CA 1
ATOM 6325 C C . VAL A 1 784 ? 29.327 -23.272 12.689 1.00 95.44 784 VAL A C 1
ATOM 6327 O O . VAL A 1 784 ? 28.240 -23.210 13.254 1.00 95.44 784 VAL A O 1
ATOM 6330 N N . MET A 1 785 ? 29.746 -24.382 12.078 1.00 95.00 785 MET A N 1
ATOM 6331 C CA . MET A 1 785 ? 29.082 -25.682 12.211 1.00 95.00 785 MET A CA 1
ATOM 6332 C C . MET A 1 785 ? 29.675 -26.460 13.393 1.00 95.00 785 MET A C 1
ATOM 6334 O O . MET A 1 785 ? 30.877 -26.725 13.402 1.00 95.00 785 MET A O 1
ATOM 6338 N N . LEU A 1 786 ? 28.851 -26.834 14.373 1.00 94.19 786 LEU A N 1
ATOM 6339 C CA . LEU A 1 786 ? 29.257 -27.555 15.588 1.00 94.19 786 LEU A CA 1
ATOM 6340 C C . LEU A 1 786 ? 28.559 -28.911 15.686 1.00 94.19 786 LEU A C 1
ATOM 6342 O O . LEU A 1 786 ? 27.478 -29.090 15.137 1.00 94.19 786 LEU A O 1
ATOM 6346 N N . THR A 1 787 ? 29.155 -29.883 16.372 1.00 94.12 787 THR A N 1
ATOM 6347 C CA . THR A 1 787 ? 28.462 -31.144 16.687 1.00 94.12 787 THR A CA 1
ATOM 6348 C C . THR A 1 787 ? 27.520 -30.955 17.886 1.00 94.12 787 THR A C 1
ATOM 6350 O O . THR A 1 787 ? 27.661 -29.966 18.599 1.00 94.12 787 THR A O 1
ATOM 6353 N N . PRO A 1 788 ? 26.562 -31.861 18.148 1.00 94.31 788 PRO A N 1
ATOM 6354 C CA . PRO A 1 788 ? 25.644 -31.764 19.289 1.00 94.31 788 PRO A CA 1
ATOM 6355 C C . PRO A 1 788 ? 26.351 -32.075 20.623 1.00 94.31 788 PRO A C 1
ATOM 6357 O O . PRO A 1 788 ? 26.183 -33.136 21.216 1.00 94.31 788 PRO A O 1
ATOM 6360 N N . GLU A 1 789 ? 27.209 -31.164 21.074 1.00 94.94 789 GLU A N 1
ATOM 6361 C CA . GLU A 1 789 ? 27.947 -31.226 22.339 1.00 94.94 789 GLU A CA 1
ATOM 6362 C C . 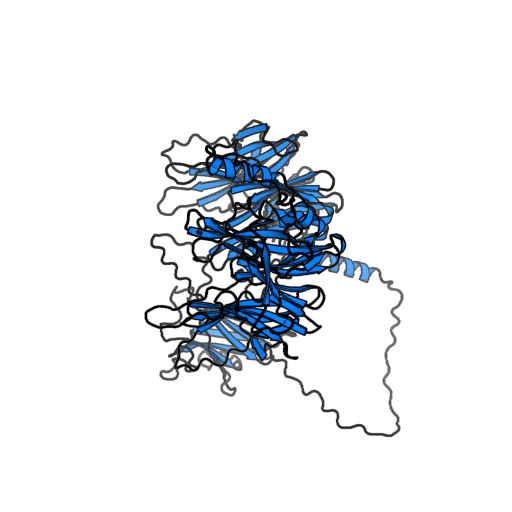GLU A 1 789 ? 27.756 -29.916 23.124 1.00 94.94 789 GLU A C 1
ATOM 6364 O O . GLU A 1 789 ? 27.208 -28.931 22.625 1.00 94.94 789 GLU A O 1
ATOM 6369 N N . ILE A 1 790 ? 28.231 -29.876 24.368 1.00 93.56 790 ILE A N 1
ATOM 6370 C CA . ILE A 1 790 ? 28.314 -28.625 25.126 1.00 93.56 790 ILE A CA 1
ATOM 6371 C C . ILE A 1 790 ? 29.620 -27.921 24.752 1.00 93.56 790 ILE A C 1
ATOM 6373 O O . ILE A 1 790 ? 30.694 -28.516 24.848 1.00 93.56 790 ILE A O 1
ATOM 6377 N N . TYR A 1 791 ? 29.540 -26.641 24.393 1.00 94.62 791 TYR A N 1
ATOM 6378 C CA . TYR A 1 791 ? 30.693 -25.798 24.083 1.00 94.62 791 TYR A CA 1
ATOM 6379 C C . TYR A 1 791 ? 30.842 -24.670 25.097 1.00 94.62 791 TYR A C 1
ATOM 6381 O O . TYR A 1 791 ? 29.872 -24.018 25.471 1.00 94.62 791 TYR A O 1
ATOM 6389 N N . ALA A 1 792 ? 32.077 -24.409 25.505 1.00 94.19 792 ALA A N 1
ATOM 6390 C CA . ALA A 1 792 ? 32.496 -23.137 26.073 1.00 94.19 792 ALA A CA 1
ATOM 6391 C C . ALA A 1 792 ? 32.826 -22.163 24.933 1.00 94.19 792 ALA A C 1
ATOM 6393 O O . ALA A 1 792 ? 33.329 -22.584 23.888 1.00 94.19 792 ALA A O 1
ATOM 6394 N N . TRP A 1 793 ? 32.585 -20.868 25.132 1.00 94.38 793 TRP A N 1
ATOM 6395 C CA . TRP A 1 793 ? 33.001 -19.810 24.211 1.00 94.38 793 TRP A CA 1
ATOM 6396 C C . TRP A 1 793 ? 33.510 -18.569 24.955 1.00 94.38 793 TRP A C 1
ATOM 6398 O O . TRP A 1 793 ? 33.081 -18.283 26.069 1.00 94.38 793 TRP A O 1
ATOM 6408 N N . GLN A 1 794 ? 34.417 -17.823 24.324 1.00 93.81 794 GLN A N 1
ATOM 6409 C CA . GLN A 1 794 ? 34.952 -16.547 24.799 1.00 93.81 794 GLN A CA 1
ATOM 6410 C C . GLN A 1 794 ? 35.001 -15.539 23.646 1.00 93.81 794 GLN A C 1
ATOM 6412 O O . GLN A 1 794 ? 35.436 -15.873 22.542 1.00 93.81 794 GLN A O 1
ATOM 6417 N N . LEU A 1 795 ? 34.583 -14.304 23.902 1.00 93.62 795 LEU A N 1
ATOM 6418 C CA . LEU A 1 795 ? 34.652 -13.176 22.977 1.00 93.62 795 LEU A CA 1
ATOM 6419 C C . LEU A 1 795 ? 35.953 -12.402 23.175 1.00 93.62 795 LEU A C 1
ATOM 6421 O O . LEU A 1 795 ? 36.246 -11.972 24.283 1.00 93.62 795 LEU A O 1
ATOM 6425 N N . TRP A 1 796 ? 36.687 -12.153 22.096 1.00 91.81 796 TRP A N 1
ATOM 6426 C CA . TRP A 1 796 ? 37.989 -11.485 22.126 1.00 91.81 796 TRP A CA 1
ATOM 6427 C C . TRP A 1 796 ? 38.041 -10.295 21.171 1.00 91.81 796 TRP A C 1
ATOM 6429 O O . TRP A 1 796 ? 37.417 -10.317 20.106 1.00 91.81 796 TRP A O 1
ATOM 6439 N N . LYS A 1 797 ? 38.851 -9.286 21.519 1.00 89.75 797 LYS A N 1
ATOM 6440 C CA . LYS A 1 797 ? 39.308 -8.266 20.561 1.00 89.75 797 LYS A CA 1
ATOM 6441 C C . LYS A 1 797 ? 40.506 -8.783 19.769 1.00 89.75 797 LYS A C 1
ATOM 6443 O O . LYS A 1 797 ? 41.373 -9.464 20.315 1.00 89.75 797 LYS A O 1
ATOM 6448 N N . THR A 1 798 ? 40.589 -8.406 18.500 1.00 85.94 798 THR A N 1
ATOM 6449 C CA . THR A 1 798 ? 41.716 -8.741 17.618 1.00 85.94 798 THR A CA 1
ATOM 6450 C C . THR A 1 798 ? 42.565 -7.505 17.330 1.00 85.94 798 THR A C 1
ATOM 6452 O O . THR A 1 798 ? 42.050 -6.386 17.294 1.00 85.94 798 THR A O 1
ATOM 6455 N N . HIS A 1 799 ? 43.868 -7.693 17.090 1.00 76.94 799 HIS A N 1
ATOM 6456 C CA . HIS A 1 799 ? 44.776 -6.597 16.703 1.00 76.94 799 HIS A CA 1
ATOM 6457 C C . HIS A 1 799 ? 44.467 -6.005 15.322 1.00 76.94 799 HIS A C 1
ATOM 6459 O O . HIS A 1 799 ? 44.855 -4.876 15.034 1.00 76.94 799 HIS A O 1
ATOM 6465 N N . GLY A 1 800 ? 43.818 -6.795 14.468 1.00 77.94 800 GLY A N 1
ATOM 6466 C CA . GLY A 1 800 ? 43.506 -6.463 13.088 1.00 77.94 800 GLY A CA 1
ATOM 6467 C C . GLY A 1 800 ? 42.078 -6.874 12.750 1.00 77.94 800 GLY A C 1
ATOM 6468 O O . GLY A 1 800 ? 41.628 -7.958 13.129 1.00 77.94 800 GLY A O 1
ATOM 6469 N N . TYR A 1 801 ? 41.359 -6.045 12.003 1.00 78.00 801 TYR A N 1
ATOM 6470 C CA . TYR A 1 801 ? 40.089 -6.454 11.416 1.00 78.00 801 TYR A CA 1
ATOM 6471 C C . TYR A 1 801 ? 40.303 -7.670 10.507 1.00 78.00 801 TYR A C 1
ATOM 6473 O O . TYR A 1 801 ? 41.180 -7.659 9.645 1.00 78.00 801 TYR A O 1
ATOM 6481 N N . GLY A 1 802 ? 39.504 -8.722 10.692 1.00 72.38 802 GLY A N 1
ATOM 6482 C CA . GLY A 1 802 ? 39.615 -9.930 9.875 1.00 72.38 802 GLY A CA 1
ATOM 6483 C C . GLY A 1 802 ? 40.778 -10.859 10.245 1.00 72.38 802 GLY A C 1
ATOM 6484 O O . GLY A 1 802 ? 41.031 -11.804 9.502 1.00 72.38 802 GLY A O 1
ATOM 6485 N N . THR A 1 803 ? 41.491 -10.630 11.356 1.00 72.88 803 THR A N 1
ATOM 6486 C CA . THR A 1 803 ? 42.577 -11.521 11.800 1.00 72.88 803 THR A CA 1
ATOM 6487 C C . THR A 1 803 ? 42.103 -12.509 12.866 1.00 72.88 803 THR A C 1
ATOM 6489 O O . THR A 1 803 ? 41.275 -12.187 13.713 1.00 72.88 803 THR A O 1
ATOM 6492 N N . ALA A 1 804 ? 42.651 -13.728 12.844 1.00 72.62 804 ALA A N 1
ATOM 6493 C CA . ALA A 1 804 ? 42.419 -14.743 13.881 1.00 72.62 804 ALA A CA 1
ATOM 6494 C C . ALA A 1 804 ? 43.344 -14.575 15.107 1.00 72.62 804 ALA A C 1
ATOM 6496 O O . ALA A 1 804 ? 43.380 -15.437 15.982 1.00 72.62 804 ALA A O 1
ATOM 6497 N N . ILE A 1 805 ? 44.121 -13.487 15.158 1.00 69.88 805 ILE A N 1
ATOM 6498 C CA . ILE A 1 805 ? 45.099 -13.228 16.217 1.00 69.88 805 ILE A CA 1
ATOM 6499 C C . ILE A 1 805 ? 44.423 -12.350 17.272 1.00 69.88 805 ILE A C 1
ATOM 6501 O O . ILE A 1 805 ? 44.231 -11.145 17.073 1.00 69.88 805 ILE A O 1
ATOM 6505 N N . ALA A 1 806 ? 44.023 -12.979 18.375 1.00 61.81 806 ALA A N 1
ATOM 6506 C CA . ALA A 1 806 ? 43.521 -12.276 19.549 1.00 61.81 806 ALA A CA 1
ATOM 6507 C C . ALA A 1 806 ? 44.662 -11.490 20.234 1.00 61.81 806 ALA A C 1
ATOM 6509 O O . ALA A 1 806 ? 45.838 -11.830 20.079 1.00 61.81 806 ALA A O 1
ATOM 6510 N N . LYS A 1 807 ? 44.313 -10.397 20.925 1.00 54.78 807 LYS A N 1
ATOM 6511 C CA . LYS A 1 807 ? 45.242 -9.370 21.448 1.00 54.78 807 LYS A CA 1
ATOM 6512 C C . LYS A 1 807 ? 46.224 -9.858 22.542 1.00 54.78 807 LYS A C 1
ATOM 6514 O O . LYS A 1 807 ? 47.093 -9.114 22.969 1.00 54.78 807 LYS A O 1
ATOM 6519 N N . ASP A 1 808 ? 46.077 -11.099 22.981 1.00 55.44 808 ASP A N 1
ATOM 6520 C CA . ASP A 1 808 ? 46.645 -11.743 24.173 1.00 55.44 808 ASP A CA 1
ATOM 6521 C C . ASP A 1 808 ? 47.752 -12.772 23.874 1.00 55.44 808 ASP A C 1
ATOM 6523 O O . ASP A 1 808 ? 48.293 -13.367 24.797 1.00 55.44 808 ASP A O 1
ATOM 6527 N N . GLN A 1 809 ? 48.163 -12.977 22.615 1.00 51.56 809 GLN A N 1
ATOM 6528 C CA . GLN A 1 809 ? 49.356 -13.803 22.333 1.00 51.56 809 GLN A CA 1
ATOM 6529 C C . GLN A 1 809 ? 50.695 -13.098 22.638 1.00 51.56 809 GLN A C 1
ATOM 6531 O O . GLN A 1 809 ? 51.749 -13.647 22.319 1.00 51.56 809 GLN A O 1
ATOM 6536 N N . ILE A 1 810 ? 50.669 -11.897 23.230 1.00 50.19 810 ILE A N 1
ATOM 6537 C CA . ILE A 1 810 ? 51.874 -11.113 23.548 1.00 50.19 810 ILE A CA 1
ATOM 6538 C C . ILE A 1 810 ? 51.995 -10.775 25.045 1.00 50.19 810 ILE A C 1
ATOM 6540 O O . ILE A 1 810 ? 53.124 -10.719 25.512 1.00 50.19 810 ILE A O 1
ATOM 6544 N N . ASP A 1 811 ? 50.903 -10.654 25.814 1.00 43.44 811 ASP A N 1
ATOM 6545 C CA . ASP A 1 811 ? 50.963 -10.357 27.256 1.00 43.44 811 ASP A CA 1
ATOM 6546 C C . ASP A 1 811 ? 49.892 -11.147 28.037 1.00 43.44 811 ASP A C 1
ATOM 6548 O O . ASP A 1 811 ? 48.713 -11.144 27.678 1.00 43.44 811 ASP A O 1
ATOM 6552 N N . ASP A 1 812 ? 50.336 -11.846 29.086 1.00 44.62 812 ASP A N 1
ATOM 6553 C CA . ASP A 1 812 ? 49.570 -12.759 29.940 1.00 44.62 812 ASP A CA 1
ATOM 6554 C C . ASP A 1 812 ? 48.259 -12.156 30.491 1.00 44.62 812 ASP A C 1
ATOM 6556 O O . ASP A 1 812 ? 48.268 -11.114 31.139 1.00 44.62 812 ASP A O 1
ATOM 6560 N N . CYS A 1 813 ? 47.166 -12.912 30.318 1.00 46.88 813 CYS A N 1
ATOM 6561 C CA . CYS A 1 813 ? 45.957 -12.932 31.158 1.00 46.88 813 CYS A CA 1
ATOM 6562 C C . CYS A 1 813 ? 45.199 -11.593 31.336 1.00 46.88 813 CYS A C 1
ATOM 6564 O O . CYS A 1 813 ? 45.471 -10.888 32.295 1.00 46.88 813 CYS A O 1
ATOM 6566 N N . ASP A 1 814 ? 44.242 -11.277 30.437 1.00 54.38 814 ASP A N 1
ATOM 6567 C CA . ASP A 1 814 ? 42.983 -10.502 30.682 1.00 54.38 814 ASP A CA 1
ATOM 6568 C C . ASP A 1 814 ? 42.433 -9.820 29.399 1.00 54.38 814 ASP A C 1
ATOM 6570 O O . ASP A 1 814 ? 42.166 -8.618 29.349 1.00 54.38 814 ASP A O 1
ATOM 6574 N N . GLY A 1 815 ? 42.280 -10.574 28.298 1.00 66.69 815 GLY A N 1
ATOM 6575 C CA . GLY A 1 815 ? 41.906 -10.005 26.987 1.00 66.69 815 GLY A CA 1
ATOM 6576 C C . GLY A 1 815 ? 40.486 -10.295 26.474 1.00 66.69 815 GLY A C 1
ATOM 6577 O O . GLY A 1 815 ? 40.101 -9.749 25.432 1.00 66.69 815 GLY A O 1
ATOM 6578 N N . TRP A 1 816 ? 39.710 -11.153 27.145 1.00 82.25 816 TRP A N 1
ATOM 6579 C CA . TRP A 1 816 ? 38.358 -11.520 26.706 1.00 82.25 816 TRP A CA 1
ATOM 6580 C C . TRP A 1 816 ? 37.301 -10.546 27.255 1.00 82.25 816 TRP A C 1
ATOM 6582 O O . TRP A 1 816 ? 37.451 -9.973 28.328 1.00 82.25 816 TRP A O 1
ATOM 6592 N N . LEU A 1 817 ? 36.235 -10.314 26.486 1.00 88.25 817 LEU A N 1
ATOM 6593 C CA . LEU A 1 817 ? 35.175 -9.334 26.771 1.00 88.25 817 LEU A CA 1
ATOM 6594 C C . LEU A 1 817 ? 33.906 -9.950 27.357 1.00 88.25 817 LEU A C 1
ATOM 6596 O O . LEU A 1 817 ? 33.111 -9.250 27.975 1.00 88.25 817 LEU A O 1
ATOM 6600 N N . ALA A 1 818 ? 33.671 -11.222 27.058 1.00 90.88 818 ALA A N 1
ATOM 6601 C CA . ALA A 1 818 ? 32.553 -12.016 27.546 1.00 90.88 818 ALA A CA 1
ATOM 6602 C C . ALA A 1 818 ? 32.895 -13.501 27.387 1.00 90.88 818 ALA A C 1
ATOM 6604 O O . ALA A 1 818 ? 33.706 -13.857 26.525 1.00 90.88 818 ALA A O 1
ATOM 6605 N N . GLN A 1 819 ? 32.267 -14.365 28.172 1.00 93.12 819 GLN A N 1
ATOM 6606 C CA . GLN A 1 819 ? 32.391 -15.812 28.048 1.00 93.12 819 GLN A CA 1
ATOM 6607 C C . GLN A 1 819 ? 31.112 -16.521 28.485 1.00 93.12 819 GLN A C 1
ATOM 6609 O O . GLN A 1 819 ? 30.343 -16.006 29.292 1.00 93.12 819 GLN A O 1
ATOM 6614 N N . GLY A 1 820 ? 30.898 -17.735 27.992 1.00 92.62 820 GLY A N 1
ATOM 6615 C CA . GLY A 1 820 ? 29.714 -18.508 28.344 1.00 92.62 820 GLY A CA 1
ATOM 6616 C C . GLY A 1 820 ? 29.767 -19.948 27.860 1.00 92.62 820 GLY A C 1
ATOM 6617 O O . GLY A 1 820 ? 30.789 -20.434 27.367 1.00 92.62 820 GLY A O 1
ATOM 6618 N N . LYS A 1 821 ? 28.648 -20.653 28.031 1.00 93.38 821 LYS A N 1
ATOM 6619 C CA . LYS A 1 821 ? 28.465 -22.028 27.562 1.00 93.38 821 LYS A CA 1
ATOM 6620 C C . LYS A 1 821 ? 27.215 -22.122 26.701 1.00 93.38 821 LYS A C 1
ATOM 6622 O O . LYS A 1 821 ? 26.224 -21.456 26.977 1.00 93.38 821 LYS A O 1
ATOM 6627 N N . ILE A 1 822 ? 27.264 -22.967 25.682 1.00 93.50 822 ILE A N 1
ATOM 6628 C CA . ILE A 1 822 ? 26.129 -23.301 24.826 1.00 93.50 822 ILE A CA 1
ATOM 6629 C C . ILE A 1 822 ? 25.957 -24.814 24.871 1.00 93.50 822 ILE A C 1
ATOM 6631 O O . ILE A 1 822 ? 26.901 -25.554 24.597 1.00 93.50 822 ILE A O 1
ATOM 6635 N N . ASP A 1 823 ? 24.759 -25.261 25.230 1.00 93.94 823 ASP A N 1
ATOM 6636 C CA . ASP A 1 823 ? 24.385 -26.670 25.220 1.00 93.94 823 ASP A CA 1
ATOM 6637 C C . ASP A 1 823 ? 23.663 -26.998 23.909 1.00 93.94 823 ASP A C 1
ATOM 6639 O O . ASP A 1 823 ? 22.541 -26.545 23.680 1.00 93.94 823 ASP A O 1
ATOM 6643 N N . LEU A 1 824 ? 24.329 -27.756 23.036 1.00 93.19 824 LEU A N 1
ATOM 6644 C CA . LEU A 1 824 ? 23.771 -28.206 21.761 1.00 93.19 824 LEU A CA 1
ATOM 6645 C C . LEU A 1 824 ? 23.275 -29.656 21.810 1.00 93.19 824 LEU A C 1
ATOM 6647 O O . LEU A 1 824 ? 22.983 -30.230 20.765 1.00 93.19 824 LEU A O 1
ATOM 6651 N N . THR A 1 825 ? 23.196 -30.265 22.995 1.00 91.94 825 THR A N 1
ATOM 6652 C CA . THR A 1 825 ? 22.739 -31.655 23.158 1.00 91.94 825 THR A CA 1
ATOM 6653 C C . THR A 1 825 ? 21.217 -31.795 23.135 1.00 91.94 825 THR A C 1
ATOM 6655 O O . THR A 1 825 ? 20.704 -32.910 23.124 1.00 91.94 825 THR A O 1
ATOM 6658 N N . GLN A 1 826 ? 20.482 -30.679 23.112 1.00 84.75 826 GLN A N 1
ATOM 6659 C CA . GLN A 1 826 ? 19.024 -30.689 23.032 1.00 84.75 826 GLN A CA 1
ATOM 6660 C C . GLN A 1 826 ? 18.553 -31.208 21.666 1.00 84.75 826 GLN A C 1
ATOM 6662 O O . GLN A 1 826 ? 19.006 -30.743 20.617 1.00 84.75 826 GLN A O 1
ATOM 6667 N N . ASP A 1 827 ? 17.617 -32.160 21.686 1.00 74.38 827 ASP A N 1
ATOM 6668 C CA . ASP A 1 827 ? 17.123 -32.826 20.482 1.00 74.38 827 ASP A CA 1
ATOM 6669 C C . ASP A 1 827 ? 16.549 -31.826 19.456 1.00 74.38 827 ASP A C 1
ATOM 6671 O O . ASP A 1 827 ? 15.772 -30.929 19.787 1.00 74.38 827 ASP A O 1
ATOM 6675 N N . ASN A 1 828 ? 16.879 -32.045 18.177 1.00 80.69 828 ASN A N 1
ATOM 6676 C CA . ASN A 1 828 ? 16.341 -31.355 16.991 1.00 80.69 828 ASN A CA 1
ATOM 6677 C C . ASN A 1 828 ? 16.779 -29.898 16.729 1.00 80.69 828 ASN A C 1
ATOM 6679 O O . ASN A 1 828 ? 16.172 -29.231 15.886 1.00 80.69 828 ASN A O 1
ATOM 6683 N N . ILE A 1 829 ? 17.846 -29.387 17.351 1.00 83.69 829 ILE A N 1
ATOM 6684 C CA . ILE A 1 829 ? 18.401 -28.081 16.952 1.00 83.69 829 ILE A CA 1
ATOM 6685 C C . ILE A 1 829 ? 19.212 -28.246 15.659 1.00 83.69 829 ILE A C 1
ATOM 6687 O O . ILE A 1 829 ? 20.247 -28.895 15.656 1.00 83.69 829 ILE A O 1
ATOM 6691 N N . GLN A 1 830 ? 18.767 -27.642 14.553 1.00 87.62 830 GLN A N 1
ATOM 6692 C CA . GLN A 1 830 ? 19.544 -27.577 13.298 1.00 87.62 830 GLN A CA 1
ATOM 6693 C C . GLN A 1 830 ? 20.329 -26.263 13.163 1.00 87.62 830 GLN A C 1
ATOM 6695 O O . GLN A 1 830 ? 21.395 -26.217 12.547 1.00 87.62 830 GLN A O 1
ATOM 6700 N N . THR A 1 831 ? 19.813 -25.189 13.764 1.00 88.38 831 THR A N 1
ATOM 6701 C CA . THR A 1 831 ? 20.408 -23.850 13.738 1.00 88.38 831 THR A CA 1
ATOM 6702 C C . THR A 1 831 ? 20.191 -23.145 15.074 1.00 88.38 831 THR A C 1
ATOM 6704 O O . THR A 1 831 ? 19.080 -23.186 15.604 1.00 88.38 831 THR A O 1
ATOM 6707 N N . LEU A 1 832 ? 21.200 -22.439 15.579 1.00 90.69 832 LEU A N 1
ATOM 6708 C CA . LEU A 1 832 ? 21.132 -21.622 16.791 1.00 90.69 832 LEU A CA 1
ATOM 6709 C C . LEU A 1 832 ? 21.699 -20.226 16.514 1.00 90.69 832 LEU A C 1
ATOM 6711 O O . LEU A 1 832 ? 22.799 -20.091 15.991 1.00 90.69 832 LEU A O 1
ATOM 6715 N N . THR A 1 833 ? 20.980 -19.179 16.914 1.00 91.00 833 THR A N 1
ATOM 6716 C CA . THR A 1 833 ? 21.529 -17.815 16.977 1.00 91.00 833 THR A CA 1
ATOM 6717 C C . THR A 1 833 ? 21.750 -17.443 18.436 1.00 91.00 833 THR A C 1
ATOM 6719 O O . THR A 1 833 ? 20.797 -17.429 19.210 1.00 91.00 833 THR A O 1
ATOM 6722 N N . TYR A 1 834 ? 22.995 -17.150 18.810 1.00 91.50 834 TYR A N 1
ATOM 6723 C CA . TYR A 1 834 ? 23.385 -16.813 20.176 1.00 91.50 834 TYR A CA 1
ATOM 6724 C C . TYR A 1 834 ? 23.815 -15.345 20.258 1.00 91.50 834 TYR A C 1
ATOM 6726 O O . TYR A 1 834 ? 24.789 -14.932 19.621 1.00 91.50 834 TYR A O 1
ATOM 6734 N N . GLN A 1 835 ? 23.074 -14.547 21.026 1.00 91.25 835 GLN A N 1
ATOM 6735 C CA . GLN A 1 835 ? 23.356 -13.128 21.225 1.00 91.25 835 GLN A CA 1
ATOM 6736 C C . GLN A 1 835 ? 24.201 -12.934 22.485 1.00 91.25 835 GLN A C 1
ATOM 6738 O O . GLN A 1 835 ? 23.755 -13.263 23.577 1.00 91.25 835 GLN A O 1
ATOM 6743 N N . ILE A 1 836 ? 25.395 -12.369 22.322 1.00 91.19 836 ILE A N 1
ATOM 6744 C CA . ILE A 1 836 ? 26.358 -12.130 23.400 1.00 91.19 836 ILE A CA 1
ATOM 6745 C C . ILE A 1 836 ? 26.222 -10.694 23.892 1.00 91.19 836 ILE A C 1
ATOM 6747 O O . ILE A 1 836 ? 26.284 -9.744 23.098 1.00 91.19 836 ILE A O 1
ATOM 6751 N N . GLN A 1 837 ? 26.103 -10.532 25.207 1.00 86.62 837 GLN A N 1
ATOM 6752 C CA . GLN A 1 837 ? 26.231 -9.230 25.854 1.00 86.62 837 GLN A CA 1
ATOM 6753 C C . GLN A 1 837 ? 27.675 -9.038 26.348 1.00 86.62 837 GLN A C 1
ATOM 6755 O O . GLN A 1 837 ? 28.204 -9.908 27.036 1.00 86.62 837 GLN A O 1
ATOM 6760 N N . PRO A 1 838 ? 28.357 -7.927 26.013 1.00 82.25 838 PRO A N 1
ATOM 6761 C CA . PRO A 1 838 ? 29.666 -7.628 26.595 1.00 82.25 838 PRO A CA 1
ATOM 6762 C C . PRO A 1 838 ? 29.600 -7.619 28.130 1.00 82.25 838 PRO A C 1
ATOM 6764 O O . PRO A 1 838 ? 28.685 -7.024 28.696 1.00 82.25 838 PRO A O 1
ATOM 6767 N N . GLY A 1 839 ? 30.542 -8.292 28.794 1.00 78.56 839 GLY A N 1
ATOM 6768 C CA . GLY A 1 839 ? 30.526 -8.528 30.244 1.00 78.56 839 GLY A CA 1
ATOM 6769 C C . GLY A 1 839 ? 29.741 -9.769 30.695 1.00 78.56 839 GLY A C 1
ATOM 6770 O O . GLY A 1 839 ? 29.731 -10.084 31.880 1.00 78.56 839 GLY A O 1
ATOM 6771 N N . GLU A 1 840 ? 29.097 -10.511 29.789 1.00 82.06 840 GLU A N 1
ATOM 6772 C CA . GLU A 1 840 ? 28.507 -11.813 30.124 1.00 82.06 840 GLU A CA 1
ATOM 6773 C C . GLU A 1 840 ? 29.600 -12.773 30.628 1.00 82.06 840 GLU A C 1
ATOM 6775 O O . GLU A 1 840 ? 30.653 -12.915 30.002 1.00 82.06 840 GLU A O 1
ATOM 6780 N N . GLY A 1 841 ? 29.367 -13.414 31.777 1.00 70.56 841 GLY A N 1
ATOM 6781 C CA . GLY A 1 841 ? 30.295 -14.390 32.358 1.00 70.56 841 GLY A CA 1
ATOM 6782 C C . GLY A 1 841 ? 31.496 -13.816 33.123 1.00 70.56 841 GLY A C 1
ATOM 6783 O O . GLY A 1 841 ? 32.407 -14.586 33.436 1.00 70.56 841 GLY A O 1
ATOM 6784 N N . SER A 1 842 ? 31.516 -12.509 33.428 1.00 58.62 842 SER A N 1
ATOM 6785 C CA . SER A 1 842 ? 32.426 -11.923 34.424 1.00 58.62 842 SER A CA 1
ATOM 6786 C C . SER A 1 842 ? 31.794 -11.983 35.825 1.00 58.62 842 SER A C 1
ATOM 6788 O O . SER A 1 842 ? 30.983 -11.122 36.169 1.00 58.62 842 SER A O 1
ATOM 6790 N N . GLU A 1 843 ? 32.142 -13.003 36.612 1.00 43.91 843 GLU A N 1
ATOM 6791 C CA . GLU A 1 843 ? 32.028 -12.995 38.083 1.00 43.91 843 GLU A CA 1
ATOM 6792 C C . GLU A 1 843 ? 33.418 -12.893 38.707 1.00 43.91 843 GLU A C 1
ATOM 6794 O O . GLU A 1 843 ? 34.320 -13.623 38.230 1.00 43.91 843 GLU A O 1
#

Nearest PDB structures (foldseek):
  3qc2-assembly2_B  TM=6.570E-01  e=2.214E-10  Bacteroides ovatus ATCC 8483
  3k1u-assembly1_A  TM=5.924E-01  e=1.973E-06  Clostridium acetobutylicum
  3qz4-assembly2_B  TM=3.331E-01  e=2.621E-06  Bacteroides thetaiotaomicron
  7kzt-assembly1_B  TM=1.320E-01  e=5.128E-03  Homo sapiens
  8z9d-assembly1_PP  TM=3.206E-01  e=1.439E+00  Spinacia oleracea

pLDDT: mean 79.89, std 20.85, range [24.92, 98.69]

InterPro domains:
  IPR007184 Mannoside phosphorylase [PTHR34106] (362-647)
  IPR023296 Glycosyl hydrolase, five-bladed beta-propeller domain superfamily [G3DSA:2.115.10.20] (16-272)
  IPR023296 Glycosyl hydrolase, five-bladed beta-propeller domain superfamily [G3DSA:2.115.10.20] (351-650)
  IPR023296 Glycosyl hydrolase, five-bladed beta-propeller domain superfamily [SSF75005] (44-261)
  IPR023296 Glycosyl hydrolase, five-bladed beta-propeller domain superfamily [SSF75005] (362-639)

Sequence (843 aa):
MTFRVHVPKHNPPHYAETFFAEVDQNFGITSYCPLIRLPKIQEDEWLVVFHEDARLVVFKDKLYASYVSDVSYQDDSYHYQSCMQVGSFSPGYQIVTSFRPNIANNNAKNCLQNNWLFFEKDQRLLIMTILDPMVVYDATDSLENPRKITEQPKVIKNWHFGHIKASTNPIFINELERYLSFFHSNLLTTDGIRQHFLGALLFDRNFNITEYSKIPLFMSTPHTPRHMTANTIMPHGCIRENDNLLLSVGINDKISGIMKLPLKNILATLSPSPPQSLKSEVVSLSGKTTEDITDKILEDFCRVNFTPSIRVHNIDIKFHPSESSRLSHAESDFLKCITPAEQVSSYGGKLKLIDTSVFLGTAAHNPSLIEYAGNRYMTFRVHFPKHNPPYYAETFFAKVDQNFGITSYCPLIQLPKIPEDQWPVVFHEDARLMVFKNKLYASYVSDVSYQDDSYHYQSCMKIGSFSPGQQIITSSRPCIDNNNTKNSLQKNWAFFEKDQRLMIITMLDPMVVFDATDSLKNPRKLIEKSLVIRDWLFGRIRASTNPIFINECKRYLTFFHSHLVTTDGIRQYFLGLLLFDNEFNITDYSKTPLFVSTPHLERHMAANTILPYGCIREKDNLLLSIGINDKISAVMELPLKKVLETLSPHPCEKEKKDMTDRTAEDPSSVNLETPTFASLESNFVSPPAPILSPSSLNSQIAVTFIVSGIDFNSRKYLTQPGEGLLIRYGRPKPWRRISIDPFFDENAPTCSVILSNRKSMCFSLSNGNQRDETVIEWSWSGSVMLTPEIYAWQLWKTHGYGTAIAKDQIDDCDGWLAQGKIDLTQDNIQTLTYQIQPGEGSE

Organism: NCBI:txid1696036

Foldseek 3Di:
DKDKDFDDDDDDDIAIFIKDFDADPVRHTPDMDTQEDPDPPPPPFPWRWHWALWFWEAAPNWIKIKIWIWTWHPDPPTFIQTAIKMFTADPVNYGPDIEGAPPDCSVPRNHPFDQWAWYDDPNWIKIFRALAQTWIWTQRPHRHYTHTDDGHHGQPPQAPAAGKGFFEHWDQDPVVQWTKGKIKGWDQDPVRATKMFIWMFIAHPVSHTFKIFSGGPDIADDAFPPDSQHQDWGWRYWDDDPQWIWTWIDGSVPDIDTFTGGNVLNVVRIDGGDPPPDPDPPPDPPDDDPVNVVVVSVVVVVPDPDDRLPCPDPDPPVPPPVCLFADAPVRLVVLQPAAVQNLLVVLVWGKAFAPPVVDQAQFWFLKAWDDAPNWIKIKTWGWHQDDPVGIATFIKIFTADPSRHTPDIDGQADDDPDPPPDDWDKHWDNWYWAAAPRWIKIKTWIWTFGPPPAGQIQIAIWMATDDPPDHGHDIDGAPPDCRPPSNHPQDQKAWYDDPNWIKIFRALFQTWIWTQRPHSHDTHTDDGHHGQPPLQSAAGWGFAEHWDQDPVVQWTKGKTKGWHQYLVQATKMFIWMFTAHPSSHTFKIQSGGSDTANDDSDPPQSYQDWGWHYWDDDPQWIWTWIGGSSHTIMTMTGGNVSNVVRIDTRCVVVVVVVVVVVVPPDPPDDDDDDDDDDDDDDDDDDDDDDDDDPPPPQLWAKEKEKEFQAQPVVRDGPDDVFKFKKKKKWDADDDDPDDPDDGHDPVIDIDMWTWDWPPPDDDDPDPDDDDDDPDPHTMTMTIDIHGQAKMKMFMFMANGRPDPHGPPPVPDDDTTFEIDMDGSNDPPRRYYYHYDRGVHPPD

Secondary structure (DSSP, 8-state):
-EEEEEE--SSSPPEEEEEEEEE-TT--EEEEEESS-PPPPPTTS-EEEEEEEEEEEEETTEEEEEEEEEEEE-STT-EEEEEEEEEEEPTTS-EEEEE----TTTTSTT-B----EEEEETTEEEEEEEETTEEEEE-SS-SSSPEEEEEPPP------SS--EE-S--EEEGGGTEEEEEEEEEEE-TTS-EEEEEEEEEE-TT--EEEEESS-SEEPPPPPTTS---B-EEEEEEEEETTEEEEEEEETTTEEEEEEEEHHHHHHTEEEPPPTT--------TT--HHHHHHHHHHHHHTS----------------TT-TT---HHHHHHHTT--HHHHHHHTT-EEEE---TTS-SSEEE-PPEEEETTEEEEEEEEEEE-SSSSEEEEEEEEEE-TT--EEEEEESB------TT-SPEEEEEEEEEEEETTEEEEEEEEEEE--STT--EEEEEEEEEE-TT--B---B----TTTTSTT-B----EEEEETTEEEEEEETTTTEEEE-SS-SSSPEEEEEPPP------SS--EE-SPPEEETTTTEEEEEEEEEEE-TTS-EEEEEEEEEE-TT--EEEEESS-SEEPPPPSSTT-SEE-EEEEEEEEETTEEEEEEEETTTEEEEEEEEHHHHHTTEEEPHHHHHHHHHHHHTSS-TT-----PPPP-----------------------EEEEEEEESB-TTT--BSS-TT-EEEEEEEPBPP--S-TTS-SB-TTS--EEEEEEEE---------S----------EEEEEEEE-SSEEEEEEEEESSTT-S-BTTSSSSS--EEEEEEEE--STT-SEEEEEEPTTTT--

Radius of gyration: 34.42 Å; Cα contacts (8 Å, |Δi|>4): 1847; chains: 1; bounding box: 82×105×90 Å

Solvent-accessible surface area (backbone atoms only — not comparable to full-atom values): 47840 Å² total; per-residue (Å²): 91,65,53,76,44,79,48,90,60,89,80,85,73,82,47,47,50,35,30,30,31,47,56,50,98,84,67,48,75,77,45,72,43,56,32,56,77,72,74,81,71,57,91,89,54,74,65,51,71,38,49,46,83,55,26,77,36,64,53,95,95,36,57,32,38,37,28,28,40,35,40,41,42,82,56,104,74,62,54,56,28,28,21,47,34,40,22,42,52,42,100,84,57,28,44,79,49,75,37,62,36,66,50,98,54,33,79,43,89,67,16,80,36,60,51,61,29,48,36,65,54,95,94,32,39,33,40,36,64,40,64,69,40,31,30,34,25,42,30,65,92,32,62,46,65,44,44,80,75,51,72,42,74,74,69,83,78,71,55,85,57,42,65,75,37,47,36,20,32,58,38,78,40,75,96,72,63,26,31,42,32,42,29,27,22,42,40,69,47,97,86,68,46,39,42,22,26,26,34,44,35,33,23,40,91,84,65,47,68,50,27,32,36,63,59,66,79,44,66,33,69,85,64,58,88,87,51,99,64,45,22,28,33,43,49,35,37,57,48,78,56,88,68,26,30,45,32,34,32,37,40,50,89,76,44,78,49,74,46,65,42,52,43,70,62,58,58,71,52,42,39,75,47,80,69,88,84,62,81,77,80,79,78,75,78,82,84,69,54,74,61,64,54,48,53,50,50,52,56,57,53,73,69,57,91,76,79,77,68,76,77,76,64,91,74,79,78,78,70,59,87,88,47,66,63,50,50,53,71,69,58,52,56,54,45,57,75,48,48,66,51,56,52,34,41,75,54,72,24,46,64,43,78,47,76,56,76,89,48,93,42,81,22,40,10,38,19,6,32,39,79,57,97,95,40,42,36,34,29,32,32,30,33,35,86,40,88,74,69,72,67,50,48,44,37,34,34,29,38,31,51,97,86,50,48,72,76,47,72,44,58,34,56,61,70,77,89,65,58,96,89,53,76,60,51,74,38,42,40,68,40,27,53,41,63,50,96,93,40,43,33,40,37,28,31,42,36,38,42,41,86,56,102,74,62,56,61,23,27,19,48,34,36,26,60,45,52,95,94,46,46,27,80,61,69,46,61,43,53,50,90,56,34,80,46,82,79,12,80,35,62,50,61,24,50,37,60,54,95,95,29,40,35,37,35,66,35,64,67,37,34,29,37,29,41,36,64,92,30,49,70,66,41,43,77,73,48,73,48,73,74,74,82,83,74,56,62,54,40,68,68,36,39,34,18,34,57,40,80,40,78,94,77,66,26,33,40,32,42,29,30,23,40,32,43,33,86,88,64,32,33,43,21,26,26,34,42,37,32,23,41,95,82,65,46,74,46,28,31,40,67,56,65,73,43,58,29,44,63,63,76,60,84,86,53,68,44,20,32,35,42,51,20,12,51,43,78,55,93,67,28,32,43,36,16,23,11,41,51,77,38,38,28,32,36,37,41,35,36,43,68,55,59,57,69,58,43,44,75,39,68,74,59,53,55,54,50,56,52,52,57,65,68,68,59,75,92,84,77,82,82,87,79,83,88,81,90,81,86,92,84,90,87,89,90,84,89,78,77,89,75,78,72,85,69,80,74,74,68,56,23,41,37,33,43,36,34,61,37,49,31,84,89,78,72,40,65,71,56,56,96,57,34,24,42,32,36,40,36,26,43,49,38,82,89,63,100,56,99,80,68,70,71,47,29,89,90,48,78,70,48,75,40,58,30,47,72,54,78,79,82,75,84,75,90,71,89,78,91,84,90,86,83,88,68,87,60,56,32,29,39,33,70,48,78,38,65,62,44,59,33,23,39,35,33,30,46,16,70,33,59,88,43,92,51,52,68,47,88,81,54,86,87,88,60,66,50,25,36,53,74,48,77,43,64,59,87,86,64,57,65,46,80,48,77,50,54,76,53,37,74,73,127

Mean predicted aligned error: 18.2 Å